Protein AF-A0A4Y7QDM8-F1 (afdb_monomer_lite)

Sequence (848 aa):
MPSLVKTVLRRNSSFAKKEAADAELRDKERAQEAYEDKIKEFDKLQEEANTLRVAHGDRGKEVQKLQEELSKLQADVEAERNEKERAQQLCTGHLEELERLKAEKEEVQSHEGGEAEHLRTSLNNQAKDLSELQDRFKETLALLATSDAEKGRLEQQSKATEEELHRLSKEVDGLREDLENERRTAGQLKRENEAKDGESHALREAHATLQQAHHGLDSNAAALREERTALGRHLEQEQLSKQDLLNAHEIATNSLRELQDQHQELQMHFERGRQESEDSLSLTVKERDELRGSVVSLTSQLHEAGDVEKELRTRLEGRDADILRLQDETKKLQNAFDDKCKEFDEVDAQFEALQGQVQAQQSDVDQLQGVYEDKSKEVTRMQKEFTELQRGVDTEKKDRRRLQNEHNDIIAELAQLREDFVRQKHELQAEQTGRQPLRRAYEDRIKEVSRLRDEVTGLQRQLGEKKRRQYGPFDEGKEADRLRHERTRIKRRLESEQEEHQRLKRAYEDTREEVRRLRRESGTFLKQSDTCQAEEIVAVLCDLNAKISYLANAVSDQWDCAEDPSLLRRSMFPQNPRDKPDDTDTAVLESVLGRSFLALLRERKSGPADDRNATLVLFALQASIVHCIVDAFHDFCAGFSLTENAALTRIYEQMCQGESHVVSARWRALTHAYARATIPNYENSVRHRILSTLTKRFAAVHSLLRGKAETGSVLRDEFSAELAQISEIALRLSLMVKEQITSAKYEVYVPAPDQDFDTDFMEDAFNEHTGTTNVHQMFCTVEMGLVEILHSQKGRMGAGESSGCQKVLLKAKTVSLDSVSSFLADHATSPYDSSWVTVLPSHGHGRN

Foldseek 3Di:
DVVVVVVVVVVVVVVVVVVVVVVVVVVVVVVVVVVVVVVVVVVVVVVVVVVLVVVLVVLVVVLVVLVVVLVVLVVVLVVLVVVLVVLVVVLVVLVVVLVVLVVVLVVLVPDDDDPPPVSVVVNVVSVVVNVVSVVVSVVSVVVSVVSVVVSVVSVVVSVVSVVVSVVSVVVSVVSVVVVVVVVVVVVVVVVVVVVVVVVVVVVVVVVVVVVVVVVVVVVVVVVVVVVVVVVVVVVVVVVVVVVVVVVVVVVVVVVVVVVVVVVVVVVVVVVVVCVVVPVVVPPVVVVVVVVVVVVVVVVVVVVVVVVVVVVVVVVVVVVVVVVVVVVVVVVVVVVVVVVVVVVVVVVVVVVVVVVVVVVVVVVVVVVVVVVVVVVVVVVVVVVVVVVVVVVVVVVVVVVVVVVVVVVVVVVVVVVVVVVVVVVVVVVVVVVVVVCVVVVVVVVVVVVVVVVVVVVVVVCVVVCVPDDDDDDDDDDPPPVVVVVVVVVVVVVVVVVVVVVVVVVVVVVVVVVVVVVVVVVVVVVVVLPPDFPDDPVVLVVLQVVLLVLLLVLLLVVLVVVLVPPPPVVLVVVVDPPDPPLDPDPVLLVVLCFQQPPQLLVVLQVDDPDRDDVLNSVSSSQSLLSQLQVLLQVLLQQLQLLDDPVVSVVVVVVLVVCVVVDDLSVSLQVQLVVRVVVCVPDPPSLVSQLVSSLVSSLSSNLSSVCSNSVDSPCSVVSCVVCVVSSSVSSVSSVVSSNSQGHRDRPWHKHWDFDTAQDWDDPQQEDEPQCPPPPDPDGFGFRHFNGIWMKIFDDPPPPPDDPDPDPTDIDTPGHTHTHTPVSSVVVVVVPCPDPVPCPVVVPPPPPPPPDD

Radius of gyration: 60.0 Å; chains: 1; bounding box: 162×70×203 Å

Secondary structure (DSSP, 8-state):
-HHHHHHHHHHHHHHHHHHHHHHHHHHHHHHHHHHHHHHHHHHHHHHHHHHHHHHHHHHHHHHHHHHHHHHHHHHHHHHHHHHHHHHHHHHHHHHHHHHHHHHHHHHHHT--SS-HHHHHHHHHHHHHHHHHHHHHHHHHHHHHHHHHHHHHHHHHHHHHHHHHHHHHHHHHHHHHHHHHHHHHHHHHHHHHHHHHHHHHHHHHHHHHHHHHHHHHHHHHHHHHHHHHHHHHHHHHHHHHHHHHHHHHHHHHHHHHHHHHHHHHHHHHHHHHHHTT-GGGTTSHHHHHHHHHHHHHHHHHHHHHHHHHHHHHHHHHHHHHHHHHHHHHHHHHHHHHHHHHHHHHHHHHHHHHHHHHHHHHHHHHHHHHHHHHHHHHHHHHHHHHHHHHHHHHHHHHHHHHHHHHHHHHHHHHHHHHHHHHHHHHHHHHHHHHHHHHHHHHHHHHHHHHHHHHHHHHHHHHTTSSSS----------HHHHHHHHHHHHHHHHHHHHHHHHHHHHHHHHHHHHHHHHHHHHHHHHHTTPPPSS-HHHHHHHHHHHHHHHHHHHHHHHHHHHH---HHHHHHS-S-S-TT-PPPHHHHHHHHHHH-HHHHHHHHH----S--HHHHHHHHHHHHHHHHHHHHHHHHSSSTTS-HHHHHHHHHHHHHHHHHS-HHHHHHHHHHHHHHHHHHSTTHHHHHHHHHHHHHHHHHHHHHHHHHS-STTHHHHHHHTHHHHHHHHHHHHHHHHIIIII--SSEEEEE-PPTTPBP-TTTEEETT-SS-------BEEEEEE-EEEEE------S---S-----EEEEEPEEEEEHHHHHHHHHHT---TT-GGGGGTS--------

pLDDT: mean 77.37, std 14.48, range [30.5, 98.31]

Organism: NCBI:txid50990

Structure (mmCIF, N/CA/C/O backbone):
data_AF-A0A4Y7QDM8-F1
#
_entry.id   AF-A0A4Y7QDM8-F1
#
loop_
_atom_site.group_PDB
_atom_site.id
_atom_site.type_symbol
_atom_site.label_atom_id
_atom_site.label_alt_id
_atom_site.label_comp_id
_atom_site.label_asym_id
_atom_site.label_entity_id
_atom_site.label_seq_id
_atom_site.pdbx_PDB_ins_code
_atom_site.Cartn_x
_atom_site.Cartn_y
_atom_site.Cartn_z
_atom_site.occupancy
_atom_site.B_iso_or_equiv
_atom_site.auth_seq_id
_atom_site.auth_comp_id
_atom_site.auth_asym_id
_atom_site.auth_atom_id
_atom_site.pdbx_PDB_model_num
ATOM 1 N N . MET A 1 1 ? 77.520 -0.214 -24.690 1.00 50.72 1 MET A N 1
ATOM 2 C CA . MET A 1 1 ? 77.342 0.125 -23.257 1.00 50.72 1 MET A CA 1
ATOM 3 C C . MET A 1 1 ? 75.986 0.777 -22.936 1.00 50.72 1 MET A C 1
ATOM 5 O O . MET A 1 1 ? 75.354 0.290 -22.010 1.00 50.72 1 MET A O 1
ATOM 9 N N . PRO A 1 2 ? 75.453 1.770 -23.683 1.00 56.81 2 PRO A N 1
ATOM 10 C CA . PRO A 1 2 ? 74.168 2.411 -23.333 1.00 56.81 2 PRO A CA 1
ATOM 11 C C . PRO A 1 2 ? 72.923 1.508 -23.452 1.00 56.81 2 PRO A C 1
ATOM 13 O O . PRO A 1 2 ? 71.976 1.660 -22.682 1.00 56.81 2 PRO A O 1
ATOM 16 N N . SER A 1 3 ? 72.912 0.548 -24.388 1.00 52.81 3 SER A N 1
ATOM 17 C CA . SER A 1 3 ? 71.766 -0.360 -24.578 1.00 52.81 3 SER A CA 1
ATOM 18 C C . SER A 1 3 ? 71.617 -1.369 -23.436 1.00 52.81 3 SER A C 1
ATOM 20 O O . SER A 1 3 ? 70.508 -1.598 -22.969 1.00 52.81 3 SER A O 1
ATOM 22 N N . LEU A 1 4 ? 72.730 -1.901 -22.923 1.00 56.88 4 LEU A N 1
ATOM 23 C CA . LEU A 1 4 ? 72.750 -2.837 -21.794 1.00 56.88 4 LEU A CA 1
ATOM 24 C C . LEU A 1 4 ? 72.221 -2.195 -20.503 1.00 56.88 4 LEU A C 1
ATOM 26 O O . LEU A 1 4 ? 71.441 -2.821 -19.791 1.00 56.88 4 LEU A O 1
ATOM 30 N N . VAL A 1 5 ? 72.551 -0.925 -20.247 1.00 64.69 5 VAL A N 1
ATOM 31 C CA . VAL A 1 5 ? 72.051 -0.183 -19.075 1.00 64.69 5 VAL A CA 1
ATOM 32 C C . VAL A 1 5 ? 70.540 0.065 -19.169 1.00 64.69 5 VAL A C 1
ATOM 34 O O . VAL A 1 5 ? 69.830 -0.134 -18.185 1.00 64.69 5 VAL A O 1
ATOM 37 N N . LYS A 1 6 ? 70.006 0.405 -20.353 1.00 66.94 6 LYS A N 1
ATOM 38 C CA . LYS A 1 6 ? 68.549 0.545 -20.557 1.00 66.94 6 LYS A CA 1
ATOM 39 C C . LYS A 1 6 ? 67.799 -0.774 -20.358 1.00 66.94 6 LYS A C 1
ATOM 41 O O . LYS A 1 6 ? 66.714 -0.768 -19.779 1.00 66.94 6 LYS A O 1
ATOM 46 N N . THR A 1 7 ? 68.365 -1.894 -20.804 1.00 69.31 7 THR A N 1
ATOM 47 C CA . THR A 1 7 ? 67.736 -3.212 -20.641 1.00 69.31 7 THR A CA 1
ATOM 48 C C . THR A 1 7 ? 67.732 -3.660 -19.180 1.00 69.31 7 THR A C 1
ATOM 50 O O . THR A 1 7 ? 66.719 -4.174 -18.709 1.00 69.31 7 THR A O 1
ATOM 53 N N . VAL A 1 8 ? 68.814 -3.408 -18.434 1.00 66.56 8 VAL A N 1
ATOM 54 C CA . VAL A 1 8 ? 68.887 -3.714 -16.995 1.00 66.56 8 VAL A CA 1
ATOM 55 C C . VAL A 1 8 ? 67.937 -2.823 -16.187 1.00 66.56 8 VAL A C 1
ATOM 57 O O . VAL A 1 8 ? 67.216 -3.332 -15.336 1.00 66.56 8 VAL A O 1
ATOM 60 N N . LEU A 1 9 ? 67.835 -1.527 -16.504 1.00 67.25 9 LEU A N 1
ATOM 61 C CA . LEU A 1 9 ? 66.886 -0.623 -15.837 1.00 67.25 9 LEU A CA 1
ATOM 62 C C . LEU A 1 9 ? 65.420 -0.984 -16.125 1.00 67.25 9 LEU A C 1
ATOM 64 O O . LEU A 1 9 ? 64.596 -0.941 -15.213 1.00 67.25 9 LEU A O 1
ATOM 68 N N . ARG A 1 10 ? 65.084 -1.404 -17.355 1.00 67.31 10 ARG A N 1
ATOM 69 C CA . ARG A 1 10 ? 63.734 -1.905 -17.676 1.00 67.31 10 ARG A CA 1
ATOM 70 C C . ARG A 1 10 ? 63.413 -3.207 -16.948 1.00 67.31 10 ARG A C 1
ATOM 72 O O . ARG A 1 10 ? 62.311 -3.336 -16.423 1.00 67.31 10 ARG A O 1
ATOM 79 N N . ARG A 1 11 ? 64.367 -4.143 -16.867 1.00 67.88 11 ARG A N 1
ATOM 80 C CA . ARG A 1 11 ? 64.181 -5.386 -16.103 1.00 67.88 11 ARG A CA 1
ATOM 81 C C . ARG A 1 11 ? 63.990 -5.110 -14.616 1.00 67.88 11 ARG A C 1
ATOM 83 O O . ARG A 1 11 ? 63.026 -5.614 -14.053 1.00 67.88 11 ARG A O 1
ATOM 90 N N . ASN A 1 12 ? 64.812 -4.250 -14.018 1.00 62.47 12 ASN A N 1
ATOM 91 C CA . ASN A 1 12 ? 64.685 -3.891 -12.604 1.00 62.47 12 ASN A CA 1
ATOM 92 C C . ASN A 1 12 ? 63.372 -3.151 -12.308 1.00 62.47 12 ASN A C 1
ATOM 94 O O . ASN A 1 12 ? 62.740 -3.427 -11.297 1.00 62.47 12 ASN A O 1
ATOM 98 N N . SER A 1 13 ? 62.906 -2.282 -13.213 1.00 69.75 13 SER A N 1
ATOM 99 C CA . SER A 1 13 ? 61.588 -1.646 -13.084 1.00 69.75 13 SER A CA 1
ATOM 100 C C . SER A 1 13 ? 60.440 -2.657 -13.176 1.00 69.75 13 SER A C 1
ATOM 102 O O . SER A 1 13 ? 59.495 -2.567 -12.399 1.00 69.75 13 SER A O 1
ATOM 104 N N . SER A 1 14 ? 60.521 -3.639 -14.082 1.00 74.12 14 SER A N 1
ATOM 105 C CA . SER A 1 14 ? 59.501 -4.692 -14.184 1.00 74.12 14 SER A CA 1
ATOM 106 C C . SER A 1 14 ? 59.487 -5.616 -12.964 1.00 74.12 14 SER A C 1
ATOM 108 O O . SER A 1 14 ? 58.417 -6.020 -12.523 1.00 74.12 14 SER A O 1
ATOM 110 N N . PHE A 1 15 ? 60.660 -5.894 -12.385 1.00 72.50 15 PHE A N 1
ATOM 111 C CA . PHE A 1 15 ? 60.785 -6.721 -11.188 1.00 72.50 15 PHE A CA 1
ATOM 112 C C . PHE A 1 15 ? 60.228 -5.999 -9.960 1.00 72.50 15 PHE A C 1
ATOM 114 O O . PHE A 1 15 ? 59.425 -6.578 -9.244 1.00 72.50 15 PHE A O 1
ATOM 121 N N . ALA A 1 16 ? 60.549 -4.712 -9.790 1.00 71.12 16 ALA A N 1
ATOM 122 C CA . ALA A 1 16 ? 60.012 -3.896 -8.701 1.00 71.12 16 ALA A CA 1
ATOM 123 C C . ALA A 1 16 ? 58.483 -3.736 -8.779 1.00 71.12 16 ALA A C 1
ATOM 125 O O . ALA A 1 16 ? 57.808 -3.767 -7.757 1.00 71.12 16 ALA A O 1
ATOM 126 N N . LYS A 1 17 ? 57.915 -3.609 -9.989 1.00 74.69 17 LYS A N 1
ATOM 127 C CA . LYS A 1 17 ? 56.454 -3.571 -10.177 1.00 74.69 17 LYS A CA 1
ATOM 128 C C . LYS A 1 17 ? 55.789 -4.902 -9.838 1.00 74.69 17 LYS A C 1
ATOM 130 O O . LYS A 1 17 ? 54.727 -4.903 -9.228 1.00 74.69 17 LYS A O 1
ATOM 135 N N . LYS A 1 18 ? 56.412 -6.020 -10.221 1.00 80.19 18 LYS A N 1
ATOM 136 C CA . LYS A 1 18 ? 55.911 -7.355 -9.888 1.00 80.19 18 LYS A CA 1
ATOM 137 C C . LYS A 1 18 ? 55.977 -7.616 -8.381 1.00 80.19 18 LYS A C 1
ATOM 139 O O . LYS A 1 18 ? 55.008 -8.079 -7.807 1.00 80.19 18 LYS A O 1
ATOM 144 N N . GLU A 1 19 ? 57.079 -7.244 -7.739 1.00 78.38 19 GLU A N 1
ATOM 145 C CA . GLU A 1 19 ? 57.257 -7.401 -6.293 1.00 78.38 19 GLU A CA 1
ATOM 146 C C . GLU A 1 19 ? 56.279 -6.530 -5.487 1.00 78.38 19 GLU A C 1
ATOM 148 O O . GLU A 1 19 ? 55.766 -6.980 -4.467 1.00 78.38 19 GLU A O 1
ATOM 153 N N . ALA A 1 20 ? 55.949 -5.327 -5.977 1.00 74.56 20 ALA A N 1
ATOM 154 C CA . ALA A 1 20 ? 54.905 -4.484 -5.392 1.00 74.56 20 ALA A CA 1
ATOM 155 C C . ALA A 1 20 ? 53.498 -5.092 -5.546 1.00 74.56 20 ALA A C 1
ATOM 157 O O . ALA A 1 20 ? 52.741 -5.107 -4.580 1.00 74.56 20 ALA A O 1
ATOM 158 N N . ALA A 1 21 ? 53.168 -5.647 -6.718 1.00 76.19 21 ALA A N 1
ATOM 159 C CA . ALA A 1 21 ? 51.889 -6.326 -6.942 1.00 76.19 21 ALA A CA 1
ATOM 160 C C . ALA A 1 21 ? 51.752 -7.599 -6.083 1.00 76.19 21 ALA A C 1
ATOM 162 O O . ALA A 1 21 ? 50.711 -7.829 -5.474 1.00 76.19 21 ALA A O 1
ATOM 163 N N . ASP A 1 22 ? 52.827 -8.384 -5.961 1.00 78.56 22 ASP A N 1
ATOM 164 C CA . ASP A 1 22 ? 52.868 -9.586 -5.118 1.00 78.56 22 ASP A CA 1
ATOM 165 C C . ASP A 1 22 ? 52.829 -9.244 -3.610 1.00 78.56 22 ASP A C 1
ATOM 167 O O . ASP A 1 22 ? 52.485 -10.093 -2.785 1.00 78.56 22 ASP A O 1
ATOM 171 N N . ALA A 1 23 ? 53.228 -8.031 -3.213 1.00 78.19 23 ALA A N 1
ATOM 172 C CA . ALA A 1 23 ? 53.070 -7.538 -1.843 1.00 78.19 23 ALA A CA 1
ATOM 173 C C . ALA A 1 23 ? 51.623 -7.099 -1.574 1.00 78.19 23 ALA A C 1
ATOM 175 O O . ALA A 1 23 ? 51.047 -7.494 -0.564 1.00 78.19 23 ALA A O 1
ATOM 176 N N . GLU A 1 24 ? 51.011 -6.369 -2.509 1.00 79.62 24 GLU A N 1
ATOM 177 C CA . GLU A 1 24 ? 49.614 -5.934 -2.412 1.00 79.62 24 GLU A CA 1
ATOM 178 C C . GLU A 1 24 ? 48.640 -7.123 -2.384 1.00 79.62 24 GLU A C 1
ATOM 180 O O . GLU A 1 24 ? 47.684 -7.123 -1.608 1.00 79.62 24 GLU A O 1
ATOM 185 N N . LEU A 1 25 ? 48.908 -8.170 -3.174 1.00 83.88 25 LEU A N 1
ATOM 186 C CA . LEU A 1 25 ? 48.118 -9.402 -3.161 1.00 83.88 25 LEU A CA 1
ATOM 187 C C . LEU A 1 25 ? 48.176 -10.096 -1.792 1.00 83.88 25 LEU A C 1
ATOM 189 O O . LEU A 1 25 ? 47.143 -10.493 -1.263 1.00 83.88 25 LEU A O 1
ATOM 193 N N . ARG A 1 26 ? 49.362 -10.168 -1.174 1.00 79.56 26 ARG A N 1
ATOM 194 C CA . ARG A 1 26 ? 49.536 -10.776 0.156 1.00 79.56 26 ARG A CA 1
ATOM 195 C C . ARG A 1 26 ? 48.857 -9.986 1.269 1.00 79.56 26 ARG A C 1
ATOM 197 O O . ARG A 1 26 ? 48.368 -10.583 2.226 1.00 79.56 26 ARG A O 1
ATOM 204 N N . ASP A 1 27 ? 48.816 -8.662 1.163 1.00 79.44 27 ASP A N 1
ATOM 205 C CA . ASP A 1 27 ? 48.089 -7.834 2.127 1.00 79.44 27 ASP A CA 1
ATOM 206 C C . ASP A 1 27 ? 46.566 -7.960 1.948 1.00 79.44 27 ASP A C 1
ATOM 208 O O . ASP A 1 27 ? 45.841 -7.999 2.943 1.00 79.44 27 ASP A O 1
ATOM 212 N N . LYS A 1 28 ? 46.079 -8.127 0.708 1.00 76.81 28 LYS A N 1
ATOM 213 C CA . LYS A 1 28 ? 44.670 -8.448 0.417 1.00 76.81 28 LYS A CA 1
ATOM 214 C C . LYS A 1 28 ? 44.267 -9.826 0.952 1.00 76.81 28 LYS A C 1
ATOM 216 O O . LYS A 1 28 ? 43.232 -9.927 1.604 1.00 76.81 28 LYS A O 1
ATOM 221 N N . GLU A 1 29 ? 45.098 -10.851 0.763 1.00 82.50 29 GLU A N 1
ATOM 222 C CA . GLU A 1 29 ? 44.865 -12.202 1.304 1.00 82.50 29 GLU A CA 1
ATOM 223 C C . GLU A 1 29 ? 44.802 -12.199 2.840 1.00 82.50 29 GLU A C 1
ATOM 225 O O . GLU A 1 29 ? 43.885 -12.772 3.424 1.00 82.50 29 GLU A O 1
ATOM 230 N N . ARG A 1 30 ? 45.708 -11.475 3.514 1.00 77.94 30 ARG A N 1
ATOM 231 C CA . ARG A 1 30 ? 45.671 -11.317 4.982 1.00 77.94 30 ARG A CA 1
ATOM 232 C C . ARG A 1 30 ? 44.437 -10.567 5.472 1.00 77.94 30 ARG A C 1
ATOM 234 O O . ARG A 1 30 ? 43.904 -10.892 6.531 1.00 77.94 30 ARG A O 1
ATOM 241 N N . ALA A 1 31 ? 44.000 -9.544 4.738 1.00 68.38 31 ALA A N 1
ATOM 242 C CA . ALA A 1 31 ? 42.775 -8.825 5.064 1.00 68.38 31 ALA A CA 1
ATOM 243 C C . ALA A 1 31 ? 41.548 -9.735 4.909 1.00 68.38 31 ALA A C 1
ATOM 245 O O . ALA A 1 31 ? 40.668 -9.705 5.766 1.00 68.38 31 ALA A O 1
ATOM 246 N N . GLN A 1 32 ? 41.521 -10.575 3.871 1.00 73.75 32 GLN A N 1
ATOM 247 C CA . GLN A 1 32 ? 40.457 -11.549 3.650 1.00 73.75 32 GLN A CA 1
ATOM 248 C C . GLN A 1 32 ? 40.412 -12.613 4.758 1.00 73.75 32 GLN A C 1
ATOM 250 O O . GLN A 1 32 ? 39.346 -12.815 5.334 1.00 73.75 32 GLN A O 1
ATOM 255 N N . GLU A 1 33 ? 41.547 -13.211 5.141 1.00 80.25 33 GLU A N 1
ATOM 256 C CA . GLU A 1 33 ? 41.607 -14.153 6.276 1.00 80.25 33 GLU A CA 1
ATOM 257 C C . GLU A 1 33 ? 41.094 -13.511 7.578 1.00 80.25 33 GLU A C 1
ATOM 259 O O . GLU A 1 33 ? 40.294 -14.105 8.301 1.00 80.25 33 GLU A O 1
ATOM 264 N N . ALA A 1 34 ? 41.477 -12.259 7.856 1.00 73.50 34 ALA A N 1
ATOM 265 C CA . ALA A 1 34 ? 41.010 -11.538 9.040 1.00 73.50 34 ALA A CA 1
ATOM 266 C C . ALA A 1 34 ? 39.499 -11.225 9.015 1.00 73.50 34 ALA A C 1
ATOM 268 O O . ALA A 1 34 ? 38.883 -11.092 10.076 1.00 73.50 34 ALA A O 1
ATOM 269 N N . TYR A 1 35 ? 38.898 -11.080 7.830 1.00 70.19 35 TYR A N 1
ATOM 270 C CA . TYR A 1 35 ? 37.448 -10.946 7.674 1.00 70.19 35 TYR A CA 1
ATOM 271 C C . TYR A 1 35 ? 36.735 -12.287 7.878 1.00 70.19 35 TYR A C 1
ATOM 273 O O . TYR A 1 35 ? 35.742 -12.336 8.603 1.00 70.19 35 TYR A O 1
ATOM 281 N N . GLU A 1 36 ? 37.258 -13.374 7.310 1.00 75.06 36 GLU A N 1
ATOM 282 C CA . GLU A 1 36 ? 36.695 -14.720 7.468 1.00 75.06 36 GLU A CA 1
ATOM 283 C C . GLU A 1 36 ? 36.697 -15.184 8.932 1.00 75.06 36 GLU A C 1
ATOM 285 O O . GLU A 1 36 ? 35.723 -15.781 9.394 1.00 75.06 36 GLU A O 1
ATOM 290 N N . ASP A 1 37 ? 37.742 -14.866 9.699 1.00 79.00 37 ASP A N 1
ATOM 291 C CA . ASP A 1 37 ? 37.795 -15.200 11.125 1.00 79.00 37 ASP A CA 1
ATOM 292 C C . ASP A 1 37 ? 36.770 -14.417 11.962 1.00 79.00 37 ASP A C 1
ATOM 294 O O . ASP A 1 37 ? 36.185 -14.973 12.894 1.00 79.00 37 ASP A O 1
ATOM 298 N N . LYS A 1 38 ? 36.462 -13.167 11.591 1.00 74.12 38 LYS A N 1
ATOM 299 C CA . LYS A 1 38 ? 35.397 -12.382 12.243 1.00 74.12 38 LYS A CA 1
ATOM 300 C C . LYS A 1 38 ? 33.998 -12.888 11.914 1.00 74.12 38 LYS A C 1
ATOM 302 O O . LYS A 1 38 ? 33.127 -12.838 12.778 1.00 74.12 38 LYS A O 1
ATOM 307 N N . ILE A 1 39 ? 33.783 -13.386 10.696 1.00 70.38 39 ILE A N 1
ATOM 308 C CA . ILE A 1 39 ? 32.514 -14.018 10.308 1.00 70.38 39 ILE A CA 1
ATOM 309 C C . ILE A 1 39 ? 32.278 -15.269 11.163 1.00 70.38 39 ILE A C 1
ATOM 311 O O . ILE A 1 39 ? 31.212 -15.412 11.752 1.00 70.38 39 ILE A O 1
ATOM 315 N N . LYS A 1 40 ? 33.303 -16.113 11.345 1.00 77.75 40 LYS A N 1
ATOM 316 C CA . LYS A 1 40 ? 33.209 -17.301 12.214 1.00 77.75 40 LYS A CA 1
ATOM 317 C C . LYS A 1 40 ? 32.926 -16.947 13.678 1.00 77.75 40 LYS A C 1
ATOM 319 O O . LYS A 1 40 ? 32.194 -17.669 14.352 1.00 77.75 40 LYS A O 1
ATOM 324 N N . GLU A 1 41 ? 33.512 -15.864 14.190 1.00 78.75 41 GLU A N 1
ATOM 325 C CA . GLU A 1 41 ? 33.242 -15.382 15.551 1.00 78.75 41 GLU A CA 1
ATOM 326 C C . GLU A 1 41 ? 31.790 -14.898 15.703 1.00 78.75 41 GLU A C 1
ATOM 328 O O . GLU A 1 41 ? 31.136 -15.209 16.699 1.00 78.75 41 GLU A O 1
ATOM 333 N N . PHE A 1 42 ? 31.260 -14.208 14.690 1.00 67.62 42 PHE A N 1
ATOM 334 C CA . PHE A 1 42 ? 29.868 -13.764 14.656 1.00 67.62 42 PHE A CA 1
ATOM 335 C C . PHE A 1 42 ? 28.878 -14.938 14.593 1.00 67.62 42 PHE A C 1
ATOM 337 O O . PHE A 1 42 ? 27.934 -14.975 15.383 1.00 67.62 42 PHE A O 1
ATOM 344 N N . ASP A 1 43 ? 29.129 -15.932 13.736 1.00 73.56 43 ASP A N 1
ATOM 345 C CA . ASP A 1 43 ? 28.293 -17.136 13.629 1.00 73.56 43 ASP A CA 1
ATOM 346 C C . ASP A 1 43 ? 28.221 -17.893 14.964 1.00 73.56 43 ASP A C 1
ATOM 348 O O . ASP A 1 43 ? 27.147 -18.324 15.392 1.00 73.56 43 ASP A O 1
ATOM 352 N N . LYS A 1 44 ? 29.351 -17.984 15.678 1.00 79.31 44 LYS A N 1
ATOM 353 C CA . LYS A 1 44 ? 29.415 -18.608 17.004 1.00 79.31 44 LYS A CA 1
ATOM 354 C C . LYS A 1 44 ? 28.573 -17.854 18.041 1.00 79.31 44 LYS A C 1
ATOM 356 O O . LYS A 1 44 ? 27.829 -18.479 18.795 1.00 79.31 44 LYS A O 1
ATOM 361 N N . LEU A 1 45 ? 28.653 -16.522 18.069 1.00 72.56 45 LEU A N 1
ATOM 362 C CA . LEU A 1 45 ? 27.825 -15.695 18.958 1.00 72.56 45 LEU A CA 1
ATOM 363 C C . LEU A 1 45 ? 26.332 -15.815 18.617 1.00 72.56 45 LEU A C 1
ATOM 365 O O . LEU A 1 45 ? 25.483 -15.798 19.507 1.00 72.56 45 LEU A O 1
ATOM 369 N N . GLN A 1 46 ? 25.995 -15.984 17.338 1.00 68.19 46 GLN A N 1
ATOM 370 C CA . GLN A 1 46 ? 24.616 -16.166 16.897 1.00 68.19 46 GLN A CA 1
ATOM 371 C C . GLN A 1 46 ? 24.048 -17.541 17.298 1.00 68.19 46 GLN A C 1
ATOM 373 O O . GLN A 1 46 ? 22.877 -17.630 17.680 1.00 68.19 46 GLN A O 1
ATOM 378 N N . GLU A 1 47 ? 24.857 -18.605 17.286 1.00 72.56 47 GLU A N 1
ATOM 379 C CA . GLU A 1 47 ? 24.483 -19.908 17.858 1.00 72.56 47 GLU A CA 1
ATOM 380 C C . GLU A 1 47 ? 24.283 -19.843 19.386 1.00 72.56 47 GLU A C 1
ATOM 382 O O . GLU A 1 47 ? 23.286 -20.366 19.902 1.00 72.56 47 GLU A O 1
ATOM 387 N N . GLU A 1 48 ? 25.165 -19.152 20.115 1.00 72.88 48 GLU A N 1
ATOM 388 C CA . GLU A 1 48 ? 25.037 -18.942 21.567 1.00 72.88 48 GLU A CA 1
ATOM 389 C C . GLU A 1 48 ? 23.761 -18.137 21.908 1.00 72.88 48 GLU A C 1
ATOM 391 O O . GLU A 1 48 ? 22.954 -18.549 22.747 1.00 72.88 48 GLU A O 1
ATOM 396 N N . ALA A 1 49 ? 23.465 -17.068 21.166 1.00 62.16 49 ALA A N 1
ATOM 397 C CA . ALA A 1 49 ? 22.231 -16.299 21.338 1.00 62.16 49 ALA A CA 1
ATOM 398 C C . ALA A 1 49 ? 20.960 -17.122 21.031 1.00 62.16 49 ALA A C 1
ATOM 400 O O . ALA A 1 49 ? 19.943 -17.012 21.725 1.00 62.16 49 ALA A O 1
ATOM 401 N N . ASN A 1 50 ? 20.996 -17.983 20.008 1.00 64.81 50 ASN A N 1
ATOM 402 C CA . ASN A 1 50 ? 19.864 -18.845 19.655 1.00 64.81 50 ASN A CA 1
ATOM 403 C C . ASN A 1 50 ? 19.595 -19.920 20.715 1.00 64.81 50 ASN A C 1
ATOM 405 O O . ASN A 1 50 ? 18.434 -20.181 21.044 1.00 64.81 50 ASN A O 1
ATOM 409 N N . THR A 1 51 ? 20.644 -20.507 21.290 1.00 72.12 51 THR A N 1
ATOM 410 C CA . THR A 1 51 ? 20.509 -21.482 22.384 1.00 72.12 51 THR A CA 1
ATOM 411 C C . THR A 1 51 ? 19.927 -20.842 23.653 1.00 72.12 51 THR A C 1
ATOM 413 O O . THR A 1 51 ? 19.019 -21.420 24.259 1.00 72.12 51 THR A O 1
ATOM 416 N N . LEU A 1 52 ? 20.324 -19.610 23.997 1.00 67.56 52 LEU A N 1
ATOM 417 C CA . LEU A 1 52 ? 19.705 -18.834 25.084 1.00 67.56 52 LEU A CA 1
ATOM 418 C C . LEU A 1 52 ? 18.227 -18.511 24.815 1.00 67.56 52 LEU A C 1
ATOM 420 O O . LEU A 1 52 ? 17.391 -18.593 25.719 1.00 67.56 52 LEU A O 1
ATOM 424 N N . ARG A 1 53 ? 17.867 -18.203 23.563 1.00 65.56 53 ARG A N 1
ATOM 425 C CA . ARG A 1 53 ? 16.482 -17.894 23.171 1.00 65.56 53 ARG A CA 1
ATOM 426 C C . ARG A 1 53 ? 15.545 -19.093 23.325 1.00 65.56 53 ARG A C 1
ATOM 428 O O . ARG A 1 53 ? 14.419 -18.928 23.796 1.00 65.56 53 ARG A O 1
ATOM 435 N N . VAL A 1 54 ? 16.010 -20.290 22.963 1.00 68.00 54 VAL A N 1
ATOM 436 C CA . VAL A 1 54 ? 15.258 -21.543 23.151 1.00 68.00 54 VAL A CA 1
ATOM 437 C C . VAL A 1 54 ? 15.070 -21.835 24.642 1.00 68.00 54 VAL A C 1
ATOM 439 O O . VAL A 1 54 ? 13.942 -22.072 25.074 1.00 68.00 54 VAL A O 1
ATOM 442 N N . ALA A 1 55 ? 16.128 -21.696 25.449 1.00 66.81 55 ALA A N 1
ATOM 443 C CA . ALA A 1 55 ? 16.047 -21.877 26.900 1.00 66.81 55 ALA A CA 1
ATOM 444 C C . ALA A 1 55 ? 15.056 -20.899 27.567 1.00 66.81 55 ALA A C 1
ATOM 446 O O . ALA A 1 55 ? 14.302 -21.285 28.462 1.00 66.81 55 ALA A O 1
ATOM 447 N N . HIS A 1 56 ? 15.005 -19.645 27.104 1.00 63.47 56 HIS A N 1
ATOM 448 C CA . HIS A 1 56 ? 14.059 -18.641 27.597 1.00 63.47 56 HIS A CA 1
ATOM 449 C C . HIS A 1 56 ? 12.604 -18.953 27.192 1.00 63.47 56 HIS A C 1
ATOM 451 O O . HIS A 1 56 ? 11.672 -18.673 27.952 1.00 63.47 56 HIS A O 1
ATOM 457 N N . GLY A 1 57 ? 12.400 -19.547 26.012 1.00 66.12 57 GLY A N 1
ATOM 458 C CA . GLY A 1 57 ? 11.089 -19.995 25.542 1.00 66.12 57 GLY A CA 1
ATOM 459 C C . GLY A 1 57 ? 10.542 -21.178 26.341 1.00 66.12 57 GLY A C 1
ATOM 460 O O . GLY A 1 57 ? 9.368 -21.181 26.708 1.00 66.12 57 GLY A O 1
ATOM 461 N N . ASP A 1 58 ? 11.385 -22.158 26.660 1.00 68.31 58 ASP A N 1
ATOM 462 C CA . ASP A 1 58 ? 10.958 -23.342 27.412 1.00 68.31 58 ASP A CA 1
ATOM 463 C C . ASP A 1 58 ? 10.683 -23.031 28.889 1.00 68.31 58 ASP A C 1
ATOM 465 O O . ASP A 1 58 ? 9.665 -23.474 29.423 1.00 68.31 58 ASP A O 1
ATOM 469 N N . ARG A 1 59 ? 11.482 -22.159 29.520 1.00 69.25 59 ARG A N 1
ATOM 470 C CA . ARG A 1 59 ? 11.194 -21.659 30.879 1.00 69.25 59 ARG A CA 1
ATOM 471 C C . ARG A 1 59 ? 9.916 -20.820 30.944 1.00 69.25 59 ARG A C 1
ATOM 473 O O . ARG A 1 59 ? 9.181 -20.897 31.923 1.00 69.25 59 ARG A O 1
ATOM 480 N N . GLY A 1 60 ? 9.614 -20.050 29.895 1.00 66.38 60 GLY A N 1
ATOM 481 C CA . GLY A 1 60 ? 8.355 -19.306 29.798 1.00 66.38 60 GLY A CA 1
ATOM 482 C C . GLY A 1 60 ? 7.124 -20.220 29.823 1.00 66.38 60 GLY A C 1
ATOM 483 O O . GLY A 1 60 ? 6.153 -19.922 30.516 1.00 66.38 60 GLY A O 1
ATOM 484 N N . LYS A 1 61 ? 7.189 -21.371 29.139 1.00 70.25 61 LYS A N 1
ATOM 485 C CA . LYS A 1 61 ? 6.118 -22.386 29.162 1.00 70.25 61 LYS A CA 1
ATOM 486 C C . LYS A 1 61 ? 5.962 -23.028 30.542 1.00 70.25 61 LYS A C 1
ATOM 488 O O . LYS A 1 61 ? 4.844 -23.317 30.955 1.00 70.25 61 LYS A O 1
ATOM 493 N N . GLU A 1 62 ? 7.064 -23.245 31.256 1.00 70.69 62 GLU A N 1
ATOM 494 C CA . GLU A 1 62 ? 7.053 -23.822 32.606 1.00 70.69 62 GLU A CA 1
ATOM 495 C C . GLU A 1 62 ? 6.420 -22.867 33.630 1.00 70.69 62 GLU A C 1
ATOM 497 O O . GLU A 1 62 ? 5.558 -23.277 34.406 1.00 70.69 62 GLU A O 1
ATOM 502 N N . VAL A 1 63 ? 6.735 -21.568 33.552 1.00 63.84 63 VAL A N 1
ATOM 503 C CA . VAL A 1 63 ? 6.074 -20.520 34.354 1.00 63.84 63 VAL A CA 1
ATOM 504 C C . VAL A 1 63 ? 4.579 -20.435 34.038 1.00 63.84 63 VAL A C 1
ATOM 506 O O . VAL A 1 63 ? 3.767 -20.330 34.957 1.00 63.84 63 VAL A O 1
ATOM 509 N N . GLN A 1 64 ? 4.197 -20.525 32.761 1.00 67.38 64 GLN A N 1
ATOM 510 C CA . GLN A 1 64 ? 2.791 -20.499 32.351 1.00 67.38 64 GLN A CA 1
ATOM 511 C C . GLN A 1 64 ? 2.018 -21.714 32.887 1.00 67.38 64 GLN A C 1
ATOM 513 O O . GLN A 1 64 ? 0.917 -21.565 33.414 1.00 67.38 64 GLN A O 1
ATOM 518 N N . LYS A 1 65 ? 2.624 -22.906 32.838 1.00 73.75 65 LYS A N 1
ATOM 519 C CA . LYS A 1 65 ? 2.044 -24.128 33.405 1.00 73.75 65 LYS A CA 1
ATOM 520 C C . LYS A 1 65 ? 1.855 -24.024 34.924 1.00 73.75 65 LYS A C 1
ATOM 522 O O . LYS A 1 65 ? 0.797 -24.384 35.432 1.00 73.75 65 LYS A O 1
ATOM 527 N N . LEU A 1 66 ? 2.839 -23.482 35.644 1.00 70.50 66 LEU A N 1
ATOM 528 C CA . LEU A 1 66 ? 2.730 -23.255 37.089 1.00 70.50 66 LEU A CA 1
ATOM 529 C C . LEU A 1 66 ? 1.673 -22.195 37.436 1.00 70.50 66 LEU A C 1
ATOM 531 O O . LEU A 1 66 ? 0.983 -22.334 38.440 1.00 70.50 66 LEU A O 1
ATOM 535 N N . GLN A 1 67 ? 1.486 -21.165 36.603 1.00 68.06 67 GLN A N 1
ATOM 536 C CA . GLN A 1 67 ? 0.402 -20.187 36.772 1.00 68.06 67 GLN A CA 1
ATOM 537 C C . GLN A 1 67 ? -0.989 -20.802 36.566 1.00 68.06 67 GLN A C 1
ATOM 539 O O . GLN A 1 67 ? -1.923 -20.456 37.295 1.00 68.06 67 GLN A O 1
ATOM 544 N N . GLU A 1 68 ? -1.143 -21.722 35.611 1.00 72.81 68 GLU A N 1
ATOM 545 C CA . GLU A 1 68 ? -2.387 -22.480 35.425 1.00 72.81 68 GLU A CA 1
ATOM 546 C C . GLU A 1 68 ? -2.671 -23.403 36.620 1.00 72.81 68 GLU A C 1
ATOM 548 O O . GLU A 1 68 ? -3.799 -23.437 37.116 1.00 72.81 68 GLU A O 1
ATOM 553 N N . GLU A 1 69 ? -1.652 -24.099 37.136 1.00 76.81 69 GLU A N 1
ATOM 554 C CA . GLU A 1 69 ? -1.770 -24.944 38.334 1.00 76.81 69 GLU A CA 1
ATOM 555 C C . GLU A 1 69 ? -2.119 -24.121 39.586 1.00 76.81 69 GLU A C 1
ATOM 557 O O . GLU A 1 69 ? -2.999 -24.517 40.355 1.00 76.81 69 GLU A O 1
ATOM 562 N N . LEU A 1 70 ? -1.518 -22.937 39.750 1.00 69.06 70 LEU A N 1
ATOM 563 C CA . LEU A 1 70 ? -1.833 -22.009 40.838 1.00 69.06 70 LEU A CA 1
ATOM 564 C C . LEU A 1 70 ? -3.277 -21.493 40.748 1.00 69.06 70 LEU A C 1
ATOM 566 O O . LEU A 1 70 ? -3.992 -21.467 41.747 1.00 69.06 70 LEU A O 1
ATOM 570 N N . SER A 1 71 ? -3.727 -21.129 39.543 1.00 72.31 71 SER A N 1
ATOM 571 C CA . SER A 1 71 ? -5.098 -20.653 39.305 1.00 72.31 71 SER A CA 1
ATOM 572 C C . SER A 1 71 ? -6.131 -21.737 39.623 1.00 72.31 71 SER A C 1
ATOM 574 O O . SER A 1 71 ? -7.192 -21.453 40.178 1.00 72.31 71 SER A O 1
ATOM 576 N N . LYS A 1 72 ? -5.807 -22.998 39.315 1.00 76.31 72 LYS A N 1
ATOM 577 C CA . LYS A 1 72 ? -6.655 -24.148 39.633 1.00 76.31 72 LYS A CA 1
ATOM 578 C C . LYS A 1 72 ? -6.736 -24.402 41.141 1.00 76.31 72 LYS A C 1
ATOM 580 O O . LYS A 1 72 ? -7.834 -24.555 41.663 1.00 76.31 72 LYS A O 1
ATOM 585 N N . LEU A 1 73 ? -5.603 -24.366 41.845 1.00 73.25 73 LEU A N 1
ATOM 586 C CA . LEU A 1 73 ? -5.566 -24.502 43.307 1.00 73.25 73 LEU A CA 1
ATOM 587 C C . LEU A 1 73 ? -6.339 -23.380 44.015 1.00 73.25 73 LEU A C 1
ATOM 589 O O . LEU A 1 73 ? -7.038 -23.642 44.990 1.00 73.25 73 LEU A O 1
ATOM 593 N N . GLN A 1 74 ? -6.259 -22.142 43.518 1.00 71.25 74 GLN A N 1
ATOM 594 C CA . GLN A 1 74 ? -7.036 -21.020 44.056 1.00 71.25 74 GLN A CA 1
ATOM 595 C C . GLN A 1 74 ? -8.547 -21.234 43.894 1.00 71.25 74 GLN A C 1
ATOM 597 O O . GLN A 1 74 ? -9.297 -20.999 44.842 1.00 71.25 74 GLN A O 1
ATOM 602 N N . ALA A 1 75 ? -8.984 -21.737 42.736 1.00 70.56 75 ALA A N 1
ATOM 603 C CA . ALA A 1 75 ? -10.385 -22.075 42.499 1.00 70.56 75 ALA A CA 1
ATOM 604 C C . ALA A 1 75 ? -10.876 -23.206 43.424 1.00 70.56 75 ALA A C 1
ATOM 606 O O . ALA A 1 75 ? -11.979 -23.117 43.966 1.00 70.56 75 ALA A O 1
ATOM 607 N N . ASP A 1 76 ? -10.049 -24.230 43.659 1.00 73.94 76 ASP A N 1
ATOM 608 C CA . ASP A 1 76 ? -10.372 -25.337 44.568 1.00 73.94 76 ASP A CA 1
ATOM 609 C C . ASP A 1 76 ? -10.489 -24.852 46.032 1.00 73.94 76 ASP A C 1
ATOM 611 O O . ASP A 1 76 ? -11.418 -25.231 46.747 1.00 73.94 76 ASP A O 1
ATOM 615 N N . VAL A 1 77 ? -9.612 -23.937 46.471 1.00 69.50 77 VAL A N 1
ATOM 616 C CA . VAL A 1 77 ? -9.688 -23.308 47.807 1.00 69.50 77 VAL A CA 1
ATOM 617 C C . VAL A 1 77 ? -10.952 -22.452 47.968 1.00 69.50 77 VAL A C 1
ATOM 619 O O . VAL A 1 77 ? -11.568 -22.452 49.038 1.00 69.50 77 VAL A O 1
ATOM 622 N N . GLU A 1 78 ? -11.366 -21.720 46.930 1.00 70.81 78 GLU A N 1
ATOM 623 C CA . GLU A 1 78 ? -12.622 -20.959 46.950 1.00 70.81 78 GLU A CA 1
ATOM 624 C C . GLU A 1 78 ? -13.858 -21.865 46.961 1.00 70.81 78 GLU A C 1
ATOM 626 O O . GLU A 1 78 ? -14.829 -21.560 47.659 1.00 70.81 78 GLU A O 1
ATOM 631 N N . ALA A 1 79 ? -13.829 -22.992 46.247 1.00 71.50 79 ALA A N 1
ATOM 632 C CA . ALA A 1 79 ? -14.902 -23.982 46.274 1.00 71.50 79 ALA A CA 1
ATOM 633 C C . ALA A 1 79 ? -15.095 -24.567 47.686 1.00 71.50 79 ALA A C 1
ATOM 635 O O . ALA A 1 79 ? -16.211 -24.524 48.209 1.00 71.50 79 ALA A O 1
ATOM 636 N N . GLU A 1 80 ? -14.008 -24.989 48.339 1.00 72.94 80 GLU A N 1
ATOM 637 C CA . GLU A 1 80 ? -14.017 -25.467 49.732 1.00 72.94 80 GLU A CA 1
ATOM 638 C C . GLU A 1 80 ? -14.520 -24.397 50.710 1.00 72.94 80 GLU A C 1
ATOM 640 O O . GLU A 1 80 ? -15.324 -24.663 51.606 1.00 72.94 80 GLU A O 1
ATOM 645 N N . ARG A 1 81 ? -14.116 -23.135 50.521 1.00 73.00 81 ARG A N 1
ATOM 646 C CA . ARG A 1 81 ? -14.603 -22.022 51.349 1.00 73.00 81 ARG A CA 1
ATOM 647 C C . ARG A 1 81 ? -16.118 -21.835 51.229 1.00 73.00 81 ARG A C 1
ATOM 649 O O . ARG A 1 81 ? -16.783 -21.618 52.244 1.00 73.00 81 ARG A O 1
ATOM 656 N N . ASN A 1 82 ? -16.658 -21.932 50.017 1.00 73.25 82 ASN A N 1
ATOM 657 C CA . ASN A 1 82 ? -18.095 -21.825 49.768 1.00 73.25 82 ASN A CA 1
ATOM 658 C C . ASN A 1 82 ? -18.866 -23.014 50.363 1.00 73.25 82 ASN A C 1
ATOM 660 O O . ASN A 1 82 ? -19.971 -22.844 50.884 1.00 73.25 82 ASN A O 1
ATOM 664 N N . GLU A 1 83 ? -18.294 -24.216 50.312 1.00 74.62 83 GLU A N 1
ATOM 665 C CA . GLU A 1 83 ? -18.882 -25.415 50.912 1.00 74.62 83 GLU A CA 1
ATOM 666 C C . GLU A 1 83 ? -18.893 -25.331 52.445 1.00 74.62 83 GLU A C 1
ATOM 668 O O . GLU A 1 83 ? -19.922 -25.592 53.078 1.00 74.62 83 GLU A O 1
ATOM 673 N N . LYS A 1 84 ? -17.815 -24.806 53.038 1.00 72.81 84 LYS A N 1
ATOM 674 C CA . LYS A 1 84 ? -17.750 -24.473 54.463 1.00 72.81 84 LYS A CA 1
ATOM 675 C C . LYS A 1 84 ? -18.805 -23.443 54.876 1.00 72.81 84 LYS A C 1
ATOM 677 O O . LYS A 1 84 ? -19.458 -23.627 55.903 1.00 72.81 84 LYS A O 1
ATOM 682 N N . GLU A 1 85 ? -18.999 -22.373 54.104 1.00 72.00 85 GLU A N 1
ATOM 683 C CA . GLU A 1 85 ? -20.038 -21.372 54.393 1.00 72.00 85 GLU A CA 1
ATOM 684 C C . GLU A 1 85 ? -21.447 -21.979 54.345 1.00 72.00 85 GLU A C 1
ATOM 686 O O . GLU A 1 85 ? -22.262 -21.708 55.229 1.00 72.00 85 GLU A O 1
ATOM 691 N N . ARG A 1 86 ? -21.728 -22.866 53.381 1.00 74.38 86 ARG A N 1
ATOM 692 C CA . ARG A 1 86 ? -23.002 -23.604 53.322 1.00 74.38 86 ARG A CA 1
ATOM 693 C C . ARG A 1 86 ? -23.196 -24.515 54.532 1.00 74.38 86 ARG A C 1
ATOM 695 O O . ARG A 1 86 ? -24.282 -24.532 55.112 1.00 74.38 86 ARG A O 1
ATOM 702 N N . ALA A 1 87 ? -22.154 -25.235 54.946 1.00 71.31 87 ALA A N 1
ATOM 703 C CA . ALA A 1 87 ? -22.198 -26.081 56.136 1.00 71.31 87 ALA A CA 1
ATOM 704 C C . ALA A 1 87 ? -22.406 -25.256 57.421 1.00 71.31 87 ALA A C 1
ATOM 706 O O . ALA A 1 87 ? -23.171 -25.659 58.296 1.00 71.31 87 ALA A O 1
ATOM 707 N N . GLN A 1 88 ? -21.791 -24.071 57.525 1.00 72.69 88 GLN A N 1
ATOM 708 C CA . GLN A 1 88 ? -22.023 -23.144 58.638 1.00 72.69 88 GLN A CA 1
ATOM 709 C C . GLN A 1 88 ? -23.461 -22.618 58.663 1.00 72.69 88 GLN A C 1
ATOM 711 O O . GLN A 1 88 ? -24.062 -22.602 59.735 1.00 72.69 88 GLN A O 1
ATOM 716 N N . GLN A 1 89 ? -24.029 -22.257 57.507 1.00 75.44 89 GLN A N 1
ATOM 717 C CA . GLN A 1 89 ? -25.427 -21.823 57.389 1.00 75.44 89 GLN A CA 1
ATOM 718 C C . GLN A 1 89 ? -26.414 -22.923 57.810 1.00 75.44 89 GLN A C 1
ATOM 720 O O . GLN A 1 89 ? -27.371 -22.656 58.542 1.00 75.44 89 GLN A O 1
ATOM 725 N N . LEU A 1 90 ? -26.156 -24.172 57.407 1.00 74.31 90 LEU A N 1
ATOM 726 C CA . LEU A 1 90 ? -26.922 -25.345 57.841 1.00 74.31 90 LEU A CA 1
ATOM 727 C C . LEU A 1 90 ? -26.826 -25.560 59.355 1.00 74.31 90 LEU A C 1
ATOM 729 O O . LEU A 1 90 ? -27.848 -25.742 60.013 1.00 74.31 90 LEU A O 1
ATOM 733 N N . CYS A 1 91 ? -25.622 -25.467 59.925 1.00 70.56 91 CYS A N 1
ATOM 734 C CA . CYS A 1 91 ? -25.420 -25.552 61.370 1.00 70.56 91 CYS A CA 1
ATOM 735 C C . CYS A 1 91 ? -26.176 -24.449 62.124 1.00 70.56 91 CYS A C 1
ATOM 737 O O . CYS A 1 91 ? -26.812 -24.747 63.132 1.00 70.56 91 CYS A O 1
ATOM 739 N N . THR A 1 92 ? -26.159 -23.199 61.650 1.00 73.06 92 THR A N 1
ATOM 740 C CA . THR A 1 92 ? -26.941 -22.118 62.274 1.00 73.06 92 THR A CA 1
ATOM 741 C C . THR A 1 92 ? -28.442 -22.375 62.192 1.00 73.06 92 THR A C 1
ATOM 743 O O . THR A 1 92 ? -29.121 -22.226 63.203 1.00 73.06 92 THR A O 1
ATOM 746 N N . GLY A 1 93 ? -28.949 -22.856 61.051 1.00 75.50 93 GLY A N 1
ATOM 747 C CA . GLY A 1 93 ? -30.366 -23.204 60.903 1.00 75.50 93 GLY A CA 1
ATOM 748 C C . GLY A 1 93 ? -30.794 -24.342 61.835 1.00 75.50 93 GLY A C 1
ATOM 749 O O . GLY A 1 93 ? -31.809 -24.236 62.519 1.00 75.50 93 GLY A O 1
ATOM 750 N N . HIS A 1 94 ? -29.982 -25.398 61.944 1.00 75.44 94 HIS A N 1
ATOM 751 C CA . HIS A 1 94 ? -30.233 -26.495 62.883 1.00 75.44 94 HIS A CA 1
ATOM 752 C C . HIS A 1 94 ? -30.186 -26.025 64.347 1.00 75.44 94 HIS A C 1
ATOM 754 O O . HIS A 1 94 ? -30.931 -26.545 65.175 1.00 75.44 94 HIS A O 1
ATOM 760 N N . LEU A 1 95 ? -29.326 -25.054 64.682 1.00 73.94 95 LEU A N 1
ATOM 761 C CA . LEU A 1 95 ? -29.232 -24.487 66.030 1.00 73.94 95 LEU A CA 1
ATOM 762 C C . LEU A 1 95 ? -30.492 -23.685 66.394 1.00 73.94 95 LEU A C 1
ATOM 764 O O . LEU A 1 95 ? -31.045 -23.882 67.475 1.00 73.94 95 LEU A O 1
ATOM 768 N N . GLU A 1 96 ? -30.968 -22.835 65.480 1.00 76.62 96 GLU A N 1
ATOM 769 C CA . GLU A 1 96 ? -32.202 -22.053 65.640 1.00 76.62 96 GLU A CA 1
ATOM 770 C C . GLU A 1 96 ? -33.432 -22.961 65.796 1.00 76.62 96 GLU A C 1
ATOM 772 O O . GLU A 1 96 ? -34.286 -22.727 66.654 1.00 76.62 96 GLU A O 1
ATOM 777 N N . GLU A 1 97 ? -33.508 -24.046 65.021 1.00 75.88 97 GLU A N 1
ATOM 778 C CA . GLU A 1 97 ? -34.583 -25.039 65.118 1.00 75.88 97 GLU A CA 1
ATOM 779 C C . GLU A 1 97 ? -34.529 -25.823 66.443 1.00 75.88 97 GLU A C 1
ATOM 781 O O . GLU A 1 97 ? -35.561 -26.054 67.079 1.00 75.88 97 GLU A O 1
ATOM 786 N N . LEU A 1 98 ? -33.326 -26.143 66.934 1.00 72.94 98 LEU A N 1
ATOM 787 C CA . LEU A 1 98 ? -33.106 -26.727 68.262 1.00 72.94 98 LEU A CA 1
ATOM 788 C C . LEU A 1 98 ? -33.551 -25.796 69.397 1.00 72.94 98 LEU A C 1
ATOM 790 O O . LEU A 1 98 ? -34.140 -26.261 70.377 1.00 72.94 98 LEU A O 1
ATOM 794 N N . GLU A 1 99 ? -33.254 -24.500 69.299 1.00 75.94 99 GLU A N 1
ATOM 795 C CA . GLU A 1 99 ? -33.683 -23.495 70.277 1.00 75.94 99 GLU A CA 1
ATOM 796 C C . GLU A 1 99 ? -35.202 -23.308 70.257 1.00 75.94 99 GLU A C 1
ATOM 798 O O . GLU A 1 99 ? -35.826 -23.262 71.320 1.00 75.94 99 GLU A O 1
ATOM 803 N N . ARG A 1 100 ? -35.816 -23.313 69.069 1.00 79.50 100 ARG A N 1
ATOM 804 C CA . ARG A 1 100 ? -37.272 -23.262 68.911 1.00 79.50 100 ARG A CA 1
ATOM 805 C C . ARG A 1 100 ? -37.962 -24.483 69.524 1.00 79.50 100 ARG A C 1
ATOM 807 O O . ARG A 1 100 ? -38.905 -24.318 70.292 1.00 79.50 100 ARG A O 1
ATOM 814 N N . LEU A 1 101 ? -37.487 -25.697 69.237 1.00 73.94 101 LEU A N 1
ATOM 815 C CA . LEU A 1 101 ? -38.062 -26.928 69.796 1.00 73.94 101 LEU A CA 1
ATOM 816 C C . LEU A 1 101 ? -37.878 -27.015 71.319 1.00 73.94 101 LEU A C 1
ATOM 818 O O . LEU A 1 101 ? -38.740 -27.547 72.019 1.00 73.94 101 LEU A O 1
ATOM 822 N N . LYS A 1 102 ? -36.781 -26.468 71.861 1.00 74.31 102 LYS A N 1
ATOM 823 C CA . LYS A 1 102 ? -36.605 -26.322 73.316 1.00 74.31 102 LYS A CA 1
ATOM 824 C C . LYS A 1 102 ? -37.606 -25.336 73.916 1.00 74.31 102 LYS A C 1
ATOM 826 O O . LYS A 1 102 ? -38.186 -25.657 74.949 1.00 74.31 102 LYS A O 1
ATOM 831 N N . ALA A 1 103 ? -37.839 -24.197 73.267 1.00 72.06 103 ALA A N 1
ATOM 832 C CA . ALA A 1 103 ? -38.826 -23.216 73.712 1.00 72.06 103 ALA A CA 1
ATOM 833 C C . ALA A 1 103 ? -40.260 -23.781 73.671 1.00 72.06 103 ALA A C 1
ATOM 835 O O . ALA A 1 103 ? -40.983 -23.664 74.657 1.00 72.06 103 ALA A O 1
ATOM 836 N N . GLU A 1 104 ? -40.645 -24.479 72.594 1.00 75.25 104 GLU A N 1
ATOM 837 C CA . GLU A 1 104 ? -41.947 -25.165 72.491 1.00 75.25 104 GLU A CA 1
ATOM 838 C C . GLU A 1 104 ? -42.104 -26.242 73.583 1.00 75.25 104 GLU A C 1
ATOM 840 O O . GLU A 1 104 ? -43.168 -26.382 74.188 1.00 75.25 104 GLU A O 1
ATOM 845 N N . LYS A 1 105 ? -41.030 -26.979 73.901 1.00 72.31 105 LYS A N 1
ATOM 846 C CA . LYS A 1 105 ? -41.025 -27.962 74.994 1.00 72.31 105 LYS A CA 1
ATOM 847 C C . LYS A 1 105 ? -41.218 -27.313 76.372 1.00 72.31 105 LYS A C 1
ATOM 849 O O . LYS A 1 105 ? -41.926 -27.880 77.204 1.00 72.31 105 LYS A O 1
ATOM 854 N N . GLU A 1 106 ? -40.593 -26.164 76.628 1.00 72.12 106 GLU A N 1
ATOM 855 C CA . GLU A 1 106 ? -40.754 -25.405 77.878 1.00 72.12 106 GLU A CA 1
ATOM 856 C C . GLU A 1 106 ? -42.163 -24.799 78.006 1.00 72.12 106 GLU A C 1
ATOM 858 O O . GLU A 1 106 ? -42.750 -24.829 79.088 1.00 72.12 106 GLU A O 1
ATOM 863 N N . GLU A 1 107 ? -42.753 -24.335 76.900 1.00 69.12 107 GLU A N 1
ATOM 864 C CA . GLU A 1 107 ? -44.122 -23.810 76.855 1.00 69.12 107 GLU A CA 1
ATOM 865 C C . GLU A 1 107 ? -45.154 -24.903 77.178 1.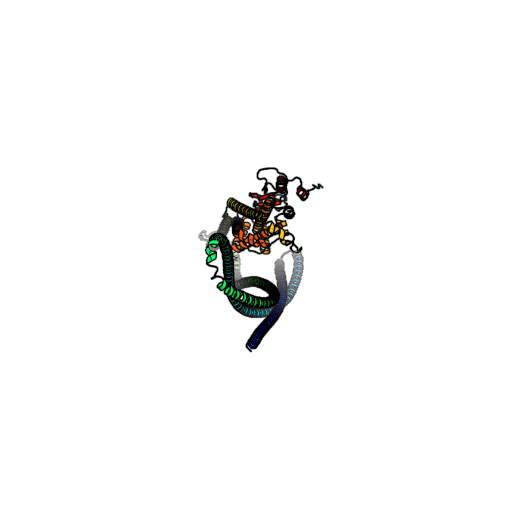00 69.12 107 GLU A C 1
ATOM 867 O O . GLU A 1 107 ? -46.016 -24.715 78.040 1.00 69.12 107 GLU A O 1
ATOM 872 N N . VAL A 1 108 ? -44.994 -26.098 76.597 1.00 64.56 108 VAL A N 1
ATOM 873 C CA . VAL A 1 108 ? -45.844 -27.266 76.884 1.00 64.56 108 VAL A CA 1
ATOM 874 C C . VAL A 1 108 ? -45.702 -27.752 78.336 1.00 64.56 108 VAL A C 1
ATOM 876 O O . VAL A 1 108 ? -46.675 -28.224 78.922 1.00 64.56 108 VAL A O 1
ATOM 879 N N . GLN A 1 109 ? -44.527 -27.603 78.959 1.00 62.53 109 GLN A N 1
ATOM 880 C CA . GLN A 1 109 ? -44.317 -27.943 80.375 1.00 62.53 109 GLN A CA 1
ATOM 881 C C . GLN A 1 109 ? -44.979 -26.958 81.355 1.00 62.53 109 GLN A C 1
ATOM 883 O O . GLN A 1 109 ? -45.146 -27.300 82.524 1.00 62.53 109 GLN A O 1
ATOM 888 N N . SER A 1 110 ? -45.388 -25.769 80.900 1.00 60.50 110 SER A N 1
ATOM 889 C CA . SER A 1 110 ? -46.020 -24.739 81.738 1.00 60.50 110 SER A CA 1
ATOM 890 C C . SER A 1 110 ? -47.556 -24.826 81.819 1.00 60.50 110 SER A C 1
ATOM 892 O O . SER A 1 110 ? -48.177 -24.136 82.631 1.00 60.50 110 SER A O 1
ATOM 894 N N . HIS A 1 111 ? -48.193 -25.687 81.017 1.00 52.97 111 HIS A N 1
ATOM 895 C CA . HIS A 1 111 ? -49.641 -25.911 81.043 1.00 52.97 111 HIS A CA 1
ATOM 896 C C . HIS A 1 111 ? -50.030 -27.083 81.959 1.00 52.97 111 HIS A C 1
ATOM 898 O O . HIS A 1 111 ? -50.131 -28.237 81.546 1.00 52.97 111 HIS A O 1
ATOM 904 N N . GLU A 1 112 ? -50.312 -26.769 83.224 1.00 48.62 112 GLU A N 1
ATOM 905 C CA . GLU A 1 112 ? -50.935 -27.689 84.181 1.00 48.62 112 GLU A CA 1
ATOM 906 C C . GLU A 1 112 ? -52.469 -27.629 84.057 1.00 48.62 112 GLU A C 1
ATOM 908 O O . GLU A 1 112 ? -53.145 -26.880 84.762 1.00 48.62 112 GLU A O 1
ATOM 913 N N . GLY A 1 113 ? -53.048 -28.410 83.138 1.00 51.50 113 GLY A N 1
ATOM 914 C CA . GLY A 1 113 ? -54.506 -28.518 83.031 1.00 51.50 113 GLY A CA 1
ATOM 915 C C . GLY A 1 113 ? -55.023 -29.577 82.052 1.00 51.50 113 GLY A C 1
ATOM 916 O O . GLY A 1 113 ? -54.999 -29.380 80.847 1.00 51.50 113 GLY A O 1
ATOM 917 N N . GLY A 1 114 ? -55.565 -30.678 82.585 1.00 49.84 114 GLY A N 1
ATOM 918 C CA . GLY A 1 114 ? -56.645 -31.483 81.981 1.00 49.84 114 GLY A CA 1
ATOM 919 C C . GLY A 1 114 ? -56.359 -32.408 80.786 1.00 49.84 114 GLY A C 1
ATOM 920 O O . GLY A 1 114 ? -56.925 -33.496 80.751 1.00 49.84 114 GLY A O 1
ATOM 921 N N . GLU A 1 115 ? -55.488 -32.056 79.839 1.00 50.00 115 GLU A N 1
ATOM 922 C CA . GLU A 1 115 ? -55.298 -32.808 78.575 1.00 50.00 115 GLU A CA 1
ATOM 923 C C . GLU A 1 115 ? -53.977 -33.611 78.535 1.00 50.00 115 GLU A C 1
ATOM 925 O O . GLU A 1 115 ? -53.188 -33.563 77.591 1.00 50.00 115 GLU A O 1
ATOM 930 N N . ALA A 1 116 ? -53.708 -34.370 79.601 1.00 51.44 116 ALA A N 1
ATOM 931 C CA . ALA A 1 116 ? -52.384 -34.936 79.889 1.00 51.44 116 ALA A CA 1
ATOM 932 C C . ALA A 1 116 ? -51.940 -36.138 79.019 1.00 51.44 116 ALA A C 1
ATOM 934 O O . ALA A 1 116 ? -50.755 -36.481 79.024 1.00 51.44 116 ALA A O 1
ATOM 935 N N . GLU A 1 117 ? -52.833 -36.793 78.270 1.00 54.91 117 GLU A N 1
ATOM 936 C CA . GLU A 1 117 ? -52.460 -37.948 77.429 1.00 54.91 117 GLU A CA 1
ATOM 937 C C . GLU A 1 117 ? -52.054 -37.559 76.002 1.00 54.91 117 GLU A C 1
ATOM 939 O O . GLU A 1 117 ? -51.068 -38.089 75.491 1.00 54.91 117 GLU A O 1
ATOM 944 N N . HIS A 1 118 ? -52.716 -36.573 75.388 1.00 56.97 118 HIS A N 1
ATOM 945 C CA . HIS A 1 118 ? -52.400 -36.151 74.018 1.00 56.97 118 HIS A CA 1
ATOM 946 C C . HIS A 1 118 ? -51.074 -35.365 73.943 1.00 56.97 118 HIS A C 1
ATOM 948 O O . HIS A 1 118 ? -50.289 -35.536 73.001 1.00 56.97 118 HIS A O 1
ATOM 954 N N . LEU A 1 119 ? -50.779 -34.576 74.985 1.00 58.97 119 LEU A N 1
ATOM 955 C CA . LEU A 1 119 ? -49.524 -33.833 75.140 1.00 58.97 119 LEU A CA 1
ATOM 956 C C . LEU A 1 119 ? -48.323 -34.751 75.407 1.00 58.97 119 LEU A C 1
ATOM 958 O O . LEU A 1 119 ? -47.225 -34.458 74.940 1.00 58.97 119 LEU A O 1
ATOM 962 N N . ARG A 1 120 ? -48.514 -35.901 76.073 1.00 62.84 120 ARG A N 1
ATOM 963 C CA . ARG A 1 120 ? -47.438 -36.886 76.297 1.00 62.84 120 ARG A CA 1
ATOM 964 C C . ARG A 1 120 ? -46.964 -37.543 75.005 1.00 62.84 120 ARG A C 1
ATOM 966 O O . ARG A 1 120 ? -45.760 -37.693 74.818 1.00 62.84 120 ARG A O 1
ATOM 973 N N . THR A 1 121 ? -47.877 -37.896 74.101 1.00 65.06 121 THR A N 1
ATOM 974 C CA . THR A 1 121 ? -47.511 -38.405 72.769 1.00 65.06 121 THR A CA 1
ATOM 975 C C . THR A 1 121 ? -46.828 -37.344 71.906 1.00 65.06 121 THR A C 1
ATOM 977 O O . THR A 1 121 ? -45.861 -37.662 71.220 1.00 65.06 121 THR A O 1
ATOM 980 N N . SER A 1 122 ? -47.259 -36.079 71.994 1.00 68.44 122 SER A N 1
ATOM 981 C CA . SER A 1 122 ? -46.617 -34.963 71.279 1.00 68.44 122 SER A CA 1
ATOM 982 C C . SER A 1 122 ? -45.195 -34.698 71.784 1.00 68.44 122 SER A C 1
ATOM 984 O O . SER A 1 122 ? -44.267 -34.601 70.987 1.00 68.44 122 SER A O 1
ATOM 986 N N . LEU A 1 123 ? -44.999 -34.683 73.107 1.00 68.81 123 LEU A N 1
ATOM 987 C CA . LEU A 1 123 ? -43.687 -34.534 73.745 1.00 68.81 123 LEU A CA 1
ATOM 988 C C . LEU A 1 123 ? -42.724 -35.672 73.394 1.00 68.81 123 LEU A C 1
ATOM 990 O O . LEU A 1 123 ? -41.525 -35.439 73.259 1.00 68.81 123 LEU A O 1
ATOM 994 N N . ASN A 1 124 ? -43.228 -36.901 73.254 1.00 71.19 124 ASN A N 1
ATOM 995 C CA . ASN A 1 124 ? -42.390 -38.051 72.918 1.00 71.19 124 ASN A CA 1
ATOM 996 C C . ASN A 1 124 ? -41.957 -38.036 71.441 1.00 71.19 124 ASN A C 1
ATOM 998 O O . ASN A 1 124 ? -40.823 -38.398 71.135 1.00 71.19 124 ASN A O 1
ATOM 1002 N N . ASN A 1 125 ? -42.821 -37.554 70.541 1.00 71.19 125 ASN A N 1
ATOM 1003 C CA . ASN A 1 125 ? -42.463 -37.324 69.139 1.00 71.19 125 ASN A CA 1
ATOM 1004 C C . ASN A 1 125 ? -41.468 -36.160 69.006 1.00 71.19 125 ASN A C 1
ATOM 1006 O O . ASN A 1 125 ? -40.417 -36.338 68.402 1.00 71.19 125 ASN A O 1
ATOM 1010 N N . GLN A 1 126 ? -41.704 -35.033 69.689 1.00 72.94 126 GLN A N 1
ATOM 1011 C CA . GLN A 1 126 ? -40.760 -33.907 69.716 1.00 72.94 126 GLN A CA 1
ATOM 1012 C C . GLN A 1 126 ? -39.399 -34.284 70.319 1.00 72.94 126 GLN A C 1
ATOM 1014 O O . GLN A 1 126 ? -38.374 -33.780 69.874 1.00 72.94 126 GLN A O 1
ATOM 1019 N N . ALA A 1 127 ? -39.350 -35.179 71.315 1.00 70.44 127 ALA A N 1
ATOM 1020 C CA . ALA A 1 127 ? -38.089 -35.677 71.872 1.00 70.44 127 ALA A CA 1
ATOM 1021 C C . ALA A 1 127 ? -37.304 -36.547 70.876 1.00 70.44 127 ALA A C 1
ATOM 1023 O O . ALA A 1 127 ? -36.073 -36.511 70.875 1.00 70.44 127 ALA A O 1
ATOM 1024 N N . LYS A 1 128 ? -38.008 -37.303 70.025 1.00 75.00 128 LYS A N 1
ATOM 1025 C CA . LYS A 1 128 ? -37.402 -38.080 68.942 1.00 75.00 128 LYS A CA 1
ATOM 1026 C C . LYS A 1 128 ? -36.853 -37.161 67.847 1.00 75.00 128 LYS A C 1
ATOM 1028 O O . LYS A 1 128 ? -35.698 -37.326 67.465 1.00 75.00 128 LYS A O 1
ATOM 1033 N N . ASP A 1 129 ? -37.622 -36.153 67.441 1.00 73.94 129 ASP A N 1
ATOM 1034 C CA . ASP A 1 129 ? -37.198 -35.158 66.447 1.00 73.94 129 ASP A CA 1
ATOM 1035 C C . ASP A 1 129 ? -35.975 -34.361 66.942 1.00 73.94 129 ASP A C 1
ATOM 1037 O O . ASP A 1 129 ? -35.020 -34.150 66.198 1.00 73.94 129 ASP A O 1
ATOM 1041 N N . LEU A 1 130 ? -35.933 -34.014 68.236 1.00 73.38 130 LEU A N 1
ATOM 1042 C CA . LEU A 1 130 ? -34.771 -33.385 68.879 1.00 73.38 130 LEU A CA 1
ATOM 1043 C C . LEU A 1 130 ? -33.516 -34.271 68.855 1.00 73.38 130 LEU A C 1
ATOM 1045 O O . LEU A 1 130 ? -32.410 -33.753 68.704 1.00 73.38 130 LEU A O 1
ATOM 1049 N N . SER A 1 131 ? -33.673 -35.588 69.021 1.00 75.12 131 SER A N 1
ATOM 1050 C CA . SER A 1 131 ? -32.558 -36.540 68.956 1.00 75.12 131 SER A CA 1
ATOM 1051 C C . SER A 1 131 ? -32.031 -36.681 67.528 1.00 75.12 131 SER A C 1
ATOM 1053 O O . SER A 1 131 ? -30.822 -36.621 67.321 1.00 75.12 131 SER A O 1
ATOM 1055 N N . GLU A 1 132 ? -32.921 -36.812 66.539 1.00 74.94 132 GLU A N 1
ATOM 1056 C CA . GLU A 1 132 ? -32.538 -36.896 65.123 1.00 74.94 132 GLU A CA 1
ATOM 1057 C C . GLU A 1 132 ? -31.862 -35.599 64.641 1.00 74.94 132 GLU A C 1
ATOM 1059 O O . GLU A 1 132 ? -30.870 -35.654 63.910 1.00 74.94 132 GLU A O 1
ATOM 1064 N N . LEU A 1 133 ? -32.325 -34.429 65.100 1.00 73.69 133 LEU A N 1
ATOM 1065 C CA . LEU A 1 133 ? -31.690 -33.145 64.786 1.00 73.69 133 LEU A CA 1
ATOM 1066 C C . LEU A 1 133 ? -30.306 -33.004 65.445 1.00 73.69 133 LEU A C 1
ATOM 1068 O O . LEU A 1 133 ? -29.376 -32.491 64.824 1.00 73.69 133 LEU A O 1
ATOM 1072 N N . GLN A 1 134 ? -30.142 -33.483 66.685 1.00 74.81 134 GLN A N 1
ATOM 1073 C CA . GLN A 1 134 ? -28.844 -33.490 67.372 1.00 74.81 134 GLN A CA 1
ATOM 1074 C C . GLN A 1 134 ? -27.817 -34.391 66.684 1.00 74.81 134 GLN A C 1
ATOM 1076 O O . GLN A 1 134 ? -26.639 -34.029 66.627 1.00 74.81 134 GLN A O 1
ATOM 1081 N N . ASP A 1 135 ? -28.240 -35.539 66.160 1.00 75.25 135 ASP A N 1
ATOM 1082 C CA . ASP A 1 135 ? -27.348 -36.441 65.432 1.00 75.25 135 ASP A CA 1
ATOM 1083 C C . ASP A 1 135 ? -26.954 -35.856 64.067 1.00 75.25 135 ASP A C 1
ATOM 1085 O O . ASP A 1 135 ? -25.765 -35.839 63.742 1.00 75.25 135 ASP A O 1
ATOM 1089 N N . ARG A 1 136 ? -27.893 -35.234 63.336 1.00 74.31 136 ARG A N 1
ATOM 1090 C CA . ARG A 1 136 ? -27.577 -34.478 62.106 1.00 74.31 136 ARG A CA 1
ATOM 1091 C C . ARG A 1 136 ? -26.628 -33.310 62.360 1.00 74.31 136 ARG A C 1
ATOM 1093 O O . ARG A 1 136 ? -25.724 -33.077 61.568 1.00 74.31 136 ARG A O 1
ATOM 1100 N N . PHE A 1 137 ? -26.798 -32.593 63.471 1.00 72.75 137 PHE A N 1
ATOM 1101 C CA . PHE A 1 137 ? -25.913 -31.488 63.846 1.00 72.75 137 PHE A CA 1
ATOM 1102 C C . PHE A 1 137 ? -24.480 -31.962 64.149 1.00 72.75 137 PHE A C 1
ATOM 1104 O O . PHE A 1 137 ? -23.508 -31.299 63.782 1.00 72.75 137 PHE A O 1
ATOM 1111 N N . LYS A 1 138 ? -24.324 -33.131 64.785 1.00 76.56 138 LYS A N 1
ATOM 1112 C CA . LYS A 1 138 ? -23.004 -33.748 64.996 1.00 76.56 138 LYS A CA 1
ATOM 1113 C C . LYS A 1 138 ? -22.360 -34.192 63.684 1.00 76.56 138 LYS A C 1
ATOM 1115 O O . LYS A 1 138 ? -21.155 -34.022 63.526 1.00 76.56 138 LYS A O 1
ATOM 1120 N N . GLU A 1 139 ? -23.145 -34.730 62.755 1.00 77.88 139 GLU A N 1
ATOM 1121 C CA . GLU A 1 139 ? -22.670 -35.140 61.431 1.00 77.88 139 GLU A CA 1
ATOM 1122 C C . GLU A 1 139 ? -22.186 -33.935 60.605 1.00 77.88 139 GLU A C 1
ATOM 1124 O O . GLU A 1 139 ? -21.082 -33.962 60.061 1.00 77.88 139 GLU A O 1
ATOM 1129 N N . THR A 1 140 ? -22.924 -32.818 60.613 1.00 74.88 140 THR A N 1
ATOM 1130 C CA . THR A 1 140 ? -22.487 -31.572 59.957 1.00 74.88 140 THR A CA 1
ATOM 1131 C C . THR A 1 140 ? -21.248 -30.956 60.607 1.00 74.88 140 THR A C 1
ATOM 1133 O O . THR A 1 140 ? -20.392 -30.421 59.905 1.00 74.88 140 THR A O 1
ATOM 1136 N N . LEU A 1 141 ? -21.094 -31.063 61.933 1.00 72.56 141 LEU A N 1
ATOM 1137 C CA . LEU A 1 141 ? -19.868 -30.635 62.620 1.00 72.56 141 LEU A CA 1
ATOM 1138 C C . LEU A 1 141 ? -18.655 -31.504 62.258 1.00 72.56 141 LEU A C 1
ATOM 1140 O O . LEU A 1 141 ? -17.546 -30.980 62.148 1.00 72.56 141 LEU A O 1
ATOM 1144 N N . ALA A 1 142 ? -18.849 -32.809 62.052 1.00 73.69 142 ALA A N 1
ATOM 1145 C CA . ALA A 1 142 ? -17.783 -33.705 61.611 1.00 73.69 142 ALA A CA 1
ATOM 1146 C C . ALA A 1 142 ? -17.316 -33.378 60.180 1.00 73.69 142 ALA A C 1
ATOM 1148 O O . ALA A 1 142 ? -16.111 -33.346 59.938 1.00 73.69 142 ALA A O 1
ATOM 1149 N N . LEU A 1 143 ? -18.243 -33.054 59.269 1.00 73.12 143 LEU A N 1
ATOM 1150 C CA . LEU A 1 143 ? -17.926 -32.616 57.900 1.00 73.12 143 LEU A CA 1
ATOM 1151 C C . LEU A 1 143 ? -17.180 -31.269 57.862 1.00 73.12 143 LEU A C 1
ATOM 1153 O O . LEU A 1 143 ? -16.243 -31.087 57.086 1.00 73.12 143 LEU A O 1
ATOM 1157 N N . LEU A 1 144 ? -17.544 -30.338 58.748 1.00 71.44 144 LEU A N 1
ATOM 1158 C CA . LEU A 1 144 ? -16.830 -29.068 58.924 1.00 71.44 144 LEU A CA 1
ATOM 1159 C C . LEU A 1 144 ? -15.380 -29.277 59.381 1.00 71.44 144 LEU A C 1
ATOM 1161 O O . LEU A 1 144 ? -14.478 -28.587 58.908 1.00 71.44 144 LEU A O 1
ATOM 1165 N N . ALA A 1 145 ? -15.143 -30.250 60.263 1.00 72.56 145 ALA A N 1
ATOM 1166 C CA . ALA A 1 145 ? -13.799 -30.580 60.728 1.00 72.56 145 ALA A CA 1
ATOM 1167 C C . ALA A 1 145 ? -12.929 -31.227 59.632 1.00 72.56 145 ALA A C 1
ATOM 1169 O O . ALA A 1 145 ? -11.722 -30.988 59.601 1.00 72.56 145 ALA A O 1
ATOM 1170 N N . THR A 1 146 ? -13.515 -32.021 58.727 1.00 75.12 146 THR A N 1
ATOM 1171 C CA . THR A 1 146 ? -12.781 -32.603 57.588 1.00 75.12 146 THR A CA 1
ATOM 1172 C C . THR A 1 146 ? -12.449 -31.566 56.516 1.00 75.12 146 THR A C 1
ATOM 1174 O O . THR A 1 146 ? -11.311 -31.545 56.054 1.00 75.12 146 THR A O 1
ATOM 1177 N N . SER A 1 147 ? -13.375 -30.651 56.202 1.00 74.69 147 SER A N 1
ATOM 1178 C CA . SER A 1 147 ? -13.131 -29.529 55.275 1.00 74.69 147 SER A CA 1
ATOM 1179 C C . SER A 1 147 ? -12.018 -28.599 55.786 1.00 74.69 147 SER A C 1
ATOM 1181 O O . SER A 1 147 ? -11.129 -28.199 55.035 1.00 74.69 147 SER A O 1
ATOM 1183 N N . ASP A 1 148 ? -11.958 -28.339 57.099 1.00 71.44 148 ASP A N 1
ATOM 1184 C CA . ASP A 1 148 ? -10.874 -27.538 57.684 1.00 71.44 148 ASP A CA 1
ATOM 1185 C C . ASP A 1 148 ? -9.487 -28.197 57.566 1.00 71.44 148 ASP A C 1
ATOM 1187 O O . ASP A 1 148 ? -8.481 -27.500 57.397 1.00 71.44 148 ASP A O 1
ATOM 1191 N N . ALA A 1 149 ? -9.415 -29.530 57.600 1.00 73.06 149 ALA A N 1
ATOM 1192 C CA . ALA A 1 149 ? -8.168 -30.258 57.366 1.00 73.06 149 ALA A CA 1
ATOM 1193 C C . ALA A 1 149 ? -7.744 -30.226 55.885 1.00 73.06 149 ALA A C 1
ATOM 1195 O O . ALA A 1 149 ? -6.553 -30.107 55.584 1.00 73.06 149 ALA A O 1
ATOM 1196 N N . GLU A 1 150 ? -8.704 -30.304 54.962 1.00 73.94 150 GLU A N 1
ATOM 1197 C CA . GLU A 1 150 ? -8.464 -30.290 53.516 1.00 73.94 150 GLU A CA 1
ATOM 1198 C C . GLU A 1 150 ? -8.032 -28.902 53.024 1.00 73.94 150 GLU A C 1
ATOM 1200 O O . GLU A 1 150 ? -7.019 -28.777 52.326 1.00 73.94 150 GLU A O 1
ATOM 1205 N N . LYS A 1 151 ? -8.678 -27.846 53.530 1.00 74.69 151 LYS A N 1
ATOM 1206 C CA . LYS A 1 151 ? -8.254 -26.455 53.340 1.00 74.69 151 LYS A CA 1
ATOM 1207 C C . LYS A 1 151 ? -6.804 -26.226 53.779 1.00 74.69 151 LYS A C 1
ATOM 1209 O O . LYS A 1 151 ? -6.025 -25.635 53.035 1.00 74.69 151 LYS A O 1
ATOM 1214 N N . GLY A 1 152 ? -6.412 -26.733 54.951 1.00 73.00 152 GLY A N 1
ATOM 1215 C CA . GLY A 1 152 ? -5.033 -26.609 55.438 1.00 73.00 152 GLY A CA 1
ATOM 1216 C C . GLY A 1 152 ? -4.002 -27.291 54.527 1.00 73.00 152 GLY A C 1
ATOM 1217 O O . GLY A 1 152 ? -2.876 -26.808 54.389 1.00 73.00 152 GLY A O 1
ATOM 1218 N N . ARG A 1 153 ? -4.385 -28.387 53.858 1.00 77.38 153 ARG A N 1
ATOM 1219 C CA . ARG A 1 153 ? -3.524 -29.090 52.896 1.00 77.38 153 ARG A CA 1
ATOM 1220 C C . ARG A 1 153 ? -3.373 -28.313 51.586 1.00 77.38 153 ARG A C 1
ATOM 1222 O O . ARG A 1 153 ? -2.263 -28.225 51.062 1.00 77.38 153 ARG A O 1
ATOM 1229 N N . LEU A 1 154 ? -4.463 -27.731 51.086 1.00 73.19 154 LEU A N 1
ATOM 1230 C CA . LEU A 1 154 ? -4.461 -26.904 49.874 1.00 73.19 154 LEU A CA 1
ATOM 1231 C C . LEU A 1 154 ? -3.695 -25.588 50.078 1.00 73.19 154 LEU A C 1
ATOM 1233 O O . LEU A 1 154 ? -2.920 -25.196 49.210 1.00 73.19 154 LEU A O 1
ATOM 1237 N N . GLU A 1 155 ? -3.813 -24.953 51.247 1.00 73.38 155 GLU A N 1
ATOM 1238 C CA . GLU A 1 155 ? -3.029 -23.757 51.596 1.00 73.38 155 GLU A CA 1
ATOM 1239 C C . GLU A 1 155 ? -1.517 -24.053 51.650 1.00 73.38 155 GLU A C 1
ATOM 1241 O O . GLU A 1 155 ? -0.709 -23.240 51.195 1.00 73.38 155 GLU A O 1
ATOM 1246 N N . GLN A 1 156 ? -1.113 -25.235 52.136 1.00 75.06 156 GLN A N 1
ATOM 1247 C CA . GLN A 1 156 ? 0.290 -25.667 52.085 1.00 75.06 156 GLN A CA 1
ATOM 1248 C C . GLN A 1 156 ? 0.784 -25.921 50.655 1.00 75.06 156 GLN A C 1
ATOM 1250 O O . GLN A 1 156 ? 1.913 -25.542 50.340 1.00 75.06 156 GLN A O 1
ATOM 1255 N N . GLN A 1 157 ? -0.037 -26.523 49.785 1.00 74.25 157 GLN A N 1
ATOM 1256 C CA . GLN A 1 157 ? 0.314 -26.703 48.370 1.00 74.25 157 GLN A CA 1
ATOM 1257 C C . GLN A 1 157 ? 0.431 -25.365 47.634 1.00 74.25 157 GLN A C 1
ATOM 1259 O O . GLN A 1 157 ? 1.432 -25.153 46.957 1.00 74.25 157 GLN A O 1
ATOM 1264 N N . SER A 1 158 ? -0.519 -24.444 47.836 1.00 74.94 158 SER A N 1
ATOM 1265 C CA . SER A 1 158 ? -0.481 -23.092 47.259 1.00 74.94 158 SER A CA 1
ATOM 1266 C C . SER A 1 158 ? 0.801 -22.355 47.647 1.00 74.94 158 SER A C 1
ATOM 1268 O O . SER A 1 158 ? 1.467 -21.753 46.805 1.00 74.94 158 SER A O 1
ATOM 1270 N N . LYS A 1 159 ? 1.198 -22.443 48.921 1.00 76.00 159 LYS A N 1
ATOM 1271 C CA . LYS A 1 159 ? 2.410 -21.785 49.410 1.00 76.00 159 LYS A CA 1
ATOM 1272 C C . LYS A 1 159 ? 3.689 -22.377 48.807 1.00 76.00 159 LYS A C 1
ATOM 1274 O O . LYS A 1 159 ? 4.595 -21.627 48.456 1.00 76.00 159 LYS A O 1
ATOM 1279 N N . ALA A 1 160 ? 3.755 -23.699 48.639 1.00 75.12 160 ALA A N 1
ATOM 1280 C CA . ALA A 1 160 ? 4.889 -24.350 47.982 1.00 75.12 160 ALA A CA 1
ATOM 1281 C C . ALA A 1 160 ? 5.021 -23.922 46.507 1.00 75.12 160 ALA A C 1
ATOM 1283 O O . ALA A 1 160 ? 6.121 -23.612 46.052 1.00 75.12 160 ALA A O 1
ATOM 1284 N N . THR A 1 161 ? 3.902 -23.824 45.783 1.00 74.56 161 THR A N 1
ATOM 1285 C CA . THR A 1 161 ? 3.893 -23.354 44.388 1.00 74.56 161 THR A CA 1
ATOM 1286 C C . THR A 1 161 ? 4.253 -21.871 44.255 1.00 74.56 161 THR A C 1
ATOM 1288 O O . THR A 1 161 ? 4.937 -21.493 43.307 1.00 74.56 161 THR A O 1
ATOM 1291 N N . GLU A 1 162 ? 3.866 -21.023 45.216 1.00 73.88 162 GLU A N 1
ATOM 1292 C CA . GLU A 1 162 ? 4.268 -19.607 45.251 1.00 73.88 162 GLU A CA 1
ATOM 1293 C C . GLU A 1 162 ? 5.780 -19.436 45.465 1.00 73.88 162 GLU A C 1
ATOM 1295 O O . GLU A 1 162 ? 6.407 -18.589 44.825 1.00 73.88 162 GLU A O 1
ATOM 1300 N N . GLU A 1 163 ? 6.385 -20.250 46.334 1.00 79.06 163 GLU A N 1
ATOM 1301 C CA . GLU A 1 163 ? 7.833 -20.234 46.579 1.00 79.06 163 GLU A CA 1
ATOM 1302 C C . GLU A 1 163 ? 8.629 -20.668 45.332 1.00 79.06 163 GLU A C 1
ATOM 1304 O O . GLU A 1 163 ? 9.661 -20.067 45.011 1.00 79.06 163 GLU A O 1
ATOM 1309 N N . GLU A 1 164 ? 8.129 -21.652 44.579 1.00 78.25 164 GLU A N 1
ATOM 1310 C CA . GLU A 1 164 ? 8.732 -22.112 43.322 1.00 78.25 164 GLU A CA 1
ATOM 1311 C C . GLU A 1 164 ? 8.606 -21.068 42.197 1.00 78.25 164 GLU A C 1
ATOM 1313 O O . GLU A 1 164 ? 9.594 -20.757 41.523 1.00 78.25 164 GLU A O 1
ATOM 1318 N N . LEU A 1 165 ? 7.442 -20.419 42.074 1.00 70.56 165 LEU A N 1
ATOM 1319 C CA . LEU A 1 165 ? 7.230 -19.277 41.175 1.00 70.56 165 LEU A CA 1
ATOM 1320 C C . LEU A 1 165 ? 8.169 -18.110 41.501 1.00 70.56 165 LEU A C 1
ATOM 1322 O O . LEU A 1 165 ? 8.758 -17.513 40.597 1.00 70.56 165 LEU A O 1
ATOM 1326 N N . HIS A 1 166 ? 8.361 -17.800 42.786 1.00 75.00 166 HIS A N 1
ATOM 1327 C CA . HIS A 1 166 ? 9.264 -16.728 43.198 1.00 75.00 166 HIS A CA 1
ATOM 1328 C C . HIS A 1 166 ? 10.727 -17.052 42.858 1.00 75.00 166 HIS A C 1
ATOM 1330 O O . HIS A 1 166 ? 11.482 -16.160 42.449 1.00 75.00 166 HIS A O 1
ATOM 1336 N N . ARG A 1 167 ? 11.145 -18.316 42.996 1.00 84.44 167 ARG A N 1
ATOM 1337 C CA . ARG A 1 167 ? 12.485 -18.757 42.592 1.00 84.44 167 ARG A CA 1
ATOM 1338 C C . ARG A 1 167 ? 12.681 -18.627 41.078 1.00 84.44 167 ARG A C 1
ATOM 1340 O O . ARG A 1 167 ? 13.684 -18.049 40.659 1.00 84.44 167 ARG A O 1
ATOM 1347 N N . LEU A 1 168 ? 11.732 -19.113 40.277 1.00 74.06 168 LEU A N 1
ATOM 1348 C CA . LEU A 1 168 ? 11.792 -19.035 38.814 1.00 74.06 168 LEU A CA 1
ATOM 1349 C C . LEU A 1 168 ? 11.771 -17.586 38.314 1.00 74.06 168 LEU A C 1
ATOM 1351 O O . LEU A 1 168 ? 12.544 -17.241 37.424 1.00 74.06 168 LEU A O 1
ATOM 1355 N N . SER A 1 169 ? 10.975 -16.710 38.936 1.00 73.75 169 SER A N 1
ATOM 1356 C CA . SER A 1 169 ? 10.978 -15.272 38.630 1.00 73.75 169 SER A CA 1
ATOM 1357 C C . SER A 1 169 ? 12.364 -14.652 38.825 1.00 73.75 169 SER A C 1
ATOM 1359 O O . SER A 1 169 ? 12.824 -13.898 37.975 1.00 73.75 169 SER A O 1
ATOM 1361 N N . LYS A 1 170 ? 13.067 -15.017 39.906 1.00 74.81 170 LYS A N 1
ATOM 1362 C CA . LYS A 1 170 ? 14.430 -14.537 40.179 1.00 74.81 170 LYS A CA 1
ATOM 1363 C C . LYS A 1 170 ? 15.447 -15.006 39.136 1.00 74.81 170 LYS A C 1
ATOM 1365 O O . LYS A 1 170 ? 16.362 -14.260 38.805 1.00 74.81 170 LYS A O 1
ATOM 1370 N N . GLU A 1 171 ? 15.306 -16.231 38.631 1.00 74.44 171 GLU A N 1
ATOM 1371 C CA . GLU A 1 171 ? 16.158 -16.737 37.548 1.00 74.44 171 GLU A CA 1
ATOM 1372 C C . GLU A 1 171 ? 15.863 -16.035 36.211 1.00 74.44 171 GLU A C 1
ATOM 1374 O O . GLU A 1 171 ? 16.794 -15.738 35.465 1.00 74.44 171 GLU A O 1
ATOM 1379 N N . VAL A 1 172 ? 14.595 -15.724 35.915 1.00 70.38 172 VAL A N 1
ATOM 1380 C CA . VAL A 1 172 ? 14.212 -14.950 34.718 1.00 70.38 172 VAL A CA 1
ATOM 1381 C C . VAL A 1 172 ? 14.766 -13.524 34.777 1.00 70.38 172 VAL A C 1
ATOM 1383 O O . VAL A 1 172 ? 15.240 -13.018 33.761 1.00 70.38 172 VAL A O 1
ATOM 1386 N N . ASP A 1 173 ? 14.758 -12.890 35.951 1.00 72.38 173 ASP A N 1
ATOM 1387 C CA . ASP A 1 173 ? 15.347 -11.560 36.136 1.00 72.38 173 ASP A CA 1
ATOM 1388 C C . ASP A 1 173 ? 16.869 -11.569 35.909 1.00 72.38 173 ASP A C 1
ATOM 1390 O O . ASP A 1 173 ? 17.386 -10.680 35.235 1.00 72.38 173 ASP A O 1
ATOM 1394 N N . GLY A 1 174 ? 17.577 -12.605 36.381 1.00 78.88 174 GLY A N 1
ATOM 1395 C CA . GLY A 1 174 ? 19.010 -12.780 36.105 1.00 78.88 174 GLY A CA 1
ATOM 1396 C C . GLY A 1 174 ? 19.312 -12.947 34.611 1.00 78.88 174 GLY A C 1
ATOM 1397 O O . GLY A 1 174 ? 20.171 -12.257 34.072 1.00 78.88 174 GLY A O 1
ATOM 1398 N N . LEU A 1 175 ? 18.538 -13.781 33.907 1.00 73.12 175 LEU A N 1
ATOM 1399 C CA . LEU A 1 175 ? 18.689 -13.964 32.456 1.00 73.12 175 LEU A CA 1
ATOM 1400 C C . LEU A 1 175 ? 18.366 -12.692 31.656 1.00 73.12 175 LEU A C 1
ATOM 1402 O O . LEU A 1 175 ? 18.957 -12.459 30.603 1.00 73.12 175 LEU A O 1
ATOM 1406 N N . ARG A 1 176 ? 17.441 -11.849 32.137 1.00 72.38 176 ARG A N 1
ATOM 1407 C CA . ARG A 1 176 ? 17.174 -10.534 31.531 1.00 72.38 176 ARG A CA 1
ATOM 1408 C C . ARG A 1 176 ? 18.358 -9.586 31.669 1.00 72.38 176 ARG A C 1
ATOM 1410 O O . ARG A 1 176 ? 18.638 -8.850 30.724 1.00 72.38 176 ARG A O 1
ATOM 1417 N N . GLU A 1 177 ? 19.026 -9.590 32.818 1.00 77.06 177 GLU A N 1
ATOM 1418 C CA . GLU A 1 177 ? 20.218 -8.772 33.050 1.00 77.06 177 GLU A CA 1
ATOM 1419 C C . GLU A 1 177 ? 21.381 -9.213 32.146 1.00 77.06 177 GLU A C 1
ATOM 1421 O O . GLU A 1 177 ? 22.029 -8.369 31.522 1.00 77.06 177 GLU A O 1
ATOM 1426 N N . ASP A 1 178 ? 21.573 -10.524 31.977 1.00 74.12 178 ASP A N 1
ATOM 1427 C CA . ASP A 1 178 ? 22.555 -11.087 31.043 1.00 74.12 178 ASP A CA 1
ATOM 1428 C C . ASP A 1 178 ? 22.250 -10.694 29.585 1.00 74.12 178 ASP A C 1
ATOM 1430 O O . ASP A 1 178 ? 23.133 -10.208 28.872 1.00 74.12 178 ASP A O 1
ATOM 1434 N N . LEU A 1 179 ? 20.983 -10.787 29.163 1.00 71.19 179 LEU A N 1
ATOM 1435 C CA . LEU A 1 179 ? 20.544 -10.375 27.825 1.00 71.19 179 LEU A CA 1
ATOM 1436 C C . LEU A 1 179 ? 20.735 -8.864 27.591 1.00 71.19 179 LEU A C 1
ATOM 1438 O O . LEU A 1 179 ? 21.096 -8.435 26.494 1.00 71.19 179 LEU A O 1
ATOM 1442 N N . GLU A 1 180 ? 20.498 -8.023 28.604 1.00 73.00 180 GLU A N 1
ATOM 1443 C CA . GLU A 1 180 ? 20.773 -6.584 28.516 1.00 73.00 180 GLU A CA 1
ATOM 1444 C C . GLU A 1 180 ? 22.268 -6.285 28.385 1.00 73.00 180 GLU A C 1
ATOM 1446 O O . GLU A 1 180 ? 22.642 -5.367 27.648 1.00 73.00 180 GLU A O 1
ATOM 1451 N N . ASN A 1 181 ? 23.121 -7.049 29.067 1.00 72.25 181 ASN A N 1
ATOM 1452 C CA . ASN A 1 181 ? 24.569 -6.917 28.953 1.00 72.25 181 ASN A CA 1
ATOM 1453 C C . ASN A 1 181 ? 25.063 -7.299 27.547 1.00 72.25 181 ASN A C 1
ATOM 1455 O O . ASN A 1 181 ? 25.824 -6.528 26.961 1.00 72.25 181 ASN A O 1
ATOM 1459 N N . GLU A 1 182 ? 24.555 -8.382 26.949 1.00 74.44 182 GLU A N 1
ATOM 1460 C CA . GLU A 1 182 ? 24.808 -8.716 25.534 1.00 74.44 182 GLU A CA 1
ATOM 1461 C C . GLU A 1 182 ? 24.287 -7.642 24.571 1.00 74.44 182 GLU A C 1
ATOM 1463 O O . GLU A 1 182 ? 24.921 -7.294 23.575 1.00 74.44 182 GLU A O 1
ATOM 1468 N N . ARG A 1 183 ? 23.133 -7.042 24.868 1.00 71.50 183 ARG A N 1
ATOM 1469 C CA . ARG A 1 183 ? 22.581 -5.970 24.031 1.00 71.50 183 ARG A CA 1
ATOM 1470 C C . ARG A 1 183 ? 23.455 -4.714 24.064 1.00 71.50 183 ARG A C 1
ATOM 1472 O O . ARG A 1 183 ? 23.564 -4.011 23.056 1.00 71.50 183 ARG A O 1
ATOM 1479 N N . ARG A 1 184 ? 24.089 -4.428 25.208 1.00 74.69 184 ARG A N 1
ATOM 1480 C CA . ARG A 1 184 ? 25.059 -3.331 25.353 1.00 74.69 184 ARG A CA 1
ATOM 1481 C C . ARG A 1 184 ? 26.326 -3.600 24.544 1.00 74.69 184 ARG A C 1
ATOM 1483 O O . ARG A 1 184 ? 26.769 -2.685 23.851 1.00 74.69 184 ARG A O 1
ATOM 1490 N N . THR A 1 185 ? 26.870 -4.819 24.573 1.00 74.06 185 THR A N 1
ATOM 1491 C CA . THR A 1 185 ? 28.062 -5.178 23.781 1.00 74.06 185 THR A CA 1
ATOM 1492 C C . THR A 1 185 ? 27.766 -5.176 22.279 1.00 74.06 185 THR A C 1
ATOM 1494 O O . THR A 1 185 ? 28.519 -4.571 21.516 1.00 74.06 185 THR A O 1
ATOM 1497 N N . ALA A 1 186 ? 26.618 -5.709 21.848 1.00 68.06 186 ALA A N 1
ATOM 1498 C CA . ALA A 1 186 ? 26.169 -5.643 20.454 1.00 68.06 186 ALA A CA 1
ATOM 1499 C C . ALA A 1 186 ? 25.975 -4.194 19.966 1.00 68.06 186 ALA A C 1
ATOM 1501 O O . ALA A 1 186 ? 26.368 -3.842 18.854 1.00 68.06 186 ALA A O 1
ATOM 1502 N N . GLY A 1 187 ? 25.424 -3.314 20.811 1.00 72.19 187 GLY A N 1
ATOM 1503 C CA . GLY A 1 187 ? 25.312 -1.884 20.508 1.00 72.19 187 GLY A CA 1
ATOM 1504 C C . GLY A 1 187 ? 26.667 -1.178 20.383 1.00 72.19 187 GLY A C 1
ATOM 1505 O O . GLY A 1 187 ? 26.792 -0.213 19.630 1.00 72.19 187 GLY A O 1
ATOM 1506 N N . GLN A 1 188 ? 27.689 -1.655 21.092 1.00 72.00 188 GLN A N 1
ATOM 1507 C CA . GLN A 1 188 ? 29.053 -1.138 21.009 1.00 72.00 188 GLN A CA 1
ATOM 1508 C C . GLN A 1 188 ? 29.730 -1.563 19.697 1.00 72.00 188 GLN A C 1
ATOM 1510 O O . GLN A 1 188 ? 30.286 -0.711 19.005 1.00 72.00 188 GLN A O 1
ATOM 1515 N N . LEU A 1 189 ? 29.570 -2.831 19.300 1.00 71.25 189 LEU A N 1
ATOM 1516 C CA . LEU A 1 189 ? 30.029 -3.353 18.006 1.00 71.25 189 LEU A CA 1
ATOM 1517 C C . LEU A 1 189 ? 29.336 -2.665 16.821 1.00 71.25 189 LEU A C 1
ATOM 1519 O O . LEU A 1 189 ? 29.986 -2.344 15.831 1.00 71.25 189 LEU A O 1
ATOM 1523 N N . LYS A 1 190 ? 28.035 -2.356 16.936 1.00 72.81 190 LYS A N 1
ATOM 1524 C CA . LYS A 1 190 ? 27.299 -1.615 15.899 1.00 72.81 190 LYS A CA 1
ATOM 1525 C C . LYS A 1 190 ? 27.899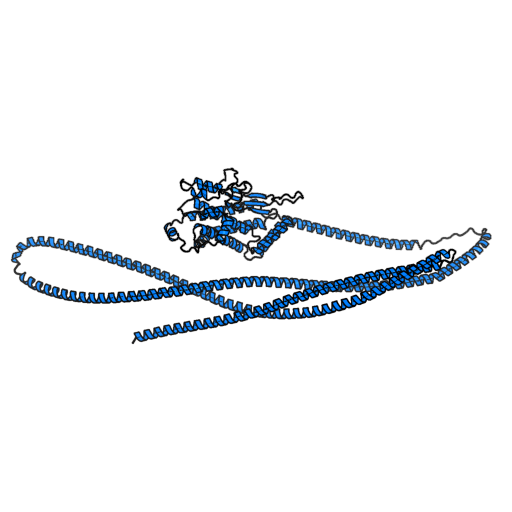 -0.228 15.646 1.00 72.81 190 LYS A C 1
ATOM 1527 O O . LYS A 1 190 ? 28.094 0.140 14.495 1.00 72.81 190 LYS A O 1
ATOM 1532 N N . ARG A 1 191 ? 28.251 0.513 16.703 1.00 71.75 191 ARG A N 1
ATOM 1533 C CA . ARG A 1 191 ? 28.892 1.836 16.570 1.00 71.75 191 ARG A CA 1
ATOM 1534 C C . ARG A 1 191 ? 30.284 1.751 15.946 1.00 71.75 191 ARG A C 1
ATOM 1536 O O . ARG A 1 191 ? 30.661 2.644 15.195 1.00 71.75 191 ARG A O 1
ATOM 1543 N N . GLU A 1 192 ? 31.049 0.700 16.245 1.00 73.00 192 GLU A N 1
ATOM 1544 C CA . GLU A 1 192 ? 32.330 0.457 15.569 1.00 73.00 192 GLU A CA 1
ATOM 1545 C C . GLU A 1 192 ? 32.148 0.137 14.080 1.00 73.00 192 GLU A C 1
ATOM 1547 O O . GLU A 1 192 ? 32.962 0.575 13.268 1.00 73.00 192 GLU A O 1
ATOM 1552 N N . ASN A 1 193 ? 31.083 -0.579 13.706 1.00 64.38 193 ASN A N 1
ATOM 1553 C CA . ASN A 1 193 ? 30.772 -0.853 12.302 1.00 64.38 193 ASN A CA 1
ATOM 1554 C C . ASN A 1 193 ? 30.308 0.407 11.560 1.00 64.38 193 ASN A C 1
ATOM 1556 O O . ASN A 1 193 ? 30.838 0.708 10.500 1.00 64.38 193 ASN A O 1
ATOM 1560 N N . GLU A 1 194 ? 29.424 1.208 12.161 1.00 69.00 194 GLU A N 1
ATOM 1561 C CA . GLU A 1 194 ? 28.986 2.497 11.600 1.00 69.00 194 GLU A CA 1
ATOM 1562 C C . GLU A 1 194 ? 30.171 3.463 11.390 1.00 69.00 194 GLU A C 1
ATOM 1564 O O . GLU A 1 194 ? 30.225 4.189 10.397 1.00 69.00 194 GLU A O 1
ATOM 1569 N N . ALA A 1 195 ? 31.166 3.448 12.287 1.00 71.31 195 ALA A N 1
ATOM 1570 C CA . ALA A 1 195 ? 32.395 4.223 12.115 1.00 71.31 195 ALA A CA 1
ATOM 1571 C C . ALA A 1 195 ? 33.232 3.746 10.910 1.00 71.31 195 ALA A C 1
ATOM 1573 O O . ALA A 1 195 ? 33.777 4.573 10.176 1.00 71.31 195 ALA A O 1
ATOM 1574 N N . LYS A 1 196 ? 33.301 2.430 10.669 1.00 71.62 196 LYS A N 1
ATOM 1575 C CA . LYS A 1 196 ? 33.993 1.842 9.505 1.00 71.62 196 LYS A CA 1
ATOM 1576 C C . LYS A 1 196 ? 33.234 2.031 8.193 1.00 71.62 196 LYS A C 1
ATOM 1578 O O . LYS A 1 196 ? 33.861 2.201 7.146 1.00 71.62 196 LYS A O 1
ATOM 1583 N N . ASP A 1 197 ? 31.907 2.064 8.239 1.00 66.56 197 ASP A N 1
ATOM 1584 C CA . ASP A 1 197 ? 31.075 2.428 7.091 1.00 66.56 197 ASP A CA 1
ATOM 1585 C C . ASP A 1 197 ? 31.299 3.893 6.697 1.00 66.56 197 ASP A C 1
ATOM 1587 O O . ASP A 1 197 ? 31.365 4.210 5.509 1.00 66.56 197 ASP A O 1
ATOM 1591 N N . GLY A 1 198 ? 31.527 4.773 7.680 1.00 71.25 198 GLY A N 1
ATOM 1592 C CA . GLY A 1 198 ? 31.974 6.148 7.453 1.00 71.25 198 GLY A CA 1
ATOM 1593 C C . GLY A 1 198 ? 33.320 6.237 6.718 1.00 71.25 198 GLY A C 1
ATOM 1594 O O . GLY A 1 198 ? 33.441 6.994 5.753 1.00 71.25 198 GLY A O 1
ATOM 1595 N N . GLU A 1 199 ? 34.315 5.430 7.105 1.00 71.00 199 GLU A N 1
ATOM 1596 C CA . GLU A 1 199 ? 35.591 5.326 6.371 1.00 71.00 199 GLU A CA 1
ATOM 1597 C C . GLU A 1 199 ? 35.402 4.765 4.952 1.00 71.00 199 GLU A C 1
ATOM 1599 O O . GLU A 1 199 ? 35.988 5.278 3.996 1.00 71.00 199 GLU A O 1
ATOM 1604 N N . SER A 1 200 ? 34.538 3.761 4.782 1.00 66.12 200 SER A N 1
ATOM 1605 C CA . SER A 1 200 ? 34.223 3.190 3.466 1.00 66.12 200 SER A CA 1
ATOM 1606 C C . SER A 1 200 ? 33.496 4.183 2.558 1.00 66.12 200 SER A C 1
ATOM 1608 O O . SER A 1 200 ? 33.763 4.225 1.358 1.00 66.12 200 SER A O 1
ATOM 1610 N N . HIS A 1 201 ? 32.610 5.018 3.106 1.00 67.50 201 HIS A N 1
ATOM 1611 C CA . HIS A 1 201 ? 31.954 6.086 2.358 1.00 67.50 201 HIS A CA 1
ATOM 1612 C C . HIS A 1 201 ? 32.965 7.142 1.896 1.00 67.50 201 HIS A C 1
ATOM 1614 O O . HIS A 1 201 ? 32.952 7.525 0.728 1.00 67.50 201 HIS A O 1
ATOM 1620 N N . ALA A 1 202 ? 33.891 7.556 2.768 1.00 68.00 202 ALA A N 1
ATOM 1621 C CA . ALA A 1 202 ? 34.964 8.481 2.401 1.00 68.00 202 ALA A CA 1
ATOM 1622 C C . ALA A 1 202 ? 35.867 7.910 1.287 1.00 68.00 202 ALA A C 1
ATOM 1624 O O . ALA A 1 202 ? 36.264 8.633 0.372 1.00 68.00 202 ALA A O 1
ATOM 1625 N N . LEU A 1 203 ? 36.141 6.600 1.311 1.00 68.75 203 LEU A N 1
ATOM 1626 C CA . LEU A 1 203 ? 36.871 5.910 0.242 1.00 68.75 203 LEU A CA 1
ATOM 1627 C C . LEU A 1 203 ? 36.080 5.849 -1.075 1.00 68.75 203 LEU A C 1
ATOM 1629 O O . LEU A 1 203 ? 36.663 6.069 -2.137 1.00 68.75 203 LEU A O 1
ATOM 1633 N N . ARG A 1 204 ? 34.763 5.602 -1.033 1.00 69.19 204 ARG A N 1
ATOM 1634 C CA . ARG A 1 204 ? 33.900 5.631 -2.232 1.00 69.19 204 ARG A CA 1
ATOM 1635 C C . ARG A 1 204 ? 33.815 7.026 -2.841 1.00 69.19 204 ARG A C 1
ATOM 1637 O O . ARG A 1 204 ? 33.850 7.157 -4.060 1.00 69.19 204 ARG A O 1
ATOM 1644 N N . GLU A 1 205 ? 33.750 8.061 -2.013 1.00 71.12 205 GLU A N 1
ATOM 1645 C CA . GLU A 1 205 ? 33.714 9.452 -2.466 1.00 71.12 205 GLU A CA 1
ATOM 1646 C C . GLU A 1 205 ? 35.038 9.849 -3.139 1.00 71.12 205 GLU A C 1
ATOM 1648 O O . GLU A 1 205 ? 35.031 10.406 -4.240 1.00 71.12 205 GLU A O 1
ATOM 1653 N N . ALA A 1 206 ? 36.177 9.447 -2.559 1.00 70.88 206 ALA A N 1
ATOM 1654 C CA . ALA A 1 206 ? 37.496 9.598 -3.177 1.00 70.88 206 ALA A CA 1
ATOM 1655 C C . ALA A 1 206 ? 37.617 8.821 -4.505 1.00 70.88 206 ALA A C 1
ATOM 1657 O O . ALA A 1 206 ? 38.177 9.329 -5.481 1.00 70.88 206 ALA A O 1
ATOM 1658 N N . HIS A 1 207 ? 37.053 7.612 -4.575 1.00 70.75 207 HIS A N 1
ATOM 1659 C CA . HIS A 1 207 ? 37.004 6.817 -5.803 1.00 70.75 207 HIS A CA 1
ATOM 1660 C C . HIS A 1 207 ? 36.134 7.475 -6.884 1.00 70.75 207 HIS A C 1
ATOM 1662 O O . HIS A 1 207 ? 36.543 7.542 -8.042 1.00 70.75 207 HIS A O 1
ATOM 1668 N N . ALA A 1 208 ? 34.981 8.039 -6.517 1.00 68.44 208 ALA A N 1
ATOM 1669 C CA . ALA A 1 208 ? 34.128 8.793 -7.432 1.00 68.44 208 ALA A CA 1
ATOM 1670 C C . ALA A 1 208 ? 34.842 10.044 -7.972 1.00 68.44 208 ALA A C 1
ATOM 1672 O O . ALA A 1 208 ? 34.751 10.345 -9.163 1.00 68.44 208 ALA A O 1
ATOM 1673 N N . THR A 1 209 ? 35.631 10.731 -7.135 1.00 73.50 209 THR A N 1
ATOM 1674 C CA . THR A 1 209 ? 36.442 11.876 -7.588 1.00 73.50 209 THR A CA 1
ATOM 1675 C C . THR A 1 209 ? 37.523 11.441 -8.585 1.00 73.50 209 THR A C 1
ATOM 1677 O O . THR A 1 209 ? 37.772 12.129 -9.577 1.00 73.50 209 THR A O 1
ATOM 1680 N N . LEU A 1 210 ? 38.144 10.277 -8.362 1.00 70.62 210 LEU A N 1
ATOM 1681 C CA . LEU A 1 210 ? 39.111 9.683 -9.290 1.00 70.62 210 LEU A CA 1
ATOM 1682 C C . LEU A 1 210 ? 38.462 9.229 -10.606 1.00 70.62 210 LEU A C 1
ATOM 1684 O O . LEU A 1 210 ? 39.031 9.478 -11.668 1.00 70.62 210 LEU A O 1
ATOM 1688 N N . GLN A 1 211 ? 37.268 8.633 -10.570 1.00 69.75 211 GLN A N 1
ATOM 1689 C CA . GLN A 1 211 ? 36.512 8.269 -11.776 1.00 69.75 211 GLN A CA 1
ATOM 1690 C C . GLN A 1 211 ? 36.107 9.503 -12.590 1.00 69.75 211 GLN A C 1
ATOM 1692 O O . GLN A 1 211 ? 36.218 9.499 -13.816 1.00 69.75 211 GLN A O 1
ATOM 1697 N N . GLN A 1 212 ? 35.716 10.591 -11.923 1.00 67.62 212 GLN A N 1
ATOM 1698 C CA . GLN A 1 212 ? 35.406 11.857 -12.583 1.00 67.62 212 GLN A CA 1
ATOM 1699 C C . GLN A 1 212 ? 36.652 12.473 -13.244 1.00 67.62 212 GLN A C 1
ATOM 1701 O O . GLN A 1 212 ? 36.578 12.973 -14.369 1.00 67.62 212 GLN A O 1
ATOM 1706 N N . ALA A 1 213 ? 37.816 12.380 -12.594 1.00 69.12 213 ALA A N 1
ATOM 1707 C CA . ALA A 1 213 ? 39.092 12.771 -13.192 1.00 69.12 213 ALA A CA 1
ATOM 1708 C C . ALA A 1 213 ? 39.469 11.880 -14.391 1.00 69.12 213 ALA A C 1
ATOM 1710 O O . ALA A 1 213 ? 39.969 12.392 -15.395 1.00 69.12 213 ALA A O 1
ATOM 1711 N N . HIS A 1 214 ? 39.182 10.576 -14.327 1.00 67.25 214 HIS A N 1
ATOM 1712 C CA . HIS A 1 214 ? 39.398 9.642 -15.434 1.00 67.25 214 HIS A CA 1
ATOM 1713 C C . HIS A 1 214 ? 38.520 9.984 -16.644 1.00 67.25 214 HIS A C 1
ATOM 1715 O O . HIS A 1 214 ? 39.036 10.117 -17.749 1.00 67.25 214 HIS A O 1
ATOM 1721 N N . HIS A 1 215 ? 37.230 10.264 -16.435 1.00 66.38 215 HIS A N 1
ATOM 1722 C CA . HIS A 1 215 ? 36.336 10.753 -17.492 1.00 66.38 215 HIS A CA 1
ATOM 1723 C C . HIS A 1 215 ? 36.823 12.073 -18.114 1.00 66.38 215 HIS A C 1
ATOM 1725 O O . HIS A 1 215 ? 36.724 12.269 -19.326 1.00 66.38 215 HIS A O 1
ATOM 1731 N N . GLY A 1 216 ? 37.399 12.973 -17.309 1.00 73.31 216 GLY A N 1
ATOM 1732 C CA . GLY A 1 216 ? 38.047 14.186 -17.813 1.00 73.31 216 GLY A CA 1
ATOM 1733 C C . GLY A 1 216 ? 39.256 13.893 -18.712 1.00 73.31 216 GLY A C 1
ATOM 1734 O O . GLY A 1 216 ? 39.443 14.550 -19.738 1.00 73.31 216 GLY A O 1
ATOM 1735 N N . LEU A 1 217 ? 40.059 12.881 -18.371 1.00 70.94 217 LEU A N 1
ATOM 1736 C CA . LEU A 1 217 ? 41.179 12.424 -19.199 1.00 70.94 217 LEU A CA 1
ATOM 1737 C C . LEU A 1 217 ? 40.707 11.729 -20.482 1.00 70.94 217 LEU A C 1
ATOM 1739 O O . LEU A 1 217 ? 41.298 11.965 -21.534 1.00 70.94 217 LEU A O 1
ATOM 1743 N N . ASP A 1 218 ? 39.628 10.950 -20.426 1.00 65.94 218 ASP A N 1
ATOM 1744 C CA . ASP A 1 218 ? 39.040 10.287 -21.596 1.00 65.94 218 ASP A CA 1
ATOM 1745 C C . ASP A 1 218 ? 38.413 11.290 -22.572 1.00 65.94 218 ASP A C 1
ATOM 1747 O O . ASP A 1 218 ? 38.589 11.165 -23.786 1.00 65.94 218 ASP A O 1
ATOM 1751 N N . SER A 1 219 ? 37.769 12.341 -22.055 1.00 70.00 219 SER A N 1
ATOM 1752 C CA . SER A 1 219 ? 37.271 13.469 -22.852 1.00 70.00 219 SER A CA 1
ATOM 1753 C C . SER A 1 219 ? 38.415 14.221 -23.545 1.00 70.00 219 SER A C 1
ATOM 1755 O O . SER A 1 219 ? 38.371 14.466 -24.753 1.00 70.00 219 SER A O 1
ATOM 1757 N N . ASN A 1 220 ? 39.513 14.483 -22.829 1.00 71.19 220 ASN A N 1
ATOM 1758 C CA . ASN A 1 220 ? 40.716 15.070 -23.426 1.00 71.19 220 ASN A CA 1
ATOM 1759 C C . ASN A 1 220 ? 41.364 14.139 -24.466 1.00 71.19 220 ASN A C 1
ATOM 1761 O O . ASN A 1 220 ? 41.843 14.600 -25.502 1.00 71.19 220 ASN A O 1
ATOM 1765 N N . ALA A 1 221 ? 41.361 12.824 -24.234 1.00 68.12 221 ALA A N 1
ATOM 1766 C CA . ALA A 1 221 ? 41.845 11.847 -25.203 1.00 68.12 221 ALA A CA 1
ATOM 1767 C C . ALA A 1 221 ? 40.955 11.796 -26.457 1.00 68.12 221 ALA A C 1
ATOM 1769 O O . ALA A 1 221 ? 41.477 11.648 -27.562 1.00 68.12 221 ALA A O 1
ATOM 1770 N N . ALA A 1 222 ? 39.636 11.952 -26.316 1.00 66.44 222 ALA A N 1
ATOM 1771 C CA . ALA A 1 222 ? 38.708 12.067 -27.438 1.00 66.44 222 ALA A CA 1
ATOM 1772 C C . ALA A 1 222 ? 38.963 13.345 -28.256 1.00 66.44 222 ALA A C 1
ATOM 1774 O O . ALA A 1 222 ? 39.095 13.253 -29.477 1.00 66.44 222 ALA A O 1
ATOM 1775 N N . ALA A 1 223 ? 39.161 14.492 -27.599 1.00 70.25 223 ALA A N 1
ATOM 1776 C CA . ALA A 1 223 ? 39.520 15.749 -28.261 1.00 70.25 223 ALA A CA 1
ATOM 1777 C C . ALA A 1 223 ? 40.849 15.643 -29.035 1.00 70.25 223 ALA A C 1
ATOM 1779 O O . ALA A 1 223 ? 40.943 16.072 -30.183 1.00 70.25 223 ALA A O 1
ATOM 1780 N N . LEU A 1 224 ? 41.862 14.981 -28.463 1.00 73.00 224 LEU A N 1
ATOM 1781 C CA . LEU A 1 224 ? 43.140 14.729 -29.144 1.00 73.00 224 LEU A CA 1
ATOM 1782 C C . LEU A 1 224 ? 43.009 13.752 -30.325 1.00 73.00 224 LEU A C 1
ATOM 1784 O O . LEU A 1 224 ? 43.734 13.873 -31.315 1.00 73.00 224 LEU A O 1
ATOM 1788 N N . ARG A 1 225 ? 42.095 12.772 -30.256 1.00 74.62 225 ARG A N 1
ATOM 1789 C CA . ARG A 1 225 ? 41.780 11.899 -31.403 1.00 74.62 225 ARG A CA 1
ATOM 1790 C C . ARG A 1 225 ? 41.102 12.692 -32.515 1.00 74.62 225 ARG A C 1
ATOM 1792 O O . ARG A 1 225 ? 41.456 12.503 -33.678 1.00 74.62 225 ARG A O 1
ATOM 1799 N N . GLU A 1 226 ? 40.185 13.590 -32.171 1.00 71.62 226 GLU A N 1
ATOM 1800 C CA . GLU A 1 226 ? 39.513 14.465 -33.129 1.00 71.62 226 GLU A CA 1
ATOM 1801 C C . GLU A 1 226 ? 40.510 15.421 -33.802 1.00 71.62 226 GLU A C 1
ATOM 1803 O O . GLU A 1 226 ? 40.560 15.483 -35.031 1.00 71.62 226 GLU A O 1
ATOM 1808 N N . GLU A 1 227 ? 41.406 16.048 -33.036 1.00 78.62 227 GLU A N 1
ATOM 1809 C CA . GLU A 1 227 ? 42.495 16.881 -33.562 1.00 78.62 227 GLU A CA 1
ATOM 1810 C C . GLU A 1 227 ? 43.434 16.081 -34.482 1.00 78.62 227 GLU A C 1
ATOM 1812 O O . GLU A 1 227 ? 43.776 16.524 -35.580 1.00 78.62 227 GLU A O 1
ATOM 1817 N N . ARG A 1 228 ? 43.778 14.842 -34.107 1.00 76.19 228 ARG A N 1
ATOM 1818 C CA . ARG A 1 228 ? 44.557 13.933 -34.960 1.00 76.19 228 ARG A CA 1
ATOM 1819 C C . ARG A 1 228 ? 43.825 13.589 -36.261 1.00 76.19 228 ARG A C 1
ATOM 1821 O O . ARG A 1 228 ? 44.471 13.507 -37.304 1.00 76.19 228 ARG A O 1
ATOM 1828 N N . THR A 1 229 ? 42.505 13.400 -36.232 1.00 75.50 229 THR A N 1
ATOM 1829 C CA . THR A 1 229 ? 41.715 13.161 -37.455 1.00 75.50 229 THR A CA 1
ATOM 1830 C C . THR A 1 229 ? 41.600 14.416 -38.321 1.00 75.50 229 THR A C 1
ATOM 1832 O O . THR A 1 229 ? 41.610 14.316 -39.546 1.00 75.50 229 THR A O 1
ATOM 1835 N N . ALA A 1 230 ? 41.538 15.605 -37.716 1.00 73.06 230 ALA A N 1
ATOM 1836 C CA . ALA A 1 230 ? 41.549 16.878 -38.428 1.00 73.06 230 ALA A CA 1
ATOM 1837 C C . ALA A 1 230 ? 42.900 17.115 -39.121 1.00 73.06 230 ALA A C 1
ATOM 1839 O O . ALA A 1 230 ? 42.927 17.447 -40.303 1.00 73.06 230 ALA A O 1
ATOM 1840 N N . LEU A 1 231 ? 44.014 16.842 -38.434 1.00 78.19 231 LEU A N 1
ATOM 1841 C CA . LEU A 1 231 ? 45.355 16.872 -39.026 1.00 78.19 231 LEU A CA 1
ATOM 1842 C C . LEU A 1 231 ? 45.524 15.817 -40.128 1.00 78.19 231 LEU A C 1
ATOM 1844 O O . LEU A 1 231 ? 46.132 16.108 -41.154 1.00 78.19 231 LEU A O 1
ATOM 1848 N N . GLY A 1 232 ? 44.948 14.622 -39.954 1.00 81.12 232 GLY A N 1
ATOM 1849 C CA . GLY A 1 232 ? 44.901 13.587 -40.991 1.00 81.12 232 GLY A CA 1
ATOM 1850 C C . GLY A 1 232 ? 44.197 14.070 -42.262 1.00 81.12 232 GLY A C 1
ATOM 1851 O O . GLY A 1 232 ? 44.773 13.992 -43.344 1.00 81.12 232 GLY A O 1
ATOM 1852 N N . ARG A 1 233 ? 43.009 14.676 -42.123 1.00 75.38 233 ARG A N 1
ATOM 1853 C CA . ARG A 1 233 ? 42.272 15.290 -43.242 1.00 75.38 233 ARG A CA 1
ATOM 1854 C C . ARG A 1 233 ? 43.055 16.426 -43.902 1.00 75.38 233 ARG A C 1
ATOM 1856 O O . ARG A 1 233 ? 43.063 16.532 -45.123 1.00 75.38 233 ARG A O 1
ATOM 1863 N N . HIS A 1 234 ? 43.745 17.251 -43.116 1.00 75.50 234 HIS A N 1
ATOM 1864 C CA . HIS A 1 234 ? 44.552 18.354 -43.640 1.00 75.50 234 HIS A CA 1
ATOM 1865 C C . HIS A 1 234 ? 45.777 17.855 -44.428 1.00 75.50 234 HIS A C 1
ATOM 1867 O O . HIS A 1 234 ? 46.142 18.446 -45.444 1.00 75.50 234 HIS A O 1
ATOM 1873 N N . LEU A 1 235 ? 46.385 16.746 -43.992 1.00 77.31 235 LEU A N 1
ATOM 1874 C CA . LEU A 1 235 ? 47.481 16.084 -44.699 1.00 77.31 235 LEU A CA 1
ATOM 1875 C C . LEU A 1 235 ? 46.999 15.428 -46.002 1.00 77.31 235 LEU A C 1
ATOM 1877 O O . LEU A 1 235 ? 47.671 15.543 -47.023 1.00 77.31 235 LEU A O 1
ATOM 1881 N N . GLU A 1 236 ? 45.833 14.777 -45.994 1.00 74.56 236 GLU A N 1
ATOM 1882 C CA . GLU A 1 236 ? 45.202 14.239 -47.209 1.00 74.56 236 GLU A CA 1
ATOM 1883 C C . GLU A 1 236 ? 44.861 15.354 -48.209 1.00 74.56 236 GLU A C 1
ATOM 1885 O O . GLU A 1 236 ? 45.102 15.213 -49.407 1.00 74.56 236 GLU A O 1
ATOM 1890 N N . GLN A 1 237 ? 44.377 16.499 -47.723 1.00 75.88 237 GLN A N 1
ATOM 1891 C CA . GLN A 1 237 ? 44.080 17.666 -48.551 1.00 75.88 237 GLN A CA 1
ATOM 1892 C C . GLN A 1 237 ? 45.352 18.300 -49.141 1.00 75.88 237 GLN A C 1
ATOM 1894 O O . GLN A 1 237 ? 45.354 18.705 -50.305 1.00 75.88 237 GLN A O 1
ATOM 1899 N N . GLU A 1 238 ? 46.461 18.332 -48.393 1.00 78.50 238 GLU A N 1
ATOM 1900 C CA . GLU A 1 238 ? 47.770 18.708 -48.941 1.00 78.50 238 GLU A CA 1
ATOM 1901 C C . GLU A 1 238 ? 48.284 17.701 -49.975 1.00 78.50 238 GLU A C 1
ATOM 1903 O O . GLU A 1 238 ? 48.866 18.107 -50.980 1.00 78.50 238 GLU A O 1
ATOM 1908 N N . GLN A 1 239 ? 48.070 16.398 -49.770 1.00 76.75 239 GLN A N 1
ATOM 1909 C CA . GLN A 1 239 ? 48.457 15.379 -50.748 1.00 76.75 239 GLN A CA 1
ATOM 1910 C C . GLN A 1 239 ? 47.649 15.498 -52.046 1.00 76.75 239 GLN A C 1
ATOM 1912 O O . GLN A 1 239 ? 48.234 15.387 -53.122 1.00 76.75 239 GLN A O 1
ATOM 1917 N N . LEU A 1 240 ? 46.352 15.803 -51.958 1.00 75.12 240 LEU A N 1
ATOM 1918 C CA . LEU A 1 240 ? 45.506 16.114 -53.115 1.00 75.12 240 LEU A CA 1
ATOM 1919 C C . LEU A 1 240 ? 45.970 17.391 -53.827 1.00 75.12 240 LEU A C 1
ATOM 1921 O O . LEU A 1 240 ? 46.195 17.361 -55.031 1.00 75.12 240 LEU A O 1
ATOM 1925 N N . SER A 1 241 ? 46.236 18.472 -53.088 1.00 78.12 241 SER A N 1
ATOM 1926 C CA . SER A 1 241 ? 46.781 19.722 -53.645 1.00 78.12 241 SER A CA 1
ATOM 1927 C C . SER A 1 241 ? 48.138 19.513 -54.330 1.00 78.12 241 SER A C 1
ATOM 1929 O O . SER A 1 241 ? 48.408 20.041 -55.410 1.00 78.12 241 SER A O 1
ATOM 1931 N N . LYS A 1 242 ? 48.997 18.669 -53.748 1.00 78.06 242 LYS A N 1
ATOM 1932 C CA . LYS A 1 242 ? 50.268 18.266 -54.354 1.00 78.06 242 LYS A CA 1
ATOM 1933 C C . LYS A 1 242 ? 50.055 17.445 -55.627 1.00 78.06 242 LYS A C 1
ATOM 1935 O O . LYS A 1 242 ? 50.802 17.635 -56.584 1.00 78.06 242 LYS A O 1
ATOM 1940 N N . GLN A 1 243 ? 49.062 16.558 -55.657 1.00 77.06 243 GLN A N 1
ATOM 1941 C CA . GLN A 1 243 ? 48.712 15.790 -56.851 1.00 77.06 243 GLN A CA 1
ATOM 1942 C C . GLN A 1 243 ? 48.161 16.698 -57.960 1.00 77.06 243 GLN A C 1
ATOM 1944 O O . GLN A 1 243 ? 48.552 16.545 -59.114 1.00 77.06 243 GLN A O 1
ATOM 1949 N N . ASP A 1 244 ? 47.348 17.697 -57.618 1.00 76.12 244 ASP A N 1
ATOM 1950 C CA . ASP A 1 244 ? 46.852 18.702 -58.562 1.00 76.12 244 ASP A CA 1
ATOM 1951 C C . ASP A 1 244 ? 47.986 19.574 -59.116 1.00 76.12 244 ASP A C 1
ATOM 1953 O O . ASP A 1 244 ? 48.017 19.865 -60.312 1.00 76.12 244 ASP A O 1
ATOM 1957 N N . LEU A 1 245 ? 48.976 19.926 -58.288 1.00 75.06 245 LEU A N 1
ATOM 1958 C CA . LEU A 1 245 ? 50.194 20.610 -58.733 1.00 75.06 245 LEU A CA 1
ATOM 1959 C C . LEU A 1 245 ? 51.060 19.737 -59.648 1.00 75.06 245 LEU A C 1
ATOM 1961 O O . LEU A 1 245 ? 51.636 20.254 -60.604 1.00 75.06 245 LEU A O 1
ATOM 1965 N N . LEU A 1 246 ? 51.150 18.429 -59.390 1.00 75.88 246 LEU A N 1
ATOM 1966 C CA . LEU A 1 246 ? 51.852 17.488 -60.268 1.00 75.88 246 LEU A CA 1
ATOM 1967 C C . LEU A 1 246 ? 51.134 17.345 -61.615 1.00 75.88 246 LEU A C 1
ATOM 1969 O O . LEU A 1 246 ? 51.788 17.411 -62.652 1.00 75.88 246 LEU A O 1
ATOM 1973 N N . ASN A 1 247 ? 49.804 17.257 -61.609 1.00 75.56 247 ASN A N 1
ATOM 1974 C CA . ASN A 1 247 ? 48.994 17.234 -62.827 1.00 75.56 247 ASN A CA 1
ATOM 1975 C C . ASN A 1 247 ? 49.122 18.561 -63.605 1.00 75.56 247 ASN A C 1
ATOM 1977 O O . ASN A 1 247 ? 49.278 18.558 -64.824 1.00 75.56 247 ASN A O 1
ATOM 1981 N N . ALA A 1 248 ? 49.131 19.708 -62.916 1.00 71.69 248 ALA A N 1
ATOM 1982 C CA . ALA A 1 248 ? 49.359 21.018 -63.529 1.00 71.69 248 ALA A CA 1
ATOM 1983 C C . ALA A 1 248 ? 50.776 21.145 -64.112 1.00 71.69 248 ALA A C 1
ATOM 1985 O O . ALA A 1 248 ? 50.954 21.701 -65.197 1.00 71.69 248 ALA A O 1
ATOM 1986 N N . HIS A 1 249 ? 51.782 20.594 -63.428 1.00 73.31 249 HIS A N 1
ATOM 1987 C CA . HIS A 1 249 ? 53.145 20.511 -63.940 1.00 73.31 249 HIS A CA 1
ATOM 1988 C C . HIS A 1 249 ? 53.207 19.623 -65.187 1.00 73.31 249 HIS A C 1
ATOM 1990 O O . HIS A 1 249 ? 53.849 19.995 -66.164 1.00 73.31 249 HIS A O 1
ATOM 1996 N N . GLU A 1 250 ? 52.518 18.484 -65.211 1.00 76.38 250 GLU A N 1
ATOM 1997 C CA . GLU A 1 250 ? 52.443 17.600 -66.379 1.00 76.38 250 GLU A CA 1
ATOM 1998 C C . GLU A 1 250 ? 51.772 18.290 -67.581 1.00 76.38 250 GLU A C 1
ATOM 2000 O O . GLU A 1 250 ? 52.306 18.250 -68.690 1.00 76.38 250 GLU A O 1
ATOM 2005 N N . ILE A 1 251 ? 50.687 19.040 -67.356 1.00 73.19 251 ILE A N 1
ATOM 2006 C CA . ILE A 1 251 ? 50.037 19.879 -68.380 1.00 73.19 251 ILE A CA 1
ATOM 2007 C C . ILE A 1 251 ? 50.992 20.968 -68.896 1.00 73.19 251 ILE A C 1
ATOM 2009 O O . ILE A 1 251 ? 51.099 21.176 -70.107 1.00 73.19 251 ILE A O 1
ATOM 2013 N N . ALA A 1 252 ? 51.731 21.636 -68.006 1.00 70.19 252 ALA A N 1
ATOM 2014 C CA . ALA A 1 252 ? 52.736 22.625 -68.392 1.00 70.19 252 ALA A CA 1
ATOM 2015 C C . ALA A 1 252 ? 53.897 21.989 -69.178 1.00 70.19 252 ALA A C 1
ATOM 2017 O O . ALA A 1 252 ? 54.380 22.577 -70.142 1.00 70.19 252 ALA A O 1
ATOM 2018 N N . THR A 1 253 ? 54.302 20.767 -68.825 1.00 72.50 253 THR A N 1
ATOM 2019 C CA . THR A 1 253 ? 55.370 20.022 -69.515 1.00 72.50 253 THR A CA 1
ATOM 2020 C C . THR A 1 253 ? 54.924 19.592 -70.916 1.00 72.50 253 THR A C 1
ATOM 2022 O O . THR A 1 253 ? 55.701 19.670 -71.865 1.00 72.50 253 THR A O 1
ATOM 2025 N N . ASN A 1 254 ? 53.654 19.209 -71.073 1.00 69.62 254 ASN A N 1
ATOM 2026 C CA . ASN A 1 254 ? 53.061 18.894 -72.373 1.00 69.62 254 ASN A CA 1
ATOM 2027 C C . ASN A 1 254 ? 52.868 20.152 -73.239 1.00 69.62 254 ASN A C 1
ATOM 2029 O O . ASN A 1 254 ? 53.155 20.109 -74.431 1.00 69.62 254 ASN A O 1
ATOM 2033 N N . SER A 1 255 ? 52.515 21.292 -72.636 1.00 73.62 255 SER A N 1
ATOM 2034 C CA . SER A 1 255 ? 52.457 22.592 -73.329 1.00 73.62 255 SER A CA 1
ATOM 2035 C C . SER A 1 255 ? 53.847 23.070 -73.777 1.00 73.62 255 SER A C 1
ATOM 2037 O O . SER A 1 255 ? 54.000 23.678 -74.834 1.00 73.62 255 SER A O 1
ATOM 2039 N N . LEU A 1 256 ? 54.891 22.769 -72.993 1.00 68.31 256 LEU A N 1
ATOM 2040 C CA . LEU A 1 256 ? 56.285 23.040 -73.356 1.00 68.31 256 LEU A CA 1
ATOM 2041 C C . LEU A 1 256 ? 56.749 22.160 -74.530 1.00 68.31 256 LEU A C 1
ATOM 2043 O O . LEU A 1 256 ? 57.538 22.612 -75.358 1.00 68.31 256 LEU A O 1
ATOM 2047 N N . ARG A 1 257 ? 56.239 20.923 -74.613 1.00 71.00 257 ARG A N 1
ATOM 2048 C CA . ARG A 1 257 ? 56.486 19.995 -75.723 1.00 71.00 257 ARG A CA 1
ATOM 2049 C C . ARG A 1 257 ? 55.785 20.462 -77.008 1.00 71.00 257 ARG A C 1
ATOM 2051 O O . ARG A 1 257 ? 56.429 20.500 -78.047 1.00 71.00 257 ARG A O 1
ATOM 2058 N N . GLU A 1 258 ? 54.548 20.957 -76.926 1.00 69.38 258 GLU A N 1
ATOM 2059 C CA . GLU A 1 258 ? 53.861 21.600 -78.064 1.00 69.38 258 GLU A CA 1
ATOM 2060 C C . GLU A 1 258 ? 54.568 22.881 -78.545 1.00 69.38 258 GLU A C 1
ATOM 2062 O O . GLU A 1 258 ? 54.682 23.113 -79.748 1.00 69.38 258 GLU A O 1
ATOM 2067 N N . LEU A 1 259 ? 55.107 23.698 -77.633 1.00 66.56 259 LEU A N 1
ATOM 2068 C CA . LEU A 1 259 ? 55.938 24.857 -77.992 1.00 66.56 259 LEU A CA 1
ATOM 2069 C C . LEU A 1 259 ? 57.277 24.449 -78.631 1.00 66.56 259 LEU A C 1
ATOM 2071 O O . LEU A 1 259 ? 57.785 25.166 -79.494 1.00 66.56 259 LEU A O 1
ATOM 2075 N N . GLN A 1 260 ? 57.850 23.306 -78.237 1.00 65.75 260 GLN A N 1
ATOM 2076 C CA . GLN A 1 260 ? 59.031 22.726 -78.887 1.00 65.75 260 GLN A CA 1
ATOM 2077 C C . GLN A 1 260 ? 58.724 22.222 -80.301 1.00 65.75 260 GLN A C 1
ATOM 2079 O O . GLN A 1 260 ? 59.541 22.431 -81.198 1.00 65.75 260 GLN A O 1
ATOM 2084 N N . ASP A 1 261 ? 57.546 21.645 -80.523 1.00 67.06 261 ASP A N 1
ATOM 2085 C CA . ASP A 1 261 ? 57.112 21.190 -81.846 1.00 67.06 261 ASP A CA 1
ATOM 2086 C C . ASP A 1 261 ? 56.812 22.389 -82.776 1.00 67.06 261 ASP A C 1
ATOM 2088 O O . ASP A 1 261 ? 57.234 22.407 -83.933 1.00 67.06 261 ASP A O 1
ATOM 2092 N N . GLN A 1 262 ? 56.226 23.474 -82.247 1.00 67.75 262 GLN A N 1
ATOM 2093 C CA . GLN A 1 262 ? 56.079 24.756 -82.963 1.00 67.75 262 GLN A CA 1
ATOM 2094 C C . GLN A 1 262 ? 57.430 25.435 -83.258 1.00 67.75 262 GLN A C 1
ATOM 2096 O O . GLN A 1 262 ? 57.600 26.100 -84.284 1.00 67.75 262 GLN A O 1
ATOM 2101 N N . HIS A 1 263 ? 58.424 25.260 -82.381 1.00 63.50 263 HIS A N 1
ATOM 2102 C CA . HIS A 1 263 ? 59.790 25.729 -82.614 1.00 63.50 263 HIS A CA 1
ATOM 2103 C C . HIS A 1 263 ? 60.496 24.921 -83.718 1.00 63.50 263 HIS A C 1
ATOM 2105 O O . HIS A 1 263 ? 61.234 25.504 -84.514 1.00 63.50 263 HIS A O 1
ATOM 2111 N N . GLN A 1 264 ? 60.231 23.614 -83.825 1.00 62.03 264 GLN A N 1
ATOM 2112 C CA . GLN A 1 264 ? 60.727 22.766 -84.918 1.00 62.03 264 GLN A CA 1
ATOM 2113 C C . GLN A 1 264 ? 60.083 23.110 -86.275 1.00 62.03 264 GLN A C 1
ATOM 2115 O O . GLN A 1 264 ? 60.775 23.115 -87.295 1.00 62.03 264 GLN A O 1
ATOM 2120 N N . GLU A 1 265 ? 58.803 23.498 -86.312 1.00 61.00 265 GLU A N 1
ATOM 2121 C CA . GLU A 1 265 ? 58.163 24.017 -87.536 1.00 61.00 265 GLU A CA 1
ATOM 2122 C C . GLU A 1 265 ? 58.746 25.368 -87.992 1.00 61.00 265 GLU A C 1
ATOM 2124 O O . GLU A 1 265 ? 58.925 25.604 -89.192 1.00 61.00 265 GLU A O 1
ATOM 2129 N N . LEU A 1 266 ? 59.114 26.243 -87.049 1.00 59.56 266 LEU A N 1
ATOM 2130 C CA . LEU A 1 266 ? 59.830 27.491 -87.340 1.00 59.56 266 LEU A CA 1
ATOM 2131 C C . LEU A 1 266 ? 61.266 27.242 -87.837 1.00 59.56 266 LEU A C 1
ATOM 2133 O O . LEU A 1 266 ? 61.738 27.977 -88.708 1.00 59.56 266 LEU A O 1
ATOM 2137 N N . GLN A 1 267 ? 61.945 26.196 -87.354 1.00 55.22 267 GLN A N 1
ATOM 2138 C CA . GLN A 1 267 ? 63.275 25.797 -87.839 1.00 55.22 267 GLN A CA 1
ATOM 2139 C C . GLN A 1 267 ? 63.247 25.313 -89.298 1.00 55.22 267 GLN A C 1
ATOM 2141 O O . GLN A 1 267 ? 64.057 25.778 -90.101 1.00 55.22 267 GLN A O 1
ATOM 2146 N N . MET A 1 268 ? 62.226 24.545 -89.693 1.00 55.59 268 MET A N 1
ATOM 2147 C CA . MET A 1 268 ? 62.021 24.115 -91.088 1.00 55.59 268 MET A CA 1
ATOM 2148 C C . MET A 1 268 ? 61.800 25.290 -92.063 1.00 55.59 268 MET A C 1
ATOM 2150 O O . MET A 1 268 ? 62.121 25.203 -93.254 1.00 55.59 268 MET A O 1
ATOM 2154 N N . HIS A 1 269 ? 61.284 26.421 -91.569 1.00 54.97 269 HIS A N 1
ATOM 2155 C CA . HIS A 1 269 ? 61.179 27.674 -92.324 1.00 54.97 269 HIS A CA 1
ATOM 2156 C C . HIS A 1 269 ? 62.522 28.417 -92.453 1.00 54.97 269 HIS A C 1
ATOM 2158 O O . HIS A 1 269 ? 62.759 29.067 -93.475 1.00 54.97 269 HIS A O 1
ATOM 2164 N N . PHE A 1 270 ? 63.418 28.280 -91.471 1.00 54.88 270 PHE A N 1
ATOM 2165 C CA . PHE A 1 270 ? 64.788 28.802 -91.508 1.00 54.88 270 PHE A CA 1
ATOM 2166 C C . PHE A 1 270 ? 65.721 27.965 -92.398 1.00 54.88 270 PHE A C 1
ATOM 2168 O O . PHE A 1 270 ? 66.568 28.534 -93.090 1.00 54.88 270 PHE A O 1
ATOM 2175 N N . GLU A 1 271 ? 65.540 26.642 -92.467 1.00 51.47 271 GLU A N 1
ATOM 2176 C CA . GLU A 1 271 ? 66.322 25.762 -93.352 1.00 51.47 271 GLU A CA 1
ATOM 2177 C C . GLU A 1 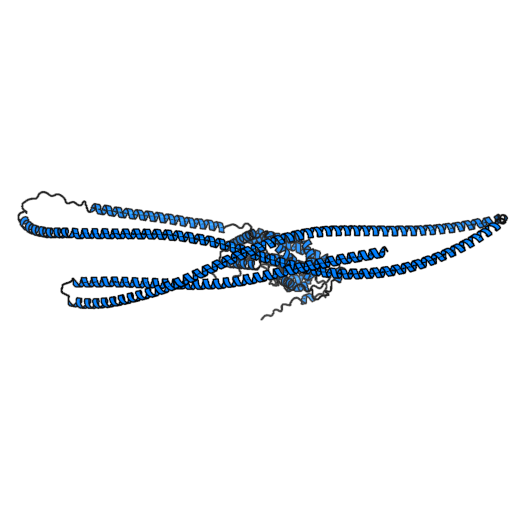271 ? 66.162 26.110 -94.842 1.00 51.47 271 GLU A C 1
ATOM 2179 O O . GLU A 1 271 ? 67.102 25.947 -95.618 1.00 51.47 271 GLU A O 1
ATOM 2184 N N . ARG A 1 272 ? 65.023 26.688 -95.245 1.00 55.22 272 ARG A N 1
ATOM 2185 C CA . ARG A 1 272 ? 64.808 27.179 -96.617 1.00 55.22 272 ARG A CA 1
ATOM 2186 C C . ARG A 1 272 ? 65.616 28.446 -96.940 1.00 55.22 272 ARG A C 1
ATOM 2188 O O . ARG A 1 272 ? 65.947 28.659 -98.100 1.00 55.22 272 ARG A O 1
ATOM 2195 N N . GLY A 1 273 ? 65.965 29.253 -95.934 1.00 53.25 273 GLY A N 1
ATOM 2196 C CA . GLY A 1 273 ? 66.862 30.412 -96.072 1.00 53.25 273 GLY A CA 1
ATOM 2197 C C . GLY A 1 273 ? 68.350 30.059 -95.947 1.00 53.25 273 GLY A C 1
ATOM 2198 O O . GLY A 1 273 ? 69.216 30.862 -96.278 1.00 53.25 273 GLY A O 1
ATOM 2199 N N . ARG A 1 274 ? 68.675 28.844 -95.493 1.00 51.69 274 ARG A N 1
ATOM 2200 C CA . ARG A 1 274 ? 70.054 28.400 -95.249 1.00 51.69 274 ARG A CA 1
ATOM 2201 C C . ARG A 1 274 ? 70.799 27.953 -96.515 1.00 51.69 274 ARG A C 1
ATOM 2203 O O . ARG A 1 274 ? 72.026 27.950 -96.502 1.00 51.69 274 ARG A O 1
ATOM 2210 N N . GLN A 1 275 ? 70.103 27.677 -97.619 1.00 50.84 275 GLN A N 1
ATOM 2211 C CA . GLN A 1 275 ? 70.733 27.428 -98.927 1.00 50.84 275 GLN A CA 1
ATOM 2212 C C . GLN A 1 275 ? 71.506 28.663 -99.449 1.00 50.84 275 GLN A C 1
ATOM 2214 O O . GLN A 1 275 ? 72.400 28.535 -100.274 1.00 50.84 275 GLN A O 1
ATOM 2219 N N . GLU A 1 276 ? 71.221 29.860 -98.921 1.00 52.31 276 GLU A N 1
ATOM 2220 C CA . GLU A 1 276 ? 71.955 31.104 -99.216 1.00 52.31 276 GLU A CA 1
ATOM 2221 C C . GLU A 1 276 ? 73.124 31.362 -98.237 1.00 52.31 276 GLU A C 1
ATOM 2223 O O . GLU A 1 276 ? 73.911 32.284 -98.423 1.00 52.31 276 GLU A O 1
ATOM 2228 N N . SER A 1 277 ? 73.280 30.524 -97.204 1.00 50.06 277 SER A N 1
ATOM 2229 C CA . SER A 1 277 ? 74.353 30.584 -96.195 1.00 50.06 277 SER A CA 1
ATOM 2230 C C . SER A 1 277 ? 75.350 29.416 -96.334 1.00 50.06 277 SER A C 1
ATOM 2232 O O . SER A 1 277 ? 76.144 29.134 -95.436 1.00 50.06 277 SER A O 1
ATOM 2234 N N . GLU A 1 278 ? 75.354 28.740 -97.487 1.00 49.38 278 GLU A N 1
ATOM 2235 C CA . GLU A 1 278 ? 76.353 27.723 -97.851 1.00 49.38 278 GLU A CA 1
ATOM 2236 C C . GLU A 1 278 ? 77.770 28.304 -98.061 1.00 49.38 278 GLU A C 1
ATOM 2238 O O . GLU A 1 278 ? 78.738 27.548 -98.072 1.00 49.38 278 GLU A O 1
ATOM 2243 N N . ASP A 1 279 ? 77.935 29.632 -98.068 1.00 51.72 279 ASP A N 1
ATOM 2244 C CA . ASP A 1 279 ? 79.252 30.292 -98.070 1.00 51.72 279 ASP A CA 1
ATOM 2245 C C . ASP A 1 279 ? 79.866 30.468 -96.659 1.00 51.72 279 ASP A C 1
ATOM 2247 O O . ASP A 1 279 ? 81.064 30.726 -96.521 1.00 51.72 279 ASP A O 1
ATOM 2251 N N . SER A 1 280 ? 79.101 30.256 -95.577 1.00 50.69 280 SER A N 1
ATOM 2252 C CA . SER A 1 280 ? 79.614 30.294 -94.189 1.00 50.69 280 SER A CA 1
ATOM 2253 C C . SER A 1 280 ? 80.093 28.928 -93.664 1.00 50.69 280 SER A C 1
ATOM 2255 O O . SER A 1 280 ? 80.545 28.814 -92.521 1.00 50.69 280 SER A O 1
ATOM 2257 N N . LEU A 1 281 ? 80.067 27.891 -94.509 1.00 50.72 281 LEU A N 1
ATOM 2258 C CA . LEU A 1 281 ? 80.332 26.477 -94.192 1.00 50.72 281 LEU A CA 1
ATOM 2259 C C . LEU A 1 281 ? 81.809 26.126 -93.904 1.00 50.72 281 LEU A C 1
ATOM 2261 O O . LEU A 1 281 ? 82.159 24.961 -93.735 1.00 50.72 281 LEU A O 1
ATOM 2265 N N . SER A 1 282 ? 82.684 27.127 -93.817 1.00 49.22 282 SER A N 1
ATOM 2266 C CA . SER A 1 282 ? 84.094 26.964 -93.434 1.00 49.22 282 SER A CA 1
ATOM 2267 C C . SER A 1 282 ? 84.306 27.003 -91.907 1.00 49.22 282 SER A C 1
ATOM 2269 O O . SER A 1 282 ? 85.314 26.507 -91.404 1.00 49.22 282 SER A O 1
ATOM 2271 N N . LEU A 1 283 ? 83.342 27.531 -91.134 1.00 54.19 283 LEU A N 1
ATOM 2272 C CA . LEU A 1 283 ? 83.469 27.671 -89.673 1.00 54.19 283 LEU A CA 1
ATOM 2273 C C . LEU A 1 283 ? 82.911 26.482 -88.861 1.00 54.19 283 LEU A C 1
ATOM 2275 O O . LEU A 1 283 ? 83.342 26.256 -87.732 1.00 54.19 283 LEU A O 1
ATOM 2279 N N . THR A 1 284 ? 82.015 25.673 -89.431 1.00 53.88 284 THR A N 1
ATOM 2280 C CA . THR A 1 284 ? 81.270 24.608 -88.721 1.00 53.88 284 THR A CA 1
ATOM 2281 C C . THR A 1 284 ? 82.036 23.292 -88.551 1.00 53.88 284 THR A C 1
ATOM 2283 O O . THR A 1 284 ? 81.580 22.384 -87.856 1.00 53.88 284 THR A O 1
ATOM 2286 N N . VAL A 1 285 ? 83.239 23.174 -89.122 1.00 57.69 285 VAL A N 1
ATOM 2287 C CA . VAL A 1 285 ? 84.113 22.012 -88.881 1.00 57.69 285 VAL A CA 1
ATOM 2288 C C . VAL A 1 285 ? 84.700 22.038 -87.459 1.00 57.69 285 VAL A C 1
ATOM 2290 O O . VAL A 1 285 ? 85.009 20.977 -86.927 1.00 57.69 285 VAL A O 1
ATOM 2293 N N . LYS A 1 286 ? 84.781 23.211 -86.806 1.00 57.94 286 LYS A N 1
ATOM 2294 C CA . LYS A 1 286 ? 85.305 23.343 -85.432 1.00 57.94 286 LYS A CA 1
ATOM 2295 C C . LYS A 1 286 ? 84.295 22.977 -84.335 1.00 57.94 286 LYS A C 1
ATOM 2297 O O . LYS A 1 286 ? 84.682 22.341 -83.364 1.00 57.94 286 LYS A O 1
ATOM 2302 N N . GLU A 1 287 ? 83.009 23.281 -84.504 1.00 57.38 287 GLU A N 1
ATOM 2303 C CA . GLU A 1 287 ? 81.973 22.987 -83.488 1.00 57.38 287 GLU A CA 1
ATOM 2304 C C . GLU A 1 287 ? 81.601 21.494 -83.415 1.00 57.38 287 GLU A C 1
ATOM 2306 O O . GLU A 1 287 ? 81.185 20.984 -82.374 1.00 57.38 287 GLU A O 1
ATOM 2311 N N . ARG A 1 288 ? 81.812 20.743 -84.504 1.00 59.66 288 ARG A N 1
ATOM 2312 C CA . ARG A 1 288 ? 81.569 19.292 -84.544 1.00 59.66 288 ARG A CA 1
ATOM 2313 C C . ARG A 1 288 ? 82.511 18.506 -83.620 1.00 59.66 288 ARG A C 1
ATOM 2315 O O . ARG A 1 288 ? 82.112 17.472 -83.081 1.00 59.66 288 ARG A O 1
ATOM 2322 N N . ASP A 1 289 ? 83.738 18.985 -83.428 1.00 57.69 289 ASP A N 1
ATOM 2323 C CA . ASP A 1 289 ? 84.734 18.298 -82.599 1.00 57.69 289 ASP A CA 1
ATOM 2324 C C . ASP A 1 289 ? 84.514 18.561 -81.092 1.00 57.69 289 ASP A C 1
ATOM 2326 O O . ASP A 1 289 ? 84.835 17.701 -80.271 1.00 57.69 289 ASP A O 1
ATOM 2330 N N . GLU A 1 290 ? 83.853 19.665 -80.721 1.00 60.81 290 GLU A N 1
ATOM 2331 C CA . GLU A 1 290 ? 83.444 19.971 -79.338 1.00 60.81 290 GLU A CA 1
ATOM 2332 C C . GLU A 1 290 ? 82.202 19.169 -78.905 1.00 60.81 290 GLU A C 1
ATOM 2334 O O . GLU A 1 290 ? 82.159 18.623 -77.800 1.00 60.81 290 GLU A O 1
ATOM 2339 N N . LEU A 1 291 ? 81.229 18.972 -79.804 1.00 58.12 291 LEU A N 1
ATOM 2340 C CA . LEU A 1 291 ? 80.035 18.159 -79.528 1.00 58.12 291 LEU A CA 1
ATOM 2341 C C . LEU A 1 291 ? 80.355 16.668 -79.318 1.00 58.12 291 LEU A C 1
ATOM 2343 O O . LEU A 1 291 ? 79.674 15.986 -78.549 1.00 58.12 291 LEU A O 1
ATOM 2347 N N . ARG A 1 292 ? 81.435 16.158 -79.926 1.00 62.75 292 ARG A N 1
ATOM 2348 C CA . ARG A 1 292 ? 81.903 14.779 -79.704 1.00 62.75 292 ARG A CA 1
ATOM 2349 C C . ARG A 1 292 ? 82.463 14.570 -78.288 1.00 62.75 292 ARG A C 1
ATOM 2351 O O . ARG A 1 292 ? 82.339 13.469 -77.755 1.00 62.75 292 ARG A O 1
ATOM 2358 N N . GLY A 1 293 ? 83.021 15.611 -77.662 1.00 64.88 293 GLY A N 1
ATOM 2359 C CA . GLY A 1 293 ? 83.470 15.585 -76.264 1.00 64.88 293 GLY A CA 1
ATOM 2360 C C . GLY A 1 293 ? 82.309 15.529 -75.265 1.00 64.88 293 GLY A C 1
ATOM 2361 O O . GLY A 1 293 ? 82.342 14.746 -74.313 1.00 64.88 293 GLY A O 1
ATOM 2362 N N . SER A 1 294 ? 81.236 16.276 -75.530 1.00 64.81 294 SER A N 1
ATOM 2363 C CA . SER A 1 294 ? 80.036 16.303 -74.681 1.00 64.81 294 SER A CA 1
ATOM 2364 C C . SER A 1 294 ? 79.274 14.973 -74.677 1.00 64.81 294 SER A C 1
ATOM 2366 O O . SER A 1 294 ? 78.781 14.550 -73.635 1.00 64.81 294 SER A O 1
ATOM 2368 N N . VAL A 1 295 ? 79.241 14.251 -75.803 1.00 64.75 295 VAL A N 1
ATOM 2369 C CA . VAL A 1 295 ? 78.597 12.924 -75.883 1.00 64.75 295 VAL A CA 1
ATOM 2370 C C . VAL A 1 295 ? 79.349 11.872 -75.054 1.00 64.75 295 VAL A C 1
ATOM 2372 O O . VAL A 1 295 ? 78.721 11.049 -74.387 1.00 64.75 295 VAL A O 1
ATOM 2375 N N . VAL A 1 296 ? 80.686 11.919 -75.011 1.00 70.25 296 VAL A N 1
ATOM 2376 C CA . VAL A 1 296 ? 81.490 11.014 -74.165 1.00 70.25 296 VAL A CA 1
ATOM 2377 C C . VAL A 1 296 ? 81.307 11.334 -72.675 1.00 70.25 296 VAL A C 1
ATOM 2379 O O . VAL A 1 296 ? 81.183 10.417 -71.864 1.00 70.25 296 VAL A O 1
ATOM 2382 N N . SER A 1 297 ? 81.197 12.617 -72.314 1.00 70.00 297 SER A N 1
ATOM 2383 C CA . SER A 1 297 ? 80.904 13.049 -70.939 1.00 70.00 297 SER A CA 1
ATOM 2384 C C . SER A 1 297 ? 79.516 12.597 -70.464 1.00 70.00 297 SER A C 1
ATOM 2386 O O . SER A 1 297 ? 79.397 12.041 -69.372 1.00 70.00 297 SER A O 1
ATOM 2388 N N . LEU A 1 298 ? 78.488 12.734 -71.306 1.00 64.94 298 LEU A N 1
ATOM 2389 C CA . LEU A 1 298 ? 77.129 12.280 -70.996 1.00 64.94 298 LEU A CA 1
ATOM 2390 C C . LEU A 1 298 ? 77.032 10.751 -70.888 1.00 64.94 298 LEU A C 1
ATOM 2392 O O . LEU A 1 298 ? 76.295 10.242 -70.050 1.00 64.94 298 LEU A O 1
ATOM 2396 N N . THR A 1 299 ? 77.820 10.007 -71.671 1.00 69.81 299 THR A N 1
ATOM 2397 C CA . THR A 1 299 ? 77.862 8.535 -71.584 1.00 69.81 299 THR A CA 1
ATOM 2398 C C . THR A 1 299 ? 78.502 8.059 -70.270 1.00 69.81 299 THR A C 1
ATOM 2400 O O . THR A 1 299 ? 78.074 7.051 -69.709 1.00 69.81 299 THR A O 1
ATOM 2403 N N . SER A 1 300 ? 79.479 8.806 -69.737 1.00 70.00 300 SER A N 1
ATOM 2404 C CA . SER A 1 300 ? 80.080 8.543 -68.419 1.00 70.00 300 SER A CA 1
ATOM 2405 C C . SER A 1 300 ? 79.109 8.846 -67.272 1.00 70.00 300 SER A C 1
ATOM 2407 O O . SER A 1 300 ? 78.967 8.034 -66.362 1.00 70.00 300 SER A O 1
ATOM 2409 N N . GLN A 1 301 ? 78.377 9.963 -67.349 1.00 71.44 301 GLN A N 1
ATOM 2410 C CA . GLN A 1 301 ? 77.349 10.320 -66.360 1.00 71.44 301 GLN A CA 1
ATOM 2411 C C . GLN A 1 301 ? 76.179 9.324 -66.349 1.00 71.44 301 GLN A C 1
ATOM 2413 O O . GLN A 1 301 ? 75.598 9.063 -65.299 1.00 71.44 301 GLN A O 1
ATOM 2418 N N . LEU A 1 302 ? 75.861 8.710 -67.495 1.00 69.31 302 LEU A N 1
ATOM 2419 C CA . LEU A 1 302 ? 74.838 7.665 -67.577 1.00 69.31 302 LEU A CA 1
ATOM 2420 C C . LEU A 1 302 ? 75.269 6.363 -66.877 1.00 69.31 302 LEU A C 1
ATOM 2422 O O . LEU A 1 302 ? 74.431 5.667 -66.308 1.00 69.31 302 LEU A O 1
ATOM 2426 N N . HIS A 1 303 ? 76.567 6.038 -66.899 1.00 70.88 303 HIS A N 1
ATOM 2427 C CA . HIS A 1 303 ? 77.110 4.892 -66.163 1.00 70.88 303 HIS A CA 1
ATOM 2428 C C . HIS A 1 303 ? 77.103 5.143 -64.648 1.00 70.88 303 HIS A C 1
ATOM 2430 O O . HIS A 1 303 ? 76.661 4.278 -63.896 1.00 70.88 303 HIS A O 1
ATOM 2436 N N . GLU A 1 304 ? 77.489 6.346 -64.211 1.00 71.56 304 GLU A N 1
ATOM 2437 C CA . GLU A 1 304 ? 77.403 6.755 -62.800 1.00 71.56 304 GLU A CA 1
ATOM 2438 C C . GLU A 1 304 ? 75.952 6.755 -62.288 1.00 71.56 304 GLU A C 1
ATOM 2440 O O . GLU A 1 304 ? 75.682 6.276 -61.187 1.00 71.56 304 GLU A O 1
ATOM 2445 N N . ALA A 1 305 ? 74.989 7.202 -63.102 1.00 69.38 305 ALA A N 1
ATOM 2446 C CA . ALA A 1 305 ? 73.567 7.125 -62.764 1.00 69.38 305 ALA A CA 1
ATOM 2447 C C . ALA A 1 305 ? 73.068 5.671 -62.630 1.00 69.38 305 ALA A C 1
ATOM 2449 O O . ALA A 1 305 ? 72.276 5.372 -61.736 1.00 69.38 305 ALA A O 1
ATOM 2450 N N . GLY A 1 306 ? 73.563 4.756 -63.471 1.00 77.25 306 GLY A N 1
ATOM 2451 C CA . GLY A 1 306 ? 73.235 3.329 -63.392 1.00 77.25 306 GLY A CA 1
ATOM 2452 C C . GLY A 1 306 ? 73.786 2.639 -62.139 1.00 77.25 306 GLY A C 1
ATOM 2453 O O . GLY A 1 306 ? 73.139 1.742 -61.591 1.00 77.25 306 GLY A O 1
ATOM 2454 N N . ASP A 1 307 ? 74.947 3.065 -61.643 1.00 77.94 307 ASP A N 1
ATOM 2455 C CA . ASP A 1 307 ? 75.502 2.549 -60.387 1.00 77.94 307 ASP A CA 1
ATOM 2456 C C . ASP A 1 307 ? 74.732 3.077 -59.164 1.00 77.94 307 ASP A C 1
ATOM 2458 O O . ASP A 1 307 ? 74.439 2.307 -58.245 1.00 77.94 307 ASP A O 1
ATOM 2462 N N . VAL A 1 308 ? 74.281 4.338 -59.196 1.00 79.94 308 VAL A N 1
ATOM 2463 C CA . VAL A 1 308 ? 73.374 4.896 -58.176 1.00 79.94 308 VAL A CA 1
ATOM 2464 C C . VAL A 1 308 ? 72.022 4.174 -58.172 1.00 79.94 308 VAL A C 1
ATOM 2466 O O . VAL A 1 308 ? 71.479 3.899 -57.102 1.00 79.94 308 VAL A O 1
ATOM 2469 N N . GLU A 1 309 ? 71.478 3.807 -59.335 1.00 77.44 309 GLU A N 1
ATOM 2470 C CA . GLU A 1 309 ? 70.228 3.037 -59.417 1.00 77.44 309 GLU A CA 1
ATOM 2471 C C . GLU A 1 309 ? 70.363 1.660 -58.746 1.00 77.44 309 GLU A C 1
ATOM 2473 O O . GLU A 1 309 ? 69.485 1.249 -57.981 1.00 77.44 309 GLU A O 1
ATOM 2478 N N . LYS A 1 310 ? 71.483 0.958 -58.965 1.00 79.31 310 LYS A N 1
ATOM 2479 C CA . LYS A 1 310 ? 71.760 -0.326 -58.297 1.00 79.31 310 LYS A CA 1
ATOM 2480 C C . LYS A 1 310 ? 71.899 -0.163 -56.783 1.00 79.31 310 LYS A C 1
ATOM 2482 O O . LYS A 1 310 ? 71.353 -0.972 -56.029 1.00 79.31 310 LYS A O 1
ATOM 2487 N N . GLU A 1 311 ? 72.583 0.884 -56.324 1.00 82.88 311 GLU A N 1
ATOM 2488 C CA . GLU A 1 311 ? 72.698 1.183 -54.894 1.00 82.88 311 GLU A CA 1
ATOM 2489 C C . GLU A 1 311 ? 71.329 1.498 -54.268 1.00 82.88 311 GLU A C 1
ATOM 2491 O O . GLU A 1 311 ? 70.989 0.977 -53.206 1.00 82.88 311 GLU A O 1
ATOM 2496 N N . LEU A 1 312 ? 70.484 2.279 -54.941 1.00 81.44 312 LEU A N 1
ATOM 2497 C CA . LEU A 1 312 ? 69.128 2.556 -54.468 1.00 81.44 312 LEU A CA 1
ATOM 2498 C C . LEU A 1 312 ? 68.259 1.296 -54.432 1.00 81.44 312 LEU A C 1
ATOM 2500 O O . LEU A 1 312 ? 67.522 1.107 -53.464 1.00 81.44 312 LEU A O 1
ATOM 2504 N N . ARG A 1 313 ? 68.378 0.406 -55.425 1.00 84.00 313 ARG A N 1
ATOM 2505 C CA . ARG A 1 313 ? 67.624 -0.855 -55.464 1.00 84.00 313 ARG A CA 1
ATOM 2506 C C . ARG A 1 313 ? 68.005 -1.772 -54.296 1.00 84.00 313 ARG A C 1
ATOM 2508 O O . ARG A 1 313 ? 67.121 -2.233 -53.585 1.00 84.00 313 ARG A O 1
ATOM 2515 N N . THR A 1 314 ? 69.297 -1.930 -54.007 1.00 84.12 314 THR A N 1
ATOM 2516 C CA . THR A 1 314 ? 69.748 -2.702 -52.827 1.00 84.12 314 THR A CA 1
ATOM 2517 C C . THR A 1 314 ? 69.311 -2.083 -51.493 1.00 84.12 314 THR A C 1
ATOM 2519 O O . THR A 1 314 ? 68.951 -2.804 -50.562 1.00 84.12 314 THR A O 1
ATOM 2522 N N . ARG A 1 315 ? 69.272 -0.746 -51.377 1.00 84.62 315 ARG A N 1
ATOM 2523 C CA . ARG A 1 315 ? 68.748 -0.070 -50.173 1.00 84.62 315 ARG A CA 1
ATOM 2524 C C . ARG A 1 315 ? 67.231 -0.205 -50.031 1.00 84.62 315 ARG A C 1
ATOM 2526 O O . ARG A 1 315 ? 66.750 -0.245 -48.899 1.00 84.62 315 ARG A O 1
ATOM 2533 N N . LEU A 1 316 ? 66.489 -0.258 -51.137 1.00 81.44 316 LEU A N 1
ATOM 2534 C CA . LEU A 1 316 ? 65.047 -0.519 -51.133 1.00 81.44 316 LEU A CA 1
ATOM 2535 C C . LEU A 1 316 ? 64.752 -1.954 -50.696 1.00 81.44 316 LEU A C 1
ATOM 2537 O O . LEU A 1 316 ? 63.977 -2.137 -49.768 1.00 81.44 316 LEU A O 1
ATOM 2541 N N . GLU A 1 317 ? 65.462 -2.941 -51.244 1.00 84.19 317 GLU A N 1
ATOM 2542 C CA . GLU A 1 317 ? 65.333 -4.346 -50.826 1.00 84.19 317 GLU A CA 1
ATOM 2543 C C . GLU A 1 317 ? 65.635 -4.533 -49.327 1.00 84.19 317 GLU A C 1
ATOM 2545 O O . GLU A 1 317 ? 64.922 -5.251 -48.626 1.00 84.19 317 GLU A O 1
ATOM 2550 N N . GLY A 1 318 ? 66.647 -3.831 -48.799 1.00 87.56 318 GLY A N 1
ATOM 2551 C CA . GLY A 1 318 ? 66.927 -3.811 -47.359 1.00 87.56 318 GLY A CA 1
ATOM 2552 C C . GLY A 1 318 ? 65.794 -3.196 -46.527 1.00 87.56 318 GLY A C 1
ATOM 2553 O O . GLY A 1 318 ? 65.452 -3.717 -45.467 1.00 87.56 318 GLY A O 1
ATOM 2554 N N . ARG A 1 319 ? 65.167 -2.119 -47.018 1.00 86.06 319 ARG A N 1
ATOM 2555 C CA . ARG A 1 319 ? 64.017 -1.488 -46.351 1.00 86.06 319 ARG A CA 1
ATOM 2556 C C . ARG A 1 319 ? 62.764 -2.356 -46.395 1.00 86.06 319 ARG A C 1
ATOM 2558 O O . ARG A 1 319 ? 62.044 -2.390 -45.404 1.00 86.06 319 ARG A O 1
ATOM 2565 N N . ASP A 1 320 ? 62.524 -3.075 -47.484 1.00 85.38 320 ASP A N 1
ATOM 2566 C CA . ASP A 1 320 ? 61.389 -3.994 -47.596 1.00 85.38 320 ASP A CA 1
ATOM 2567 C C . ASP A 1 320 ? 61.521 -5.162 -46.609 1.00 85.38 320 ASP A C 1
ATOM 2569 O O . ASP A 1 320 ? 60.548 -5.541 -45.953 1.00 85.38 320 ASP A O 1
ATOM 2573 N N . ALA A 1 321 ? 62.740 -5.678 -46.415 1.00 86.69 321 ALA A N 1
ATOM 2574 C CA . ALA A 1 321 ? 63.017 -6.677 -45.384 1.00 86.69 321 ALA A CA 1
ATOM 2575 C C . ALA A 1 321 ? 62.746 -6.144 -43.961 1.00 86.69 321 ALA A C 1
ATOM 2577 O O . ALA A 1 321 ? 62.144 -6.846 -43.142 1.00 86.69 321 ALA A O 1
ATOM 2578 N N . ASP A 1 322 ? 63.131 -4.896 -43.672 1.00 88.00 322 ASP A N 1
ATOM 2579 C CA . ASP A 1 322 ? 62.837 -4.246 -42.388 1.00 88.00 322 ASP A CA 1
ATOM 2580 C C . ASP A 1 322 ? 61.329 -4.004 -42.194 1.00 88.00 322 ASP A C 1
ATOM 2582 O O . ASP A 1 322 ? 60.806 -4.222 -41.098 1.00 88.00 322 ASP A O 1
ATOM 2586 N N . ILE A 1 323 ? 60.605 -3.612 -43.249 1.00 86.19 323 ILE A N 1
ATOM 2587 C CA . ILE A 1 323 ? 59.145 -3.431 -43.219 1.00 86.19 323 ILE A CA 1
ATOM 2588 C C . ILE A 1 323 ? 58.448 -4.753 -42.891 1.00 86.19 323 ILE A C 1
ATOM 2590 O O . ILE A 1 323 ? 57.600 -4.783 -41.998 1.00 86.19 323 ILE A O 1
ATOM 2594 N N . LEU A 1 324 ? 58.827 -5.853 -43.546 1.00 87.31 324 LEU A N 1
ATOM 2595 C CA . LEU A 1 324 ? 58.256 -7.176 -43.272 1.00 87.31 324 LEU A CA 1
ATOM 2596 C C . LEU A 1 324 ? 58.511 -7.619 -41.826 1.00 87.31 324 LEU A C 1
ATOM 2598 O O . LEU A 1 324 ? 57.621 -8.160 -41.169 1.00 87.31 324 LEU A O 1
ATOM 2602 N N . ARG A 1 325 ? 59.706 -7.342 -41.294 1.00 89.56 325 ARG A N 1
ATOM 2603 C CA . ARG A 1 325 ? 60.028 -7.627 -39.892 1.00 89.56 325 ARG A CA 1
ATOM 2604 C C . ARG A 1 325 ? 59.175 -6.801 -38.926 1.00 89.56 325 ARG A C 1
ATOM 2606 O O . ARG A 1 325 ? 58.661 -7.349 -37.953 1.00 89.56 325 ARG A O 1
ATOM 2613 N N . LEU A 1 326 ? 59.003 -5.506 -39.190 1.00 87.00 326 LEU A N 1
ATOM 2614 C CA . LEU A 1 326 ? 58.162 -4.628 -38.373 1.00 87.00 326 LEU A CA 1
ATOM 2615 C C . LEU A 1 326 ? 56.684 -5.027 -38.437 1.00 87.00 326 LEU A C 1
ATOM 2617 O O . LEU A 1 326 ? 55.990 -4.947 -37.425 1.00 87.00 326 LEU A O 1
ATOM 2621 N N . GLN A 1 327 ? 56.200 -5.501 -39.585 1.00 87.94 327 GLN A N 1
ATOM 2622 C CA . GLN A 1 327 ? 54.846 -6.041 -39.715 1.00 87.94 327 GLN A CA 1
ATOM 2623 C C . GLN A 1 327 ? 54.653 -7.299 -38.857 1.00 87.94 327 GLN A C 1
ATOM 2625 O O . GLN A 1 327 ? 53.643 -7.407 -38.161 1.00 87.94 327 GLN A O 1
ATOM 2630 N N . ASP A 1 328 ? 55.628 -8.213 -38.837 1.00 88.81 328 ASP A N 1
ATOM 2631 C CA . ASP A 1 328 ? 55.575 -9.410 -37.985 1.00 88.81 328 ASP A CA 1
ATOM 2632 C C . ASP A 1 328 ? 55.630 -9.058 -36.485 1.00 88.81 328 ASP A C 1
ATOM 2634 O O . ASP A 1 328 ? 54.887 -9.617 -35.676 1.00 88.81 328 ASP A O 1
ATOM 2638 N N . GLU A 1 329 ? 56.451 -8.077 -36.096 1.00 90.12 329 GLU A N 1
ATOM 2639 C CA . GLU A 1 329 ? 56.484 -7.556 -34.721 1.00 90.12 329 GLU A CA 1
ATOM 2640 C C . GLU A 1 329 ? 55.168 -6.865 -34.334 1.00 90.12 329 GLU A C 1
ATOM 2642 O O . GLU A 1 329 ? 54.656 -7.093 -33.236 1.00 90.12 329 GLU A O 1
ATOM 2647 N N . THR A 1 330 ? 54.572 -6.093 -35.244 1.00 85.50 330 THR A N 1
ATOM 2648 C CA . THR A 1 330 ? 53.273 -5.441 -35.020 1.00 85.50 330 THR A CA 1
ATOM 2649 C C . THR A 1 330 ? 52.175 -6.485 -34.832 1.00 85.50 330 THR A C 1
ATOM 2651 O O . THR A 1 330 ? 51.386 -6.376 -33.901 1.00 85.50 330 THR A O 1
ATOM 2654 N N . LYS A 1 331 ? 52.169 -7.554 -35.637 1.00 89.06 331 LYS A N 1
ATOM 2655 C CA . LYS A 1 331 ? 51.206 -8.655 -35.507 1.00 89.06 331 LYS A CA 1
ATOM 2656 C C . LYS A 1 331 ? 51.356 -9.411 -34.184 1.00 89.06 331 LYS A C 1
ATOM 2658 O O . LYS A 1 331 ? 50.358 -9.764 -33.563 1.00 89.06 331 LYS A O 1
ATOM 2663 N N . LYS A 1 332 ? 52.589 -9.628 -33.716 1.00 88.25 332 LYS A N 1
ATOM 2664 C CA . LYS A 1 332 ? 52.845 -10.228 -32.393 1.00 88.25 332 LYS A CA 1
ATOM 2665 C C . LYS A 1 332 ? 52.348 -9.339 -31.257 1.00 88.25 332 LYS A C 1
ATOM 2667 O O . LYS A 1 332 ? 51.758 -9.854 -30.313 1.00 88.25 332 LYS A O 1
ATOM 2672 N N . LEU A 1 333 ? 52.573 -8.027 -31.347 1.00 87.69 333 LEU A N 1
ATOM 2673 C CA . LEU A 1 333 ? 52.068 -7.069 -30.362 1.00 87.69 333 LEU A CA 1
ATOM 2674 C C . LEU A 1 333 ? 50.541 -6.982 -30.380 1.00 87.69 333 LEU A C 1
ATOM 2676 O O . LEU A 1 333 ? 49.946 -6.911 -29.313 1.00 87.69 333 LEU A O 1
ATOM 2680 N N . GLN A 1 334 ? 49.923 -7.043 -31.559 1.00 88.25 334 GLN A N 1
ATOM 2681 C CA . GLN A 1 334 ? 48.471 -7.067 -31.714 1.00 88.25 334 GLN A CA 1
ATOM 2682 C C . GLN A 1 334 ? 47.865 -8.292 -31.023 1.00 88.25 334 GLN A C 1
ATOM 2684 O O . GLN A 1 334 ? 47.011 -8.139 -30.164 1.00 88.25 334 GLN A O 1
ATOM 2689 N N . ASN A 1 335 ? 48.386 -9.491 -31.300 1.00 87.12 335 ASN A N 1
ATOM 2690 C CA . ASN A 1 335 ? 47.904 -10.710 -30.649 1.00 87.12 335 ASN A CA 1
ATOM 2691 C C . ASN A 1 335 ? 48.083 -10.655 -29.120 1.00 87.12 335 ASN A C 1
ATOM 2693 O O . ASN A 1 335 ? 47.193 -11.054 -28.379 1.00 87.12 335 ASN A O 1
ATOM 2697 N N . ALA A 1 336 ? 49.218 -10.135 -28.640 1.00 88.00 336 ALA A N 1
ATOM 2698 C CA . ALA A 1 336 ? 49.454 -9.973 -27.206 1.00 88.00 336 ALA A CA 1
ATOM 2699 C C . ALA A 1 336 ? 48.511 -8.938 -26.565 1.00 88.00 336 ALA A C 1
ATOM 2701 O O . ALA A 1 336 ? 48.151 -9.081 -25.400 1.00 88.00 336 ALA A O 1
ATOM 2702 N N . PHE A 1 337 ? 48.132 -7.897 -27.309 1.00 89.50 337 PHE A N 1
ATOM 2703 C CA . PHE A 1 337 ? 47.138 -6.920 -26.879 1.00 89.50 337 PHE A CA 1
ATOM 2704 C C . PHE A 1 337 ? 45.747 -7.554 -26.802 1.00 89.50 337 PHE A C 1
ATOM 2706 O O . PHE A 1 337 ? 45.096 -7.426 -25.772 1.00 89.50 337 PHE A O 1
ATOM 2713 N N . ASP A 1 338 ? 45.341 -8.312 -27.822 1.00 86.50 338 ASP A N 1
ATOM 2714 C CA . ASP A 1 338 ? 44.051 -9.009 -27.851 1.00 86.50 338 ASP A CA 1
ATOM 2715 C C . ASP A 1 338 ? 43.927 -10.027 -26.705 1.00 86.50 338 ASP A C 1
ATOM 2717 O O . ASP A 1 338 ? 42.879 -10.129 -26.070 1.00 86.50 338 ASP A O 1
ATOM 2721 N N . ASP A 1 339 ? 45.001 -10.757 -26.394 1.00 86.62 339 ASP A N 1
ATOM 2722 C CA . ASP A 1 339 ? 45.020 -11.675 -25.251 1.00 86.62 339 ASP A CA 1
ATOM 2723 C C . ASP A 1 339 ? 44.917 -10.927 -23.913 1.00 86.62 339 ASP A C 1
ATOM 2725 O O . ASP A 1 339 ? 44.240 -11.398 -23.001 1.00 86.62 339 ASP A O 1
ATOM 2729 N N . LYS A 1 340 ? 45.508 -9.729 -23.801 1.00 88.25 340 LYS A N 1
ATOM 2730 C CA . LYS A 1 340 ? 45.331 -8.879 -22.616 1.00 88.25 340 LYS A CA 1
ATOM 2731 C C . LYS A 1 340 ? 43.940 -8.269 -22.514 1.00 88.25 340 LYS A C 1
ATOM 2733 O O . LYS A 1 340 ? 43.445 -8.156 -21.401 1.00 88.25 340 LYS A O 1
ATOM 2738 N N . CYS A 1 341 ? 43.294 -7.924 -23.625 1.00 86.75 341 CYS A N 1
ATOM 2739 C CA . CYS A 1 341 ? 41.895 -7.501 -23.614 1.00 86.75 341 CYS A CA 1
ATOM 2740 C C . CYS A 1 341 ? 40.981 -8.607 -23.080 1.00 86.75 341 CYS A C 1
ATOM 2742 O O . CYS A 1 341 ? 40.154 -8.322 -22.229 1.00 86.75 341 CYS A O 1
ATOM 2744 N N . LYS A 1 342 ? 41.202 -9.871 -23.467 1.00 86.25 342 LYS A N 1
ATOM 2745 C CA . LYS A 1 342 ? 40.433 -11.000 -22.911 1.00 86.25 342 LYS A CA 1
ATOM 2746 C C . LYS A 1 342 ? 40.634 -11.170 -21.406 1.00 86.25 342 LYS A C 1
ATOM 2748 O O . LYS A 1 342 ? 39.673 -11.444 -20.701 1.00 86.25 342 LYS A O 1
ATOM 2753 N N . GLU A 1 343 ? 41.867 -11.015 -20.913 1.00 89.06 343 GLU A N 1
ATOM 2754 C CA . GLU A 1 343 ? 42.126 -11.026 -19.465 1.00 89.06 343 GLU A CA 1
ATOM 2755 C C . GLU A 1 343 ? 41.394 -9.872 -18.755 1.00 89.06 343 GLU A C 1
ATOM 2757 O O . GLU A 1 343 ? 40.881 -10.069 -17.657 1.00 89.06 343 GLU A O 1
ATOM 2762 N N . PHE A 1 344 ? 41.317 -8.685 -19.370 1.00 85.31 344 PHE A N 1
ATOM 2763 C CA . PHE A 1 344 ? 40.535 -7.563 -18.837 1.00 85.31 344 PHE A CA 1
ATOM 2764 C C . PHE A 1 344 ? 39.034 -7.856 -18.832 1.00 85.31 344 PHE A C 1
ATOM 2766 O O . PHE A 1 344 ? 38.412 -7.670 -17.794 1.00 85.31 344 PHE A O 1
ATOM 2773 N N . ASP A 1 345 ? 38.479 -8.388 -19.922 1.00 85.69 345 ASP A N 1
ATOM 2774 C CA . ASP A 1 345 ? 37.061 -8.759 -20.002 1.00 85.69 345 ASP A CA 1
ATOM 2775 C C . ASP A 1 345 ? 36.690 -9.799 -18.924 1.00 85.69 345 ASP A C 1
ATOM 2777 O O . ASP A 1 345 ? 35.605 -9.760 -18.345 1.00 85.69 345 ASP A O 1
ATOM 2781 N N . GLU A 1 346 ? 37.602 -10.730 -18.623 1.00 87.62 346 GLU A N 1
ATOM 2782 C CA . GLU A 1 346 ? 37.412 -11.748 -17.585 1.00 87.62 346 GLU A CA 1
ATOM 2783 C C . GLU A 1 346 ? 37.466 -11.149 -16.168 1.00 87.62 346 GLU A C 1
ATOM 2785 O O . GLU A 1 346 ? 36.684 -11.542 -15.300 1.00 87.62 346 GLU A O 1
ATOM 2790 N N . VAL A 1 347 ? 38.337 -10.162 -15.936 1.00 87.38 347 VAL A N 1
ATOM 2791 C CA . VAL A 1 347 ? 38.386 -9.402 -14.676 1.00 87.38 347 VAL A CA 1
ATOM 2792 C C . VAL A 1 347 ? 37.158 -8.504 -14.517 1.00 87.38 347 VAL A C 1
ATOM 2794 O O . VAL A 1 347 ? 36.593 -8.461 -13.426 1.00 87.38 347 VAL A O 1
ATOM 2797 N N . ASP A 1 348 ? 36.699 -7.843 -15.578 1.00 84.69 348 ASP A N 1
ATOM 2798 C CA . ASP A 1 348 ? 35.485 -7.020 -15.559 1.00 84.69 348 ASP A CA 1
ATOM 2799 C C . ASP A 1 348 ? 34.250 -7.884 -15.272 1.00 84.69 348 ASP A C 1
ATOM 2801 O O . ASP A 1 348 ? 33.426 -7.530 -14.430 1.00 84.69 348 ASP A O 1
ATOM 2805 N N . ALA A 1 349 ? 34.163 -9.082 -15.860 1.00 85.06 349 ALA A N 1
ATOM 2806 C CA . ALA A 1 349 ? 33.104 -10.038 -15.540 1.00 85.06 349 ALA A CA 1
ATOM 2807 C C . ALA A 1 349 ? 33.134 -10.481 -14.063 1.00 85.06 349 ALA A C 1
ATOM 2809 O O . ALA A 1 349 ? 32.082 -10.623 -13.434 1.00 85.06 349 ALA A O 1
ATOM 2810 N N . GLN A 1 350 ? 34.323 -10.687 -13.485 1.00 89.44 350 GLN A N 1
ATOM 2811 C CA . GLN A 1 350 ? 34.469 -10.984 -12.054 1.00 89.44 350 GLN A CA 1
ATOM 2812 C C . GLN A 1 350 ? 34.095 -9.787 -11.174 1.00 89.44 350 GLN A C 1
ATOM 2814 O O . GLN A 1 350 ? 33.472 -9.971 -10.127 1.00 89.44 350 GLN A O 1
ATOM 2819 N N . PHE A 1 351 ? 34.445 -8.570 -11.591 1.00 87.38 351 PHE A N 1
ATOM 2820 C CA . PHE A 1 351 ? 34.101 -7.344 -10.882 1.00 87.38 351 PHE A CA 1
ATOM 2821 C C . PHE A 1 351 ? 32.586 -7.120 -10.854 1.00 87.38 351 PHE A C 1
ATOM 2823 O O . PHE A 1 351 ? 32.034 -6.899 -9.780 1.00 87.38 351 PHE A O 1
ATOM 2830 N N . GLU A 1 352 ? 31.902 -7.278 -11.988 1.00 86.81 352 GLU A N 1
ATOM 2831 C CA . GLU A 1 352 ? 30.438 -7.202 -12.079 1.00 86.81 352 GLU A CA 1
ATOM 2832 C C . GLU A 1 352 ? 29.757 -8.278 -11.216 1.00 86.81 352 GLU A C 1
ATOM 2834 O O . GLU A 1 352 ? 28.791 -8.001 -10.503 1.00 86.81 352 GLU A O 1
ATOM 2839 N N . ALA A 1 353 ? 30.296 -9.503 -11.193 1.00 86.31 353 ALA A N 1
ATOM 2840 C CA . ALA A 1 353 ? 29.786 -10.566 -10.325 1.00 86.31 353 ALA A CA 1
ATOM 2841 C C . ALA A 1 353 ? 29.936 -10.225 -8.830 1.00 86.31 353 ALA A C 1
ATOM 2843 O O . ALA A 1 353 ? 28.998 -10.422 -8.052 1.00 86.31 353 ALA A O 1
ATOM 2844 N N . LEU A 1 354 ? 31.089 -9.683 -8.423 1.00 87.94 354 LEU A N 1
ATOM 2845 C CA . LEU A 1 354 ? 31.322 -9.215 -7.053 1.00 87.94 354 LEU A CA 1
ATOM 2846 C C . LEU A 1 354 ? 30.436 -8.015 -6.706 1.00 87.94 354 LEU A C 1
ATOM 2848 O O . LEU A 1 354 ? 29.888 -7.958 -5.608 1.00 87.94 354 LEU A O 1
ATOM 2852 N N . GLN A 1 355 ? 30.237 -7.082 -7.634 1.00 87.81 355 GLN A N 1
ATOM 2853 C CA . GLN A 1 355 ? 29.344 -5.942 -7.450 1.00 87.81 355 GLN A CA 1
ATOM 2854 C C . GLN A 1 355 ? 27.892 -6.400 -7.260 1.00 87.81 355 GLN A C 1
ATOM 2856 O O . GLN A 1 355 ? 27.207 -5.896 -6.368 1.00 87.81 355 GLN A O 1
ATOM 2861 N N . GLY A 1 356 ? 27.449 -7.409 -8.015 1.00 86.44 356 GLY A N 1
ATOM 2862 C CA . GLY A 1 356 ? 26.157 -8.064 -7.815 1.00 86.44 356 GLY A CA 1
ATOM 2863 C C . GLY A 1 356 ? 26.028 -8.723 -6.436 1.00 86.44 356 GLY A C 1
ATOM 2864 O O . GLY A 1 356 ? 25.003 -8.562 -5.773 1.00 86.44 356 GLY A O 1
ATOM 2865 N N . GLN A 1 357 ? 27.075 -9.402 -5.951 1.00 90.25 357 GLN A N 1
ATOM 2866 C CA . GLN A 1 357 ? 27.093 -9.971 -4.595 1.00 90.25 357 GLN A CA 1
ATOM 2867 C C . GLN A 1 357 ? 27.023 -8.892 -3.508 1.00 90.25 357 GLN A C 1
ATOM 2869 O O . GLN A 1 357 ? 26.249 -9.035 -2.564 1.00 90.25 357 GLN A O 1
ATOM 2874 N N . VAL A 1 358 ? 27.774 -7.797 -3.653 1.00 88.31 358 VAL A N 1
ATOM 2875 C CA . VAL A 1 358 ? 27.743 -6.667 -2.711 1.00 88.31 358 VAL A CA 1
ATOM 2876 C C . VAL A 1 358 ? 26.360 -6.018 -2.681 1.00 88.31 358 VAL A C 1
ATOM 2878 O O . VAL A 1 358 ? 25.861 -5.701 -1.606 1.00 88.31 358 VAL A O 1
ATOM 2881 N N . GLN A 1 359 ? 25.701 -5.855 -3.831 1.00 85.88 359 GLN A N 1
ATOM 2882 C CA . GLN A 1 359 ? 24.334 -5.327 -3.888 1.00 85.88 359 GLN A CA 1
ATOM 2883 C C . GLN A 1 359 ? 23.316 -6.265 -3.228 1.00 85.88 359 GLN A C 1
ATOM 2885 O O . GLN A 1 359 ? 22.437 -5.793 -2.507 1.00 85.88 359 GLN A O 1
ATOM 2890 N N . ALA A 1 360 ? 23.448 -7.580 -3.427 1.00 84.56 360 ALA A N 1
ATOM 2891 C CA . ALA A 1 360 ? 22.602 -8.567 -2.758 1.00 84.56 360 ALA A CA 1
ATOM 2892 C C . ALA A 1 360 ? 22.787 -8.519 -1.232 1.00 84.56 360 ALA A C 1
ATOM 2894 O O . ALA A 1 360 ? 21.810 -8.407 -0.496 1.00 84.56 360 ALA A O 1
ATOM 2895 N N . GLN A 1 361 ? 24.037 -8.492 -0.759 1.00 88.50 361 GLN A N 1
ATOM 2896 C CA . GLN A 1 361 ? 24.345 -8.356 0.666 1.00 88.50 361 GLN A CA 1
ATOM 2897 C C . GLN A 1 361 ? 23.856 -7.023 1.245 1.00 88.50 361 GLN A C 1
ATOM 2899 O O . GLN A 1 361 ? 23.354 -6.994 2.365 1.00 88.50 361 GLN A O 1
ATOM 2904 N N . GLN A 1 362 ? 23.950 -5.922 0.493 1.00 88.56 362 GLN A N 1
ATOM 2905 C CA . GLN A 1 362 ? 23.419 -4.627 0.922 1.00 88.56 362 GLN A CA 1
ATOM 2906 C C . GLN A 1 362 ? 21.893 -4.670 1.071 1.00 88.56 362 GLN A C 1
ATOM 2908 O O . GLN A 1 362 ? 21.368 -4.191 2.072 1.00 88.56 362 GLN A O 1
ATOM 2913 N N . SER A 1 363 ? 21.189 -5.302 0.127 1.00 86.38 363 SER A N 1
ATOM 2914 C CA . SER A 1 363 ? 19.744 -5.533 0.233 1.00 86.38 363 SER A CA 1
ATOM 2915 C C . SER A 1 363 ? 19.390 -6.344 1.485 1.00 86.38 363 SER A C 1
ATOM 2917 O O . SER A 1 363 ? 18.438 -6.004 2.186 1.00 86.38 363 SER A O 1
ATOM 2919 N N . ASP A 1 364 ? 20.156 -7.390 1.803 1.00 89.50 364 ASP A N 1
ATOM 2920 C CA . ASP A 1 364 ? 19.933 -8.196 3.009 1.00 89.50 364 ASP A CA 1
ATOM 2921 C C . ASP A 1 364 ? 20.166 -7.383 4.294 1.00 89.50 364 ASP A C 1
ATOM 2923 O O . ASP A 1 364 ? 19.389 -7.484 5.247 1.00 89.50 364 ASP A O 1
ATOM 2927 N N . VAL A 1 365 ? 21.193 -6.526 4.320 1.00 88.00 365 VAL A N 1
ATOM 2928 C CA . VAL A 1 365 ? 21.452 -5.604 5.438 1.00 88.00 365 VAL A CA 1
ATOM 2929 C C . VAL A 1 365 ? 20.300 -4.617 5.613 1.00 88.00 365 VAL A C 1
ATOM 2931 O O . VAL A 1 365 ? 19.841 -4.426 6.741 1.00 88.00 365 VAL A O 1
ATOM 2934 N N . ASP A 1 366 ? 19.792 -4.035 4.528 1.00 85.88 366 ASP A N 1
ATOM 2935 C CA . ASP A 1 366 ? 18.677 -3.084 4.572 1.00 85.88 366 ASP A CA 1
ATOM 2936 C C . ASP A 1 366 ? 17.386 -3.767 5.074 1.00 85.88 366 ASP A C 1
ATOM 2938 O O . ASP A 1 366 ? 16.658 -3.216 5.906 1.00 85.88 366 ASP A O 1
ATOM 2942 N N . GLN A 1 367 ? 17.130 -5.013 4.654 1.00 85.69 367 GLN A N 1
ATOM 2943 C CA . GLN A 1 367 ? 16.014 -5.819 5.165 1.00 85.69 367 GLN A CA 1
ATOM 2944 C C . GLN A 1 367 ? 16.160 -6.118 6.664 1.00 85.69 367 GLN A C 1
ATOM 2946 O O . GLN A 1 367 ? 15.203 -5.957 7.428 1.00 85.69 367 GLN A O 1
ATOM 2951 N N . LEU A 1 368 ? 17.354 -6.517 7.112 1.00 86.38 368 LEU A N 1
ATOM 2952 C CA . LEU A 1 368 ? 17.632 -6.772 8.528 1.00 86.38 368 LEU A CA 1
ATOM 2953 C C . LEU A 1 368 ? 17.520 -5.499 9.376 1.00 86.38 368 LEU A C 1
ATOM 2955 O O . LEU A 1 368 ? 17.022 -5.562 10.504 1.00 86.38 368 LEU A O 1
ATOM 2959 N N . GLN A 1 369 ? 17.925 -4.342 8.845 1.00 87.62 369 GLN A N 1
ATOM 2960 C CA . GLN A 1 369 ? 17.725 -3.048 9.497 1.00 87.62 369 GLN A CA 1
ATOM 2961 C C . GLN A 1 369 ? 16.238 -2.724 9.658 1.00 87.62 369 GLN A C 1
ATOM 2963 O O . GLN A 1 369 ? 15.829 -2.358 10.761 1.00 87.62 369 GLN A O 1
ATOM 2968 N N . GLY A 1 370 ? 15.417 -2.947 8.627 1.00 86.00 370 GLY A N 1
ATOM 2969 C CA . GLY A 1 370 ? 13.963 -2.779 8.717 1.00 86.00 370 GLY A CA 1
ATOM 2970 C C . GLY A 1 370 ? 13.337 -3.650 9.813 1.00 86.00 370 GLY A C 1
ATOM 2971 O O . GLY A 1 370 ? 12.634 -3.149 10.693 1.00 86.00 370 GLY A O 1
ATOM 2972 N N . VAL A 1 371 ? 13.680 -4.944 9.846 1.00 89.75 371 VAL A N 1
ATOM 2973 C CA . VAL A 1 371 ? 13.207 -5.872 10.892 1.00 89.75 371 VAL A CA 1
ATOM 2974 C C . VAL A 1 371 ? 13.664 -5.429 12.288 1.00 89.75 371 VAL A C 1
ATOM 2976 O O . VAL A 1 371 ? 12.900 -5.516 13.256 1.00 89.75 371 VAL A O 1
ATOM 2979 N N . TYR A 1 372 ? 14.901 -4.943 12.417 1.00 88.19 372 TYR A N 1
ATOM 2980 C CA . TYR A 1 372 ? 15.429 -4.430 13.680 1.00 88.19 372 TYR A CA 1
ATOM 2981 C C . TYR A 1 372 ? 14.671 -3.187 14.160 1.00 88.19 372 TYR A C 1
ATOM 2983 O O . TYR A 1 372 ? 14.330 -3.098 15.343 1.00 88.19 372 TYR A O 1
ATOM 2991 N N . GLU A 1 373 ? 14.382 -2.237 13.271 1.00 87.94 373 GLU A N 1
ATOM 2992 C CA . GLU A 1 373 ? 13.624 -1.030 13.604 1.00 87.94 373 GLU A CA 1
ATOM 2993 C C . GLU A 1 373 ? 12.207 -1.354 14.069 1.00 87.94 373 GLU A C 1
ATOM 2995 O O . GLU A 1 373 ? 11.754 -0.816 15.083 1.00 87.94 373 GLU A O 1
ATOM 3000 N N . ASP A 1 374 ? 11.526 -2.273 13.391 1.00 86.62 374 ASP A N 1
ATOM 3001 C CA . ASP A 1 374 ? 10.174 -2.678 13.766 1.00 86.62 374 ASP A CA 1
ATOM 3002 C C . ASP A 1 374 ? 10.151 -3.393 15.116 1.00 86.62 374 ASP A C 1
ATOM 3004 O O . ASP A 1 374 ? 9.320 -3.083 15.977 1.00 86.62 374 ASP A O 1
ATOM 3008 N N . LYS A 1 375 ? 11.130 -4.268 15.376 1.00 88.50 375 LYS A N 1
ATOM 3009 C CA . LYS A 1 375 ? 11.286 -4.890 16.697 1.00 88.50 375 LYS A CA 1
ATOM 3010 C C . LYS A 1 375 ? 11.658 -3.880 17.779 1.00 88.50 375 LYS A C 1
ATOM 3012 O O . LYS A 1 375 ? 11.192 -4.005 18.911 1.00 88.50 375 LYS A O 1
ATOM 3017 N N . SER A 1 376 ? 12.443 -2.856 17.458 1.00 89.75 376 SER A N 1
ATOM 3018 C CA . SER A 1 376 ? 12.755 -1.760 18.380 1.00 89.75 376 SER A CA 1
ATOM 3019 C C . SER A 1 376 ? 11.503 -0.948 18.741 1.00 89.75 376 SER A C 1
ATOM 3021 O O . SER A 1 376 ? 11.232 -0.709 19.925 1.00 89.75 376 SER A O 1
ATOM 3023 N N . LYS A 1 377 ? 10.672 -0.598 17.749 1.00 88.44 377 LYS A N 1
ATOM 3024 C CA . LYS A 1 377 ? 9.377 0.075 17.962 1.00 88.44 377 LYS A CA 1
ATOM 3025 C C . LYS A 1 377 ? 8.441 -0.782 18.819 1.00 88.44 377 LYS A C 1
ATOM 3027 O O . LYS A 1 377 ? 7.820 -0.261 19.744 1.00 88.44 377 LYS A O 1
ATOM 3032 N N . GLU A 1 378 ? 8.385 -2.091 18.571 1.00 90.44 378 GLU A N 1
ATOM 3033 C CA . GLU A 1 378 ? 7.579 -3.036 19.353 1.00 90.44 378 GLU A CA 1
ATOM 3034 C C . GLU A 1 378 ? 8.039 -3.119 20.817 1.00 90.44 378 GLU A C 1
ATOM 3036 O O . GLU A 1 378 ? 7.213 -3.038 21.726 1.00 90.44 378 GLU A O 1
ATOM 3041 N N . VAL A 1 379 ? 9.351 -3.191 21.069 1.00 89.00 379 VAL A N 1
ATOM 3042 C CA . VAL A 1 379 ? 9.915 -3.152 22.431 1.00 89.00 379 VAL A CA 1
ATOM 3043 C C . VAL A 1 379 ? 9.569 -1.841 23.136 1.00 89.00 379 VAL A C 1
ATOM 3045 O O . VAL A 1 379 ? 9.163 -1.863 24.297 1.00 89.00 379 VAL A O 1
ATOM 3048 N N . THR A 1 380 ? 9.660 -0.712 22.435 1.00 88.38 380 THR A N 1
ATOM 3049 C CA . THR A 1 380 ? 9.320 0.604 22.997 1.00 88.38 380 THR A CA 1
ATOM 3050 C C . THR A 1 380 ? 7.828 0.694 23.343 1.00 88.38 380 THR A C 1
ATOM 3052 O O . THR A 1 380 ? 7.457 1.223 24.393 1.00 88.38 380 THR A O 1
ATOM 3055 N N . ARG A 1 381 ? 6.958 0.124 22.495 1.00 92.38 381 ARG A N 1
ATOM 3056 C CA . ARG A 1 381 ? 5.516 0.013 22.763 1.00 92.38 381 ARG A CA 1
ATOM 3057 C C . ARG A 1 381 ? 5.248 -0.839 24.004 1.00 92.38 381 ARG A C 1
ATOM 3059 O O . ARG A 1 381 ? 4.549 -0.377 24.901 1.00 92.38 381 ARG A O 1
ATOM 3066 N N . MET A 1 382 ? 5.849 -2.026 24.091 1.00 87.19 382 MET A N 1
ATOM 3067 C CA . MET A 1 382 ? 5.701 -2.911 25.253 1.00 87.19 382 MET A CA 1
ATOM 3068 C C . MET A 1 382 ? 6.227 -2.267 26.542 1.00 87.19 382 MET A C 1
ATOM 3070 O O . MET A 1 382 ? 5.620 -2.422 27.596 1.00 87.19 382 MET A O 1
ATOM 3074 N N . GLN A 1 383 ? 7.319 -1.499 26.480 1.00 89.12 383 GLN A N 1
ATOM 3075 C CA . GLN A 1 383 ? 7.817 -0.737 27.630 1.00 89.12 383 GLN A CA 1
ATOM 3076 C C . GLN A 1 383 ? 6.817 0.331 28.078 1.00 89.12 383 GLN A C 1
ATOM 3078 O O . GLN A 1 383 ? 6.585 0.482 29.277 1.00 89.12 383 GLN A O 1
ATOM 3083 N N . LYS A 1 384 ? 6.180 1.038 27.137 1.00 90.88 384 LYS A N 1
ATOM 3084 C CA . LYS A 1 384 ? 5.132 2.008 27.464 1.00 90.88 384 LYS A CA 1
ATOM 3085 C C . LYS A 1 384 ? 3.940 1.327 28.140 1.00 90.88 384 LYS A C 1
ATOM 3087 O O . LYS A 1 384 ? 3.556 1.743 29.231 1.00 90.88 384 LYS A O 1
ATOM 3092 N N . GLU A 1 385 ? 3.425 0.247 27.556 1.00 90.50 385 GLU A N 1
ATOM 3093 C CA . GLU A 1 385 ? 2.322 -0.543 28.125 1.00 90.50 385 GLU A CA 1
ATOM 3094 C C . GLU A 1 385 ? 2.667 -1.073 29.524 1.00 90.50 385 GLU A C 1
ATOM 3096 O O . GLU A 1 385 ? 1.869 -0.949 30.451 1.00 90.50 385 GLU A O 1
ATOM 3101 N N . PHE A 1 386 ? 3.889 -1.576 29.717 1.00 90.38 386 PHE A N 1
ATOM 3102 C CA . PHE A 1 386 ? 4.366 -2.031 31.020 1.00 90.38 386 PHE A CA 1
ATOM 3103 C C . PHE A 1 386 ? 4.369 -0.904 32.061 1.00 90.38 386 PHE A C 1
ATOM 3105 O O . PHE A 1 386 ? 3.883 -1.095 33.173 1.00 90.38 386 PHE A O 1
ATOM 3112 N N . THR A 1 387 ? 4.850 0.296 31.713 1.00 89.00 387 THR A N 1
ATOM 3113 C CA . THR A 1 387 ? 4.830 1.443 32.641 1.00 89.00 387 THR A CA 1
ATOM 3114 C C . THR A 1 387 ? 3.412 1.935 32.954 1.00 89.00 387 THR A C 1
ATOM 3116 O O . THR A 1 387 ? 3.138 2.346 34.084 1.00 89.00 387 THR A O 1
ATOM 3119 N N . GLU A 1 388 ? 2.485 1.856 31.995 1.00 89.50 388 GLU A N 1
ATOM 3120 C CA . GLU A 1 388 ? 1.069 2.177 32.206 1.00 89.50 388 GLU A CA 1
ATOM 3121 C C . GLU A 1 388 ? 0.383 1.156 33.124 1.00 89.50 388 GLU A C 1
ATOM 3123 O O . GLU A 1 388 ? -0.314 1.559 34.061 1.00 89.50 388 GLU A O 1
ATOM 3128 N N . LEU A 1 389 ? 0.642 -0.141 32.925 1.00 87.94 389 LEU A N 1
ATOM 3129 C CA . LEU A 1 389 ? 0.170 -1.215 33.804 1.00 87.94 389 LEU A CA 1
ATOM 3130 C C . LEU A 1 389 ? 0.744 -1.079 35.217 1.00 87.94 389 LEU A C 1
ATOM 3132 O O . LEU A 1 389 ? -0.007 -1.163 36.187 1.00 87.94 389 LEU A O 1
ATOM 3136 N N . GLN A 1 390 ? 2.040 -0.781 35.349 1.00 91.19 390 GLN A N 1
ATOM 3137 C CA . GLN A 1 390 ? 2.686 -0.528 36.641 1.00 91.19 390 GLN A CA 1
ATOM 3138 C C . GLN A 1 390 ? 1.983 0.615 37.392 1.00 91.19 390 GLN A C 1
ATOM 3140 O O . GLN A 1 390 ? 1.657 0.492 38.575 1.00 91.19 390 GLN A O 1
ATOM 3145 N N . ARG A 1 391 ? 1.675 1.712 36.685 1.00 89.81 391 ARG A N 1
ATOM 3146 C CA . ARG A 1 391 ? 0.946 2.856 37.246 1.00 89.81 391 ARG A CA 1
ATOM 3147 C C . ARG A 1 391 ? -0.476 2.472 37.665 1.00 89.81 391 ARG A C 1
ATOM 3149 O O . ARG A 1 391 ? -0.931 2.931 38.712 1.00 89.81 391 ARG A O 1
ATOM 3156 N N . GLY A 1 392 ? -1.154 1.635 36.878 1.00 89.38 392 GLY A N 1
ATOM 3157 C CA . GLY A 1 392 ? -2.472 1.077 37.197 1.00 89.38 392 GLY A CA 1
ATOM 3158 C C . GLY A 1 392 ? -2.461 0.241 38.481 1.00 89.38 392 GLY A C 1
ATOM 3159 O O . GLY A 1 392 ? -3.259 0.482 39.388 1.00 89.38 392 GLY A O 1
ATOM 3160 N N . VAL A 1 393 ? -1.490 -0.666 38.612 1.00 90.00 393 VAL A N 1
ATOM 3161 C CA . VAL A 1 393 ? -1.295 -1.488 39.817 1.00 90.00 393 VAL A CA 1
ATOM 3162 C C . VAL A 1 393 ? -1.035 -0.618 41.049 1.00 90.00 393 VAL A C 1
ATOM 3164 O O . VAL A 1 393 ? -1.568 -0.888 42.126 1.00 90.00 393 VAL A O 1
ATOM 3167 N N . ASP A 1 394 ? -0.254 0.455 40.918 1.00 88.75 394 ASP A N 1
ATOM 3168 C CA . ASP A 1 394 ? 0.007 1.371 42.031 1.00 88.75 394 ASP A CA 1
ATOM 3169 C C . ASP A 1 394 ? -1.229 2.181 42.440 1.00 88.75 394 ASP A C 1
ATOM 3171 O O . ASP A 1 394 ? -1.434 2.426 43.634 1.00 88.75 394 ASP A O 1
ATOM 3175 N N . THR A 1 395 ? -2.073 2.582 41.483 1.00 89.50 395 THR A N 1
ATOM 3176 C CA . THR A 1 395 ? -3.368 3.206 41.797 1.00 89.50 395 THR A CA 1
ATOM 3177 C C . THR A 1 395 ? -4.301 2.229 42.501 1.00 89.50 395 THR A C 1
ATOM 3179 O O . THR A 1 395 ? -4.841 2.566 43.551 1.00 89.50 395 THR A O 1
ATOM 3182 N N . GLU A 1 396 ? -4.385 0.986 42.029 1.00 89.69 396 GLU A N 1
ATOM 3183 C CA . GLU A 1 396 ? -5.233 -0.031 42.648 1.00 89.69 396 GLU A CA 1
ATOM 3184 C C . GLU A 1 396 ? -4.746 -0.394 44.062 1.00 89.69 396 GLU A C 1
ATOM 3186 O O . GLU A 1 396 ? -5.543 -0.540 44.987 1.00 89.69 396 GLU A O 1
ATOM 3191 N N . LYS A 1 397 ? -3.426 -0.453 44.292 1.00 90.81 397 LYS A N 1
ATOM 3192 C CA . LYS A 1 397 ? -2.852 -0.616 45.640 1.00 90.81 397 LYS A CA 1
ATOM 3193 C C . LYS A 1 397 ? -3.228 0.536 46.572 1.00 90.81 397 LYS A C 1
ATOM 3195 O O . LYS A 1 397 ? -3.450 0.296 47.761 1.00 90.81 397 LYS A O 1
ATOM 3200 N N . LYS A 1 398 ? -3.273 1.779 46.076 1.00 91.25 398 LYS A N 1
ATOM 3201 C CA . LYS A 1 398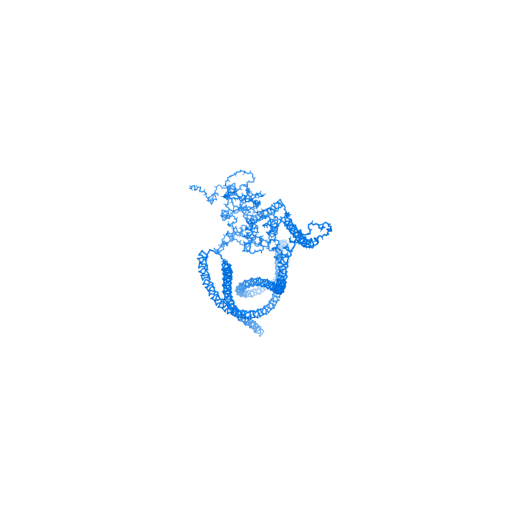 ? -3.717 2.938 46.870 1.00 91.25 398 LYS A CA 1
ATOM 3202 C C . LYS A 1 398 ? -5.199 2.836 47.212 1.00 91.25 398 LYS A C 1
ATOM 3204 O O . LYS A 1 398 ? -5.547 3.029 48.375 1.00 91.25 398 LYS A O 1
ATOM 3209 N N . ASP A 1 399 ? -6.032 2.466 46.247 1.00 89.94 399 ASP A N 1
ATOM 3210 C CA . ASP A 1 399 ? -7.470 2.297 46.458 1.00 89.94 399 ASP A CA 1
ATOM 3211 C C . ASP A 1 399 ? -7.762 1.148 47.423 1.00 89.94 399 ASP A C 1
ATOM 3213 O O . ASP A 1 399 ? -8.545 1.310 48.355 1.00 89.94 399 ASP A O 1
ATOM 3217 N N . ARG A 1 400 ? -7.041 0.028 47.305 1.00 92.06 400 ARG A N 1
ATOM 3218 C CA . ARG A 1 400 ? -7.128 -1.092 48.248 1.00 92.06 400 ARG A CA 1
ATOM 3219 C C . ARG A 1 400 ? -6.779 -0.665 49.672 1.00 92.06 400 ARG A C 1
ATOM 3221 O O . ARG A 1 400 ? -7.503 -1.010 50.597 1.00 92.06 400 ARG A O 1
ATOM 3228 N N . ARG A 1 401 ? -5.713 0.124 49.864 1.00 91.62 401 ARG A N 1
ATOM 3229 C CA . ARG A 1 401 ? -5.358 0.677 51.188 1.00 91.62 401 ARG A CA 1
ATOM 3230 C C . ARG A 1 401 ? -6.440 1.609 51.722 1.00 91.62 401 ARG A C 1
ATOM 3232 O O . ARG A 1 401 ? -6.742 1.562 52.909 1.00 91.62 401 ARG A O 1
ATOM 3239 N N . ARG A 1 402 ? -7.022 2.446 50.861 1.00 93.56 402 ARG A N 1
ATOM 3240 C CA . ARG A 1 402 ? -8.108 3.350 51.242 1.00 93.56 402 ARG A CA 1
ATOM 3241 C C . ARG A 1 402 ? -9.349 2.571 51.680 1.00 93.56 402 ARG A C 1
ATOM 3243 O O . ARG A 1 402 ? -9.835 2.813 52.776 1.00 93.56 402 ARG A O 1
ATOM 3250 N N . LEU A 1 403 ? -9.795 1.607 50.878 1.00 90.50 403 LEU A N 1
ATOM 3251 C CA . LEU A 1 403 ? -10.925 0.736 51.208 1.00 90.50 403 LEU A CA 1
ATOM 3252 C C . LEU A 1 403 ? -10.665 -0.079 52.475 1.00 90.50 403 LEU A C 1
ATOM 3254 O O . LEU A 1 403 ? -11.571 -0.281 53.273 1.00 90.50 403 LEU A O 1
ATOM 3258 N N . GLN A 1 404 ? -9.428 -0.521 52.696 1.00 91.31 404 GLN A N 1
ATOM 3259 C CA . GLN A 1 404 ? -9.062 -1.241 53.911 1.00 91.31 404 GLN A CA 1
ATOM 3260 C C . GLN A 1 404 ? -9.107 -0.343 55.155 1.00 91.31 404 GLN A C 1
ATOM 3262 O O . GLN A 1 404 ? -9.528 -0.800 56.213 1.00 91.31 404 GLN A O 1
ATOM 3267 N N . ASN A 1 405 ? -8.742 0.936 55.032 1.00 90.50 405 ASN A N 1
ATOM 3268 C CA . ASN A 1 405 ? -8.926 1.910 56.107 1.00 90.50 405 ASN A CA 1
ATOM 3269 C C . ASN A 1 405 ? -10.415 2.177 56.367 1.00 90.50 405 ASN A C 1
ATOM 3271 O O . ASN A 1 405 ? -10.843 2.076 57.509 1.00 90.50 405 ASN A O 1
ATOM 3275 N N . GLU A 1 406 ? -11.210 2.410 55.317 1.00 92.31 406 GLU A N 1
ATOM 3276 C CA . GLU A 1 406 ? -12.665 2.601 55.432 1.00 92.31 406 GLU A CA 1
ATOM 3277 C C . GLU A 1 406 ? -13.343 1.370 56.067 1.00 92.31 406 GLU A C 1
ATOM 3279 O O . GLU A 1 406 ? -14.211 1.499 56.926 1.00 92.31 406 GLU A O 1
ATOM 3284 N N . HIS A 1 407 ? -12.906 0.158 55.716 1.00 89.44 407 HIS A N 1
ATOM 3285 C CA . HIS A 1 407 ? -13.383 -1.077 56.334 1.00 89.44 407 HIS A CA 1
ATOM 3286 C C . HIS A 1 407 ? -13.045 -1.155 57.830 1.00 89.44 407 HIS A C 1
ATOM 3288 O O . HIS A 1 407 ? -13.897 -1.539 58.632 1.00 89.44 407 HIS A O 1
ATOM 3294 N N . ASN A 1 408 ? -11.826 -0.770 58.217 1.00 90.31 408 ASN A N 1
ATOM 3295 C CA . ASN A 1 408 ? -11.420 -0.729 59.622 1.00 90.31 408 ASN A CA 1
ATOM 3296 C C . ASN A 1 408 ? -12.222 0.314 60.418 1.00 90.31 408 ASN A C 1
ATOM 3298 O O . ASN A 1 408 ? -12.615 0.032 61.551 1.00 90.31 408 ASN A O 1
ATOM 3302 N N . ASP A 1 409 ? -12.509 1.472 59.820 1.00 90.88 409 ASP A N 1
ATOM 3303 C CA . ASP A 1 409 ? -13.343 2.512 60.428 1.00 90.88 409 ASP A CA 1
ATOM 3304 C C . ASP A 1 409 ? -14.775 1.997 60.655 1.00 90.88 409 ASP A C 1
ATOM 3306 O O . ASP A 1 409 ? -15.309 2.114 61.757 1.00 90.88 409 ASP A O 1
ATOM 3310 N N . ILE A 1 410 ? -15.364 1.313 59.665 1.00 91.44 410 ILE A N 1
ATOM 3311 C CA . ILE A 1 410 ? -16.692 0.688 59.793 1.00 91.44 410 ILE A CA 1
ATOM 3312 C C . ILE A 1 410 ? -16.702 -0.390 60.886 1.00 91.44 410 ILE A C 1
ATOM 3314 O O . ILE A 1 410 ? -17.660 -0.486 61.654 1.00 91.44 410 ILE A O 1
ATOM 3318 N N . ILE A 1 411 ? -15.652 -1.211 60.991 1.00 91.25 411 ILE A N 1
ATOM 3319 C CA . ILE A 1 411 ? -15.536 -2.205 62.070 1.00 91.25 411 ILE A CA 1
ATOM 3320 C C . ILE A 1 411 ? -15.524 -1.516 63.440 1.00 91.25 411 ILE A C 1
ATOM 3322 O O . ILE A 1 411 ? -16.194 -1.988 64.363 1.00 91.25 411 ILE A O 1
ATOM 3326 N N . ALA A 1 412 ? -14.795 -0.405 63.580 1.00 89.00 412 ALA A N 1
ATOM 3327 C CA . ALA A 1 412 ? -14.752 0.363 64.819 1.00 89.00 412 ALA A CA 1
ATOM 3328 C C . ALA A 1 412 ? -16.125 0.966 65.162 1.00 89.00 412 ALA A C 1
ATOM 3330 O O . ALA A 1 412 ? -16.584 0.833 66.299 1.00 89.00 412 ALA A O 1
ATOM 3331 N N . GLU A 1 413 ? -16.825 1.540 64.178 1.00 92.00 413 GLU A N 1
ATOM 3332 C CA . GLU A 1 413 ? -18.190 2.049 64.353 1.00 92.00 413 GLU A CA 1
ATOM 3333 C C . GLU A 1 413 ? -19.165 0.939 64.769 1.00 92.00 413 GLU A C 1
ATOM 3335 O O . GLU A 1 413 ? -19.944 1.119 65.704 1.00 92.00 413 GLU A O 1
ATOM 3340 N N . LEU A 1 414 ? -19.100 -0.239 64.140 1.00 85.88 414 LEU A N 1
ATOM 3341 C CA . LEU A 1 414 ? -19.933 -1.390 64.503 1.00 85.88 414 LEU A CA 1
ATOM 3342 C C . LEU A 1 414 ? -19.651 -1.893 65.923 1.00 85.88 414 LEU A C 1
ATOM 3344 O O . LEU A 1 414 ? -20.584 -2.291 66.627 1.00 85.88 414 LEU A O 1
ATOM 3348 N N . ALA A 1 415 ? -18.389 -1.884 66.357 1.00 89.31 415 ALA A N 1
ATOM 3349 C CA . ALA A 1 415 ? -18.021 -2.243 67.723 1.00 89.31 415 ALA A CA 1
ATOM 3350 C C . ALA A 1 415 ? -18.615 -1.253 68.737 1.00 89.31 415 ALA A C 1
ATOM 3352 O O . ALA A 1 415 ? -19.211 -1.673 69.731 1.00 89.31 415 ALA A O 1
ATOM 3353 N N . GLN A 1 416 ? -18.535 0.046 68.442 1.00 90.44 416 GLN A N 1
ATOM 3354 C CA . GLN A 1 416 ? -19.110 1.096 69.277 1.00 90.44 416 GLN A CA 1
ATOM 3355 C C . GLN A 1 416 ? -20.642 1.004 69.331 1.00 90.44 416 GLN A C 1
ATOM 3357 O O . GLN A 1 416 ? -21.230 1.048 70.411 1.00 90.44 416 GLN A O 1
ATOM 3362 N N . LEU A 1 417 ? -21.294 0.761 68.190 1.00 90.62 417 LEU A N 1
ATOM 3363 C CA . LEU A 1 417 ? -22.745 0.581 68.121 1.00 90.62 417 LEU A CA 1
ATOM 3364 C C . LEU A 1 417 ? -23.212 -0.643 68.923 1.00 90.62 417 LEU A C 1
ATOM 3366 O O . LEU A 1 417 ? -24.262 -0.609 69.566 1.00 90.62 417 LEU A O 1
ATOM 3370 N N . ARG A 1 418 ? -22.433 -1.734 68.905 1.00 91.31 418 ARG A N 1
ATOM 3371 C CA . ARG A 1 418 ? -22.696 -2.921 69.733 1.00 91.31 418 ARG A CA 1
ATOM 3372 C C . ARG A 1 418 ? -22.576 -2.609 71.221 1.00 91.31 418 ARG A C 1
ATOM 3374 O O . ARG A 1 418 ? -23.437 -3.043 71.982 1.00 91.31 418 ARG A O 1
ATOM 3381 N N . GLU A 1 419 ? -21.556 -1.863 71.641 1.00 91.31 419 GLU A N 1
ATOM 3382 C CA . GLU A 1 419 ? -21.434 -1.416 73.034 1.00 91.31 419 GLU A CA 1
ATOM 3383 C C . GLU A 1 419 ? -22.609 -0.536 73.466 1.00 91.31 419 GLU A C 1
ATOM 3385 O O . GLU A 1 419 ? -23.153 -0.729 74.556 1.00 91.31 419 GLU A O 1
ATOM 3390 N N . ASP A 1 420 ? -23.028 0.400 72.617 1.00 89.12 420 ASP A N 1
ATOM 3391 C CA . ASP A 1 420 ? -24.169 1.274 72.890 1.00 89.12 420 ASP A CA 1
ATOM 3392 C C . ASP A 1 420 ? -25.476 0.478 72.976 1.00 89.12 420 ASP A C 1
ATOM 3394 O O . ASP A 1 420 ? -26.291 0.708 73.872 1.00 89.12 420 ASP A O 1
ATOM 3398 N N . PHE A 1 421 ? -25.656 -0.520 72.108 1.00 90.00 421 PHE A N 1
ATOM 3399 C CA . PHE A 1 421 ? -26.797 -1.430 72.166 1.00 90.00 421 PHE A CA 1
ATOM 3400 C C . PHE A 1 421 ? -26.811 -2.252 73.462 1.00 90.00 421 PHE A C 1
ATOM 3402 O O . PHE A 1 421 ? -27.857 -2.404 74.095 1.00 90.00 421 PHE A O 1
ATOM 3409 N N . VAL A 1 422 ? -25.653 -2.756 73.897 1.00 91.31 422 VAL A N 1
ATOM 3410 C CA . VAL A 1 422 ? -25.516 -3.468 75.177 1.00 91.31 422 VAL A CA 1
ATOM 3411 C C . VAL A 1 422 ? -25.828 -2.537 76.351 1.00 91.31 422 VAL A C 1
ATOM 3413 O O . VAL A 1 422 ? -26.576 -2.928 77.250 1.00 91.31 422 VAL A O 1
ATOM 3416 N N . ARG A 1 423 ? -25.344 -1.289 76.323 1.00 89.38 423 ARG A N 1
ATOM 3417 C CA . ARG A 1 423 ? -25.690 -0.257 77.314 1.00 89.38 423 ARG A CA 1
ATOM 3418 C C . ARG A 1 423 ? -27.193 0.000 77.369 1.00 89.38 423 ARG A C 1
ATOM 3420 O O . ARG A 1 423 ? -27.775 -0.119 78.444 1.00 89.38 423 ARG A O 1
ATOM 3427 N N . GLN A 1 424 ? -27.839 0.251 76.229 1.00 88.81 424 GLN A N 1
ATOM 3428 C CA . GLN A 1 424 ? -29.292 0.442 76.166 1.00 88.81 424 GLN A CA 1
ATOM 3429 C C . GLN A 1 424 ? -30.061 -0.781 76.662 1.00 88.81 424 GLN A C 1
ATOM 3431 O O . GLN A 1 424 ? -31.065 -0.641 77.357 1.00 88.81 424 GLN A O 1
ATOM 3436 N N . LYS A 1 425 ? -29.598 -1.994 76.342 1.00 90.31 425 LYS A N 1
ATOM 3437 C CA . LYS A 1 425 ? -30.208 -3.233 76.834 1.00 90.31 425 LYS A CA 1
ATOM 3438 C C . LYS A 1 425 ? -30.117 -3.335 78.359 1.00 90.31 425 LYS A C 1
ATOM 3440 O O . LYS A 1 425 ? -31.103 -3.712 78.991 1.00 90.31 425 LYS A O 1
ATOM 3445 N N . HIS A 1 426 ? -28.978 -2.974 78.952 1.00 85.31 426 HIS A N 1
ATOM 3446 C CA . HIS A 1 426 ? -28.818 -2.928 80.406 1.00 85.31 426 HIS A CA 1
ATOM 3447 C C . HIS A 1 426 ? -29.669 -1.835 81.057 1.00 85.31 426 HIS A C 1
ATOM 3449 O O . HIS A 1 426 ? -30.285 -2.101 82.085 1.00 85.31 426 HIS A O 1
ATOM 3455 N N . GLU A 1 427 ? -29.770 -0.648 80.455 1.00 86.62 427 GLU A N 1
ATOM 3456 C CA . GLU A 1 427 ? -30.667 0.420 80.918 1.00 86.62 427 GLU A CA 1
ATOM 3457 C C . GLU A 1 427 ? -32.137 -0.011 80.853 1.00 86.62 427 GLU A C 1
ATOM 3459 O O . GLU A 1 427 ? -32.875 0.173 81.818 1.00 86.62 427 GLU A O 1
ATOM 3464 N N . LEU A 1 428 ? -32.556 -0.669 79.769 1.00 82.00 428 LEU A N 1
ATOM 3465 C CA . LEU A 1 428 ? -33.899 -1.236 79.632 1.00 82.00 428 LEU A CA 1
ATOM 3466 C C . LEU A 1 428 ? -34.164 -2.341 80.657 1.00 82.00 428 LEU A C 1
ATOM 3468 O O . LEU A 1 428 ? -35.250 -2.385 81.233 1.00 82.00 428 LEU A O 1
ATOM 3472 N N . GLN A 1 429 ? -33.194 -3.217 80.927 1.00 83.38 429 GLN A N 1
ATOM 3473 C CA . GLN A 1 429 ? -33.312 -4.218 81.991 1.00 83.38 429 GLN A CA 1
ATOM 3474 C C . GLN A 1 429 ? -33.369 -3.576 83.384 1.00 83.38 429 GLN A C 1
ATOM 3476 O O . GLN A 1 429 ? -34.164 -4.009 84.221 1.00 83.38 429 GLN A O 1
ATOM 3481 N N . ALA A 1 430 ? -32.579 -2.534 83.643 1.00 79.31 430 ALA A N 1
ATOM 3482 C CA . ALA A 1 430 ? -32.620 -1.761 84.882 1.00 79.31 430 ALA A CA 1
ATOM 3483 C C . ALA A 1 430 ? -33.967 -1.033 85.051 1.00 79.31 430 ALA A C 1
ATOM 3485 O O . ALA A 1 430 ? -34.548 -1.041 86.134 1.00 79.31 430 ALA A O 1
ATOM 3486 N N . GLU A 1 431 ? -34.530 -0.478 83.975 1.00 80.06 431 GLU A N 1
ATOM 3487 C CA . GLU A 1 431 ? -35.879 0.087 83.983 1.00 80.06 431 GLU A CA 1
ATOM 3488 C C . GLU A 1 431 ? -36.949 -0.985 84.201 1.00 80.06 431 GLU A C 1
ATOM 3490 O O . GLU A 1 431 ? -37.882 -0.765 84.971 1.00 80.06 431 GLU A O 1
ATOM 3495 N N . GLN A 1 432 ? -36.849 -2.148 83.555 1.00 76.31 432 GLN A N 1
ATOM 3496 C CA . GLN A 1 432 ? -37.807 -3.243 83.737 1.00 76.31 432 GLN A CA 1
ATOM 3497 C C . GLN A 1 432 ? -37.783 -3.778 85.173 1.00 76.31 432 GLN A C 1
ATOM 3499 O O . GLN A 1 432 ? -38.839 -3.978 85.777 1.00 76.31 432 GLN A O 1
ATOM 3504 N N . THR A 1 433 ? -36.593 -3.950 85.750 1.00 76.62 433 THR A N 1
ATOM 3505 C CA . THR A 1 433 ? -36.421 -4.363 87.149 1.00 76.62 433 THR A CA 1
ATOM 3506 C C . THR A 1 433 ? -36.832 -3.265 88.128 1.00 76.62 433 THR A C 1
ATOM 3508 O O . THR A 1 433 ? -37.473 -3.576 89.125 1.00 76.62 433 THR A O 1
ATOM 3511 N N . GLY A 1 434 ? -36.591 -1.985 87.826 1.00 77.25 434 GLY A N 1
ATOM 3512 C CA . GLY A 1 434 ? -37.084 -0.844 88.609 1.00 77.25 434 GLY A CA 1
ATOM 3513 C C . GLY A 1 434 ? -38.602 -0.639 88.511 1.00 77.25 434 GLY A C 1
ATOM 3514 O O . GLY A 1 434 ? -39.242 -0.191 89.465 1.00 77.25 434 GLY A O 1
ATOM 3515 N N . ARG A 1 435 ? -39.224 -1.045 87.397 1.00 77.38 435 ARG A N 1
ATOM 3516 C CA . ARG A 1 435 ? -40.685 -1.065 87.224 1.00 77.38 435 ARG A CA 1
ATOM 3517 C C . ARG A 1 435 ? -41.357 -2.236 87.936 1.00 77.38 435 ARG A C 1
ATOM 3519 O O . ARG A 1 435 ? -42.553 -2.137 88.186 1.00 77.38 435 ARG A O 1
ATOM 3526 N N . GLN A 1 436 ? -40.650 -3.309 88.303 1.00 71.38 436 GLN A N 1
ATOM 3527 C CA . GLN A 1 436 ? -41.233 -4.412 89.081 1.00 71.38 436 GLN A CA 1
ATOM 3528 C C . GLN A 1 436 ? -41.707 -4.019 90.492 1.00 71.38 436 GLN A C 1
ATOM 3530 O O . GLN A 1 436 ? -42.847 -4.347 90.817 1.00 71.38 436 GLN A O 1
ATOM 3535 N N . PRO A 1 437 ? -40.932 -3.316 91.343 1.00 70.81 437 PRO A N 1
ATOM 3536 C CA . PRO A 1 437 ? -41.420 -2.858 92.641 1.00 70.81 437 PRO A CA 1
ATOM 3537 C C . PRO A 1 437 ? -42.518 -1.802 92.495 1.00 70.81 437 PRO A C 1
ATOM 3539 O O . PRO A 1 437 ? -43.426 -1.773 93.314 1.00 70.81 437 PRO A O 1
ATOM 3542 N N . LEU A 1 438 ? -42.504 -0.997 91.426 1.00 69.62 438 LEU A N 1
ATOM 3543 C CA . LEU A 1 438 ? -43.614 -0.107 91.076 1.00 69.62 438 LEU A CA 1
ATOM 3544 C C . LEU A 1 438 ? -44.866 -0.888 90.666 1.00 69.62 438 LEU A C 1
ATOM 3546 O O . LEU A 1 438 ? -45.941 -0.557 91.142 1.00 69.62 438 LEU A O 1
ATOM 3550 N N . ARG A 1 439 ? -44.752 -1.940 89.846 1.00 73.88 439 ARG A N 1
ATOM 3551 C CA . ARG A 1 439 ? -45.867 -2.841 89.507 1.00 73.88 439 ARG A CA 1
ATOM 3552 C C . ARG A 1 439 ? -46.419 -3.530 90.746 1.00 73.88 439 ARG A C 1
ATOM 3554 O O . ARG A 1 439 ? -47.625 -3.508 90.925 1.00 73.88 439 ARG A O 1
ATOM 3561 N N . ARG A 1 440 ? -45.558 -4.048 91.625 1.00 73.12 440 ARG A N 1
ATOM 3562 C CA . ARG A 1 440 ? -45.966 -4.631 92.912 1.00 73.12 440 ARG A CA 1
ATOM 3563 C C . ARG A 1 440 ? -46.635 -3.593 93.805 1.00 73.12 440 ARG A C 1
ATOM 3565 O O . ARG A 1 440 ? -47.710 -3.854 94.312 1.00 73.12 440 ARG A O 1
ATOM 3572 N N . ALA A 1 441 ? -46.086 -2.383 93.903 1.00 73.81 441 ALA A N 1
ATOM 3573 C CA . ALA A 1 441 ? -46.712 -1.287 94.634 1.00 73.81 441 ALA A CA 1
ATOM 3574 C C . ALA A 1 441 ? -48.050 -0.860 94.009 1.00 73.81 441 ALA A C 1
ATOM 3576 O O . ALA A 1 441 ? -48.966 -0.519 94.744 1.00 73.81 441 ALA A O 1
ATOM 3577 N N . TYR A 1 442 ? -48.195 -0.891 92.681 1.00 69.06 442 TYR A N 1
ATOM 3578 C CA . TYR A 1 442 ? -49.462 -0.649 91.988 1.00 69.06 442 TYR A CA 1
ATOM 3579 C C . TYR A 1 442 ? -50.455 -1.785 92.214 1.00 69.06 442 TYR A C 1
ATOM 3581 O O . TYR A 1 442 ? -51.620 -1.502 92.440 1.00 69.06 442 TYR A O 1
ATOM 3589 N N . GLU A 1 443 ? -50.029 -3.044 92.198 1.00 75.62 443 GLU A N 1
ATOM 3590 C CA . GLU A 1 443 ? -50.867 -4.209 92.495 1.00 75.62 443 GLU A CA 1
ATOM 3591 C C . GLU A 1 443 ? -51.302 -4.223 93.960 1.00 75.62 443 GLU A C 1
ATOM 3593 O O . GLU A 1 443 ? -52.473 -4.453 94.246 1.00 75.62 443 GLU A O 1
ATOM 3598 N N . ASP A 1 444 ? -50.408 -3.889 94.886 1.00 75.06 444 ASP A N 1
ATOM 3599 C CA . ASP A 1 444 ? -50.711 -3.715 96.305 1.00 75.06 444 ASP A CA 1
ATOM 3600 C C . ASP A 1 444 ? -51.630 -2.516 96.516 1.00 75.06 444 ASP A C 1
ATOM 3602 O O . ASP A 1 444 ? -52.570 -2.591 97.300 1.00 75.06 444 ASP A O 1
ATOM 3606 N N . ARG A 1 445 ? -51.450 -1.435 95.750 1.00 73.94 445 ARG A N 1
ATOM 3607 C CA . ARG A 1 445 ? -52.356 -0.284 95.758 1.00 73.94 445 ARG A CA 1
ATOM 3608 C C . ARG A 1 445 ? -53.675 -0.571 95.055 1.00 73.94 445 ARG A C 1
ATOM 3610 O O . ARG A 1 445 ? -54.656 0.049 95.416 1.00 73.94 445 ARG A O 1
ATOM 3617 N N . ILE A 1 446 ? -53.743 -1.502 94.108 1.00 74.75 446 ILE A N 1
ATOM 3618 C CA . ILE A 1 446 ? -54.984 -1.990 93.490 1.00 74.75 446 ILE A CA 1
ATOM 3619 C C . ILE A 1 446 ? -55.717 -2.914 94.460 1.00 74.75 446 ILE A C 1
ATOM 3621 O O . ILE A 1 446 ? -56.937 -2.825 94.556 1.00 74.75 446 ILE A O 1
ATOM 3625 N N . LYS A 1 447 ? -55.007 -3.753 95.219 1.00 74.38 447 LYS A N 1
ATOM 3626 C CA . LYS A 1 447 ? -55.577 -4.545 96.319 1.00 74.38 447 LYS A CA 1
ATOM 3627 C C . LYS A 1 447 ? -56.073 -3.638 97.441 1.00 74.38 447 LYS A C 1
ATOM 3629 O O . LYS A 1 447 ? -57.189 -3.825 97.910 1.00 74.38 447 LYS A O 1
ATOM 3634 N N . GLU A 1 448 ? -55.309 -2.608 97.792 1.00 72.38 448 GLU A N 1
ATOM 3635 C CA . GLU A 1 448 ? -55.708 -1.584 98.757 1.00 72.38 448 GLU A CA 1
ATOM 3636 C C . GLU A 1 448 ? -56.866 -0.744 98.223 1.00 72.38 448 GLU A C 1
ATOM 3638 O O . GLU A 1 448 ? -57.815 -0.498 98.945 1.00 72.38 448 GLU A O 1
ATOM 3643 N N . VAL A 1 449 ? -56.867 -0.367 96.942 1.00 68.44 449 VAL A N 1
ATOM 3644 C CA . VAL A 1 449 ? -58.002 0.304 96.296 1.00 68.44 449 VAL A CA 1
ATOM 3645 C C . VAL A 1 449 ? -59.202 -0.623 96.226 1.00 68.44 449 VAL A C 1
ATOM 3647 O O . VAL A 1 449 ? -60.296 -0.116 96.355 1.00 68.44 449 VAL A O 1
ATOM 3650 N N . SER A 1 450 ? -59.049 -1.937 96.066 1.00 71.69 450 SER A N 1
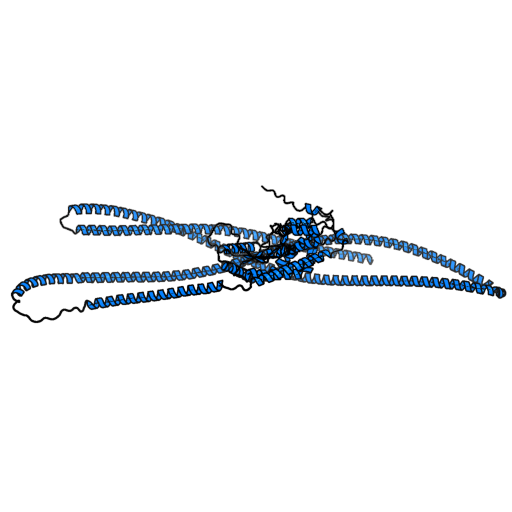ATOM 3651 C CA . SER A 1 450 ? -60.167 -2.894 96.073 1.00 71.69 450 SER A CA 1
ATOM 3652 C C . SER A 1 450 ? -60.743 -3.051 97.478 1.00 71.69 450 SER A C 1
ATOM 3654 O O . SER A 1 450 ? -61.949 -2.948 97.648 1.00 71.69 450 SER A O 1
ATOM 3656 N N . ARG A 1 451 ? -59.884 -3.138 98.498 1.00 71.88 451 ARG A N 1
ATOM 3657 C CA . ARG A 1 451 ? -60.273 -3.105 99.911 1.00 71.88 451 ARG A CA 1
ATOM 3658 C C . ARG A 1 451 ? -60.948 -1.781 100.285 1.00 71.88 451 ARG A C 1
ATOM 3660 O O . ARG A 1 451 ? -62.004 -1.782 100.906 1.00 71.88 451 ARG A O 1
ATOM 3667 N N . LEU A 1 452 ? -60.378 -0.655 99.861 1.00 66.00 452 LEU A N 1
ATOM 3668 C CA . LEU A 1 452 ? -60.971 0.673 99.992 1.00 66.00 452 LEU A CA 1
ATOM 3669 C C . LEU A 1 452 ? -62.217 0.811 99.120 1.00 66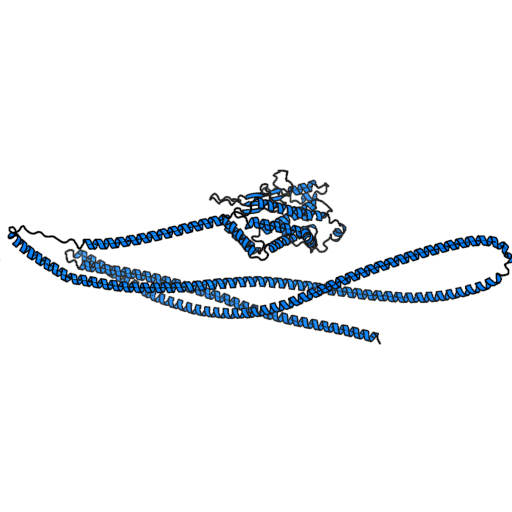.00 452 LEU A C 1
ATOM 3671 O O . LEU A 1 452 ? -63.059 1.619 99.457 1.00 66.00 452 LEU A O 1
ATOM 3675 N N . ARG A 1 453 ? -62.376 0.064 98.020 1.00 64.69 453 ARG A N 1
ATOM 3676 C CA . ARG A 1 453 ? -63.583 0.047 97.177 1.00 64.69 453 ARG A CA 1
ATOM 3677 C C . ARG A 1 453 ? -64.699 -0.705 97.883 1.00 64.69 453 ARG A C 1
ATOM 3679 O O . ARG A 1 453 ? -65.822 -0.230 97.822 1.00 64.69 453 ARG A O 1
ATOM 3686 N N . ASP A 1 454 ? -64.378 -1.771 98.609 1.00 66.06 454 ASP A N 1
ATOM 3687 C CA . ASP A 1 454 ? -65.304 -2.485 99.490 1.00 66.06 454 ASP A CA 1
ATOM 3688 C C . ASP A 1 454 ? -65.718 -1.596 100.681 1.00 66.06 454 ASP A C 1
ATOM 3690 O O . ASP A 1 454 ? -66.904 -1.465 101.007 1.00 66.06 454 ASP A O 1
ATOM 3694 N N . GLU A 1 455 ? -64.757 -0.870 101.259 1.00 64.44 455 GLU A N 1
ATOM 3695 C CA . GLU A 1 455 ? -64.979 0.141 102.301 1.00 64.44 455 GLU A CA 1
ATOM 3696 C C . GLU A 1 455 ? -65.766 1.353 101.763 1.00 64.44 455 GLU A C 1
ATOM 3698 O O . GLU A 1 455 ? -66.668 1.863 102.424 1.00 64.44 455 GLU A O 1
ATOM 3703 N N . VAL A 1 456 ? -65.512 1.760 100.515 1.00 51.50 456 VAL A N 1
ATOM 3704 C CA . VAL A 1 456 ? -66.225 2.807 99.775 1.00 51.50 456 VAL A CA 1
ATOM 3705 C C . VAL A 1 456 ? -67.604 2.332 99.346 1.00 51.50 456 VAL A C 1
ATOM 3707 O O . VAL A 1 456 ? -68.489 3.162 99.356 1.00 51.50 456 VAL A O 1
ATOM 3710 N N . THR A 1 457 ? -67.879 1.056 99.080 1.00 58.84 457 THR A N 1
ATOM 3711 C CA . THR A 1 457 ? -69.262 0.564 98.924 1.00 58.84 457 THR A CA 1
ATOM 3712 C C . THR A 1 457 ? -70.018 0.560 100.256 1.00 58.84 457 THR A C 1
ATOM 3714 O O . THR A 1 457 ? -71.218 0.842 100.283 1.00 58.84 457 THR A O 1
ATOM 3717 N N . GLY A 1 458 ? -69.317 0.362 101.380 1.00 56.47 458 GLY A N 1
ATOM 3718 C CA . GLY A 1 458 ? -69.855 0.567 102.730 1.00 56.47 458 GLY A CA 1
ATOM 3719 C C . GLY A 1 458 ? -70.131 2.043 103.050 1.00 56.47 458 GLY A C 1
ATOM 3720 O O . GLY A 1 458 ? -71.184 2.380 103.596 1.00 56.47 458 GLY A O 1
ATOM 3721 N N . LEU A 1 459 ? -69.232 2.941 102.637 1.00 50.78 459 LEU A N 1
ATOM 3722 C CA . LEU A 1 459 ? -69.352 4.389 102.820 1.00 50.78 459 LEU A CA 1
ATOM 3723 C C . LEU A 1 459 ? -70.252 5.053 101.763 1.00 50.78 459 LEU A C 1
ATOM 3725 O O . LEU A 1 459 ? -70.890 6.047 102.073 1.00 50.78 459 LEU A O 1
ATOM 3729 N N . GLN A 1 460 ? -70.417 4.499 100.560 1.00 45.22 460 GLN A N 1
ATOM 3730 C CA . GLN A 1 460 ? -71.318 4.975 99.493 1.00 45.22 460 GLN A CA 1
ATOM 3731 C C . GLN A 1 460 ? -72.792 4.755 99.844 1.00 45.22 460 GLN A C 1
ATOM 3733 O O . GLN A 1 460 ? -73.648 5.485 99.349 1.00 45.22 460 GLN A O 1
ATOM 3738 N N . ARG A 1 461 ? -73.097 3.843 100.777 1.00 51.41 461 ARG A N 1
ATOM 3739 C CA . ARG A 1 461 ? -74.414 3.762 101.426 1.00 51.41 461 ARG A CA 1
ATOM 3740 C C . ARG A 1 461 ? -74.629 4.873 102.472 1.00 51.41 461 ARG A C 1
ATOM 3742 O O . ARG A 1 461 ? -75.770 5.189 102.786 1.00 51.41 461 ARG A O 1
ATOM 3749 N N . GLN A 1 462 ? -73.561 5.491 102.982 1.00 45.81 462 GLN A N 1
ATOM 3750 C CA . GLN A 1 462 ? -73.599 6.568 103.989 1.00 45.81 462 GLN A CA 1
ATOM 3751 C C . GLN A 1 462 ? -73.307 7.969 103.408 1.00 45.81 462 GLN A C 1
ATOM 3753 O O . GLN A 1 462 ? -73.613 8.981 104.034 1.00 45.81 462 GLN A O 1
ATOM 3758 N N . LEU A 1 463 ? -72.762 8.046 102.190 1.00 43.47 463 LEU A N 1
ATOM 3759 C CA . LEU A 1 463 ? -72.357 9.279 101.509 1.00 43.47 463 LEU A CA 1
ATOM 3760 C C . LEU A 1 463 ? -73.228 9.609 100.281 1.00 43.47 463 LEU A C 1
ATOM 3762 O O . LEU A 1 463 ? -72.889 10.508 99.518 1.00 43.47 463 LEU A O 1
ATOM 3766 N N . GLY A 1 464 ? -74.364 8.925 100.098 1.00 44.81 464 GLY A N 1
ATOM 3767 C CA . GLY A 1 464 ? -75.399 9.305 99.124 1.00 44.81 464 GLY A CA 1
ATOM 3768 C C . GLY A 1 464 ? -76.162 10.585 99.500 1.00 44.81 464 GLY A C 1
ATOM 3769 O O . GLY A 1 464 ? -76.790 11.204 98.646 1.00 44.81 464 GLY A O 1
ATOM 3770 N N . GLU A 1 465 ? -76.062 11.035 100.756 1.00 45.56 465 GLU A N 1
ATOM 3771 C CA . GLU A 1 465 ? -76.748 12.242 101.244 1.00 45.56 465 GLU A CA 1
ATOM 3772 C C . GLU A 1 465 ? -75.852 13.483 101.354 1.00 45.56 465 GLU A C 1
ATOM 3774 O O . GLU A 1 465 ? -76.348 14.589 101.573 1.00 45.56 465 GLU A O 1
ATOM 3779 N N . LYS A 1 466 ? -74.531 13.369 101.170 1.00 45.44 466 LYS A N 1
ATOM 3780 C CA . LYS A 1 466 ? -73.627 14.507 101.380 1.00 45.44 466 LYS A CA 1
ATOM 3781 C C . LYS A 1 466 ? -72.680 14.732 100.211 1.00 45.44 466 LYS A C 1
ATOM 3783 O O . LYS A 1 466 ? -71.586 14.191 100.172 1.00 45.44 466 LYS A O 1
ATOM 3788 N N . LYS A 1 467 ? -73.084 15.721 99.402 1.00 39.25 467 LYS A N 1
ATOM 3789 C CA . LYS A 1 467 ? -72.275 16.534 98.473 1.00 39.25 467 LYS A CA 1
ATOM 3790 C C . LYS A 1 467 ? -71.973 15.819 97.145 1.00 39.25 467 LYS A C 1
ATOM 3792 O O . LYS A 1 467 ? -71.150 14.926 97.103 1.00 39.25 467 LYS A O 1
ATOM 3797 N N . ARG A 1 468 ? -72.532 16.184 95.981 1.00 52.16 468 ARG A N 1
ATOM 3798 C CA . ARG A 1 468 ? -72.986 17.506 95.491 1.00 52.16 468 ARG A CA 1
ATOM 3799 C C . ARG A 1 468 ? -72.133 18.654 96.023 1.00 52.16 468 ARG A C 1
ATOM 3801 O O . ARG A 1 468 ? -72.596 19.441 96.843 1.00 52.16 468 ARG A O 1
ATOM 3808 N N . ARG A 1 469 ? -70.885 18.720 95.560 1.00 42.50 469 ARG A N 1
ATOM 3809 C CA . ARG A 1 469 ? -70.163 19.937 95.138 1.00 42.50 469 ARG A CA 1
ATOM 3810 C C . ARG A 1 469 ? -68.698 19.577 94.895 1.00 42.50 469 ARG A C 1
ATOM 3812 O O . ARG A 1 469 ? -68.128 18.847 95.694 1.00 42.50 469 ARG A O 1
ATOM 3819 N N . GLN A 1 470 ? -68.134 20.211 93.864 1.00 35.03 470 GLN A N 1
ATOM 3820 C CA . GLN A 1 470 ? -66.700 20.375 93.589 1.00 35.03 470 GLN A CA 1
ATOM 3821 C C . GLN A 1 470 ? -66.087 19.355 92.604 1.00 35.03 470 GLN A C 1
ATOM 3823 O O . GLN A 1 470 ? -65.383 18.432 92.988 1.00 35.03 470 GLN A O 1
ATOM 3828 N N . TYR A 1 471 ? -66.358 19.564 91.308 1.00 36.75 471 TYR A N 1
ATOM 3829 C CA . TYR A 1 471 ? -65.590 18.987 90.197 1.00 36.75 471 TYR A CA 1
ATOM 3830 C C . TYR A 1 471 ? -64.412 19.906 89.834 1.00 36.75 471 TYR A C 1
ATOM 3832 O O . TYR A 1 471 ? -64.579 21.124 89.767 1.00 36.75 471 TYR A O 1
ATOM 3840 N N . GLY A 1 472 ? -63.257 19.295 89.564 1.00 30.50 472 GLY A N 1
ATOM 3841 C CA . GLY A 1 472 ? -62.047 19.875 88.973 1.00 30.50 472 GLY A CA 1
ATOM 3842 C C . GLY A 1 472 ? -61.259 18.789 88.207 1.00 30.50 472 GLY A C 1
ATOM 3843 O O . GLY A 1 472 ? -61.534 17.609 88.428 1.00 30.50 472 GLY A O 1
ATOM 3844 N N . PRO A 1 473 ? -60.362 19.168 87.274 1.00 49.00 473 PRO A N 1
ATOM 3845 C CA . PRO A 1 473 ? -60.172 18.494 85.980 1.00 49.00 473 PRO A CA 1
ATOM 3846 C C . PRO A 1 473 ? -58.995 17.500 85.915 1.00 49.00 473 PRO A C 1
ATOM 3848 O O . PRO A 1 473 ? -58.072 17.558 86.723 1.00 49.00 473 PRO A O 1
ATOM 3851 N N . PHE A 1 474 ? -59.042 16.609 84.916 1.00 42.03 474 PHE A N 1
ATOM 3852 C CA . PHE A 1 474 ? -58.043 15.578 84.598 1.00 42.03 474 PHE A CA 1
ATOM 3853 C C . PHE A 1 474 ? -57.146 16.034 83.425 1.00 42.03 474 PHE A C 1
ATOM 3855 O O . PHE A 1 474 ? -57.611 16.737 82.531 1.00 42.03 474 PHE A O 1
ATOM 3862 N N . ASP A 1 475 ? -55.864 15.666 83.473 1.00 47.09 475 ASP A N 1
ATOM 3863 C CA . ASP A 1 475 ? -54.727 16.211 82.710 1.00 47.09 475 ASP A CA 1
ATOM 3864 C C . ASP A 1 475 ? -54.357 15.316 81.498 1.00 47.09 475 ASP A C 1
ATOM 3866 O O . ASP A 1 475 ? -53.904 14.187 81.681 1.00 47.09 475 ASP A O 1
ATOM 3870 N N . GLU A 1 476 ? -54.550 15.812 80.264 1.00 50.56 476 GLU A N 1
ATOM 3871 C CA . GLU A 1 476 ? -54.264 15.129 78.976 1.00 50.56 476 GLU A CA 1
ATOM 3872 C C . GLU A 1 476 ? -52.955 15.610 78.289 1.00 50.56 476 GLU A C 1
ATOM 3874 O O . GLU A 1 476 ? -52.708 15.332 77.115 1.00 50.56 476 GLU A O 1
ATOM 3879 N N . GLY A 1 477 ? -52.071 16.330 78.992 1.00 50.22 477 GLY A N 1
ATOM 3880 C CA . GLY A 1 477 ? -50.943 17.041 78.365 1.00 50.22 477 GLY A CA 1
ATOM 3881 C C . GLY A 1 477 ? -49.752 16.202 77.869 1.00 50.22 477 GLY A C 1
ATOM 3882 O O . GLY A 1 477 ? -48.973 16.687 77.055 1.00 50.22 477 GLY A O 1
ATOM 3883 N N . LYS A 1 478 ? -49.563 14.953 78.320 1.00 53.88 478 LYS A N 1
ATOM 3884 C CA . LYS A 1 478 ? -48.283 14.227 78.112 1.00 53.88 478 LYS A CA 1
ATOM 3885 C C . LYS A 1 478 ? -48.253 13.261 76.923 1.00 53.88 478 LYS A C 1
ATOM 3887 O O . LYS A 1 478 ? -47.172 12.966 76.412 1.00 53.88 478 LYS A O 1
ATOM 3892 N N . GLU A 1 479 ? -49.411 12.814 76.447 1.00 54.81 479 GLU A N 1
ATOM 3893 C CA . GLU A 1 479 ? -49.513 11.906 75.292 1.00 54.81 479 GLU A CA 1
ATOM 3894 C C . GLU A 1 479 ? -49.428 12.682 73.963 1.00 54.81 479 GLU A C 1
ATOM 3896 O O . GLU A 1 479 ? -48.813 12.239 72.991 1.00 54.81 479 GLU A O 1
ATOM 3901 N N . ALA A 1 480 ? -49.967 13.907 73.946 1.00 56.44 480 ALA A N 1
ATOM 3902 C CA . ALA A 1 480 ? -49.978 14.776 72.773 1.00 56.44 480 ALA A CA 1
ATOM 3903 C C . ALA A 1 480 ? -48.571 15.236 72.350 1.00 56.44 480 ALA A C 1
ATOM 3905 O O . ALA A 1 480 ? -48.314 15.409 71.157 1.00 56.44 480 ALA A O 1
ATOM 3906 N N . ASP A 1 481 ? -47.642 15.401 73.294 1.00 58.62 481 ASP A N 1
ATOM 3907 C CA . ASP A 1 481 ? -46.284 15.857 72.987 1.00 58.62 481 ASP A CA 1
ATOM 3908 C C . ASP A 1 481 ? -45.394 14.747 72.423 1.00 58.62 481 ASP A C 1
ATOM 3910 O O . ASP A 1 481 ? -44.558 15.016 71.557 1.00 58.62 481 ASP A O 1
ATOM 3914 N N . ARG A 1 482 ? -45.608 13.484 72.810 1.00 66.62 482 ARG A N 1
ATOM 3915 C CA . ARG A 1 482 ? -44.862 12.347 72.239 1.00 66.62 482 ARG A CA 1
ATOM 3916 C C . ARG A 1 482 ? -45.188 12.143 70.760 1.00 66.62 482 ARG A C 1
ATOM 3918 O O . ARG A 1 482 ? -44.278 12.050 69.937 1.00 66.62 482 ARG A O 1
ATOM 3925 N N . LEU A 1 483 ? -46.471 12.210 70.405 1.00 70.81 483 LEU A N 1
ATOM 3926 C CA . LEU A 1 483 ? -46.928 12.081 69.018 1.00 70.81 483 LEU A CA 1
ATOM 3927 C C . LEU A 1 483 ? -46.479 13.261 68.133 1.00 70.81 483 LEU A C 1
ATOM 3929 O O . LEU A 1 483 ? -46.212 13.082 66.943 1.00 70.81 483 LEU A O 1
ATOM 3933 N N . ARG A 1 484 ? -46.317 14.470 68.698 1.00 70.69 484 ARG A N 1
ATOM 3934 C CA . ARG A 1 484 ? -45.740 15.619 67.971 1.00 70.69 484 ARG A CA 1
ATOM 3935 C C . ARG A 1 484 ? -44.264 15.403 67.632 1.00 70.69 484 ARG A C 1
ATOM 3937 O O . ARG A 1 484 ? -43.857 15.712 66.511 1.00 70.69 484 ARG A O 1
ATOM 3944 N N . HIS A 1 485 ? -43.468 14.844 68.541 1.00 73.69 485 HIS A N 1
ATOM 3945 C CA . HIS A 1 485 ? -42.044 14.588 68.286 1.00 73.69 485 HIS A CA 1
ATOM 3946 C C . HIS A 1 485 ? -41.834 13.493 67.233 1.00 73.69 485 HIS A C 1
ATOM 3948 O O . HIS A 1 485 ? -41.009 13.655 66.331 1.00 73.69 485 HIS A O 1
ATOM 3954 N N . GLU A 1 486 ? -42.633 12.429 67.275 1.00 76.38 486 GLU A N 1
ATOM 3955 C CA . GLU A 1 486 ? -42.545 11.332 66.310 1.00 76.38 486 GLU A CA 1
ATOM 3956 C C . GLU A 1 486 ? -42.972 11.768 64.900 1.00 76.38 486 GLU A C 1
ATOM 3958 O O . GLU A 1 486 ? -42.257 11.530 63.922 1.00 76.38 486 GLU A O 1
ATOM 3963 N N . ARG A 1 487 ? -44.055 12.552 64.796 1.00 74.19 487 ARG A N 1
ATOM 3964 C CA . ARG A 1 487 ? -44.487 13.162 63.530 1.00 74.19 487 ARG A CA 1
ATOM 3965 C C . ARG A 1 487 ? -43.420 14.085 62.936 1.00 74.19 487 ARG A C 1
ATOM 3967 O O . ARG A 1 487 ? -43.238 14.114 61.722 1.00 74.19 487 ARG A O 1
ATOM 3974 N N . THR A 1 488 ? -42.692 14.817 63.777 1.00 77.19 488 THR A N 1
ATOM 3975 C CA . THR A 1 488 ? -41.611 15.707 63.324 1.00 77.19 488 THR A CA 1
ATOM 3976 C C . THR A 1 488 ? -40.400 14.915 62.822 1.00 77.19 488 THR A C 1
ATOM 3978 O O . THR A 1 488 ? -39.767 15.318 61.849 1.00 77.19 488 THR A O 1
ATOM 3981 N N . ARG A 1 489 ? -40.094 13.767 63.438 1.00 81.25 489 ARG A N 1
ATOM 3982 C CA . ARG A 1 489 ? -38.997 12.881 63.020 1.00 81.25 489 ARG A CA 1
ATOM 3983 C C . ARG A 1 489 ? -39.286 12.209 61.676 1.00 81.25 489 ARG A C 1
ATOM 3985 O O . ARG A 1 489 ? -38.415 12.203 60.812 1.00 81.25 489 ARG A O 1
ATOM 3992 N N . ILE A 1 490 ? -40.506 11.705 61.481 1.00 82.50 490 ILE A N 1
ATOM 3993 C CA . ILE A 1 490 ? -40.929 11.095 60.210 1.00 82.50 490 ILE A CA 1
ATOM 3994 C C . ILE A 1 490 ? -40.939 12.140 59.090 1.00 82.50 490 ILE A C 1
ATOM 3996 O O . ILE A 1 490 ? -40.462 11.865 57.993 1.00 82.50 490 ILE A O 1
ATOM 4000 N N . LYS A 1 491 ? -41.398 13.365 59.379 1.00 84.00 491 LYS A N 1
ATOM 4001 C CA . LYS A 1 491 ? -41.414 14.455 58.397 1.00 84.00 491 LYS A CA 1
ATOM 4002 C C . LYS A 1 491 ? -40.014 14.791 57.868 1.00 84.00 491 LYS A C 1
ATOM 4004 O O . LYS A 1 491 ? -39.845 14.881 56.660 1.00 84.00 491 LYS A O 1
ATOM 4009 N N . ARG A 1 492 ? -39.009 14.889 58.747 1.00 81.38 492 ARG A N 1
ATOM 4010 C CA . ARG A 1 492 ? -37.616 15.149 58.332 1.00 81.38 492 ARG A CA 1
ATOM 4011 C C . ARG A 1 492 ? -37.028 14.023 57.479 1.00 81.38 492 ARG A C 1
ATOM 4013 O O . ARG A 1 492 ? -36.236 14.291 56.588 1.00 81.38 492 ARG A O 1
ATOM 4020 N N . ARG A 1 493 ? -37.418 12.773 57.750 1.00 83.31 493 ARG A N 1
ATOM 4021 C CA . ARG A 1 493 ? -36.968 11.601 56.984 1.00 83.31 493 ARG A CA 1
ATOM 4022 C C . ARG A 1 493 ? -37.565 11.586 55.574 1.00 83.31 493 ARG A C 1
ATOM 4024 O O . ARG A 1 493 ? -36.856 11.333 54.611 1.00 83.31 493 ARG A O 1
ATOM 4031 N N . LEU A 1 494 ? -38.847 11.939 55.457 1.00 86.81 494 LEU A N 1
ATOM 4032 C CA . LEU A 1 494 ? -39.513 12.089 54.164 1.00 86.81 494 LEU A CA 1
ATOM 4033 C C . LEU A 1 494 ? -38.924 13.254 53.354 1.00 86.81 494 LEU A C 1
ATOM 4035 O O . LEU A 1 494 ? -38.743 13.130 52.148 1.00 86.81 494 LEU A O 1
ATOM 4039 N N . GLU A 1 495 ? -38.605 14.370 54.014 1.00 86.19 495 GLU A N 1
ATOM 4040 C CA . GLU A 1 495 ? -37.949 15.521 53.382 1.00 86.19 495 GLU A CA 1
ATOM 4041 C C . GLU A 1 495 ? -36.535 15.152 52.881 1.00 86.19 495 GLU A C 1
ATOM 4043 O O . GLU A 1 495 ? -36.207 15.481 51.743 1.00 86.19 495 GLU A O 1
ATOM 4048 N N . SER A 1 496 ? -35.734 14.386 53.640 1.00 87.25 496 SER A N 1
ATOM 4049 C CA . SER A 1 496 ? -34.400 13.962 53.173 1.00 87.25 496 SER A CA 1
ATOM 4050 C C . SER A 1 496 ? -34.456 12.977 52.002 1.00 87.25 496 SER A C 1
ATOM 4052 O O . SER A 1 496 ? -33.689 13.114 51.054 1.00 87.25 496 SER A O 1
ATOM 4054 N N . GLU A 1 497 ? -35.383 12.015 52.018 1.00 83.12 497 GLU A N 1
ATOM 4055 C CA . GLU A 1 497 ? -35.569 11.083 50.895 1.00 83.12 497 GLU A CA 1
ATOM 4056 C C . GLU A 1 497 ? -36.093 11.793 49.637 1.00 83.12 497 GLU A C 1
ATOM 4058 O O . GLU A 1 497 ? -35.695 11.464 48.518 1.00 83.12 497 GLU A O 1
ATOM 4063 N N . GLN A 1 498 ? -36.949 12.809 49.792 1.00 85.25 498 GLN A N 1
ATOM 4064 C CA . GLN A 1 498 ? -37.391 13.639 48.669 1.00 85.25 498 GLN A CA 1
ATOM 4065 C C . GLN A 1 498 ? -36.242 14.457 48.071 1.00 85.25 498 GLN A C 1
ATOM 4067 O O . GLN A 1 498 ? -36.163 14.583 46.847 1.00 85.25 498 GLN A O 1
ATOM 4072 N N . GLU A 1 499 ? -35.341 14.987 48.899 1.00 88.69 499 GLU A N 1
ATOM 4073 C CA . GLU A 1 499 ? -34.139 15.674 48.424 1.00 88.69 499 GLU A CA 1
ATOM 4074 C C . GLU A 1 499 ? -33.185 14.724 47.689 1.00 88.69 499 GLU A C 1
ATOM 4076 O O . GLU A 1 499 ? -32.688 15.075 46.617 1.00 88.69 499 GLU A O 1
ATOM 4081 N N . GLU A 1 500 ? -32.968 13.508 48.196 1.00 84.62 500 GLU A N 1
ATOM 4082 C CA . GLU A 1 500 ? -32.164 12.490 47.506 1.00 84.62 500 GLU A CA 1
ATOM 4083 C C . GLU A 1 500 ? -32.789 12.065 46.176 1.00 84.62 500 GLU A C 1
ATOM 4085 O O . GLU A 1 500 ? -32.098 12.017 45.156 1.00 84.62 500 GLU A O 1
ATOM 4090 N N . HIS A 1 501 ? -34.104 11.848 46.140 1.00 83.50 501 HIS A N 1
ATOM 4091 C CA . HIS A 1 501 ? -34.804 11.511 44.904 1.00 83.50 501 HIS A CA 1
ATOM 4092 C C . HIS A 1 501 ? -34.708 12.641 43.866 1.00 83.50 501 HIS A C 1
ATOM 4094 O O . HIS A 1 501 ? -34.499 12.385 42.679 1.00 83.50 501 HIS A O 1
ATOM 4100 N N . GLN A 1 502 ? -34.799 13.905 44.297 1.00 88.25 502 GLN A N 1
ATOM 4101 C CA . GLN A 1 502 ? -34.601 15.055 43.412 1.00 88.25 502 GLN A CA 1
ATOM 4102 C C . GLN A 1 502 ? -33.159 15.165 42.907 1.00 88.25 502 GLN A C 1
ATOM 4104 O O . GLN A 1 502 ? -32.956 15.485 41.734 1.00 88.25 502 GLN A O 1
ATOM 4109 N N . ARG A 1 503 ? -32.159 14.883 43.751 1.00 90.75 503 ARG A N 1
ATOM 4110 C CA . ARG A 1 503 ? -30.747 14.846 43.337 1.00 90.75 503 ARG A CA 1
ATOM 4111 C C . ARG A 1 503 ? -30.500 13.747 42.306 1.00 90.75 503 ARG A C 1
ATOM 4113 O O . ARG A 1 503 ? -29.893 14.020 41.275 1.00 90.75 503 ARG A O 1
ATOM 4120 N N . LEU A 1 504 ? -31.030 12.546 42.539 1.00 89.06 504 LEU A N 1
ATOM 4121 C CA . LEU A 1 504 ? -30.884 11.415 41.622 1.00 89.06 504 LEU A CA 1
ATOM 4122 C C . LEU A 1 504 ? -31.577 11.680 40.279 1.00 89.06 504 LEU A C 1
ATOM 4124 O O . LEU A 1 504 ? -31.025 11.377 39.223 1.00 89.06 504 LEU A O 1
ATOM 4128 N N . LYS A 1 505 ? -32.760 12.307 40.304 1.00 90.94 505 LYS A N 1
ATOM 4129 C CA . LYS A 1 505 ? -33.487 12.687 39.089 1.00 90.94 505 LYS A CA 1
ATOM 4130 C C . LYS A 1 505 ? -32.709 13.694 38.236 1.00 90.94 505 LYS A C 1
ATOM 4132 O O . LYS A 1 505 ? -32.634 13.505 37.026 1.00 90.94 505 LYS A O 1
ATOM 4137 N N . ARG A 1 506 ? -32.089 14.708 38.856 1.00 90.25 506 ARG A N 1
ATOM 4138 C CA . ARG A 1 506 ? -31.222 15.668 38.147 1.00 90.25 506 ARG A CA 1
ATOM 4139 C C . ARG A 1 506 ? -29.997 14.982 37.548 1.00 90.25 506 ARG A C 1
ATOM 4141 O O . ARG A 1 506 ? -29.745 15.144 36.364 1.00 90.25 506 ARG A O 1
ATOM 4148 N N . ALA A 1 507 ? -29.316 14.129 38.315 1.00 88.62 507 ALA A N 1
ATOM 4149 C CA . ALA A 1 507 ? -28.161 13.383 37.815 1.00 88.62 507 ALA A CA 1
ATOM 4150 C C . ALA A 1 507 ? -28.511 12.490 36.609 1.00 88.62 507 ALA A C 1
ATOM 4152 O O . ALA A 1 507 ? -27.731 12.402 35.661 1.00 88.62 507 ALA A O 1
ATOM 4153 N N . TYR A 1 508 ? -29.693 11.860 36.618 1.00 89.00 508 TYR A N 1
ATOM 4154 C CA . TYR A 1 508 ? -30.203 11.069 35.494 1.00 89.00 508 TYR A CA 1
ATOM 4155 C C . TYR A 1 508 ? -30.539 11.929 34.264 1.00 89.00 508 TYR A C 1
ATOM 4157 O O . TYR A 1 508 ? -30.265 11.533 33.130 1.00 89.00 508 TYR A O 1
ATOM 4165 N N . GLU A 1 509 ? -31.142 13.102 34.466 1.00 91.81 509 GLU A N 1
ATOM 4166 C CA . GLU A 1 509 ? -31.430 14.055 33.389 1.00 91.81 509 GLU A CA 1
ATOM 4167 C C . GLU A 1 509 ? -30.131 14.582 32.758 1.00 91.81 509 GLU A C 1
ATOM 4169 O O . GLU A 1 509 ? -30.014 14.537 31.532 1.00 91.81 509 GLU A O 1
ATOM 4174 N N . ASP A 1 510 ? -29.125 14.918 33.569 1.00 90.00 510 ASP A N 1
ATOM 4175 C CA . ASP A 1 510 ? -27.797 15.346 33.114 1.00 90.00 510 ASP A CA 1
ATOM 4176 C C . ASP A 1 510 ? -27.093 14.246 32.298 1.00 90.00 510 ASP A C 1
ATOM 4178 O O . ASP A 1 510 ? -26.617 14.493 31.188 1.00 90.00 510 ASP A O 1
ATOM 4182 N N . THR A 1 511 ? -27.091 12.990 32.773 1.00 85.75 511 THR A N 1
ATOM 4183 C CA . THR A 1 511 ? -26.510 11.870 31.999 1.00 85.75 511 THR A CA 1
ATOM 4184 C C . THR A 1 511 ? -27.270 11.616 30.699 1.00 85.75 511 THR A C 1
ATOM 4186 O O . THR A 1 511 ? -26.671 11.299 29.671 1.00 85.75 511 THR A O 1
ATOM 4189 N N . ARG A 1 512 ? -28.598 11.765 30.700 1.00 89.00 512 ARG A N 1
ATOM 4190 C CA . ARG A 1 512 ? -29.419 11.597 29.495 1.00 89.00 512 ARG A CA 1
ATOM 4191 C C . ARG A 1 512 ? -29.166 12.702 28.471 1.00 89.00 512 ARG A C 1
ATOM 4193 O O . ARG A 1 512 ? -29.192 12.430 27.267 1.00 89.00 512 ARG A O 1
ATOM 4200 N N . GLU A 1 513 ? -28.967 13.937 28.915 1.00 88.31 513 GLU A N 1
ATOM 4201 C CA . GLU A 1 513 ? -28.584 15.047 28.044 1.00 88.31 513 GLU A CA 1
ATOM 4202 C C . GLU A 1 513 ? -27.180 14.866 27.483 1.00 88.31 513 GLU A C 1
ATOM 4204 O O . GLU A 1 513 ? -26.997 15.063 26.281 1.00 88.31 513 GLU A O 1
ATOM 4209 N N . GLU A 1 514 ? -26.244 14.365 28.284 1.00 84.31 514 GLU A N 1
ATOM 4210 C CA . GLU A 1 514 ? -24.893 14.050 27.829 1.00 84.31 514 GLU A CA 1
ATOM 4211 C C . GLU A 1 514 ? -24.891 12.949 26.761 1.00 84.31 514 GLU A C 1
ATOM 4213 O O . GLU A 1 514 ? -24.314 13.116 25.688 1.00 84.31 514 GLU A O 1
ATOM 4218 N N . VAL A 1 515 ? -25.648 11.867 26.961 1.00 77.19 515 VAL A N 1
ATOM 4219 C CA . VAL A 1 515 ? -25.813 10.819 25.937 1.00 77.19 515 VAL A CA 1
ATOM 4220 C C . VAL A 1 515 ? -26.451 11.378 24.658 1.00 77.19 515 VAL A C 1
ATOM 4222 O O . VAL A 1 515 ? -26.088 10.976 23.551 1.00 77.19 515 VAL A O 1
ATOM 4225 N N . ARG A 1 516 ? -27.397 12.322 24.763 1.00 79.62 516 ARG A N 1
ATOM 4226 C CA . ARG A 1 516 ? -27.970 12.995 23.582 1.00 79.62 516 ARG A CA 1
ATOM 4227 C C . ARG A 1 516 ? -26.960 13.906 22.899 1.00 79.62 516 ARG A C 1
ATOM 4229 O O . ARG A 1 516 ? -26.962 13.952 21.672 1.00 79.62 516 ARG A O 1
ATOM 4236 N N . ARG A 1 517 ? -26.132 14.622 23.659 1.00 81.81 517 ARG A N 1
ATOM 4237 C CA . ARG A 1 517 ? -25.057 15.464 23.135 1.00 81.81 517 ARG A CA 1
ATOM 4238 C C . ARG A 1 517 ? -24.053 14.612 22.367 1.00 81.81 517 ARG A C 1
ATOM 4240 O O . ARG A 1 517 ? -23.896 14.840 21.174 1.00 81.81 517 ARG A O 1
ATOM 4247 N N . LEU A 1 518 ? -23.542 13.545 22.979 1.00 74.44 518 LEU A N 1
ATOM 4248 C CA . LEU A 1 518 ? -22.628 12.591 22.346 1.00 74.44 518 LEU A CA 1
ATOM 4249 C C . LEU A 1 518 ? -23.236 11.935 21.100 1.00 74.44 518 LEU A C 1
ATOM 4251 O O . LEU A 1 518 ? -22.550 11.771 20.095 1.00 74.44 518 LEU A O 1
ATOM 4255 N N . ARG A 1 519 ? -24.536 11.608 21.104 1.00 73.19 519 ARG A N 1
ATOM 4256 C CA . ARG A 1 519 ? -25.232 11.105 19.903 1.00 73.19 519 ARG A CA 1
ATOM 4257 C C . ARG A 1 519 ? -25.363 12.152 18.801 1.00 73.19 519 ARG A C 1
ATOM 4259 O O . ARG A 1 519 ? -25.282 11.789 17.632 1.00 73.19 519 ARG A O 1
ATOM 4266 N N . ARG A 1 520 ? -25.584 13.427 19.136 1.00 74.62 520 ARG A N 1
ATOM 4267 C CA . ARG A 1 520 ? -25.610 14.511 18.141 1.00 74.62 520 ARG A CA 1
ATOM 4268 C C . ARG A 1 520 ? -24.217 14.762 17.581 1.00 74.62 520 ARG A C 1
ATOM 4270 O O . ARG A 1 520 ? -24.095 14.832 16.369 1.00 74.62 520 ARG A O 1
ATOM 4277 N N . GLU A 1 521 ? -23.201 14.817 18.436 1.00 73.62 521 GLU A N 1
ATOM 4278 C CA . GLU A 1 521 ? -21.798 15.001 18.050 1.00 73.62 521 GLU A CA 1
ATOM 4279 C C . GLU A 1 521 ? -21.308 13.835 17.174 1.00 73.62 521 GLU A C 1
ATOM 4281 O O . GLU A 1 521 ? -20.769 14.058 16.090 1.00 73.62 521 GLU A O 1
ATOM 4286 N N . SER A 1 522 ? -21.620 12.593 17.558 1.00 65.38 522 SER A N 1
ATOM 4287 C CA . SER A 1 522 ? -21.351 11.398 16.741 1.00 65.38 522 SER A CA 1
ATOM 4288 C C . SER A 1 522 ? -22.154 11.410 15.436 1.00 65.38 522 SER A C 1
ATOM 4290 O O . SER A 1 522 ? -21.642 11.057 14.380 1.00 65.38 522 SER A O 1
ATOM 4292 N N . GLY A 1 523 ? -23.410 11.864 15.477 1.00 65.00 523 GLY A N 1
ATOM 4293 C CA . GLY A 1 523 ? -24.266 11.991 14.300 1.00 65.00 523 GLY A CA 1
ATOM 4294 C C . GLY A 1 523 ? -23.816 13.082 13.326 1.00 65.00 523 GLY A C 1
ATOM 4295 O O . GLY A 1 523 ? -24.036 12.937 12.129 1.00 65.00 523 GLY A O 1
ATOM 4296 N N . THR A 1 524 ? -23.180 14.156 13.799 1.00 67.94 524 THR A N 1
ATOM 4297 C CA . THR A 1 524 ? -22.538 15.167 12.944 1.00 67.94 524 THR A CA 1
ATOM 4298 C C . THR A 1 524 ? -21.195 14.687 12.411 1.00 67.94 524 THR A C 1
ATOM 4300 O O . THR A 1 524 ? -20.883 14.947 11.255 1.00 67.94 524 THR A O 1
ATOM 4303 N N . PHE A 1 525 ? -20.439 13.927 13.209 1.00 64.31 525 PHE A N 1
ATOM 4304 C CA . PHE A 1 525 ? -19.175 13.321 12.792 1.00 64.31 525 PHE A CA 1
ATOM 4305 C C . PHE A 1 525 ? -19.370 12.294 11.665 1.00 64.31 525 PHE A C 1
ATOM 4307 O O . PHE A 1 525 ? -18.593 12.259 10.717 1.00 64.31 525 PHE A O 1
ATOM 4314 N N . LEU A 1 526 ? -20.455 11.515 11.719 1.00 66.19 526 LEU A N 1
ATOM 4315 C CA . LEU A 1 526 ? -20.839 10.559 10.673 1.00 66.19 526 LEU A CA 1
ATOM 4316 C C . LEU A 1 526 ? -21.512 11.210 9.451 1.00 66.19 526 LEU A C 1
ATOM 4318 O O . LEU A 1 526 ? -21.778 10.528 8.471 1.00 66.19 526 LEU A O 1
ATOM 4322 N N . LYS A 1 527 ? -21.813 12.511 9.490 1.00 66.12 527 LYS A N 1
ATOM 4323 C CA . LYS A 1 527 ? -22.438 13.252 8.380 1.00 66.12 527 LYS A CA 1
ATOM 4324 C C . LYS A 1 527 ? -21.460 14.170 7.656 1.00 66.12 527 LYS A C 1
ATOM 4326 O O . LYS A 1 527 ? -21.900 15.114 7.002 1.00 66.12 527 LYS A O 1
ATOM 4331 N N . GLN A 1 528 ? -20.153 13.946 7.798 1.00 68.00 528 GLN A N 1
ATOM 4332 C CA . GLN A 1 528 ? -19.188 14.726 7.036 1.00 68.00 528 GLN A CA 1
ATOM 4333 C C . GLN A 1 528 ? -19.480 14.518 5.543 1.00 68.00 528 GLN A C 1
ATOM 4335 O O . GLN A 1 528 ? -19.485 13.391 5.061 1.00 68.00 528 GLN A O 1
ATOM 4340 N N . SER A 1 529 ? -19.841 15.604 4.862 1.00 75.06 529 SER A N 1
ATOM 4341 C CA . SER A 1 529 ? -20.180 15.595 3.443 1.00 75.06 529 SER A CA 1
ATOM 4342 C C . SER A 1 529 ? -18.948 15.235 2.627 1.00 75.06 529 SER A C 1
ATOM 4344 O O . SER A 1 529 ? -17.851 15.696 2.955 1.00 75.06 529 SER A O 1
ATOM 4346 N N . ASP A 1 530 ? -19.146 14.459 1.566 1.00 91.75 530 ASP A N 1
ATOM 4347 C CA . ASP A 1 530 ? -18.100 14.178 0.587 1.00 91.75 530 ASP A CA 1
ATOM 4348 C C . ASP A 1 530 ? -17.463 15.483 0.106 1.00 91.75 530 ASP A C 1
ATOM 4350 O O . ASP A 1 530 ? -18.150 16.492 -0.094 1.00 91.75 530 ASP A O 1
ATOM 4354 N N . THR A 1 531 ? -16.139 15.481 -0.037 1.00 91.88 531 THR A N 1
ATOM 4355 C CA . THR A 1 531 ? -15.413 16.672 -0.496 1.00 91.88 531 THR A CA 1
ATOM 4356 C C . THR A 1 531 ? -15.379 16.784 -2.016 1.00 91.88 531 THR A C 1
ATOM 4358 O O . THR A 1 531 ? -14.965 17.824 -2.518 1.00 91.88 531 THR A O 1
ATOM 4361 N N . CYS A 1 532 ? -15.803 15.740 -2.734 1.00 93.69 532 CYS A N 1
ATOM 4362 C CA . CYS A 1 532 ? -15.928 15.718 -4.187 1.00 93.69 532 CYS A CA 1
ATOM 4363 C C . CYS A 1 532 ? -17.235 15.047 -4.633 1.00 93.69 532 CYS A C 1
ATOM 4365 O O . CYS A 1 532 ? -17.833 14.259 -3.895 1.00 93.69 532 CYS A O 1
ATOM 4367 N N . GLN A 1 533 ? -17.695 15.404 -5.834 1.00 94.94 533 GLN A N 1
ATOM 4368 C CA . GLN A 1 533 ? -18.932 14.887 -6.435 1.00 94.94 533 GLN A CA 1
ATOM 4369 C C . GLN A 1 533 ? -18.649 13.753 -7.430 1.00 94.94 533 GLN A C 1
ATOM 4371 O O . GLN A 1 533 ? -17.537 13.629 -7.945 1.00 94.94 533 GLN A O 1
ATOM 4376 N N . ALA A 1 534 ? -19.660 12.932 -7.735 1.00 95.31 534 ALA A N 1
ATOM 4377 C CA . ALA A 1 534 ? -19.528 11.806 -8.666 1.00 95.31 534 ALA A CA 1
ATOM 4378 C C . ALA A 1 534 ? -19.082 12.261 -10.067 1.00 95.31 534 ALA A C 1
ATOM 4380 O O . ALA A 1 534 ? -18.250 11.618 -10.703 1.00 95.31 534 ALA A O 1
ATOM 4381 N N . GLU A 1 535 ? -19.587 13.407 -10.518 1.00 97.12 535 GLU A N 1
ATOM 4382 C CA . GLU A 1 535 ? -19.269 14.028 -11.803 1.00 97.12 535 GLU A CA 1
ATOM 4383 C C . GLU A 1 535 ? -17.786 14.406 -11.902 1.00 97.12 535 GLU A C 1
ATOM 4385 O O . GLU A 1 535 ? -17.183 14.281 -12.967 1.00 97.12 535 GLU A O 1
ATOM 4390 N N . GLU A 1 536 ? -17.173 14.818 -10.789 1.00 97.69 536 GLU A N 1
ATOM 4391 C CA . GLU A 1 536 ? -15.746 15.141 -10.736 1.00 97.69 536 GLU A CA 1
ATOM 4392 C C . GLU A 1 536 ? -14.888 13.877 -10.863 1.00 97.69 536 GLU A C 1
ATOM 4394 O O . GLU A 1 536 ? -13.863 13.906 -11.541 1.00 97.69 536 GLU A O 1
ATOM 4399 N N . ILE A 1 537 ? -15.310 12.754 -10.263 1.00 97.50 537 ILE A N 1
ATOM 4400 C CA . ILE A 1 537 ? -14.629 11.457 -10.431 1.00 97.50 537 ILE A CA 1
ATOM 4401 C C . ILE A 1 537 ? -14.694 11.021 -11.892 1.00 97.50 537 ILE A C 1
ATOM 4403 O O . ILE A 1 537 ? -13.673 10.639 -12.458 1.00 97.50 537 ILE A O 1
ATOM 4407 N N . VAL A 1 538 ? -15.884 11.092 -12.503 1.00 97.94 538 VAL A N 1
ATOM 4408 C CA . VAL A 1 538 ? -16.084 10.729 -13.913 1.00 97.94 538 VAL A CA 1
ATOM 4409 C C . VAL A 1 538 ? -15.207 11.601 -14.808 1.00 97.94 538 VAL A C 1
ATOM 4411 O O . VAL A 1 538 ? -14.529 11.071 -15.680 1.00 97.94 538 VAL A O 1
ATOM 4414 N N . ALA A 1 539 ? -15.135 12.912 -14.560 1.00 98.06 539 ALA A N 1
ATOM 4415 C CA . ALA A 1 539 ? -14.275 13.812 -15.326 1.00 98.06 539 ALA A CA 1
ATOM 4416 C C . ALA A 1 539 ? -12.783 13.446 -15.216 1.00 98.06 539 ALA A C 1
ATOM 4418 O O . ALA A 1 539 ? -12.093 13.402 -16.232 1.00 98.06 539 ALA A O 1
ATOM 4419 N N . VAL A 1 540 ? -12.289 13.145 -14.007 1.00 98.12 540 VAL A N 1
ATOM 4420 C CA . VAL A 1 540 ? -10.890 12.726 -13.800 1.00 98.12 540 VAL A CA 1
ATOM 4421 C C . VAL A 1 540 ? -10.613 11.360 -14.436 1.00 98.12 540 VAL A C 1
ATOM 4423 O O . VAL A 1 540 ? -9.538 11.156 -14.994 1.00 98.12 540 VAL A O 1
ATOM 4426 N N . LEU A 1 541 ? -11.570 10.429 -14.395 1.00 98.06 541 LEU A N 1
ATOM 4427 C CA . LEU A 1 541 ? -11.437 9.131 -15.054 1.00 98.06 541 LEU A CA 1
ATOM 4428 C C . LEU A 1 541 ? -11.426 9.260 -16.585 1.00 98.06 541 LEU A C 1
ATOM 4430 O O . LEU A 1 541 ? -10.615 8.612 -17.239 1.00 98.06 541 LEU A O 1
ATOM 4434 N N . CYS A 1 542 ? -12.267 10.122 -17.160 1.00 98.00 542 CYS A N 1
ATOM 4435 C CA . CYS A 1 542 ? -12.245 10.414 -18.594 1.00 98.00 542 CYS A CA 1
ATOM 4436 C C . CYS A 1 542 ? -10.915 11.049 -19.029 1.00 98.00 542 CYS A C 1
ATOM 4438 O O . CYS A 1 542 ? -10.377 10.667 -20.064 1.00 98.00 542 CYS A O 1
ATOM 4440 N N . ASP A 1 543 ? -10.363 11.977 -18.239 1.00 98.19 543 ASP A N 1
ATOM 4441 C CA . ASP A 1 543 ? -9.039 12.572 -18.488 1.00 98.19 543 ASP A CA 1
ATOM 4442 C C . ASP A 1 543 ? -7.929 11.508 -18.448 1.00 98.19 543 ASP A C 1
ATOM 4444 O O . ASP A 1 543 ? -7.065 11.450 -19.325 1.00 98.19 543 ASP A O 1
ATOM 4448 N N . LEU A 1 544 ? -8.011 10.584 -17.483 1.00 98.06 544 LEU A N 1
ATOM 4449 C CA . LEU A 1 544 ? -7.106 9.442 -17.395 1.00 98.06 544 LEU A CA 1
ATOM 4450 C C . LEU A 1 544 ? -7.200 8.542 -18.635 1.00 98.06 544 LEU A C 1
ATOM 4452 O O . LEU A 1 544 ? -6.174 8.267 -19.253 1.00 98.06 544 LEU A O 1
ATOM 4456 N N . ASN A 1 545 ? -8.407 8.128 -19.032 1.00 98.31 545 ASN A N 1
ATOM 4457 C CA . ASN A 1 545 ? -8.632 7.309 -20.229 1.00 98.31 545 ASN A CA 1
ATOM 4458 C C . ASN A 1 545 ? -8.113 8.014 -21.495 1.00 98.31 545 ASN A C 1
ATOM 4460 O O . ASN A 1 545 ? -7.387 7.408 -22.281 1.00 98.31 545 ASN A O 1
ATOM 4464 N N . ALA A 1 546 ? -8.381 9.314 -21.656 1.00 98.00 546 ALA A N 1
ATOM 4465 C CA . ALA A 1 546 ? -7.879 10.098 -22.783 1.00 98.00 546 ALA A CA 1
ATOM 4466 C C . ALA A 1 546 ? -6.343 10.137 -22.824 1.00 98.00 546 ALA A C 1
ATOM 4468 O O . ALA A 1 546 ? -5.746 10.000 -23.895 1.00 98.00 546 ALA A O 1
ATOM 4469 N N . LYS A 1 547 ? -5.684 10.276 -21.666 1.00 97.94 547 LYS A N 1
ATOM 4470 C CA . LYS A 1 547 ? -4.219 10.282 -21.586 1.00 97.94 547 LYS A CA 1
ATOM 4471 C C . LYS A 1 547 ? -3.610 8.911 -21.889 1.00 97.94 547 LYS A C 1
ATOM 4473 O O . LYS A 1 547 ? -2.580 8.854 -22.564 1.00 97.94 547 LYS A O 1
ATOM 4478 N N . ILE A 1 548 ? -4.247 7.827 -21.441 1.00 97.12 548 ILE A N 1
ATOM 4479 C CA . ILE A 1 548 ? -3.858 6.449 -21.781 1.00 97.12 548 ILE A CA 1
ATOM 4480 C C . ILE A 1 548 ? -3.946 6.241 -23.294 1.00 97.12 548 ILE A C 1
ATOM 4482 O O . ILE A 1 548 ? -2.976 5.799 -23.909 1.00 97.12 548 ILE A O 1
ATOM 4486 N N . SER A 1 549 ? -5.074 6.617 -23.900 1.00 96.88 549 SER A N 1
ATOM 4487 C CA . SER A 1 549 ? -5.294 6.509 -25.342 1.00 96.88 549 SER A CA 1
ATOM 4488 C C . SER A 1 549 ? -4.301 7.349 -26.141 1.00 96.88 549 SER A C 1
ATOM 4490 O O . SER A 1 549 ? -3.742 6.864 -27.121 1.00 96.88 549 SER A O 1
ATOM 4492 N N . TYR A 1 550 ? -4.013 8.579 -25.711 1.00 96.62 550 TYR A N 1
ATOM 4493 C CA . TYR A 1 550 ? -2.992 9.420 -26.341 1.00 96.62 550 TYR A CA 1
ATOM 4494 C C . TYR A 1 550 ? -1.608 8.760 -26.322 1.00 96.62 550 TYR A C 1
ATOM 4496 O O . TYR A 1 550 ? -0.956 8.677 -27.361 1.00 96.62 550 TYR A O 1
ATOM 4504 N N . LEU A 1 551 ? -1.167 8.266 -25.158 1.00 95.31 551 LEU A N 1
ATOM 4505 C CA . LEU A 1 551 ? 0.144 7.633 -25.026 1.00 95.31 551 LEU A CA 1
ATOM 4506 C C . LEU A 1 551 ? 0.247 6.374 -25.893 1.00 95.31 551 LEU A C 1
ATOM 4508 O O . LEU A 1 551 ? 1.241 6.183 -26.588 1.00 95.31 551 LEU A O 1
ATOM 4512 N N . ALA A 1 552 ? -0.775 5.522 -25.867 1.00 94.50 552 ALA A N 1
ATOM 4513 C CA . ALA A 1 552 ? -0.757 4.285 -26.631 1.00 94.50 552 ALA A CA 1
ATOM 4514 C C . ALA A 1 552 ? -0.745 4.542 -28.150 1.00 94.50 552 ALA A C 1
ATOM 4516 O O . ALA A 1 552 ? -0.027 3.846 -28.865 1.00 94.50 552 ALA A O 1
ATOM 4517 N N . ASN A 1 553 ? -1.452 5.575 -28.629 1.00 94.06 553 ASN A N 1
ATOM 4518 C CA . ASN A 1 553 ? -1.371 6.019 -30.026 1.00 94.06 553 ASN A CA 1
ATOM 4519 C C . ASN A 1 553 ? 0.028 6.532 -30.371 1.00 94.06 553 ASN A C 1
ATOM 4521 O O . ASN A 1 553 ? 0.616 6.059 -31.333 1.00 94.06 553 ASN A O 1
ATOM 4525 N N . ALA A 1 554 ? 0.610 7.411 -29.549 1.00 92.75 554 ALA A N 1
ATOM 4526 C CA . ALA A 1 554 ? 1.951 7.944 -29.800 1.00 92.75 554 ALA A CA 1
ATOM 4527 C C . ALA A 1 554 ? 3.018 6.835 -29.891 1.00 92.75 554 ALA A C 1
ATOM 4529 O O . ALA A 1 554 ? 3.881 6.867 -30.766 1.00 92.75 554 ALA A O 1
ATOM 4530 N N . VAL A 1 555 ? 2.938 5.825 -29.019 1.00 89.38 555 VAL A N 1
ATOM 4531 C CA . VAL A 1 555 ? 3.847 4.666 -29.042 1.00 89.38 555 VAL A CA 1
ATOM 4532 C C . VAL A 1 555 ? 3.583 3.774 -30.260 1.00 89.38 555 VAL A C 1
ATOM 4534 O O . VAL A 1 555 ? 4.525 3.241 -30.847 1.00 89.38 555 VAL A O 1
ATOM 4537 N N . SER A 1 556 ? 2.318 3.616 -30.658 1.00 88.81 556 SER A N 1
ATOM 4538 C CA . SER A 1 556 ? 1.937 2.871 -31.861 1.00 88.81 556 SER A CA 1
ATOM 4539 C C . SER A 1 556 ? 2.419 3.557 -33.146 1.00 88.81 556 SER A C 1
ATOM 4541 O O . SER A 1 556 ? 2.966 2.887 -34.013 1.00 88.81 556 SER A O 1
ATOM 4543 N N . ASP A 1 557 ? 2.306 4.881 -33.257 1.00 88.12 557 ASP A N 1
ATOM 4544 C CA . ASP A 1 557 ? 2.740 5.651 -34.435 1.00 88.12 557 ASP A CA 1
ATOM 4545 C C . ASP A 1 557 ? 4.264 5.587 -34.629 1.00 88.12 557 ASP A C 1
ATOM 4547 O O . ASP A 1 557 ? 4.783 5.464 -35.744 1.00 88.12 557 ASP A O 1
ATOM 4551 N N . GLN A 1 558 ? 5.015 5.617 -33.525 1.00 83.00 558 GLN A N 1
ATOM 4552 C CA . GLN A 1 558 ? 6.463 5.408 -33.560 1.00 83.00 558 GLN A CA 1
ATOM 4553 C C . GLN A 1 558 ? 6.843 3.979 -33.952 1.00 83.00 558 GLN A C 1
ATOM 4555 O O . GLN A 1 558 ? 7.952 3.737 -34.440 1.00 83.00 558 GLN A O 1
ATOM 4560 N N . TRP A 1 559 ? 5.928 3.027 -33.769 1.00 75.56 559 TRP A N 1
ATOM 4561 C CA . TRP A 1 559 ? 6.145 1.644 -34.161 1.00 75.56 559 TRP A CA 1
ATOM 4562 C C . TRP A 1 559 ? 6.282 1.485 -35.670 1.00 75.56 559 TRP A C 1
ATOM 4564 O O . TRP A 1 559 ? 7.106 0.676 -36.113 1.00 75.56 559 TRP A O 1
ATOM 4574 N N . ASP A 1 560 ? 5.514 2.269 -36.424 1.00 67.81 560 ASP A N 1
ATOM 4575 C CA . ASP A 1 560 ? 5.494 2.250 -37.885 1.00 67.81 560 ASP A CA 1
ATOM 4576 C C . ASP A 1 560 ? 6.690 3.001 -38.489 1.00 67.81 560 ASP A C 1
ATOM 4578 O O . ASP A 1 560 ? 7.200 2.610 -39.534 1.00 67.81 560 ASP A O 1
ATOM 4582 N N . CYS A 1 561 ? 7.232 4.011 -37.798 1.00 54.38 561 CYS A N 1
ATOM 4583 C CA . CYS A 1 561 ? 8.338 4.835 -38.306 1.00 54.38 561 CYS A CA 1
ATOM 4584 C C . CYS A 1 561 ? 9.725 4.159 -38.283 1.00 54.38 561 CYS A C 1
ATOM 4586 O O . CYS A 1 561 ? 10.670 4.677 -38.882 1.00 54.38 561 CYS A O 1
ATOM 4588 N N . ALA A 1 562 ? 9.896 3.021 -37.599 1.00 56.84 562 ALA A N 1
ATOM 4589 C CA . ALA A 1 562 ? 11.189 2.335 -37.479 1.00 56.84 562 ALA A CA 1
ATOM 4590 C C . ALA A 1 562 ? 11.518 1.476 -38.722 1.00 56.84 562 ALA A C 1
ATOM 4592 O O . ALA A 1 562 ? 11.835 0.288 -38.618 1.00 56.84 562 ALA A O 1
ATOM 4593 N N . GLU A 1 563 ? 11.428 2.077 -39.907 1.00 48.97 563 GLU A N 1
ATOM 4594 C CA . GLU A 1 563 ? 11.772 1.473 -41.191 1.00 48.97 563 GLU A CA 1
ATOM 4595 C C . GLU A 1 563 ? 13.274 1.611 -41.481 1.00 48.97 563 GLU A C 1
ATOM 4597 O O . GLU A 1 563 ? 13.707 2.413 -42.304 1.00 48.97 563 GLU A O 1
ATOM 4602 N N . ASP A 1 564 ? 14.097 0.765 -40.860 1.00 52.44 564 ASP A N 1
ATOM 4603 C CA . ASP A 1 564 ? 15.277 0.265 -41.573 1.00 52.44 564 ASP A CA 1
ATOM 4604 C C . ASP A 1 564 ? 15.172 -1.263 -41.714 1.00 52.44 564 ASP A C 1
ATOM 4606 O O . ASP A 1 564 ? 15.601 -2.021 -40.829 1.00 52.44 564 ASP A O 1
ATOM 4610 N N . PRO A 1 565 ? 14.597 -1.755 -42.832 1.00 54.34 565 PRO A N 1
ATOM 4611 C CA . PRO A 1 565 ? 14.500 -3.183 -43.142 1.00 54.34 565 PRO A CA 1
ATOM 4612 C C . PRO A 1 565 ? 15.853 -3.914 -43.071 1.00 54.34 565 PRO A C 1
ATOM 4614 O O . PRO A 1 565 ? 15.901 -5.140 -42.910 1.00 54.34 565 PRO A O 1
ATOM 4617 N N . SER A 1 566 ? 16.961 -3.171 -43.175 1.00 54.16 566 SER A N 1
ATOM 4618 C CA . SER A 1 566 ? 18.336 -3.669 -43.127 1.00 54.16 566 SER A CA 1
ATOM 4619 C C . SER A 1 566 ? 18.744 -4.166 -41.737 1.00 54.16 566 SER A C 1
ATOM 4621 O O . SER A 1 566 ? 19.446 -5.176 -41.628 1.00 54.16 566 SER A O 1
ATOM 4623 N N . LEU A 1 567 ? 18.291 -3.500 -40.669 1.00 51.19 567 LEU A N 1
ATOM 4624 C CA . LEU A 1 567 ? 18.646 -3.849 -39.288 1.00 51.19 567 LEU A CA 1
ATOM 4625 C C . LEU A 1 567 ? 17.792 -5.005 -38.752 1.00 51.19 567 LEU A C 1
ATOM 4627 O O . LEU A 1 567 ? 18.296 -5.868 -38.030 1.00 51.19 567 LEU A O 1
ATOM 4631 N N . LEU A 1 568 ? 16.536 -5.102 -39.196 1.00 48.44 568 LEU A N 1
ATOM 4632 C CA . LEU A 1 568 ? 15.638 -6.210 -38.856 1.00 48.44 568 LEU A CA 1
ATOM 4633 C C . LEU A 1 568 ? 16.069 -7.539 -39.503 1.00 48.44 568 LEU A C 1
ATOM 4635 O O . LEU A 1 568 ? 15.957 -8.592 -38.875 1.00 48.44 568 LEU A O 1
ATOM 4639 N N . ARG A 1 569 ? 16.651 -7.525 -40.715 1.00 49.38 569 ARG A N 1
ATOM 4640 C CA . ARG A 1 569 ? 17.159 -8.753 -41.367 1.00 49.38 569 ARG A CA 1
ATOM 4641 C C . ARG A 1 569 ? 18.381 -9.371 -40.695 1.00 49.38 569 ARG A C 1
ATOM 4643 O O . ARG A 1 569 ? 18.563 -10.582 -40.797 1.00 49.38 569 ARG A O 1
ATOM 4650 N N . ARG A 1 570 ? 19.204 -8.590 -39.990 1.00 47.22 570 ARG A N 1
ATOM 4651 C CA . ARG A 1 570 ? 20.417 -9.112 -39.333 1.00 47.22 570 ARG A CA 1
ATOM 4652 C C . ARG A 1 570 ? 20.145 -9.732 -37.955 1.00 47.22 570 ARG A C 1
ATOM 4654 O O . ARG A 1 570 ? 21.001 -10.442 -37.442 1.00 47.22 570 ARG A O 1
ATOM 4661 N N . SER A 1 571 ? 18.952 -9.515 -37.396 1.00 45.31 571 SER A N 1
ATOM 4662 C CA . SER A 1 571 ? 18.524 -10.019 -36.081 1.00 45.31 571 SER A CA 1
ATOM 4663 C C . SER A 1 571 ? 17.456 -11.124 -36.154 1.00 45.31 571 SER A C 1
ATOM 4665 O O . SER A 1 571 ? 16.956 -11.553 -35.118 1.00 45.31 571 SER A O 1
ATOM 4667 N N . MET A 1 572 ? 17.078 -11.579 -37.354 1.00 41.59 572 MET A N 1
ATOM 4668 C CA . MET A 1 572 ? 15.856 -12.373 -37.571 1.00 41.59 572 MET A CA 1
ATOM 4669 C C . MET A 1 572 ? 15.969 -13.880 -37.279 1.00 41.59 572 MET A C 1
ATOM 4671 O O . MET A 1 572 ? 15.025 -14.626 -37.520 1.00 41.59 572 MET A O 1
ATOM 4675 N N . PHE A 1 573 ? 17.088 -14.334 -36.714 1.00 45.81 573 PHE A N 1
ATOM 4676 C CA . PHE A 1 573 ? 17.179 -15.665 -36.122 1.00 45.81 573 PHE A CA 1
ATOM 4677 C C . PHE A 1 573 ? 17.761 -15.536 -34.714 1.00 45.81 573 PHE A C 1
ATOM 4679 O O . PHE A 1 573 ? 18.941 -15.193 -34.597 1.00 45.81 573 PHE A O 1
ATOM 4686 N N . PRO A 1 574 ? 16.987 -15.814 -33.648 1.00 44.41 574 PRO A N 1
ATOM 4687 C CA . PRO A 1 574 ? 17.577 -16.073 -32.345 1.00 44.41 574 PRO A CA 1
ATOM 4688 C C . PRO A 1 574 ? 18.468 -17.309 -32.501 1.00 44.41 574 PRO A C 1
ATOM 4690 O O . PRO A 1 574 ? 17.985 -18.436 -32.576 1.00 44.41 574 PRO A O 1
ATOM 4693 N N . GLN A 1 575 ? 19.785 -17.112 -32.631 1.00 47.88 575 GLN A N 1
ATOM 4694 C CA . GLN A 1 575 ? 20.727 -18.235 -32.711 1.00 47.88 575 GLN A CA 1
ATOM 4695 C C . GLN A 1 575 ? 20.817 -18.995 -31.377 1.00 47.88 575 GLN A C 1
ATOM 4697 O O . GLN A 1 575 ? 21.321 -20.115 -31.355 1.00 47.88 575 GLN A O 1
ATOM 4702 N N . ASN A 1 576 ? 20.260 -18.436 -30.295 1.00 50.69 576 ASN A N 1
ATOM 4703 C CA . ASN A 1 576 ? 20.101 -19.109 -29.016 1.00 50.69 576 ASN A CA 1
ATOM 4704 C C . ASN A 1 576 ? 18.618 -19.389 -28.708 1.00 50.69 576 ASN A C 1
ATOM 4706 O O . ASN A 1 576 ? 17.893 -18.478 -28.319 1.00 50.69 576 ASN A O 1
ATOM 4710 N N . PRO A 1 577 ? 18.158 -20.655 -28.748 1.00 53.69 577 PRO A N 1
ATOM 4711 C CA . PRO A 1 577 ? 16.841 -21.062 -28.233 1.00 53.69 577 PRO A CA 1
ATOM 4712 C C . PRO A 1 577 ? 16.685 -20.912 -26.700 1.00 53.69 577 PRO A C 1
ATOM 4714 O O . PRO A 1 577 ? 15.743 -21.455 -26.123 1.00 53.69 577 PRO A O 1
ATOM 4717 N N . ARG A 1 578 ? 17.615 -20.210 -26.035 1.00 52.03 578 ARG A N 1
ATOM 4718 C CA . ARG A 1 578 ? 17.608 -19.911 -24.597 1.00 52.03 578 ARG A CA 1
ATOM 4719 C C . ARG A 1 578 ? 17.007 -18.547 -24.250 1.00 52.03 578 ARG A C 1
ATOM 4721 O O . ARG A 1 578 ? 16.597 -18.391 -23.109 1.00 52.03 578 ARG A O 1
ATOM 4728 N N . ASP A 1 579 ? 16.854 -17.637 -25.210 1.00 57.84 579 ASP A N 1
ATOM 4729 C CA . ASP A 1 579 ? 16.220 -16.329 -24.982 1.00 57.84 579 ASP A CA 1
ATOM 4730 C C . ASP A 1 579 ? 14.703 -16.429 -25.200 1.00 57.84 579 ASP A C 1
ATOM 4732 O O . ASP A 1 579 ? 14.113 -15.727 -26.022 1.00 57.84 579 ASP A O 1
ATOM 4736 N N . LYS A 1 580 ? 14.056 -17.382 -24.517 1.00 62.91 580 LYS A N 1
ATOM 4737 C CA . LYS A 1 580 ? 12.596 -17.350 -24.417 1.00 62.91 580 LYS A CA 1
ATOM 4738 C C . LYS A 1 580 ? 12.230 -16.148 -23.541 1.00 62.91 580 LYS A C 1
ATOM 4740 O O . LYS A 1 580 ? 12.891 -15.967 -22.517 1.00 62.91 580 LYS A O 1
ATOM 4745 N N . PRO A 1 581 ? 11.229 -15.331 -23.924 1.00 62.91 581 PRO A N 1
ATOM 4746 C CA . PRO A 1 581 ? 10.701 -14.314 -23.023 1.00 62.91 581 PRO A CA 1
ATOM 4747 C C . PRO A 1 581 ? 10.364 -14.992 -21.698 1.00 62.91 581 PRO A C 1
ATOM 4749 O O . PRO A 1 581 ? 9.864 -16.118 -21.713 1.00 62.91 581 PRO A O 1
ATOM 4752 N N . ASP A 1 582 ? 10.701 -14.338 -20.589 1.00 74.00 582 ASP A N 1
ATOM 4753 C CA . ASP A 1 582 ? 10.467 -14.871 -19.252 1.00 74.00 582 ASP A CA 1
ATOM 4754 C C . ASP A 1 582 ? 9.012 -15.372 -19.162 1.00 74.00 582 ASP A C 1
ATOM 4756 O O . ASP A 1 582 ? 8.063 -14.651 -19.504 1.00 74.00 582 ASP A O 1
ATOM 4760 N N . ASP A 1 583 ? 8.828 -16.638 -18.774 1.00 80.62 583 ASP A N 1
ATOM 4761 C CA . ASP A 1 583 ? 7.504 -17.269 -18.682 1.00 80.62 583 ASP A CA 1
ATOM 4762 C C . ASP A 1 583 ? 6.583 -16.457 -17.743 1.00 80.62 583 ASP A C 1
ATOM 4764 O O . ASP A 1 583 ? 5.358 -16.484 -17.874 1.00 80.62 583 ASP A O 1
ATOM 4768 N N . THR A 1 584 ? 7.164 -15.668 -16.831 1.00 83.75 584 THR A N 1
ATOM 4769 C CA . THR A 1 584 ? 6.424 -14.765 -15.943 1.00 83.75 584 THR A CA 1
ATOM 4770 C C . THR A 1 584 ? 5.800 -13.567 -16.667 1.00 83.75 584 THR A C 1
ATOM 4772 O O . THR A 1 584 ? 4.613 -13.301 -16.469 1.00 83.75 584 THR A O 1
ATOM 4775 N N . ASP A 1 585 ? 6.527 -12.881 -17.553 1.00 83.69 585 ASP A N 1
ATOM 4776 C CA . ASP A 1 585 ? 6.010 -11.719 -18.296 1.00 83.69 585 ASP A CA 1
ATOM 4777 C C . ASP A 1 585 ? 4.874 -12.119 -19.242 1.00 83.69 585 ASP A C 1
ATOM 4779 O O . ASP A 1 585 ? 3.876 -11.406 -19.395 1.00 83.69 585 ASP A O 1
ATOM 4783 N N . THR A 1 586 ? 4.994 -13.300 -19.851 1.00 86.62 586 THR A N 1
ATOM 4784 C CA . THR A 1 586 ? 3.941 -13.833 -20.719 1.00 86.62 586 THR A CA 1
ATOM 4785 C C . THR A 1 586 ? 2.694 -14.242 -19.942 1.00 86.62 586 THR A C 1
ATOM 4787 O O . THR A 1 586 ? 1.595 -13.973 -20.424 1.00 86.62 586 THR A O 1
ATOM 4790 N N . ALA A 1 587 ? 2.831 -14.809 -18.739 1.00 91.12 587 ALA A N 1
ATOM 4791 C CA . ALA A 1 587 ? 1.692 -15.115 -17.873 1.00 91.12 587 ALA A CA 1
ATOM 4792 C C . ALA A 1 587 ? 0.956 -13.845 -17.404 1.00 91.12 587 ALA A C 1
ATOM 4794 O O . ALA A 1 587 ? -0.276 -13.817 -17.374 1.00 91.12 587 ALA A O 1
ATOM 4795 N N . VAL A 1 588 ? 1.694 -12.772 -17.087 1.00 89.81 588 VAL A N 1
ATOM 4796 C CA . VAL A 1 588 ? 1.100 -11.472 -16.732 1.00 89.81 588 VAL A CA 1
ATOM 4797 C C . VAL A 1 588 ? 0.325 -10.897 -17.916 1.00 89.81 588 VAL A C 1
ATOM 4799 O O . VAL A 1 588 ? -0.830 -10.508 -17.750 1.00 89.81 588 VAL A O 1
ATOM 4802 N N . LEU A 1 589 ? 0.907 -10.890 -19.119 1.00 91.88 589 LEU A N 1
ATOM 4803 C CA . LEU A 1 589 ? 0.205 -10.415 -20.313 1.00 91.88 589 LEU A CA 1
ATOM 4804 C C . LEU A 1 589 ? -1.013 -11.273 -20.660 1.00 91.88 589 LEU A C 1
ATOM 4806 O O . LEU A 1 589 ? -2.034 -10.717 -21.043 1.00 91.88 589 LEU A O 1
ATOM 4810 N N . GLU A 1 590 ? -0.949 -12.594 -20.489 1.00 93.94 590 GLU A N 1
ATOM 4811 C CA . GLU A 1 590 ? -2.100 -13.483 -20.701 1.00 93.94 590 GLU A CA 1
ATOM 4812 C C . GLU A 1 590 ? -3.268 -13.132 -19.770 1.00 93.94 590 GLU A C 1
ATOM 4814 O O . GLU A 1 590 ? -4.413 -13.101 -20.210 1.00 93.94 590 GLU A O 1
ATOM 4819 N N . SER A 1 591 ? -2.982 -12.800 -18.507 1.00 92.62 591 SER A N 1
ATOM 4820 C CA . SER A 1 591 ? -4.005 -12.400 -17.529 1.00 92.62 591 SER A CA 1
ATOM 4821 C C . SER A 1 591 ? -4.667 -11.052 -17.833 1.00 92.62 591 SER A C 1
ATOM 4823 O O . SER A 1 591 ? -5.784 -10.802 -17.390 1.00 92.62 591 SER A O 1
ATOM 4825 N N . VAL A 1 592 ? -3.978 -10.190 -18.584 1.00 92.12 592 VAL A N 1
ATOM 4826 C CA . VAL A 1 592 ? -4.401 -8.820 -18.903 1.00 92.12 592 VAL A CA 1
ATOM 4827 C C . VAL A 1 592 ? -5.090 -8.755 -20.264 1.00 92.12 592 VAL A C 1
ATOM 4829 O O . VAL A 1 592 ? -6.119 -8.110 -20.424 1.00 92.12 592 VAL A O 1
ATOM 4832 N N . LEU A 1 593 ? -4.497 -9.406 -21.260 1.00 93.62 593 LEU A N 1
ATOM 4833 C CA . LEU A 1 593 ? -4.936 -9.363 -22.651 1.00 93.62 593 LEU A CA 1
ATOM 4834 C C . LEU A 1 593 ? -5.898 -10.501 -22.992 1.00 93.62 593 LEU A C 1
ATOM 4836 O O . LEU A 1 593 ? -6.593 -10.412 -23.996 1.00 93.62 593 LEU A O 1
ATOM 4840 N N . GLY A 1 594 ? -5.931 -11.566 -22.191 1.00 93.56 594 GLY A N 1
ATOM 4841 C CA . GLY A 1 594 ? -6.635 -12.795 -22.530 1.00 93.56 594 GLY A CA 1
ATOM 4842 C C . GLY A 1 594 ? -5.804 -13.710 -23.419 1.00 93.56 594 GLY A C 1
ATOM 4843 O O . GLY A 1 594 ? -4.861 -13.300 -24.110 1.00 93.56 594 GLY A O 1
ATOM 4844 N N . ARG A 1 595 ? -6.171 -14.992 -23.420 1.00 92.44 595 ARG A N 1
ATOM 4845 C CA . ARG A 1 595 ? -5.464 -16.016 -24.208 1.00 92.44 595 ARG A CA 1
ATOM 4846 C C . ARG A 1 595 ? -5.630 -15.779 -25.696 1.00 92.44 595 ARG A C 1
ATOM 4848 O O . ARG A 1 595 ? -4.669 -15.909 -26.453 1.00 92.44 595 ARG A O 1
ATOM 4855 N N . SER A 1 596 ? -6.849 -15.429 -26.089 1.00 90.31 596 SER A N 1
ATOM 4856 C CA . SER A 1 596 ? -7.248 -15.224 -27.477 1.00 90.31 596 SER A CA 1
ATOM 4857 C C . SER A 1 596 ? -6.462 -14.071 -28.099 1.00 90.31 596 SER A C 1
ATOM 4859 O O . SER A 1 596 ? -5.875 -14.220 -29.171 1.00 90.31 596 SER A O 1
ATOM 4861 N N . PHE A 1 597 ? -6.359 -12.944 -27.388 1.00 91.06 597 PHE A N 1
ATOM 4862 C CA . PHE A 1 597 ? -5.626 -11.784 -27.884 1.00 91.06 597 PHE A CA 1
ATOM 4863 C C . PHE A 1 597 ? -4.121 -12.010 -27.915 1.00 91.06 597 PHE A C 1
ATOM 4865 O O . PHE A 1 597 ? -3.461 -11.666 -28.896 1.00 91.06 597 PHE A O 1
ATOM 4872 N N . LEU A 1 598 ? -3.578 -12.660 -26.885 1.00 91.69 598 LEU A N 1
ATOM 4873 C CA . LEU A 1 598 ? -2.162 -12.994 -26.851 1.00 91.69 598 LEU A CA 1
ATOM 4874 C C . LEU A 1 598 ? -1.775 -13.964 -27.979 1.00 91.69 598 LEU A C 1
ATOM 4876 O O . LEU A 1 598 ? -0.696 -13.826 -28.554 1.00 91.69 598 LEU A O 1
ATOM 4880 N N . ALA A 1 599 ? -2.647 -14.918 -28.325 1.00 90.06 599 ALA A N 1
ATOM 4881 C CA . ALA A 1 599 ? -2.453 -15.801 -29.473 1.00 90.06 599 ALA A CA 1
ATOM 4882 C C . ALA A 1 599 ? -2.419 -15.012 -30.792 1.00 90.06 599 ALA A C 1
ATOM 4884 O O . ALA A 1 599 ? -1.473 -15.184 -31.560 1.00 90.06 599 ALA A O 1
ATOM 4885 N N . LEU A 1 600 ? -3.351 -14.071 -31.005 1.00 87.88 600 LEU A N 1
ATOM 4886 C CA . LEU A 1 600 ? -3.334 -13.204 -32.193 1.00 87.88 600 LEU A CA 1
ATOM 4887 C C . LEU A 1 600 ? -2.057 -12.353 -32.281 1.00 87.88 600 LEU A C 1
ATOM 4889 O O . LEU A 1 600 ? -1.457 -12.252 -33.351 1.00 87.88 600 LEU A O 1
ATOM 4893 N N . LEU A 1 601 ? -1.599 -11.780 -31.161 1.00 88.38 601 LEU A N 1
ATOM 4894 C CA . LEU A 1 601 ? -0.353 -11.004 -31.120 1.00 88.38 601 LEU A CA 1
ATOM 4895 C C . LEU A 1 601 ? 0.880 -11.866 -31.438 1.00 88.38 601 LEU A C 1
ATOM 4897 O O . LEU A 1 601 ? 1.812 -11.377 -32.075 1.00 88.38 601 LEU A O 1
ATOM 4901 N N . ARG A 1 602 ? 0.890 -13.141 -31.019 1.00 87.50 602 ARG A N 1
ATOM 4902 C CA . ARG A 1 602 ? 1.986 -14.100 -31.264 1.00 87.50 602 ARG A CA 1
ATOM 4903 C C . ARG A 1 602 ? 2.011 -14.638 -32.685 1.00 87.50 602 ARG A C 1
ATOM 4905 O O . ARG A 1 602 ? 3.083 -14.855 -33.242 1.00 87.50 602 ARG A O 1
ATOM 4912 N N . GLU A 1 603 ? 0.844 -14.907 -33.252 1.00 82.38 603 GLU A N 1
ATOM 4913 C CA . GLU A 1 603 ? 0.731 -15.491 -34.587 1.00 82.38 603 GLU A CA 1
ATOM 4914 C C . GLU A 1 603 ? 1.112 -14.515 -35.688 1.00 82.38 603 GLU A C 1
ATOM 4916 O O . GLU A 1 603 ? 1.394 -14.952 -36.808 1.00 82.38 603 GLU A O 1
ATOM 4921 N N . ARG A 1 604 ? 1.180 -13.216 -35.359 1.00 73.38 604 ARG A N 1
ATOM 4922 C CA . ARG A 1 604 ? 1.679 -12.142 -36.215 1.00 73.38 604 ARG A CA 1
ATOM 4923 C C . ARG A 1 604 ? 2.954 -12.574 -36.945 1.00 73.38 604 ARG A C 1
ATOM 4925 O O . ARG A 1 604 ? 4.064 -12.524 -36.418 1.00 73.38 604 ARG A O 1
ATOM 4932 N N . LYS A 1 605 ? 2.806 -12.945 -38.218 1.00 58.28 605 LYS A N 1
ATOM 4933 C CA . LYS A 1 605 ? 3.942 -13.108 -39.126 1.00 58.28 605 LYS A CA 1
ATOM 4934 C C . LYS A 1 605 ? 4.533 -11.727 -39.369 1.00 58.28 605 LYS A C 1
ATOM 4936 O O . LYS A 1 605 ? 3.790 -10.780 -39.611 1.00 58.28 605 LYS A O 1
ATOM 4941 N N . SER A 1 606 ? 5.860 -11.620 -39.312 1.00 57.78 606 SER A N 1
ATOM 4942 C CA . SER A 1 606 ? 6.644 -10.402 -39.563 1.00 57.78 606 SER A CA 1
ATOM 4943 C C . SER A 1 606 ? 6.552 -9.948 -41.032 1.00 57.78 606 SER A C 1
ATOM 4945 O O . SER A 1 606 ? 7.546 -9.911 -41.755 1.00 57.78 606 SER A O 1
ATOM 4947 N N . GLY A 1 607 ? 5.338 -9.670 -41.505 1.00 59.75 607 GLY A N 1
ATOM 4948 C CA . GLY A 1 607 ? 5.079 -9.006 -42.770 1.00 59.75 607 GLY A CA 1
ATOM 4949 C C . GLY A 1 607 ? 5.386 -7.510 -42.637 1.00 59.75 607 GLY A C 1
ATOM 4950 O O . GLY A 1 607 ? 5.101 -6.928 -41.587 1.00 59.75 607 GLY A O 1
ATOM 4951 N N . PRO A 1 608 ? 6.002 -6.887 -43.653 1.00 55.00 608 PRO A N 1
ATOM 4952 C CA . PRO A 1 608 ? 6.282 -5.458 -43.637 1.00 55.00 608 PRO A CA 1
ATOM 4953 C C . PRO A 1 608 ? 4.978 -4.646 -43.720 1.00 55.00 608 PRO A C 1
ATOM 4955 O O . PRO A 1 608 ? 4.166 -4.899 -44.606 1.00 55.00 608 PRO A O 1
ATOM 4958 N N . ALA A 1 609 ? 4.829 -3.685 -42.800 1.00 57.59 609 ALA A N 1
ATOM 4959 C CA . ALA A 1 609 ? 3.908 -2.541 -42.858 1.00 57.59 609 ALA A CA 1
ATOM 4960 C C . ALA A 1 609 ? 2.422 -2.853 -43.140 1.00 57.59 609 ALA A C 1
ATOM 4962 O O . ALA A 1 609 ? 1.846 -2.350 -44.099 1.00 57.59 609 ALA A O 1
ATOM 4963 N N . ASP A 1 610 ? 1.792 -3.684 -42.306 1.00 68.75 610 ASP A N 1
ATOM 4964 C CA . ASP A 1 610 ? 0.328 -3.813 -42.307 1.00 68.75 610 ASP A CA 1
ATOM 4965 C C . ASP A 1 610 ? -0.240 -2.979 -41.148 1.00 68.75 610 ASP A C 1
ATOM 4967 O O . ASP A 1 610 ? 0.018 -3.325 -39.988 1.00 68.75 610 ASP A O 1
ATOM 4971 N N . ASP A 1 611 ? -0.992 -1.913 -41.457 1.00 73.25 611 ASP A N 1
ATOM 4972 C CA . ASP A 1 611 ? -1.633 -0.976 -40.506 1.00 73.25 611 ASP A CA 1
ATOM 4973 C C . ASP A 1 611 ? -2.415 -1.710 -39.399 1.00 73.25 611 ASP A C 1
ATOM 4975 O O . ASP A 1 611 ? -2.492 -1.273 -38.251 1.00 73.25 611 ASP A O 1
ATOM 4979 N N . ARG A 1 612 ? -2.932 -2.904 -39.717 1.00 76.69 612 ARG A N 1
ATOM 4980 C CA . ARG A 1 612 ? -3.626 -3.805 -38.782 1.00 76.69 612 ARG A CA 1
ATOM 4981 C C . ARG A 1 612 ? -2.805 -4.120 -37.539 1.00 76.69 612 ARG A C 1
ATOM 4983 O O . ARG A 1 612 ? -3.341 -4.283 -36.446 1.00 76.69 612 ARG A O 1
ATOM 4990 N N . ASN A 1 613 ? -1.494 -4.217 -37.704 1.00 78.88 613 ASN A N 1
ATOM 4991 C CA . ASN A 1 613 ? -0.613 -4.522 -36.602 1.00 78.88 613 ASN A CA 1
ATOM 4992 C C . ASN A 1 613 ? -0.487 -3.358 -35.625 1.00 78.88 613 ASN A C 1
ATOM 4994 O O . ASN A 1 613 ? -0.456 -3.612 -34.425 1.00 78.88 613 ASN A O 1
ATOM 4998 N N . ALA A 1 614 ? -0.422 -2.121 -36.119 1.00 86.12 614 ALA A N 1
ATOM 4999 C CA . ALA A 1 614 ? -0.353 -0.934 -35.276 1.00 86.12 614 ALA A CA 1
ATOM 5000 C C . ALA A 1 614 ? -1.585 -0.871 -34.361 1.00 86.12 614 ALA A C 1
ATOM 5002 O O . ALA A 1 614 ? -1.450 -0.767 -33.146 1.00 86.12 614 ALA A O 1
ATOM 5003 N N . THR A 1 615 ? -2.781 -1.122 -34.905 1.00 89.50 615 THR A N 1
ATOM 5004 C CA . THR A 1 615 ? -4.026 -1.184 -34.120 1.00 89.50 615 THR A CA 1
ATOM 5005 C C . THR A 1 615 ? -4.003 -2.259 -33.021 1.00 89.50 615 THR A C 1
ATOM 5007 O O . THR A 1 615 ? -4.432 -2.005 -31.896 1.00 89.50 615 THR A O 1
ATOM 5010 N N . LEU A 1 616 ? -3.477 -3.459 -33.295 1.00 89.31 616 LEU A N 1
ATOM 5011 C CA . LEU A 1 616 ? -3.369 -4.506 -32.268 1.00 89.31 616 LEU A CA 1
ATOM 5012 C C . LEU A 1 616 ? -2.349 -4.137 -31.178 1.00 89.31 616 LEU A C 1
ATOM 5014 O O . LEU A 1 616 ? -2.589 -4.405 -30.001 1.00 89.31 616 LEU A O 1
ATOM 5018 N N . VAL A 1 617 ? -1.228 -3.504 -31.549 1.00 90.00 617 VAL A N 1
ATOM 5019 C CA . VAL A 1 617 ? -0.240 -2.996 -30.582 1.00 90.00 617 VAL A CA 1
ATOM 5020 C C . VAL A 1 617 ? -0.850 -1.895 -29.718 1.00 90.00 617 VAL A C 1
ATOM 5022 O O . VAL A 1 617 ? -0.713 -1.946 -28.497 1.00 90.00 617 VAL A O 1
ATOM 5025 N N . LEU A 1 618 ? -1.573 -0.956 -30.328 1.00 93.00 618 LEU A N 1
ATOM 5026 C CA . LEU A 1 618 ? -2.311 0.102 -29.645 1.00 93.00 618 LEU A CA 1
ATOM 5027 C C . LEU A 1 618 ? -3.223 -0.470 -28.550 1.00 93.00 618 LEU A C 1
ATOM 5029 O O . LEU A 1 618 ? -3.089 -0.089 -27.387 1.00 93.00 618 LEU A O 1
ATOM 5033 N N . PHE A 1 619 ? -4.087 -1.433 -28.883 1.00 94.75 619 PHE A N 1
ATOM 5034 C CA . PHE A 1 619 ? -4.990 -2.036 -27.896 1.00 94.75 619 PHE A CA 1
ATOM 5035 C C . PHE A 1 619 ? -4.259 -2.839 -26.824 1.00 94.75 619 PHE A C 1
ATOM 5037 O O . PHE A 1 619 ? -4.646 -2.794 -25.656 1.00 94.75 619 PHE A O 1
ATOM 5044 N N . ALA A 1 620 ? -3.189 -3.551 -27.186 1.00 94.44 620 ALA A N 1
ATOM 5045 C CA . ALA A 1 620 ? -2.376 -4.278 -26.216 1.00 94.44 620 ALA A CA 1
ATOM 5046 C C . ALA A 1 620 ? -1.734 -3.325 -25.198 1.00 94.44 620 ALA A C 1
ATOM 5048 O O . ALA A 1 620 ? -1.720 -3.614 -23.998 1.00 94.44 620 ALA A O 1
ATOM 5049 N N . LEU A 1 621 ? -1.244 -2.171 -25.657 1.00 94.00 621 LEU A N 1
ATOM 5050 C CA . LEU A 1 621 ? -0.686 -1.130 -24.800 1.00 94.00 621 LEU A CA 1
ATOM 5051 C C . LEU A 1 621 ? -1.764 -0.484 -23.924 1.00 94.00 621 LEU A C 1
ATOM 5053 O O . LEU A 1 621 ? -1.580 -0.428 -22.709 1.00 94.00 621 LEU A O 1
ATOM 5057 N N . GLN A 1 622 ? -2.897 -0.062 -24.498 1.00 95.81 622 GLN A N 1
ATOM 5058 C CA . GLN A 1 622 ? -4.010 0.520 -23.734 1.00 95.81 622 GLN A CA 1
ATOM 5059 C C . GLN A 1 622 ? -4.481 -0.426 -22.628 1.00 95.81 622 GLN A C 1
ATOM 5061 O O . GLN A 1 622 ? -4.489 -0.037 -21.460 1.00 95.81 622 GLN A O 1
ATOM 5066 N N . ALA A 1 623 ? -4.775 -1.684 -22.965 1.00 96.31 623 ALA A N 1
ATOM 5067 C CA . ALA A 1 623 ? -5.216 -2.681 -21.995 1.00 96.31 623 ALA A CA 1
ATOM 5068 C C . ALA A 1 623 ? -4.170 -2.934 -20.903 1.00 96.31 623 ALA A C 1
ATOM 5070 O O . ALA A 1 623 ? -4.495 -2.995 -19.715 1.00 96.31 623 ALA A O 1
ATOM 5071 N N . SER A 1 624 ? -2.890 -2.991 -21.276 1.00 95.06 624 SER A N 1
ATOM 5072 C CA . SER A 1 624 ? -1.797 -3.164 -20.315 1.00 95.06 624 SER A CA 1
ATOM 5073 C C . SER A 1 624 ? -1.702 -2.024 -19.303 1.00 95.06 624 SER A C 1
ATOM 5075 O O . SER A 1 624 ? -1.496 -2.282 -18.109 1.00 95.06 624 SER A O 1
ATOM 5077 N N . ILE A 1 625 ? -1.877 -0.781 -19.762 1.00 95.44 625 ILE A N 1
ATOM 5078 C CA . ILE A 1 625 ? -1.867 0.424 -18.925 1.00 95.44 625 ILE A CA 1
ATOM 5079 C C . ILE A 1 625 ? -3.112 0.470 -18.037 1.00 95.44 625 ILE A C 1
ATOM 5081 O O . ILE A 1 625 ? -2.983 0.677 -16.830 1.00 95.44 625 ILE A O 1
ATOM 5085 N N . VAL A 1 626 ? -4.293 0.222 -18.610 1.00 97.19 626 VAL A N 1
ATOM 5086 C CA . VAL A 1 626 ? -5.573 0.157 -17.892 1.00 97.19 626 VAL A CA 1
ATOM 5087 C C . VAL A 1 626 ? -5.480 -0.828 -16.735 1.00 97.19 626 VAL A C 1
ATOM 5089 O O . VAL A 1 626 ? -5.655 -0.436 -15.583 1.00 97.19 626 VAL A O 1
ATOM 5092 N N . HIS A 1 627 ? -5.096 -2.077 -17.000 1.00 95.38 627 HIS A N 1
ATOM 5093 C CA . HIS A 1 627 ? -4.963 -3.071 -15.940 1.00 95.38 627 HIS A CA 1
ATOM 5094 C C . HIS A 1 627 ? -3.886 -2.690 -14.914 1.00 95.38 627 HIS A C 1
ATOM 5096 O O . HIS A 1 627 ? -3.996 -3.051 -13.750 1.00 95.38 627 HIS A O 1
ATOM 5102 N N . CYS A 1 628 ? -2.842 -1.952 -15.304 1.00 94.25 628 CYS A N 1
ATOM 5103 C CA . CYS A 1 628 ? -1.782 -1.560 -14.371 1.00 94.25 628 CYS A CA 1
ATOM 5104 C C . CYS A 1 628 ? -2.304 -0.552 -13.351 1.00 94.25 628 CYS A C 1
ATOM 5106 O O . CYS A 1 628 ? -1.953 -0.601 -12.171 1.00 94.25 628 CYS A O 1
ATOM 5108 N N . ILE A 1 629 ? -3.130 0.376 -13.826 1.00 95.25 629 ILE A N 1
ATOM 5109 C CA . ILE A 1 629 ? -3.809 1.348 -12.983 1.00 95.25 629 ILE A CA 1
ATOM 5110 C C . ILE A 1 629 ? -4.802 0.612 -12.091 1.00 95.25 629 ILE A C 1
ATOM 5112 O O . ILE A 1 629 ? -4.773 0.801 -10.881 1.00 95.25 629 ILE A O 1
ATOM 5116 N N . VAL A 1 630 ? -5.616 -0.281 -12.654 1.00 95.00 630 VAL A N 1
ATOM 5117 C CA . VAL A 1 630 ? -6.584 -1.086 -11.899 1.00 95.00 630 VAL A CA 1
ATOM 5118 C C . VAL A 1 630 ? -5.916 -1.864 -10.769 1.00 95.00 630 VAL A C 1
ATOM 5120 O O . VAL A 1 630 ? -6.418 -1.821 -9.650 1.00 95.00 630 VAL A O 1
ATOM 5123 N N . ASP A 1 631 ? -4.770 -2.500 -11.004 1.00 92.31 631 ASP A N 1
ATOM 5124 C CA . ASP A 1 631 ? -4.040 -3.224 -9.958 1.00 92.31 631 ASP A CA 1
ATOM 5125 C C . ASP A 1 631 ? -3.574 -2.287 -8.835 1.00 92.31 631 ASP A C 1
ATOM 5127 O O . ASP A 1 631 ? -3.740 -2.587 -7.652 1.00 92.31 631 ASP A O 1
ATOM 5131 N N . ALA A 1 632 ? -3.074 -1.098 -9.185 1.00 91.00 632 ALA A N 1
ATOM 5132 C CA . ALA A 1 632 ? -2.725 -0.074 -8.199 1.00 91.00 632 ALA A CA 1
ATOM 5133 C C . ALA A 1 632 ? -3.956 0.465 -7.437 1.00 91.00 632 ALA A C 1
ATOM 5135 O O . ALA A 1 632 ? -3.840 0.895 -6.287 1.00 91.00 632 ALA A O 1
ATOM 5136 N N . PHE A 1 633 ? -5.140 0.436 -8.056 1.00 91.50 633 PHE A N 1
ATOM 5137 C CA . PHE A 1 633 ? -6.415 0.781 -7.426 1.00 91.50 633 PHE A CA 1
ATOM 5138 C C . PHE A 1 633 ? -6.949 -0.322 -6.510 1.00 91.50 633 PHE A C 1
ATOM 5140 O O . PHE A 1 633 ? -7.568 0.005 -5.496 1.00 91.50 633 PHE A O 1
ATOM 5147 N N . HIS A 1 634 ? -6.712 -1.592 -6.833 1.00 91.19 634 HIS A N 1
ATOM 5148 C CA . HIS A 1 634 ? -7.147 -2.733 -6.024 1.00 91.19 634 HIS A CA 1
ATOM 5149 C C . HIS A 1 634 ? -6.328 -2.890 -4.743 1.00 91.19 634 HIS A C 1
ATOM 5151 O O . HIS A 1 634 ? -6.865 -3.326 -3.722 1.00 91.19 634 HIS A O 1
ATOM 5157 N N . ASP A 1 635 ? -5.060 -2.479 -4.758 1.00 92.88 635 ASP A N 1
ATOM 5158 C CA . ASP A 1 635 ? -4.271 -2.365 -3.535 1.00 92.88 635 ASP A CA 1
ATOM 5159 C C . ASP A 1 635 ? -4.972 -1.456 -2.529 1.00 92.88 635 ASP A C 1
ATOM 5161 O O . ASP A 1 635 ? -5.380 -0.349 -2.883 1.00 92.88 635 ASP A O 1
ATOM 5165 N N . PHE A 1 636 ? -5.073 -1.880 -1.263 1.00 93.75 636 PHE A N 1
ATOM 5166 C CA . PHE A 1 636 ? -5.674 -1.045 -0.226 1.00 93.75 636 PHE A CA 1
ATOM 5167 C C . PHE A 1 636 ? -4.916 0.285 -0.133 1.00 93.75 636 PHE A C 1
ATOM 5169 O O . PHE A 1 636 ? -5.451 1.286 -0.589 1.00 93.75 636 PHE A O 1
ATOM 5176 N N . CYS A 1 637 ? -3.639 0.295 0.269 1.00 93.00 637 CYS A N 1
ATOM 5177 C CA . CYS A 1 637 ? -2.733 1.431 0.064 1.00 93.00 637 CYS A CA 1
ATOM 5178 C C . CYS A 1 637 ? -1.497 0.999 -0.740 1.00 93.00 637 CYS A C 1
ATOM 5180 O O . CYS A 1 637 ? -0.715 0.152 -0.314 1.00 93.00 637 CYS A O 1
ATOM 5182 N N . ALA A 1 638 ? -1.238 1.653 -1.872 1.00 87.38 638 ALA A N 1
ATOM 5183 C CA . ALA A 1 638 ? -0.169 1.264 -2.797 1.00 87.38 638 ALA A CA 1
ATOM 5184 C C . ALA A 1 638 ? 1.270 1.349 -2.223 1.00 87.38 638 ALA A C 1
ATOM 5186 O O . ALA A 1 638 ? 2.204 0.857 -2.858 1.00 87.38 638 ALA A O 1
ATOM 5187 N N . GLY A 1 639 ? 1.461 1.947 -1.041 1.00 86.56 639 GLY A N 1
ATOM 5188 C CA . GLY A 1 639 ? 2.744 1.995 -0.327 1.00 86.56 639 GLY A CA 1
ATOM 5189 C C . GLY A 1 639 ? 3.041 0.795 0.586 1.00 86.56 639 GLY A C 1
ATOM 5190 O O . GLY A 1 639 ? 4.157 0.705 1.085 1.00 86.56 639 GLY A O 1
ATOM 5191 N N . PHE A 1 640 ? 2.078 -0.103 0.817 1.00 91.00 640 PHE A N 1
ATOM 5192 C CA . PHE A 1 640 ? 2.279 -1.319 1.615 1.00 91.00 640 PHE A CA 1
ATOM 5193 C C . PHE A 1 640 ? 2.677 -2.522 0.757 1.00 91.00 640 PHE A C 1
ATOM 5195 O O . PHE A 1 640 ? 2.484 -2.538 -0.463 1.00 91.00 640 PHE A O 1
ATOM 5202 N N . SER A 1 641 ? 3.201 -3.559 1.411 1.00 92.56 641 SER A N 1
ATOM 5203 C CA . SER A 1 641 ? 3.416 -4.861 0.781 1.00 92.56 641 SER A CA 1
ATOM 5204 C C . SER A 1 641 ? 2.089 -5.512 0.360 1.00 92.56 641 SER A C 1
ATOM 5206 O O . SER A 1 641 ? 1.014 -5.196 0.879 1.00 92.56 641 SER A O 1
ATOM 5208 N N . LEU A 1 642 ? 2.148 -6.461 -0.581 1.00 89.50 642 LEU A N 1
ATOM 5209 C CA . LEU A 1 642 ? 0.960 -7.182 -1.066 1.00 89.50 642 LEU A CA 1
ATOM 5210 C C . LEU A 1 642 ? 0.216 -7.918 0.064 1.00 89.50 642 LEU A C 1
ATOM 5212 O O . LEU A 1 642 ? -1.011 -7.975 0.061 1.00 89.50 642 LEU A O 1
ATOM 5216 N N . THR A 1 643 ? 0.942 -8.456 1.048 1.00 93.88 643 THR A N 1
ATOM 5217 C CA . THR A 1 643 ? 0.366 -9.180 2.191 1.00 93.88 643 THR A CA 1
ATOM 5218 C C . THR A 1 643 ? -0.377 -8.249 3.147 1.00 93.88 643 THR A C 1
ATOM 5220 O O . THR A 1 643 ? -1.486 -8.568 3.575 1.00 93.88 643 THR A O 1
ATOM 5223 N N . GLU A 1 644 ? 0.193 -7.082 3.448 1.00 94.81 644 GLU A N 1
ATOM 5224 C CA . GLU A 1 644 ? -0.445 -6.047 4.268 1.00 94.81 644 GLU A CA 1
ATOM 5225 C C . GLU A 1 644 ? -1.685 -5.474 3.579 1.00 94.81 644 GLU A C 1
ATOM 5227 O O . GLU A 1 644 ? -2.738 -5.345 4.207 1.00 94.81 644 GLU A O 1
ATOM 5232 N N . ASN A 1 645 ? -1.596 -5.202 2.273 1.00 94.75 645 ASN A N 1
ATOM 5233 C CA . ASN A 1 645 ? -2.738 -4.755 1.481 1.00 94.75 645 ASN A CA 1
ATOM 5234 C C . ASN A 1 645 ? -3.865 -5.787 1.480 1.00 94.75 645 ASN A C 1
ATOM 5236 O O . ASN A 1 645 ? -5.008 -5.430 1.754 1.00 94.75 645 ASN A O 1
ATOM 5240 N N . ALA A 1 646 ? -3.554 -7.067 1.266 1.00 93.81 646 ALA A N 1
ATOM 5241 C CA . ALA A 1 646 ? -4.550 -8.133 1.329 1.00 93.81 646 ALA A CA 1
ATOM 5242 C C . ALA A 1 646 ? -5.215 -8.232 2.715 1.00 93.81 646 ALA A C 1
ATOM 5244 O O . ALA A 1 646 ? -6.427 -8.444 2.811 1.00 93.81 646 ALA A O 1
ATOM 5245 N N . ALA A 1 647 ? -4.449 -8.046 3.796 1.00 96.44 647 ALA A N 1
ATOM 5246 C CA . ALA A 1 647 ? -4.988 -8.034 5.153 1.00 96.44 647 ALA A CA 1
ATOM 5247 C C . ALA A 1 647 ? -5.939 -6.846 5.384 1.00 96.44 647 ALA A C 1
ATOM 5249 O O . ALA A 1 647 ? -7.046 -7.045 5.888 1.00 96.44 647 ALA A O 1
ATOM 5250 N N . LEU A 1 648 ? -5.550 -5.631 4.981 1.00 96.56 648 LEU A N 1
ATOM 5251 C CA . LEU A 1 648 ? -6.384 -4.431 5.112 1.00 96.56 648 LEU A CA 1
ATOM 5252 C C . LEU A 1 648 ? -7.652 -4.509 4.256 1.00 96.56 648 LEU A C 1
ATOM 5254 O O . LEU A 1 648 ? -8.730 -4.174 4.750 1.00 96.56 648 LEU A O 1
ATOM 5258 N N . THR A 1 649 ? -7.551 -5.013 3.023 1.00 95.75 649 THR A N 1
ATOM 5259 C CA . THR A 1 649 ? -8.710 -5.265 2.157 1.00 95.75 649 THR A CA 1
ATOM 5260 C C . THR A 1 649 ? -9.679 -6.240 2.817 1.00 95.75 649 THR A C 1
ATOM 5262 O O . THR A 1 649 ? -10.864 -5.933 2.932 1.00 95.75 649 THR A O 1
ATOM 5265 N N . ARG A 1 650 ? -9.194 -7.364 3.363 1.00 96.69 650 ARG A N 1
ATOM 5266 C CA . ARG A 1 650 ? -10.053 -8.335 4.059 1.00 96.69 650 ARG A CA 1
ATOM 5267 C C . ARG A 1 650 ? -10.727 -7.736 5.299 1.00 96.69 650 ARG A C 1
ATOM 5269 O O . ARG A 1 650 ? -11.905 -7.997 5.533 1.00 96.69 650 ARG A O 1
ATOM 5276 N N . ILE A 1 651 ? -10.009 -6.932 6.089 1.00 96.81 651 ILE A N 1
ATOM 5277 C CA . ILE A 1 651 ? -10.583 -6.224 7.248 1.00 96.81 651 ILE A CA 1
ATOM 5278 C C . ILE A 1 651 ? -11.683 -5.262 6.786 1.00 96.81 651 ILE A C 1
ATOM 5280 O O . ILE A 1 651 ? -12.771 -5.240 7.364 1.00 96.81 651 ILE A O 1
ATOM 5284 N N . TYR A 1 652 ? -11.426 -4.498 5.724 1.00 96.19 652 TYR A N 1
ATOM 5285 C CA . TYR A 1 652 ? -12.397 -3.572 5.151 1.00 96.19 652 TYR A CA 1
ATOM 5286 C C . TYR A 1 652 ? -13.655 -4.284 4.647 1.00 96.19 652 TYR A C 1
ATOM 5288 O O . TYR A 1 652 ? -14.765 -3.846 4.936 1.00 96.19 652 TYR A O 1
ATOM 5296 N N . GLU A 1 653 ? -13.502 -5.401 3.939 1.00 94.62 653 GLU A N 1
ATOM 5297 C CA . GLU A 1 653 ? -14.617 -6.217 3.453 1.00 94.62 653 GLU A CA 1
ATOM 5298 C C . GLU A 1 653 ? -15.457 -6.783 4.601 1.00 94.62 653 GLU A C 1
ATOM 5300 O O . GLU A 1 653 ? -16.683 -6.677 4.572 1.00 94.62 653 GLU A O 1
ATOM 5305 N N . GLN A 1 654 ? -14.816 -7.332 5.638 1.00 95.50 654 GLN A N 1
ATOM 5306 C CA . GLN A 1 654 ? -15.511 -7.817 6.836 1.00 95.50 654 GLN A CA 1
ATOM 5307 C C . GLN A 1 654 ? -16.274 -6.690 7.537 1.00 95.50 654 GLN A C 1
ATOM 5309 O O . GLN A 1 654 ? -17.424 -6.864 7.941 1.00 95.50 654 GLN A O 1
ATOM 5314 N N . MET A 1 655 ? -15.669 -5.508 7.630 1.00 94.50 655 MET A N 1
ATOM 5315 C CA . MET A 1 655 ? -16.316 -4.336 8.203 1.00 94.50 655 MET A CA 1
ATOM 5316 C C . MET A 1 655 ? -17.489 -3.854 7.337 1.00 94.50 655 MET A C 1
ATOM 5318 O O . MET A 1 655 ? -18.533 -3.525 7.882 1.00 94.50 655 MET A O 1
ATOM 5322 N N . CYS A 1 656 ? -17.393 -3.881 6.005 1.00 91.94 656 CYS A N 1
ATOM 5323 C CA . CYS A 1 656 ? -18.522 -3.580 5.114 1.00 91.94 656 CYS A CA 1
ATOM 5324 C C . CYS A 1 656 ? -19.700 -4.559 5.275 1.00 91.94 656 CYS A C 1
ATOM 5326 O O . CYS A 1 656 ? -20.838 -4.196 4.985 1.00 91.94 656 CYS A O 1
ATOM 5328 N N . GLN A 1 657 ? -19.448 -5.790 5.729 1.00 91.00 657 GLN A N 1
ATOM 5329 C CA . GLN A 1 657 ? -20.499 -6.777 5.996 1.00 91.00 657 GLN A CA 1
ATOM 5330 C C . GLN A 1 657 ? -21.172 -6.579 7.363 1.00 91.00 657 GLN A C 1
ATOM 5332 O O . GLN A 1 657 ? -22.360 -6.881 7.498 1.00 91.00 657 GLN A O 1
ATOM 5337 N N . GLY A 1 658 ? -20.424 -6.116 8.371 1.00 91.56 658 GLY A N 1
ATOM 5338 C CA . GLY A 1 658 ? -20.908 -5.949 9.747 1.00 91.56 658 GLY A CA 1
ATOM 5339 C C . GLY A 1 658 ? -21.409 -4.543 10.091 1.00 91.56 658 GLY A C 1
ATOM 5340 O O . GLY A 1 658 ? -22.324 -4.400 10.900 1.00 91.56 658 GLY A O 1
ATOM 5341 N N . GLU A 1 659 ? -20.842 -3.516 9.465 1.00 92.94 659 GLU A N 1
ATOM 5342 C CA . GLU A 1 659 ? -21.057 -2.109 9.799 1.00 92.94 659 GLU A CA 1
ATOM 5343 C C . GLU A 1 659 ? -21.816 -1.357 8.701 1.00 92.94 659 GLU A C 1
ATOM 5345 O O . GLU A 1 659 ? -21.906 -1.775 7.547 1.00 92.94 659 GLU A O 1
ATOM 5350 N N . SER A 1 660 ? -22.366 -0.191 9.052 1.00 90.06 660 SER A N 1
ATOM 5351 C CA . SER A 1 660 ? -22.959 0.698 8.046 1.00 90.06 660 SER A CA 1
ATOM 5352 C C . SER A 1 660 ? -21.897 1.215 7.064 1.00 90.06 660 SER A C 1
ATOM 5354 O O . SER A 1 660 ? -20.785 1.540 7.483 1.00 90.06 660 SER A O 1
ATOM 5356 N N . HIS A 1 661 ? -22.267 1.386 5.788 1.00 89.50 661 HIS A N 1
ATOM 5357 C CA . HIS A 1 661 ? -21.370 1.893 4.737 1.00 89.50 661 HIS A CA 1
ATOM 5358 C C . HIS A 1 661 ? -20.627 3.177 5.141 1.00 89.50 661 HIS A C 1
ATOM 5360 O O . HIS A 1 661 ? -19.434 3.313 4.907 1.00 89.50 661 HIS A O 1
ATOM 5366 N N . VAL A 1 662 ? -21.316 4.107 5.806 1.00 89.44 662 VAL A N 1
ATOM 5367 C CA . VAL A 1 662 ? -20.724 5.376 6.254 1.00 89.44 662 VAL A CA 1
ATOM 5368 C C . VAL A 1 662 ? -19.564 5.141 7.228 1.00 89.44 662 VAL A C 1
ATOM 5370 O O . VAL A 1 662 ? -18.534 5.804 7.137 1.00 89.44 662 VAL A O 1
ATOM 5373 N N . VAL A 1 663 ? -19.708 4.181 8.147 1.00 91.25 663 VAL A N 1
ATOM 5374 C CA . VAL A 1 663 ? -18.663 3.830 9.120 1.00 91.25 663 VAL A CA 1
ATOM 5375 C C . VAL A 1 663 ? -17.487 3.160 8.417 1.00 91.25 663 VAL A C 1
ATOM 5377 O O . VAL A 1 663 ? -16.347 3.580 8.620 1.00 91.25 663 VAL A O 1
ATOM 5380 N N . SER A 1 664 ? -17.747 2.172 7.555 1.00 94.25 664 SER A N 1
ATOM 5381 C CA . SER A 1 664 ? -16.679 1.462 6.849 1.00 94.25 664 SER A CA 1
ATOM 5382 C C . SER A 1 664 ? -15.924 2.377 5.880 1.00 94.25 664 SER A C 1
ATOM 5384 O O . SER A 1 664 ? -14.692 2.405 5.889 1.00 94.25 664 SER A O 1
ATOM 5386 N N . ALA A 1 665 ? -16.633 3.190 5.093 1.00 92.88 665 ALA A N 1
ATOM 5387 C CA . ALA A 1 665 ? -16.038 4.156 4.176 1.00 92.88 665 ALA A CA 1
ATOM 5388 C C . ALA A 1 665 ? -15.210 5.214 4.915 1.00 92.88 665 ALA A C 1
ATOM 5390 O O . ALA A 1 665 ? -14.112 5.552 4.471 1.00 92.88 665 ALA A O 1
ATOM 5391 N N . ARG A 1 666 ? -15.683 5.685 6.077 1.00 92.56 666 ARG A N 1
ATOM 5392 C CA . ARG A 1 666 ? -14.930 6.617 6.921 1.00 92.56 666 ARG A CA 1
ATOM 5393 C C . ARG A 1 666 ? -13.663 5.992 7.487 1.00 92.56 666 ARG A C 1
ATOM 5395 O O . ARG A 1 666 ? -12.620 6.642 7.480 1.00 92.56 666 ARG A O 1
ATOM 5402 N N . TRP A 1 667 ? -13.743 4.758 7.978 1.00 95.25 667 TRP A N 1
ATOM 5403 C CA . TRP A 1 667 ? -12.566 4.033 8.444 1.00 95.25 667 TRP A CA 1
ATOM 5404 C C . TRP A 1 667 ? -11.541 3.900 7.320 1.00 95.25 667 TRP A C 1
ATOM 5406 O O . TRP A 1 667 ? -10.390 4.264 7.523 1.00 95.25 667 TRP A O 1
ATOM 5416 N N . ARG A 1 668 ? -11.964 3.503 6.112 1.00 96.00 668 ARG A N 1
ATOM 5417 C CA . ARG A 1 668 ? -11.080 3.422 4.940 1.00 96.00 668 ARG A CA 1
ATOM 5418 C C . ARG A 1 668 ? -10.410 4.767 4.664 1.00 96.00 668 ARG A C 1
ATOM 5420 O O . ARG A 1 668 ? -9.188 4.817 4.586 1.00 96.00 668 ARG A O 1
ATOM 5427 N N . ALA A 1 669 ? -11.184 5.849 4.596 1.00 95.06 669 ALA A N 1
ATOM 5428 C CA . ALA A 1 669 ? -10.653 7.188 4.352 1.00 95.06 669 ALA A CA 1
ATOM 5429 C C . ALA A 1 669 ? -9.610 7.612 5.401 1.00 95.06 669 ALA A C 1
ATOM 5431 O O . ALA A 1 669 ? -8.551 8.129 5.049 1.00 95.06 669 ALA A O 1
ATOM 5432 N N . LEU A 1 670 ? -9.873 7.355 6.688 1.00 95.06 670 LEU A N 1
ATOM 5433 C CA . LEU A 1 670 ? -8.921 7.642 7.762 1.00 95.06 670 LEU A CA 1
ATOM 5434 C C . LEU A 1 670 ? -7.671 6.765 7.663 1.00 95.06 670 LEU A C 1
ATOM 5436 O O . LEU A 1 670 ? -6.566 7.288 7.771 1.00 95.06 670 LEU A O 1
ATOM 5440 N N . THR A 1 671 ? -7.824 5.460 7.434 1.00 96.44 671 THR A N 1
ATOM 5441 C CA . THR A 1 671 ? -6.695 4.531 7.288 1.00 96.44 671 THR A CA 1
ATOM 5442 C C . THR A 1 671 ? -5.783 4.963 6.144 1.00 96.44 671 THR A C 1
ATOM 5444 O O . THR A 1 671 ? -4.569 5.002 6.317 1.00 96.44 671 THR A O 1
ATOM 5447 N N . HIS A 1 672 ? -6.355 5.374 5.012 1.00 95.25 672 HIS A N 1
ATOM 5448 C CA . HIS A 1 672 ? -5.613 5.949 3.894 1.00 95.25 672 HIS A CA 1
ATOM 5449 C C . HIS A 1 672 ? -4.882 7.244 4.260 1.00 95.25 672 HIS A C 1
ATOM 5451 O O . HIS A 1 672 ? -3.672 7.347 4.045 1.00 95.25 672 HIS A O 1
ATOM 5457 N N . ALA A 1 673 ? -5.588 8.201 4.869 1.00 94.31 673 ALA A N 1
ATOM 5458 C CA . ALA A 1 673 ? -5.006 9.477 5.271 1.00 94.31 673 ALA A CA 1
ATOM 5459 C C . ALA A 1 673 ? -3.835 9.289 6.253 1.00 94.31 673 ALA A C 1
ATOM 5461 O O . ALA A 1 673 ? -2.783 9.912 6.097 1.00 94.31 673 ALA A O 1
ATOM 5462 N N . TYR A 1 674 ? -3.981 8.394 7.237 1.00 95.81 674 TYR A N 1
ATOM 5463 C CA . TYR A 1 674 ? -2.918 8.075 8.190 1.00 95.81 674 TYR A CA 1
ATOM 5464 C C . TYR A 1 674 ? -1.777 7.268 7.565 1.00 95.81 674 TYR A C 1
ATOM 5466 O O . TYR A 1 674 ? -0.620 7.545 7.880 1.00 95.81 674 TYR A O 1
ATOM 5474 N N . ALA A 1 675 ? -2.053 6.320 6.664 1.00 94.44 675 ALA A N 1
ATOM 5475 C CA . ALA A 1 675 ? -1.011 5.606 5.923 1.00 94.44 675 ALA A CA 1
ATOM 5476 C C . ALA A 1 675 ? -0.148 6.581 5.108 1.00 94.44 675 ALA A C 1
ATOM 5478 O O . ALA A 1 675 ? 1.079 6.547 5.201 1.00 94.44 675 ALA A O 1
ATOM 5479 N N . ARG A 1 676 ? -0.786 7.522 4.400 1.00 94.50 676 ARG A N 1
ATOM 5480 C CA . ARG A 1 676 ? -0.098 8.585 3.656 1.00 94.50 676 ARG A CA 1
ATOM 5481 C C . ARG A 1 676 ? 0.722 9.502 4.565 1.00 94.50 676 ARG A C 1
ATOM 5483 O O . ARG A 1 676 ? 1.821 9.888 4.189 1.00 94.50 676 ARG A O 1
ATOM 5490 N N . ALA A 1 677 ? 0.217 9.832 5.755 1.00 94.56 677 ALA A N 1
ATOM 5491 C CA . ALA A 1 677 ? 0.947 10.652 6.724 1.00 94.56 677 ALA A CA 1
ATOM 5492 C C . ALA A 1 677 ? 2.124 9.911 7.392 1.00 94.56 677 ALA A C 1
ATOM 5494 O O . ALA A 1 677 ? 3.068 10.553 7.847 1.00 94.56 677 ALA A O 1
ATOM 5495 N N . THR A 1 678 ? 2.061 8.578 7.473 1.00 94.62 678 THR A N 1
ATOM 5496 C CA . THR A 1 678 ? 3.061 7.743 8.162 1.00 94.62 678 THR A CA 1
ATOM 5497 C C . THR A 1 678 ? 4.209 7.333 7.241 1.00 94.62 678 THR A C 1
ATOM 5499 O O . THR A 1 678 ? 5.344 7.236 7.697 1.00 94.62 678 THR A O 1
ATOM 5502 N N . ILE A 1 679 ? 3.933 7.095 5.956 1.00 93.50 679 ILE A N 1
ATOM 5503 C CA . ILE A 1 679 ? 4.935 6.663 4.975 1.00 93.50 679 ILE A CA 1
ATOM 5504 C C . ILE A 1 679 ? 5.650 7.901 4.398 1.00 93.50 679 ILE A C 1
ATOM 5506 O O . ILE A 1 679 ? 5.014 8.703 3.703 1.00 93.50 679 ILE A O 1
ATOM 5510 N N . PRO A 1 680 ? 6.967 8.079 4.630 1.00 92.88 680 PRO A N 1
ATOM 5511 C CA . PRO A 1 680 ? 7.721 9.185 4.050 1.00 92.88 680 PRO A CA 1
ATOM 5512 C C . PRO A 1 680 ? 7.650 9.146 2.524 1.00 92.88 680 PRO A C 1
ATOM 5514 O O . PRO A 1 680 ? 7.816 8.090 1.916 1.00 92.88 680 PRO A O 1
ATOM 5517 N N . ASN A 1 681 ? 7.418 10.300 1.896 1.00 93.00 681 ASN A N 1
ATOM 5518 C CA . ASN A 1 681 ? 7.317 10.421 0.439 1.00 93.00 681 ASN A CA 1
ATOM 5519 C C . ASN A 1 681 ? 6.278 9.479 -0.208 1.00 93.00 681 ASN A C 1
ATOM 5521 O O . ASN A 1 681 ? 6.456 9.098 -1.364 1.00 93.00 681 ASN A O 1
ATOM 5525 N N . TYR A 1 682 ? 5.188 9.135 0.497 1.00 92.88 682 TYR A N 1
ATOM 5526 C CA . TYR A 1 682 ? 4.139 8.218 0.021 1.00 92.88 682 TYR A CA 1
ATOM 5527 C C . TYR A 1 682 ? 3.740 8.446 -1.444 1.00 92.88 682 TYR A C 1
ATOM 5529 O O . TYR A 1 682 ? 3.762 7.514 -2.242 1.00 92.88 682 TYR A O 1
ATOM 5537 N N . GLU A 1 683 ? 3.430 9.690 -1.821 1.00 93.00 683 GLU A N 1
ATOM 5538 C CA . GLU A 1 683 ? 2.993 10.023 -3.183 1.00 93.00 683 GLU A CA 1
ATOM 5539 C C . GLU A 1 683 ? 4.062 9.694 -4.232 1.00 93.00 683 GLU A C 1
ATOM 5541 O O . GLU A 1 683 ? 3.742 9.132 -5.277 1.00 93.00 683 GLU A O 1
ATOM 5546 N N . ASN A 1 684 ? 5.338 9.964 -3.939 1.00 92.81 684 ASN A N 1
ATOM 5547 C CA . ASN A 1 684 ? 6.443 9.638 -4.841 1.00 92.81 684 ASN A CA 1
ATOM 5548 C C . ASN A 1 684 ? 6.681 8.126 -4.917 1.00 92.81 684 ASN A C 1
ATOM 5550 O O . ASN A 1 684 ? 6.920 7.616 -6.008 1.00 92.81 684 ASN A O 1
ATOM 5554 N N . SER A 1 685 ? 6.575 7.405 -3.798 1.00 92.00 685 SER A N 1
ATOM 5555 C CA . SER A 1 685 ? 6.733 5.945 -3.755 1.00 92.00 685 SER A CA 1
ATOM 5556 C C . SER A 1 685 ? 5.634 5.234 -4.546 1.00 92.00 685 SER A C 1
ATOM 5558 O O . SER A 1 685 ? 5.921 4.347 -5.351 1.00 92.00 685 SER A O 1
ATOM 5560 N N . VAL A 1 686 ? 4.378 5.664 -4.386 1.00 91.62 686 VAL A N 1
ATOM 5561 C CA . VAL A 1 686 ? 3.245 5.134 -5.159 1.00 91.62 686 VAL A CA 1
ATOM 5562 C C . VAL A 1 686 ? 3.395 5.475 -6.640 1.00 91.62 686 VAL A C 1
ATOM 5564 O O . VAL A 1 686 ? 3.255 4.589 -7.483 1.00 91.62 686 VAL A O 1
ATOM 5567 N N . ARG A 1 687 ? 3.752 6.725 -6.967 1.00 92.25 687 ARG A N 1
ATOM 5568 C CA . ARG A 1 687 ? 4.014 7.149 -8.349 1.00 92.25 687 ARG A CA 1
ATOM 5569 C C . ARG A 1 687 ? 5.104 6.293 -8.993 1.00 92.25 687 ARG A C 1
ATOM 5571 O O . ARG A 1 687 ? 4.918 5.790 -10.096 1.00 92.25 687 ARG A O 1
ATOM 5578 N N . HIS A 1 688 ? 6.211 6.079 -8.284 1.00 91.75 688 HIS A N 1
ATOM 5579 C CA . HIS A 1 688 ? 7.325 5.263 -8.753 1.00 91.75 688 HIS A CA 1
ATOM 5580 C C . HIS A 1 688 ? 6.923 3.798 -8.958 1.00 91.75 688 HIS A C 1
ATOM 5582 O O . HIS A 1 688 ? 7.309 3.196 -9.957 1.00 91.75 688 HIS A O 1
ATOM 5588 N N . ARG A 1 689 ? 6.104 3.230 -8.065 1.00 91.19 689 ARG A N 1
ATOM 5589 C CA . ARG A 1 689 ? 5.585 1.865 -8.216 1.00 91.19 689 ARG A CA 1
ATOM 5590 C C . ARG A 1 689 ? 4.695 1.729 -9.452 1.00 91.19 689 ARG A C 1
ATOM 5592 O O . ARG A 1 689 ? 4.911 0.808 -10.234 1.00 91.19 689 ARG A O 1
ATOM 5599 N N . ILE A 1 690 ? 3.749 2.651 -9.655 1.00 90.81 690 ILE A N 1
ATOM 5600 C CA . ILE A 1 690 ? 2.894 2.675 -10.855 1.00 90.81 690 ILE A CA 1
ATOM 5601 C C . ILE A 1 690 ? 3.766 2.791 -12.110 1.00 90.81 690 ILE A C 1
ATOM 5603 O O . ILE A 1 690 ? 3.644 1.974 -13.017 1.00 90.81 690 ILE A O 1
ATOM 5607 N N . LEU A 1 691 ? 4.699 3.745 -12.133 1.00 91.50 691 LEU A N 1
ATOM 5608 C CA . LEU A 1 691 ? 5.615 3.965 -13.254 1.00 91.50 691 LEU A CA 1
ATOM 5609 C C . LEU A 1 691 ? 6.482 2.732 -13.556 1.00 91.50 691 LEU A C 1
ATOM 5611 O O . LEU A 1 691 ? 6.655 2.365 -14.718 1.00 91.50 691 LEU A O 1
ATOM 5615 N N . SER A 1 692 ? 7.009 2.075 -12.523 1.00 90.44 692 SER A N 1
ATOM 5616 C CA . SER A 1 692 ? 7.825 0.864 -12.650 1.00 90.44 692 SER A CA 1
ATOM 5617 C C . SER A 1 692 ? 7.019 -0.288 -13.253 1.00 90.44 692 SER A C 1
ATOM 5619 O O . SER A 1 692 ? 7.468 -0.911 -14.216 1.00 90.44 692 SER A O 1
ATOM 5621 N N . THR A 1 693 ? 5.801 -0.532 -12.760 1.00 90.81 693 THR A N 1
ATOM 5622 C CA . THR A 1 693 ? 4.914 -1.574 -13.300 1.00 90.81 693 THR A CA 1
ATOM 5623 C C . THR A 1 693 ? 4.483 -1.267 -14.732 1.00 90.81 693 THR A C 1
ATOM 5625 O O . THR A 1 693 ? 4.527 -2.163 -15.575 1.00 90.81 693 THR A O 1
ATOM 5628 N N . LEU A 1 694 ? 4.138 -0.010 -15.036 1.00 90.56 694 LEU A N 1
ATOM 5629 C CA . LEU A 1 694 ? 3.836 0.425 -16.401 1.00 90.56 694 LEU A CA 1
ATOM 5630 C C . LEU A 1 694 ? 5.015 0.124 -17.321 1.00 90.56 694 LEU A C 1
ATOM 5632 O O . LEU A 1 694 ? 4.855 -0.577 -18.314 1.00 90.56 694 LEU A O 1
ATOM 5636 N N . THR A 1 695 ? 6.216 0.563 -16.949 1.00 89.06 695 THR A N 1
ATOM 5637 C CA . THR A 1 695 ? 7.419 0.359 -17.762 1.00 89.06 695 THR A CA 1
ATOM 5638 C C . THR A 1 695 ? 7.699 -1.123 -18.018 1.00 89.06 695 THR A C 1
ATOM 5640 O O . THR A 1 695 ? 8.031 -1.498 -19.141 1.00 89.06 695 THR A O 1
ATOM 5643 N N . LYS A 1 696 ? 7.517 -1.986 -17.008 1.00 89.19 696 LYS A N 1
ATOM 5644 C CA . LYS A 1 696 ? 7.645 -3.444 -17.167 1.00 89.19 696 LYS A CA 1
ATOM 5645 C C . LYS A 1 696 ? 6.631 -3.999 -18.165 1.00 89.19 696 LYS A C 1
ATOM 5647 O O . LYS A 1 696 ? 7.006 -4.766 -19.043 1.00 89.19 696 LYS A O 1
ATOM 5652 N N . ARG A 1 697 ? 5.366 -3.575 -18.090 1.00 89.31 697 ARG A N 1
ATOM 5653 C CA . ARG A 1 697 ? 4.322 -4.019 -19.030 1.00 89.31 697 ARG A CA 1
ATOM 5654 C C . ARG A 1 697 ? 4.563 -3.535 -20.451 1.00 89.31 697 ARG A C 1
ATOM 5656 O O . ARG A 1 697 ? 4.407 -4.313 -21.383 1.00 89.31 697 ARG A O 1
ATOM 5663 N N . PHE A 1 698 ? 5.006 -2.292 -20.616 1.00 87.62 698 PHE A N 1
ATOM 5664 C CA . PHE A 1 698 ? 5.445 -1.768 -21.908 1.00 87.62 698 PHE A CA 1
ATOM 5665 C C . PHE A 1 698 ? 6.579 -2.612 -22.494 1.00 87.62 698 PHE A C 1
ATOM 5667 O O . PHE A 1 698 ? 6.505 -3.030 -23.648 1.00 87.62 698 PHE A O 1
ATOM 5674 N N . ALA A 1 699 ? 7.599 -2.915 -21.688 1.00 85.56 699 ALA A N 1
ATOM 5675 C CA . ALA A 1 699 ? 8.706 -3.767 -22.105 1.00 85.56 699 ALA A CA 1
ATOM 5676 C C . ALA A 1 699 ? 8.246 -5.193 -22.446 1.00 85.56 699 ALA A C 1
ATOM 5678 O O . ALA A 1 699 ? 8.749 -5.766 -23.411 1.00 85.56 699 ALA A O 1
ATOM 5679 N N . ALA A 1 700 ? 7.270 -5.746 -21.722 1.00 88.38 700 ALA A N 1
ATOM 5680 C CA . ALA A 1 700 ? 6.705 -7.065 -21.993 1.00 88.38 700 ALA A CA 1
ATOM 5681 C C . ALA A 1 700 ? 5.936 -7.094 -23.325 1.00 88.38 700 ALA A C 1
ATOM 5683 O O . ALA A 1 700 ? 6.216 -7.945 -24.171 1.00 88.38 700 ALA A O 1
ATOM 5684 N N . VAL A 1 701 ? 5.028 -6.133 -23.559 1.00 88.69 701 VAL A N 1
ATOM 5685 C CA . VAL A 1 701 ? 4.316 -5.991 -24.845 1.00 88.69 701 VAL A CA 1
ATOM 5686 C C . VAL A 1 701 ? 5.324 -5.806 -25.978 1.00 88.69 701 VAL A C 1
ATOM 5688 O O . VAL A 1 701 ? 5.228 -6.457 -27.016 1.00 88.69 701 VAL A O 1
ATOM 5691 N N . HIS A 1 702 ? 6.355 -4.987 -25.766 1.00 83.50 702 HIS A N 1
ATOM 5692 C CA . HIS A 1 702 ? 7.394 -4.782 -26.764 1.00 83.50 702 HIS A CA 1
ATOM 5693 C C . HIS A 1 702 ? 8.223 -6.035 -27.049 1.00 83.50 702 HIS A C 1
ATOM 5695 O O . HIS A 1 702 ? 8.470 -6.366 -28.212 1.00 83.50 702 HIS A O 1
ATOM 5701 N N . SER A 1 703 ? 8.637 -6.755 -26.010 1.00 83.06 703 SER A N 1
ATOM 5702 C CA . SER A 1 703 ? 9.425 -7.982 -26.139 1.00 83.06 703 SER A CA 1
ATOM 5703 C C . SER A 1 703 ? 8.642 -9.072 -26.864 1.00 83.06 703 SER A C 1
ATOM 5705 O O . SER A 1 703 ? 9.208 -9.749 -27.720 1.00 83.06 703 SER A O 1
ATOM 5707 N N . LEU A 1 704 ? 7.334 -9.176 -26.602 1.00 84.12 704 LEU A N 1
ATOM 5708 C CA . LEU A 1 704 ? 6.436 -10.084 -27.315 1.00 84.12 704 LEU A CA 1
ATOM 5709 C C . LEU A 1 704 ? 6.420 -9.809 -28.828 1.00 84.12 704 LEU A C 1
ATOM 5711 O O . LEU A 1 704 ? 6.343 -10.742 -29.621 1.00 84.12 704 LEU A O 1
ATOM 5715 N N . LEU A 1 705 ? 6.515 -8.538 -29.224 1.00 78.69 705 LEU A N 1
ATOM 5716 C CA . LEU A 1 705 ? 6.347 -8.102 -30.611 1.00 78.69 705 LEU A CA 1
ATOM 5717 C C . LEU A 1 705 ? 7.656 -8.011 -31.412 1.00 78.69 705 LEU A C 1
ATOM 5719 O O . LEU A 1 705 ? 7.639 -8.244 -32.619 1.00 78.69 705 LEU A O 1
ATOM 5723 N N . ARG A 1 706 ? 8.784 -7.638 -30.786 1.00 74.06 706 ARG A N 1
ATOM 5724 C CA . ARG A 1 706 ? 10.082 -7.427 -31.470 1.00 74.06 706 ARG A CA 1
ATOM 5725 C C . ARG A 1 706 ? 11.205 -8.376 -31.033 1.00 74.06 706 ARG A C 1
ATOM 5727 O O . ARG A 1 706 ? 12.283 -8.330 -31.620 1.00 74.06 706 ARG A O 1
ATOM 5734 N N . GLY A 1 707 ? 10.989 -9.230 -30.031 1.00 63.75 707 GLY A N 1
ATOM 5735 C CA . GLY A 1 707 ? 11.935 -10.285 -29.642 1.00 63.75 707 GLY A CA 1
ATOM 5736 C C . GLY A 1 707 ? 13.247 -9.820 -28.991 1.00 63.75 707 GLY A C 1
ATOM 5737 O O . GLY A 1 707 ? 14.139 -10.644 -28.806 1.00 63.75 707 GLY A O 1
ATOM 5738 N N . LYS A 1 708 ? 13.394 -8.533 -28.635 1.00 64.44 708 LYS A N 1
ATOM 5739 C CA . LYS A 1 708 ? 14.526 -8.008 -27.846 1.00 64.44 708 LYS A CA 1
ATOM 5740 C C . LYS A 1 708 ? 14.059 -7.017 -26.778 1.00 64.44 708 LYS A C 1
ATOM 5742 O O . LYS A 1 708 ? 13.263 -6.127 -27.072 1.00 64.44 708 LYS A O 1
ATOM 5747 N N . ALA A 1 709 ? 14.599 -7.168 -25.568 1.00 59.06 709 ALA A N 1
ATOM 5748 C CA . ALA A 1 709 ? 14.240 -6.402 -24.370 1.00 59.06 709 ALA A CA 1
ATOM 5749 C C . ALA A 1 709 ? 14.978 -5.049 -24.225 1.00 59.06 709 ALA A C 1
ATOM 5751 O O . ALA A 1 709 ? 14.579 -4.212 -23.417 1.00 59.06 709 ALA A O 1
ATOM 5752 N N . GLU A 1 710 ? 16.038 -4.806 -25.009 1.00 60.22 710 GLU A N 1
ATOM 5753 C CA . GLU A 1 710 ? 16.936 -3.641 -24.860 1.00 60.22 710 GLU A CA 1
ATOM 5754 C C . GLU A 1 710 ? 16.267 -2.278 -25.131 1.00 60.22 710 GLU A C 1
ATOM 5756 O O . GLU A 1 710 ? 16.758 -1.245 -24.692 1.00 60.22 710 GLU A O 1
ATOM 5761 N N . THR A 1 711 ? 15.115 -2.248 -25.796 1.00 63.50 711 THR A N 1
ATOM 5762 C CA . THR A 1 711 ? 14.349 -1.021 -26.094 1.00 63.50 711 THR A CA 1
ATOM 5763 C C . THR A 1 711 ? 13.496 -0.519 -24.928 1.00 63.50 711 THR A C 1
ATOM 5765 O O . THR A 1 711 ? 12.963 0.590 -24.994 1.00 63.50 711 THR A O 1
ATOM 5768 N N . GLY A 1 712 ? 13.363 -1.293 -23.845 1.00 67.38 712 GLY A N 1
ATOM 5769 C CA . GLY A 1 712 ? 12.581 -0.888 -22.674 1.00 67.38 712 GLY A CA 1
ATOM 5770 C C . GLY A 1 712 ? 13.164 0.314 -21.915 1.00 67.38 712 GLY A C 1
ATOM 5771 O O . GLY A 1 712 ? 12.455 0.944 -21.133 1.00 67.38 712 GLY A O 1
ATOM 5772 N N . SER A 1 713 ? 14.445 0.648 -22.100 1.00 75.31 713 SER A N 1
ATOM 5773 C CA . SER A 1 713 ? 15.042 1.894 -21.591 1.00 75.31 713 SER A CA 1
ATOM 5774 C C . SER A 1 713 ? 14.692 3.088 -22.479 1.00 75.31 713 SER A C 1
ATOM 5776 O O . SER A 1 713 ? 14.234 4.100 -21.967 1.00 75.31 713 SER A O 1
ATOM 5778 N N . VAL A 1 714 ? 14.795 2.933 -23.800 1.00 75.56 714 VAL A N 1
ATOM 5779 C CA . VAL A 1 714 ? 14.529 4.002 -24.777 1.00 75.56 714 VAL A CA 1
ATOM 5780 C C . VAL A 1 714 ? 13.087 4.499 -24.685 1.00 75.56 714 VAL A C 1
ATOM 5782 O O . VAL A 1 714 ? 12.855 5.694 -24.538 1.00 75.56 714 VAL A O 1
ATOM 5785 N N . LEU A 1 715 ? 12.119 3.576 -24.669 1.00 72.38 715 LEU A N 1
ATOM 5786 C CA . LEU A 1 715 ? 10.702 3.930 -24.528 1.00 72.38 715 LEU A CA 1
ATOM 5787 C C . LEU A 1 715 ? 10.398 4.583 -23.174 1.00 72.38 715 LEU A C 1
ATOM 5789 O O . LEU A 1 715 ? 9.540 5.455 -23.078 1.00 72.38 715 LEU A O 1
ATOM 5793 N N . ARG A 1 716 ? 11.100 4.167 -22.114 1.00 80.06 716 ARG A N 1
ATOM 5794 C CA . ARG A 1 716 ? 10.943 4.769 -20.788 1.00 80.06 716 ARG A CA 1
ATOM 5795 C C . ARG A 1 716 ? 11.430 6.205 -20.789 1.00 80.06 716 ARG A C 1
ATOM 5797 O O . ARG A 1 716 ? 10.740 7.047 -20.235 1.00 80.06 716 ARG A O 1
ATOM 5804 N N . ASP A 1 717 ? 12.590 6.470 -21.378 1.00 86.44 717 ASP A N 1
ATOM 5805 C CA . ASP A 1 717 ? 13.182 7.804 -21.381 1.00 86.44 717 ASP A CA 1
ATOM 5806 C C . ASP A 1 717 ? 12.335 8.764 -22.225 1.00 86.44 717 ASP A C 1
ATOM 5808 O O . ASP A 1 717 ? 12.021 9.866 -21.769 1.00 86.44 717 ASP A O 1
ATOM 5812 N N . GLU A 1 718 ? 11.878 8.304 -23.393 1.00 90.06 718 GLU A N 1
ATOM 5813 C CA . GLU A 1 718 ? 11.077 9.093 -24.331 1.00 90.06 718 GLU A CA 1
ATOM 5814 C C . GLU A 1 718 ? 9.675 9.424 -23.802 1.00 90.06 718 GLU A C 1
ATOM 5816 O O . GLU A 1 718 ? 9.253 10.575 -23.883 1.00 90.06 718 GLU A O 1
ATOM 5821 N N . PHE A 1 719 ? 8.983 8.454 -23.193 1.00 91.44 719 PHE A N 1
ATOM 5822 C CA . PHE A 1 719 ? 7.609 8.621 -22.696 1.00 91.44 719 PHE A CA 1
ATOM 5823 C C . PHE A 1 719 ? 7.517 8.795 -21.172 1.00 91.44 719 PHE A C 1
ATOM 5825 O O . PHE A 1 719 ? 6.442 8.660 -20.573 1.00 91.44 719 PHE A O 1
ATOM 5832 N N . SER A 1 720 ? 8.642 9.076 -20.506 1.00 90.69 720 SER A N 1
ATOM 5833 C CA . SER A 1 720 ? 8.712 9.221 -19.043 1.00 90.69 720 SER A CA 1
ATOM 5834 C C . SER A 1 720 ? 7.757 10.293 -18.514 1.00 90.69 720 SER A C 1
ATOM 5836 O O . SER A 1 720 ? 7.128 10.100 -17.470 1.00 90.69 720 SER A O 1
ATOM 5838 N N . ALA A 1 721 ? 7.622 11.410 -19.235 1.00 93.88 721 ALA A N 1
ATOM 5839 C CA . ALA A 1 721 ? 6.773 12.531 -18.848 1.00 93.88 721 ALA A CA 1
ATOM 5840 C C . ALA A 1 721 ? 5.279 12.169 -18.910 1.00 93.88 721 ALA A C 1
ATOM 5842 O O . ALA A 1 721 ? 4.526 12.468 -17.981 1.00 93.88 721 ALA A O 1
ATOM 5843 N N . GLU A 1 722 ? 4.843 11.488 -19.968 1.00 95.19 722 GLU A N 1
ATOM 5844 C CA . GLU A 1 722 ? 3.469 11.025 -20.151 1.00 95.19 722 GLU A CA 1
ATOM 5845 C C . GLU A 1 722 ? 3.101 9.961 -19.120 1.00 95.19 722 GLU A C 1
ATOM 5847 O O . GLU A 1 722 ? 2.031 10.038 -18.515 1.00 95.19 722 GLU A O 1
ATOM 5852 N N . LEU A 1 723 ? 3.997 9.001 -18.873 1.00 93.25 723 LEU A N 1
ATOM 5853 C CA . LEU A 1 723 ? 3.799 7.977 -17.850 1.00 93.25 723 LEU A CA 1
ATOM 5854 C C . LEU A 1 723 ? 3.713 8.594 -16.447 1.00 93.25 723 LEU A C 1
ATOM 5856 O O . LEU A 1 723 ? 2.867 8.191 -15.643 1.00 93.25 723 LEU A O 1
ATOM 5860 N N . ALA A 1 724 ? 4.535 9.608 -16.159 1.00 93.00 724 ALA A N 1
ATOM 5861 C CA . ALA A 1 724 ? 4.452 10.366 -14.916 1.00 93.00 724 ALA A CA 1
ATOM 5862 C C . ALA A 1 724 ? 3.092 11.076 -14.778 1.00 93.00 724 ALA A C 1
ATOM 5864 O O . ALA A 1 724 ? 2.463 10.965 -13.724 1.00 93.00 724 ALA A O 1
ATOM 5865 N N . GLN A 1 725 ? 2.586 11.711 -15.840 1.00 96.25 725 GLN A N 1
ATOM 5866 C CA . GLN A 1 725 ? 1.257 12.341 -15.840 1.00 96.25 725 GLN A CA 1
ATOM 5867 C C . GLN A 1 725 ? 0.132 11.324 -15.601 1.00 96.25 725 GLN A C 1
ATOM 5869 O O . GLN A 1 725 ? -0.731 11.558 -14.758 1.00 96.25 725 GLN A O 1
ATOM 5874 N N . ILE A 1 726 ? 0.160 10.167 -16.275 1.00 96.25 726 ILE A N 1
ATOM 5875 C CA . ILE A 1 726 ? -0.822 9.089 -16.062 1.00 96.25 726 ILE A CA 1
ATOM 5876 C C . ILE A 1 726 ? -0.809 8.637 -14.599 1.00 96.25 726 ILE A C 1
ATOM 5878 O O . ILE A 1 726 ? -1.861 8.521 -13.972 1.00 96.25 726 ILE A O 1
ATOM 5882 N N . SER A 1 727 ? 0.379 8.425 -14.026 1.00 95.31 727 SER A N 1
ATOM 5883 C CA . SER A 1 727 ? 0.510 8.007 -12.627 1.00 95.31 727 SER A CA 1
ATOM 5884 C C . SER A 1 727 ? 0.021 9.068 -11.629 1.00 95.31 727 SER A C 1
ATOM 5886 O O . SER A 1 727 ? -0.533 8.718 -10.586 1.00 95.31 727 SER A O 1
ATOM 5888 N N . GLU A 1 728 ? 0.162 10.357 -11.949 1.00 95.81 728 GLU A N 1
ATOM 5889 C CA . GLU A 1 728 ? -0.352 11.464 -11.137 1.00 95.81 728 GLU A CA 1
ATOM 5890 C C . GLU A 1 728 ? -1.884 11.542 -11.177 1.00 95.81 728 GLU A C 1
ATOM 5892 O O . GLU A 1 728 ? -2.520 11.625 -10.122 1.00 95.81 728 GLU A O 1
ATOM 5897 N N . ILE A 1 729 ? -2.488 11.445 -12.367 1.00 97.12 729 ILE A N 1
ATOM 5898 C CA . ILE A 1 729 ? -3.949 11.433 -12.527 1.00 97.12 729 ILE A CA 1
ATOM 5899 C C . ILE A 1 729 ? -4.546 10.194 -11.840 1.00 97.12 729 ILE A C 1
ATOM 5901 O O . ILE A 1 729 ? -5.528 10.313 -11.105 1.00 97.12 729 ILE A O 1
ATOM 5905 N N . ALA A 1 730 ? -3.922 9.020 -11.993 1.00 96.38 730 ALA A N 1
ATOM 5906 C CA . ALA A 1 730 ? -4.336 7.789 -11.320 1.00 96.38 730 ALA A CA 1
ATOM 5907 C C . ALA A 1 730 ? -4.278 7.915 -9.786 1.00 96.38 730 ALA A C 1
ATOM 5909 O O . ALA A 1 730 ? -5.233 7.549 -9.097 1.00 96.38 730 ALA A O 1
ATOM 5910 N N . LEU A 1 731 ? -3.199 8.485 -9.236 1.00 94.88 731 LEU A N 1
ATOM 5911 C CA . LEU A 1 731 ? -3.082 8.738 -7.797 1.00 94.88 731 LEU A CA 1
ATOM 5912 C C . LEU A 1 731 ? -4.171 9.703 -7.311 1.00 94.88 731 LEU A C 1
ATOM 5914 O O . LEU A 1 731 ? -4.815 9.444 -6.293 1.00 94.88 731 LEU A O 1
ATOM 5918 N N . ARG A 1 732 ? -4.422 10.785 -8.056 1.00 96.12 732 ARG A N 1
ATOM 5919 C CA . ARG A 1 732 ? -5.483 11.751 -7.747 1.00 96.12 732 ARG A CA 1
ATOM 5920 C C . ARG A 1 732 ? -6.861 11.092 -7.736 1.00 96.12 732 ARG A C 1
ATOM 5922 O O . ARG A 1 732 ? -7.619 11.293 -6.788 1.00 96.12 732 ARG A O 1
ATOM 5929 N N . LEU A 1 733 ? -7.168 10.280 -8.745 1.00 96.44 733 LEU A N 1
ATOM 5930 C CA . LEU A 1 733 ? -8.418 9.531 -8.820 1.00 96.44 733 LEU A CA 1
ATOM 5931 C C . LEU A 1 733 ? -8.553 8.555 -7.636 1.00 96.44 733 LEU A C 1
ATOM 5933 O O . LEU A 1 733 ? -9.613 8.492 -7.012 1.00 96.44 733 LEU A O 1
ATOM 5937 N N . SER A 1 734 ? -7.472 7.864 -7.252 1.00 95.06 734 SER A N 1
ATOM 5938 C CA . SER A 1 734 ? -7.471 6.985 -6.077 1.00 95.06 734 SER A CA 1
ATOM 5939 C C . SER A 1 734 ? -7.753 7.763 -4.792 1.00 95.06 734 SER A C 1
ATOM 5941 O O . SER A 1 734 ? -8.492 7.272 -3.944 1.00 95.06 734 SER A O 1
ATOM 5943 N N . LEU A 1 735 ? -7.201 8.968 -4.622 1.00 94.69 735 LEU A N 1
ATOM 5944 C CA . LEU A 1 735 ? -7.477 9.809 -3.451 1.00 94.69 735 LEU A CA 1
ATOM 5945 C C . LEU A 1 735 ? -8.945 10.250 -3.405 1.00 94.69 735 LEU A C 1
ATOM 5947 O O . LEU A 1 735 ? -9.570 10.195 -2.345 1.00 94.69 735 LEU A O 1
ATOM 5951 N N . MET A 1 736 ? -9.518 10.638 -4.546 1.00 96.12 736 MET A N 1
ATOM 5952 C CA . MET A 1 736 ? -10.931 11.018 -4.627 1.00 96.12 736 MET A CA 1
ATOM 5953 C C . MET A 1 736 ? -11.841 9.848 -4.234 1.00 96.12 736 MET A C 1
ATOM 5955 O O . MET A 1 736 ? -12.663 9.972 -3.329 1.00 96.12 736 MET A O 1
ATOM 5959 N N . VAL A 1 737 ? -11.635 8.678 -4.840 1.00 95.69 737 VAL A N 1
ATOM 5960 C CA . VAL A 1 737 ? -12.467 7.493 -4.589 1.00 95.69 737 VAL A CA 1
ATOM 5961 C C . VAL A 1 737 ? -12.256 6.921 -3.182 1.00 95.69 737 VAL A C 1
ATOM 5963 O O . VAL A 1 737 ? -13.213 6.428 -2.573 1.00 95.69 737 VAL A O 1
ATOM 5966 N N . LYS A 1 738 ? -11.024 6.954 -2.648 1.00 94.75 738 LYS A N 1
ATOM 5967 C CA . LYS A 1 738 ? -10.669 6.279 -1.386 1.00 94.75 738 LYS A CA 1
ATOM 5968 C C . LYS A 1 738 ? -10.738 7.136 -0.127 1.00 94.75 738 LYS A C 1
ATOM 5970 O O . LYS A 1 738 ? -11.121 6.611 0.918 1.00 94.75 738 LYS A O 1
ATOM 5975 N N . GLU A 1 739 ? -10.419 8.424 -0.215 1.00 94.50 739 GLU A N 1
ATOM 5976 C CA . GLU A 1 739 ? -10.364 9.322 0.949 1.00 94.50 739 GLU A CA 1
ATOM 5977 C C . GLU A 1 739 ? -11.529 10.314 0.998 1.00 94.50 739 GLU A C 1
ATOM 5979 O O . GLU A 1 739 ? -12.055 10.601 2.072 1.00 94.50 739 GLU A O 1
ATOM 5984 N N . GLN A 1 740 ? -11.928 10.856 -0.150 1.00 95.31 740 GLN A N 1
ATOM 5985 C CA . GLN A 1 740 ? -12.794 12.039 -0.200 1.00 95.31 740 GLN A CA 1
ATOM 5986 C C . GLN A 1 740 ? -14.290 11.725 -0.213 1.00 95.31 740 GLN A C 1
ATOM 5988 O O . GLN A 1 740 ? -15.106 12.602 0.084 1.00 95.31 740 GLN A O 1
ATOM 5993 N N . ILE A 1 741 ? -14.640 10.479 -0.531 1.00 94.50 741 ILE A N 1
ATOM 5994 C CA . ILE A 1 741 ? -16.020 10.020 -0.642 1.00 94.50 741 ILE A CA 1
ATOM 5995 C C . ILE A 1 741 ? -16.303 8.959 0.406 1.00 94.50 741 ILE A C 1
ATOM 5997 O O . ILE A 1 741 ? -15.631 7.928 0.511 1.00 94.50 741 ILE A O 1
ATOM 6001 N N . THR A 1 742 ? -17.351 9.231 1.171 1.00 93.56 742 THR A N 1
ATOM 6002 C CA . THR A 1 742 ? -17.882 8.371 2.224 1.00 93.56 742 THR A CA 1
ATOM 6003 C C . THR A 1 742 ? -19.370 8.077 2.057 1.00 93.56 742 THR A C 1
ATOM 6005 O O . THR A 1 742 ? -19.859 7.115 2.651 1.00 93.56 742 THR A O 1
ATOM 6008 N N . SER A 1 743 ? -20.099 8.854 1.244 1.00 91.44 743 SER A N 1
ATOM 6009 C CA . SER A 1 743 ? -21.535 8.640 1.037 1.00 91.44 743 SER A CA 1
ATOM 6010 C C . SER A 1 743 ? -21.844 7.423 0.160 1.00 91.44 743 SER A C 1
ATOM 6012 O O . SER A 1 743 ? -22.803 6.705 0.446 1.00 91.44 743 SER A O 1
ATOM 6014 N N . ALA A 1 744 ? -20.997 7.144 -0.836 1.00 93.75 744 ALA A N 1
ATOM 6015 C CA . ALA A 1 744 ? -21.146 6.050 -1.791 1.00 93.75 744 ALA A CA 1
ATOM 6016 C C . ALA A 1 744 ? -19.828 5.287 -2.004 1.00 93.75 744 ALA A C 1
ATOM 6018 O O . ALA A 1 744 ? -18.740 5.809 -1.751 1.00 93.75 744 ALA A O 1
ATOM 6019 N N . LYS A 1 745 ? -19.936 4.038 -2.471 1.00 94.31 745 LYS A N 1
ATOM 6020 C CA . LYS A 1 745 ? -18.788 3.209 -2.847 1.00 94.31 745 LYS A CA 1
ATOM 6021 C C . LYS A 1 745 ? -18.659 3.228 -4.362 1.00 94.31 745 LYS A C 1
ATOM 6023 O O . LYS A 1 745 ? -19.502 2.660 -5.051 1.00 94.31 745 LYS A O 1
ATOM 6028 N N . TYR A 1 746 ? -17.608 3.866 -4.856 1.00 95.94 746 TYR A N 1
ATOM 6029 C CA . TYR A 1 746 ? -17.252 3.823 -6.268 1.00 95.94 746 TYR A CA 1
ATOM 6030 C C . TYR A 1 746 ? -16.139 2.811 -6.488 1.00 95.94 746 TYR A C 1
ATOM 6032 O O . TYR A 1 746 ? -15.182 2.762 -5.712 1.00 95.94 746 TYR A O 1
ATOM 6040 N N . GLU A 1 747 ? -16.264 2.029 -7.549 1.00 95.25 747 GLU A N 1
ATOM 6041 C CA . GLU A 1 747 ? -15.227 1.112 -8.002 1.00 95.25 747 GLU A CA 1
ATOM 6042 C C . GLU A 1 747 ? -14.952 1.336 -9.484 1.00 95.25 747 GLU A C 1
ATOM 6044 O O . GLU A 1 747 ? -15.863 1.573 -10.283 1.00 95.25 747 GLU A O 1
ATOM 6049 N N . VAL A 1 748 ? -13.667 1.294 -9.831 1.00 96.75 748 VAL A N 1
ATOM 6050 C CA . VAL A 1 748 ? -13.230 1.292 -11.224 1.00 96.75 748 VAL A CA 1
ATOM 6051 C C . VAL A 1 748 ? -13.582 -0.074 -11.795 1.00 96.75 748 VAL A C 1
ATOM 6053 O O . VAL A 1 748 ? -13.174 -1.099 -11.251 1.00 96.75 748 VAL A O 1
ATOM 6056 N N . TYR A 1 749 ? -14.360 -0.080 -12.869 1.00 96.94 749 TYR A N 1
ATOM 6057 C CA . TYR A 1 749 ? -14.836 -1.298 -13.500 1.00 96.94 749 TYR A CA 1
ATOM 6058 C C . TYR A 1 749 ? -13.962 -1.632 -14.702 1.00 96.94 749 TYR A C 1
ATOM 6060 O O . TYR A 1 749 ? -13.897 -0.865 -15.664 1.00 96.94 749 TYR A O 1
ATOM 6068 N N . VAL A 1 750 ? -13.300 -2.785 -14.634 1.00 97.06 750 VAL A N 1
ATOM 6069 C CA . VAL A 1 750 ? -12.587 -3.383 -15.758 1.00 97.06 750 VAL A CA 1
ATOM 6070 C C . VAL A 1 750 ? -12.985 -4.849 -15.841 1.00 97.06 750 VAL A C 1
ATOM 6072 O O . VAL A 1 750 ? -12.669 -5.614 -14.927 1.00 97.06 750 VAL A O 1
ATOM 6075 N N . PRO A 1 751 ? -13.728 -5.237 -16.883 1.00 96.06 751 PRO A N 1
ATOM 6076 C CA . PRO A 1 751 ? -14.118 -6.622 -17.067 1.00 96.06 751 PRO A CA 1
ATOM 6077 C C . PRO A 1 751 ? -12.913 -7.513 -17.356 1.00 96.06 751 PRO A C 1
ATOM 6079 O O . PRO A 1 751 ? -11.896 -7.069 -17.896 1.00 96.06 751 PRO A O 1
ATOM 6082 N N . ALA A 1 752 ? -13.031 -8.780 -16.961 1.00 94.50 752 ALA A N 1
ATOM 6083 C CA . ALA A 1 752 ? -11.980 -9.753 -17.206 1.00 94.50 752 ALA A CA 1
ATOM 6084 C C . ALA A 1 752 ? -11.866 -10.021 -18.717 1.00 94.50 752 ALA A C 1
ATOM 6086 O O . ALA A 1 752 ? -12.890 -10.043 -19.409 1.00 94.50 752 ALA A O 1
ATOM 6087 N N . PRO A 1 753 ? -10.652 -10.252 -19.243 1.00 93.19 753 PRO A N 1
ATOM 6088 C CA . PRO A 1 753 ? -10.510 -10.658 -20.632 1.00 93.19 753 PRO A CA 1
ATOM 6089 C C . PRO A 1 753 ? -11.223 -11.995 -20.868 1.00 93.19 753 PRO A C 1
ATOM 6091 O O . PRO A 1 753 ? -11.412 -12.783 -19.938 1.00 93.19 753 PRO A O 1
ATOM 6094 N N . ASP A 1 754 ? -11.622 -12.249 -22.113 1.00 91.44 754 ASP A N 1
ATOM 6095 C CA . ASP A 1 754 ? -12.373 -13.441 -22.521 1.00 91.44 754 ASP A CA 1
ATOM 6096 C C . ASP A 1 754 ? -13.783 -13.571 -21.874 1.00 91.44 754 ASP A C 1
ATOM 6098 O O . ASP A 1 754 ? -14.446 -14.591 -22.079 1.00 91.44 754 ASP A O 1
ATOM 6102 N N . GLN A 1 755 ? -14.271 -12.563 -21.129 1.00 93.44 755 GLN A N 1
ATOM 6103 C CA . GLN A 1 755 ? -15.639 -12.503 -20.586 1.00 93.44 755 GLN A CA 1
ATOM 6104 C C . GLN A 1 755 ? -16.669 -12.154 -21.678 1.00 93.44 755 GLN A C 1
ATOM 6106 O O . GLN A 1 755 ? -16.361 -11.438 -22.632 1.00 93.44 755 GLN A O 1
ATOM 6111 N N . ASP A 1 756 ? -17.910 -12.626 -21.529 1.00 93.12 756 ASP A N 1
ATOM 6112 C CA . ASP A 1 756 ? -19.021 -12.222 -22.398 1.00 93.12 756 ASP A CA 1
ATOM 6113 C C . ASP A 1 756 ? -19.283 -10.709 -22.301 1.00 93.12 756 ASP A C 1
ATOM 6115 O O . ASP A 1 756 ? -19.294 -10.129 -21.211 1.00 93.12 756 ASP A O 1
ATOM 6119 N N . PHE A 1 757 ? -19.508 -10.074 -23.451 1.00 92.75 757 PHE A N 1
ATOM 6120 C CA . PHE A 1 757 ? -19.796 -8.649 -23.550 1.00 92.75 757 PHE A CA 1
ATOM 6121 C C . PHE A 1 757 ? -21.155 -8.315 -22.924 1.00 92.75 757 PHE A C 1
ATOM 6123 O O . PHE A 1 757 ? -22.195 -8.827 -23.347 1.00 92.75 757 PHE A O 1
ATOM 6130 N N . ASP A 1 758 ? -21.145 -7.414 -21.944 1.00 93.00 758 ASP A N 1
ATOM 6131 C CA . ASP A 1 758 ? -22.335 -6.930 -21.251 1.00 93.00 758 ASP A CA 1
ATOM 6132 C C . ASP A 1 758 ? -22.651 -5.492 -21.676 1.00 93.00 758 ASP A C 1
ATOM 6134 O O . ASP A 1 758 ? -21.981 -4.539 -21.274 1.00 93.00 758 ASP A O 1
ATOM 6138 N N . THR A 1 759 ? -23.716 -5.323 -22.461 1.00 92.69 759 THR A N 1
ATOM 6139 C CA . THR A 1 759 ? -24.147 -4.017 -22.977 1.00 92.69 759 THR A CA 1
ATOM 6140 C C . THR A 1 759 ? -24.497 -3.010 -21.885 1.00 92.69 759 THR A C 1
ATOM 6142 O O . THR A 1 759 ? -24.516 -1.810 -22.165 1.00 92.69 759 THR A O 1
ATOM 6145 N N . ASP A 1 760 ? -24.807 -3.450 -20.664 1.00 93.38 760 ASP A N 1
ATOM 6146 C CA . ASP A 1 760 ? -25.174 -2.546 -19.573 1.00 93.38 760 ASP A CA 1
ATOM 6147 C C . ASP A 1 760 ? -23.937 -1.903 -18.931 1.00 93.38 760 ASP A C 1
ATOM 6149 O O . ASP A 1 760 ? -23.994 -0.742 -18.515 1.00 93.38 760 ASP A O 1
ATOM 6153 N N . PHE A 1 761 ? -22.800 -2.603 -18.934 1.00 95.38 761 PHE A N 1
ATOM 6154 C CA . PHE A 1 761 ? -21.556 -2.178 -18.280 1.00 95.38 761 PHE A CA 1
ATOM 6155 C C . PHE A 1 761 ? -20.439 -1.803 -19.257 1.00 95.38 761 PHE A C 1
ATOM 6157 O O . PHE A 1 761 ? -19.469 -1.146 -18.865 1.00 95.38 761 PHE A O 1
ATOM 6164 N N . MET A 1 762 ? -20.574 -2.201 -20.520 1.00 95.62 762 MET A N 1
ATOM 6165 C CA . MET A 1 762 ? -19.521 -2.122 -21.524 1.00 95.62 762 MET A CA 1
ATOM 6166 C C . MET A 1 762 ? -19.998 -1.407 -22.786 1.00 95.62 762 MET A C 1
ATOM 6168 O O . MET A 1 762 ? -21.178 -1.416 -23.144 1.00 95.62 762 MET A O 1
ATOM 6172 N N . GLU A 1 763 ? -19.046 -0.787 -23.466 1.00 94.94 763 GLU A N 1
ATOM 6173 C CA . GLU A 1 763 ? -19.181 -0.199 -24.794 1.00 94.94 763 GLU A CA 1
ATOM 6174 C C . GLU A 1 763 ? -18.112 -0.821 -25.702 1.00 94.94 763 GLU A C 1
ATOM 6176 O O . GLU A 1 763 ? -16.984 -1.047 -25.261 1.00 94.94 763 GLU A O 1
ATOM 6181 N N . ASP A 1 764 ? -18.458 -1.162 -26.944 1.00 93.00 764 ASP A N 1
ATOM 6182 C CA . ASP A 1 764 ? -17.487 -1.705 -27.900 1.00 93.00 764 ASP A CA 1
ATOM 6183 C C . ASP A 1 764 ? -16.753 -0.546 -28.585 1.00 93.00 764 ASP A C 1
ATOM 6185 O O . ASP A 1 764 ? -17.385 0.299 -29.222 1.00 93.00 764 ASP A O 1
ATOM 6189 N N . ALA A 1 765 ? -15.424 -0.520 -28.482 1.00 92.44 765 ALA A N 1
ATOM 6190 C CA . ALA A 1 765 ? -14.571 0.516 -29.059 1.00 92.44 765 ALA A CA 1
ATOM 6191 C C . ALA A 1 765 ? -14.703 0.640 -30.591 1.00 92.44 765 ALA A C 1
ATOM 6193 O O . ALA A 1 765 ? -14.408 1.698 -31.143 1.00 92.44 765 ALA A O 1
ATOM 6194 N N . PHE A 1 766 ? -15.153 -0.413 -31.282 1.00 85.75 766 PHE A N 1
ATOM 6195 C CA . PHE A 1 766 ? -15.359 -0.409 -32.735 1.00 85.75 766 PHE A CA 1
ATOM 6196 C C . PHE A 1 766 ? -16.785 -0.060 -33.169 1.00 85.75 766 PHE A C 1
ATOM 6198 O O . PHE A 1 766 ? -16.994 0.393 -34.295 1.00 85.75 766 PHE A O 1
ATOM 6205 N N . ASN A 1 767 ? -17.771 -0.271 -32.298 1.00 80.31 767 ASN A N 1
ATOM 6206 C CA . ASN A 1 767 ? -19.190 -0.233 -32.649 1.00 80.31 767 ASN A CA 1
ATOM 6207 C C . ASN A 1 767 ? -19.939 0.857 -31.873 1.00 80.31 767 ASN A C 1
ATOM 6209 O O . ASN A 1 767 ? -21.039 0.627 -31.374 1.00 80.31 767 ASN A O 1
ATOM 6213 N N . GLU A 1 768 ? -19.406 2.084 -31.847 1.00 69.81 768 GLU A N 1
ATOM 6214 C CA . GLU A 1 768 ? -20.099 3.235 -31.234 1.00 69.81 768 GLU A CA 1
ATOM 6215 C C . GLU A 1 768 ? -21.494 3.509 -31.867 1.00 69.81 768 GLU A C 1
ATOM 6217 O O . GLU A 1 768 ? -22.294 4.252 -31.304 1.00 69.81 768 GLU A O 1
ATOM 6222 N N . HIS A 1 769 ? -21.832 2.905 -33.025 1.00 59.47 769 HIS A N 1
ATOM 6223 C CA . HIS A 1 769 ? -23.030 3.251 -33.814 1.00 59.47 769 HIS A CA 1
ATOM 6224 C C . HIS A 1 769 ? -23.921 2.075 -34.269 1.00 59.47 769 HIS A C 1
ATOM 6226 O O . HIS A 1 769 ? -25.007 2.306 -34.809 1.00 59.47 769 HIS A O 1
ATOM 6232 N N . THR A 1 770 ? -23.517 0.820 -34.079 1.00 58.12 770 THR A N 1
ATOM 6233 C CA . THR A 1 770 ? -24.207 -0.366 -34.622 1.00 58.12 770 THR A CA 1
ATOM 6234 C C . THR A 1 770 ? -24.771 -1.195 -33.469 1.00 58.12 770 THR A C 1
ATOM 6236 O O . THR A 1 770 ? -24.115 -2.066 -32.917 1.00 58.12 770 THR A O 1
ATOM 6239 N N . GLY A 1 771 ? -26.013 -0.912 -33.064 1.00 60.78 771 GLY A N 1
ATOM 6240 C CA . GLY A 1 771 ? -26.693 -1.557 -31.926 1.00 60.78 771 GLY A CA 1
ATOM 6241 C C . GLY A 1 771 ? -27.042 -3.046 -32.104 1.00 60.78 771 GLY A C 1
ATOM 6242 O O . GLY A 1 771 ? -28.145 -3.460 -31.750 1.00 60.78 771 GLY A O 1
ATOM 6243 N N . THR A 1 772 ? -26.163 -3.856 -32.693 1.00 60.31 772 THR A N 1
ATOM 6244 C CA . THR A 1 772 ? -26.344 -5.301 -32.853 1.00 60.31 772 THR A CA 1
ATOM 6245 C C . THR A 1 772 ? -25.921 -6.032 -31.581 1.00 60.31 772 THR A C 1
ATOM 6247 O O . THR A 1 772 ? -24.746 -6.099 -31.250 1.00 60.31 772 THR A O 1
ATOM 6250 N N . THR A 1 773 ? -26.897 -6.599 -30.874 1.00 59.69 773 THR A N 1
ATOM 6251 C CA . THR A 1 773 ? -26.772 -7.263 -29.563 1.00 59.69 773 THR A CA 1
ATOM 6252 C C . THR A 1 773 ? -26.346 -8.732 -29.660 1.00 59.69 773 THR A C 1
ATOM 6254 O O . THR A 1 773 ? -26.916 -9.588 -28.979 1.00 59.69 773 THR A O 1
ATOM 6257 N N . ASN A 1 774 ? -25.432 -9.080 -30.562 1.00 69.00 774 ASN A N 1
ATOM 6258 C CA . ASN A 1 774 ? -24.941 -10.455 -30.586 1.00 69.00 774 ASN A CA 1
ATOM 6259 C C . ASN A 1 774 ? -24.014 -10.668 -29.378 1.00 69.00 774 ASN A C 1
ATOM 6261 O O . ASN A 1 774 ? -23.293 -9.762 -28.968 1.00 69.00 774 ASN A O 1
ATOM 6265 N N . VAL A 1 775 ? -24.096 -11.849 -28.759 1.00 66.69 775 VAL A N 1
ATOM 6266 C CA . VAL A 1 775 ? -23.257 -12.219 -27.611 1.00 66.69 775 VAL A CA 1
ATOM 6267 C C . VAL A 1 775 ? -21.832 -12.372 -28.126 1.00 66.69 775 VAL A C 1
ATOM 6269 O O . VAL A 1 775 ? -21.516 -13.360 -28.786 1.00 66.69 775 VAL A O 1
ATOM 6272 N N . HIS A 1 776 ? -21.006 -11.365 -27.878 1.00 81.00 776 HIS A N 1
ATOM 6273 C CA . HIS A 1 776 ? -19.622 -11.336 -28.318 1.00 81.00 776 HIS A CA 1
ATOM 6274 C C . HIS A 1 776 ? -18.703 -11.581 -27.129 1.00 81.00 776 HIS A C 1
ATOM 6276 O O . HIS A 1 776 ? -18.913 -11.029 -26.052 1.00 81.00 776 HIS A O 1
ATOM 6282 N N . GLN A 1 777 ? -17.670 -12.393 -27.325 1.00 89.69 777 GLN A N 1
ATOM 6283 C CA . GLN A 1 777 ? -16.612 -12.533 -26.336 1.00 89.69 777 GLN A CA 1
ATOM 6284 C C . GLN A 1 777 ? -15.708 -11.297 -26.389 1.00 89.69 777 GLN A C 1
ATOM 6286 O O . GLN A 1 777 ? -15.319 -10.843 -27.471 1.00 89.69 777 GLN A O 1
ATOM 6291 N N . MET A 1 778 ? -15.373 -10.741 -25.231 1.00 92.38 778 MET A N 1
ATOM 6292 C CA . MET A 1 778 ? -14.436 -9.631 -25.123 1.00 92.38 778 MET A CA 1
ATOM 6293 C C . MET A 1 778 ? -12.996 -10.096 -25.305 1.00 92.38 778 MET A C 1
ATOM 6295 O O . MET A 1 778 ? -12.583 -11.105 -24.744 1.00 92.38 778 MET A O 1
ATOM 6299 N N . PHE A 1 779 ? -12.212 -9.302 -26.026 1.00 89.50 779 PHE A N 1
ATOM 6300 C CA . PHE A 1 779 ? -10.762 -9.431 -26.089 1.00 89.50 779 PHE A CA 1
ATOM 6301 C C . PHE A 1 779 ? -10.098 -8.781 -24.885 1.00 89.50 779 PHE A C 1
ATOM 6303 O O . PHE A 1 779 ? -9.546 -9.462 -24.027 1.00 89.50 779 PHE A O 1
ATOM 6310 N N . CYS A 1 780 ? -10.172 -7.456 -24.813 1.00 95.00 780 CYS A N 1
ATOM 6311 C CA . CYS A 1 780 ? -9.522 -6.677 -23.774 1.00 95.00 780 CYS A CA 1
ATOM 6312 C C . CYS A 1 780 ? -10.295 -5.389 -23.477 1.00 95.00 780 CYS A C 1
ATOM 6314 O O . CYS A 1 780 ? -11.130 -4.937 -24.268 1.00 95.00 780 CYS A O 1
ATOM 6316 N N . THR A 1 781 ? -9.988 -4.783 -22.333 1.00 96.88 781 THR A N 1
ATOM 6317 C CA . THR A 1 781 ? -10.521 -3.475 -21.940 1.00 96.88 781 THR A CA 1
ATOM 6318 C C . THR A 1 781 ? -9.531 -2.383 -22.321 1.00 96.88 781 THR A C 1
ATOM 6320 O O . THR A 1 781 ? -8.386 -2.424 -21.881 1.00 96.88 781 THR A O 1
ATOM 6323 N N . VAL A 1 782 ? -9.961 -1.397 -23.109 1.00 96.81 782 VAL A N 1
ATOM 6324 C CA . VAL A 1 782 ? -9.111 -0.287 -23.579 1.00 96.81 782 VAL A CA 1
ATOM 6325 C C . VAL A 1 782 ? -9.348 1.012 -22.810 1.00 96.81 782 VAL A C 1
ATOM 6327 O O . VAL A 1 782 ? -8.435 1.827 -22.712 1.00 96.81 782 VAL A O 1
ATOM 6330 N N . GLU A 1 783 ? -10.525 1.182 -22.201 1.00 97.69 783 GLU A N 1
ATOM 6331 C CA . GLU A 1 783 ? -10.824 2.291 -21.288 1.00 97.69 783 GLU A CA 1
ATOM 6332 C C . GLU A 1 783 ? -11.577 1.795 -20.052 1.00 97.69 783 GLU A C 1
ATOM 6334 O O . GLU A 1 783 ? -12.478 0.958 -20.138 1.00 97.69 783 GLU A O 1
ATOM 6339 N N . MET A 1 784 ? -11.222 2.336 -18.888 1.00 97.88 784 MET A N 1
ATOM 6340 C CA . MET A 1 784 ? -11.820 1.958 -17.609 1.00 97.88 784 MET A CA 1
ATOM 6341 C C . MET A 1 784 ? -13.232 2.527 -17.452 1.00 97.88 784 MET A C 1
ATOM 6343 O O . MET A 1 784 ? -13.471 3.692 -17.774 1.00 97.88 784 MET A O 1
ATOM 6347 N N . GLY A 1 785 ? -14.135 1.733 -16.876 1.00 97.94 785 GLY A N 1
ATOM 6348 C CA . GLY A 1 785 ? -15.458 2.173 -16.439 1.00 97.94 785 GLY A CA 1
ATOM 6349 C C . GLY A 1 785 ? -15.489 2.612 -14.971 1.00 97.94 785 GLY A C 1
ATOM 6350 O O . GLY A 1 785 ? -14.527 2.444 -14.219 1.00 97.94 785 GLY A O 1
ATOM 6351 N N . LEU A 1 786 ? -16.633 3.141 -14.539 1.00 97.81 786 LEU A N 1
ATOM 6352 C CA . LEU A 1 786 ? -16.910 3.508 -13.151 1.00 97.81 786 LEU A CA 1
ATOM 6353 C C . LEU A 1 786 ? -18.304 3.034 -12.757 1.00 97.81 786 LEU A C 1
ATOM 6355 O O . LEU A 1 786 ? -19.296 3.386 -13.403 1.00 97.81 786 LEU A O 1
ATOM 6359 N N . VAL A 1 787 ? -18.381 2.293 -11.656 1.00 97.25 787 VAL A N 1
ATOM 6360 C CA . VAL A 1 787 ? -19.642 1.816 -11.088 1.00 97.25 787 VAL A CA 1
ATOM 6361 C C . VAL A 1 787 ? -19.817 2.311 -9.659 1.00 97.25 787 VAL A C 1
ATOM 6363 O O . VAL A 1 787 ? -18.881 2.365 -8.862 1.00 97.25 787 VAL A O 1
ATOM 6366 N N . GLU A 1 788 ? -21.046 2.685 -9.331 1.00 96.38 788 GLU A N 1
ATOM 6367 C CA . GLU A 1 788 ? -21.504 2.972 -7.979 1.00 96.38 788 GLU A CA 1
ATOM 6368 C C . GLU A 1 788 ? -22.123 1.694 -7.395 1.00 96.38 788 GLU A C 1
ATOM 6370 O O . GLU A 1 788 ? -23.117 1.172 -7.910 1.00 96.38 788 GLU A O 1
ATOM 6375 N N . ILE A 1 789 ? -21.544 1.171 -6.316 1.00 94.12 789 ILE A N 1
ATOM 6376 C CA . ILE A 1 789 ? -22.031 -0.042 -5.653 1.00 94.12 789 ILE A CA 1
ATOM 6377 C C . ILE A 1 789 ? -23.130 0.336 -4.668 1.00 94.12 789 ILE A C 1
ATOM 6379 O O . ILE A 1 789 ? -22.871 0.831 -3.562 1.00 94.12 789 ILE A O 1
ATOM 6383 N N . LEU A 1 790 ? -24.376 0.050 -5.046 1.00 90.31 790 LEU A N 1
ATOM 6384 C CA . LEU A 1 790 ? -25.519 0.259 -4.173 1.00 90.31 790 LEU A CA 1
ATOM 6385 C C . LEU A 1 790 ? -25.573 -0.894 -3.175 1.00 90.31 790 LEU A C 1
ATOM 6387 O O . LEU A 1 790 ? -25.861 -2.047 -3.509 1.00 90.31 790 LEU A O 1
ATOM 6391 N N . HIS A 1 791 ? -25.312 -0.577 -1.911 1.00 82.25 791 HIS A N 1
ATOM 6392 C CA . HIS A 1 791 ? -25.525 -1.531 -0.835 1.00 82.25 791 HIS A CA 1
ATOM 6393 C C . HIS A 1 791 ? -27.031 -1.739 -0.705 1.00 82.25 791 HIS A C 1
ATOM 6395 O O . HIS A 1 791 ? -27.738 -0.889 -0.162 1.00 82.25 791 HIS A O 1
ATOM 6401 N N . SER A 1 792 ? -27.528 -2.866 -1.225 1.00 71.75 792 SER A N 1
ATOM 6402 C CA . SER A 1 792 ? -28.891 -3.315 -0.955 1.00 71.75 792 SER A CA 1
ATOM 6403 C C . SER A 1 792 ? -29.028 -3.417 0.559 1.00 71.75 792 SER A C 1
ATOM 6405 O O . SER A 1 792 ? -28.443 -4.299 1.194 1.00 71.75 792 SER A O 1
ATOM 6407 N N . GLN A 1 793 ? -29.728 -2.451 1.159 1.00 64.38 793 GLN A N 1
ATOM 6408 C CA . GLN A 1 793 ? -30.053 -2.482 2.574 1.00 64.38 793 GLN A CA 1
ATOM 6409 C C . GLN A 1 793 ? -30.779 -3.804 2.787 1.00 64.38 793 GLN A C 1
ATOM 6411 O O . GLN A 1 793 ? -31.866 -3.992 2.246 1.00 64.38 793 GLN A O 1
ATOM 6416 N N . LYS A 1 794 ? -30.123 -4.740 3.485 1.00 56.44 794 LYS A N 1
ATOM 6417 C CA . LYS A 1 794 ? -30.500 -6.153 3.606 1.00 56.44 794 LYS A CA 1
ATOM 6418 C C . LYS A 1 794 ? -31.827 -6.275 4.362 1.00 56.44 794 LYS A C 1
ATOM 6420 O O . LYS A 1 794 ? -31.890 -6.644 5.532 1.00 56.44 794 LYS A O 1
ATOM 6425 N N . GLY A 1 795 ? -32.914 -5.904 3.701 1.00 53.16 795 GLY A N 1
ATOM 6426 C CA . GLY A 1 795 ? -34.270 -5.930 4.203 1.00 53.16 795 GLY A CA 1
ATOM 6427 C C . GLY A 1 795 ? -34.800 -7.346 4.120 1.00 53.16 795 GLY A C 1
ATOM 6428 O O . GLY A 1 795 ? -35.573 -7.637 3.227 1.00 53.16 795 GLY A O 1
ATOM 6429 N N . ARG A 1 796 ? -34.347 -8.215 5.033 1.00 52.22 796 ARG A N 1
ATOM 6430 C CA . ARG A 1 796 ? -34.992 -9.444 5.548 1.00 52.22 796 ARG A CA 1
ATOM 6431 C C . ARG A 1 796 ? -35.779 -10.376 4.597 1.00 52.22 796 ARG A C 1
ATOM 6433 O O . ARG A 1 796 ? -36.517 -11.219 5.101 1.00 52.22 796 ARG A O 1
ATOM 6440 N N . MET A 1 797 ? -35.637 -10.290 3.279 1.00 47.47 797 MET A N 1
ATOM 6441 C CA . MET A 1 797 ? -36.418 -11.073 2.323 1.00 47.47 797 MET A CA 1
ATOM 6442 C C . MET A 1 797 ? -35.515 -11.907 1.418 1.00 47.47 797 MET A C 1
ATOM 6444 O O . MET A 1 797 ? -34.771 -11.360 0.618 1.00 47.47 797 MET A O 1
ATOM 6448 N N . GLY A 1 798 ? -35.658 -13.231 1.544 1.00 54.62 798 GLY A N 1
ATOM 6449 C CA . GLY A 1 798 ? -35.388 -14.219 0.497 1.00 54.62 798 GLY A CA 1
ATOM 6450 C C . GLY A 1 798 ? -33.920 -14.546 0.222 1.00 54.62 798 GLY A C 1
ATOM 6451 O O . GLY A 1 798 ? -33.157 -13.709 -0.231 1.00 54.62 798 GLY A O 1
ATOM 6452 N N . ALA A 1 799 ? -33.546 -15.809 0.427 1.00 53.72 799 ALA A N 1
ATOM 6453 C CA . ALA A 1 799 ? -32.248 -16.379 0.070 1.00 53.72 799 ALA A CA 1
ATOM 6454 C C . ALA A 1 799 ? -32.100 -16.601 -1.454 1.00 53.72 799 ALA A C 1
ATOM 6456 O O . ALA A 1 799 ? -31.939 -17.732 -1.902 1.00 53.72 799 ALA A O 1
ATOM 6457 N N . GLY A 1 800 ? -32.206 -15.535 -2.249 1.00 57.56 800 GLY A N 1
ATOM 6458 C CA . GLY A 1 800 ? -31.760 -15.520 -3.644 1.00 57.56 800 GLY A CA 1
ATOM 6459 C C . GLY A 1 800 ? -30.429 -14.782 -3.728 1.00 57.56 800 GLY A C 1
ATOM 6460 O O . GLY A 1 800 ? -30.288 -13.745 -3.081 1.00 57.56 800 GLY A O 1
ATOM 6461 N N . GLU A 1 801 ? -29.459 -15.321 -4.468 1.00 51.19 801 GLU A N 1
ATOM 6462 C CA . GLU A 1 801 ? -28.165 -14.683 -4.748 1.00 51.19 801 GLU A CA 1
ATOM 6463 C C . GLU A 1 801 ? -28.389 -13.279 -5.316 1.00 51.19 801 GLU A C 1
ATOM 6465 O O . GLU A 1 801 ? -28.679 -13.077 -6.492 1.00 51.19 801 GLU A O 1
ATOM 6470 N N . SER A 1 802 ? -28.330 -12.284 -4.438 1.00 52.62 802 SER A N 1
ATOM 6471 C CA . SER A 1 802 ? -28.472 -10.889 -4.803 1.00 52.62 802 SER A CA 1
ATOM 6472 C C . SER A 1 802 ? -27.125 -10.407 -5.323 1.00 52.62 802 SER A C 1
ATOM 6474 O O . SER A 1 802 ? -26.296 -9.957 -4.526 1.00 52.62 802 SER A O 1
ATOM 6476 N N . SER A 1 803 ? -26.911 -10.488 -6.640 1.00 64.56 803 SER A N 1
ATOM 6477 C CA . SER A 1 803 ? -25.966 -9.589 -7.311 1.00 64.56 803 SER A CA 1
ATOM 6478 C C . SER A 1 803 ? -26.262 -8.178 -6.813 1.00 64.56 803 SER A C 1
ATOM 6480 O O . SER A 1 803 ? -27.396 -7.703 -6.916 1.00 64.56 803 SER A O 1
ATOM 6482 N N . GLY A 1 804 ? -25.280 -7.551 -6.160 1.00 72.25 804 GLY A N 1
ATOM 6483 C CA . GLY A 1 804 ? -25.427 -6.190 -5.657 1.00 72.25 804 GLY A CA 1
ATOM 6484 C C . GLY A 1 804 ? -25.883 -5.287 -6.797 1.00 72.25 804 GLY A C 1
ATOM 6485 O O . GLY A 1 804 ? -25.351 -5.377 -7.899 1.00 72.25 804 GLY A O 1
ATOM 6486 N N . CYS A 1 805 ? -26.899 -4.458 -6.558 1.00 84.94 805 CYS A N 1
ATOM 6487 C CA . CYS A 1 805 ? -27.356 -3.515 -7.569 1.00 84.94 805 CYS A CA 1
ATOM 6488 C C . CYS A 1 805 ? -26.209 -2.526 -7.825 1.00 84.94 805 CYS A C 1
ATOM 6490 O O . CYS A 1 805 ? -25.821 -1.781 -6.927 1.00 84.94 805 CYS A O 1
ATOM 6492 N N . GLN A 1 806 ? -25.608 -2.570 -9.008 1.00 93.88 806 GLN A N 1
ATOM 6493 C CA . GLN A 1 806 ? -24.567 -1.632 -9.412 1.00 93.88 806 GLN A CA 1
ATOM 6494 C C . GLN A 1 806 ? -25.196 -0.597 -10.337 1.00 93.88 806 GLN A C 1
ATOM 6496 O O . GLN A 1 806 ? -25.974 -0.940 -11.225 1.00 93.88 806 GLN A O 1
ATOM 6501 N N . LYS A 1 807 ? -24.879 0.677 -10.120 1.00 95.94 807 LYS A N 1
ATOM 6502 C CA . LYS A 1 807 ? -25.276 1.763 -11.012 1.00 95.94 807 LYS A CA 1
ATOM 6503 C C . LYS A 1 807 ? -24.054 2.195 -11.809 1.00 95.94 807 LYS A C 1
ATOM 6505 O O . LYS A 1 807 ? -23.091 2.710 -11.248 1.00 95.94 807 LYS A O 1
ATOM 6510 N N . VAL A 1 808 ? -24.097 1.981 -13.116 1.00 97.19 808 VAL A N 1
ATOM 6511 C CA . VAL A 1 808 ? -23.011 2.356 -14.025 1.00 97.19 808 VAL A CA 1
ATOM 6512 C C . VAL A 1 808 ? -23.011 3.872 -14.209 1.00 97.19 808 VAL A C 1
ATOM 6514 O O . VAL A 1 808 ? -24.033 4.457 -14.568 1.00 97.19 808 VAL A O 1
ATOM 6517 N N . LEU A 1 809 ? -21.876 4.509 -13.923 1.00 97.50 809 LEU A N 1
ATOM 6518 C CA . LEU A 1 809 ? -21.659 5.942 -14.145 1.00 97.50 809 LEU A CA 1
ATOM 6519 C C . LEU A 1 809 ? -20.878 6.200 -15.433 1.00 97.50 809 LEU A C 1
ATOM 6521 O O . LEU A 1 809 ? -21.151 7.172 -16.131 1.00 97.50 809 LEU A O 1
ATOM 6525 N N . LEU A 1 810 ? -19.931 5.315 -15.743 1.00 98.00 810 LEU A N 1
ATOM 6526 C CA . LEU A 1 810 ? -19.169 5.302 -16.985 1.00 98.00 810 LEU A CA 1
ATOM 6527 C C . LEU A 1 810 ? -19.000 3.846 -17.423 1.00 98.00 810 LEU A C 1
ATOM 6529 O O . LEU A 1 810 ? -18.543 3.022 -16.629 1.00 98.00 810 LEU A O 1
ATOM 6533 N N . LYS A 1 811 ? -19.384 3.519 -18.658 1.00 97.56 811 LYS A N 1
ATOM 6534 C CA . LYS A 1 811 ? -19.169 2.177 -19.215 1.00 97.56 811 LYS A CA 1
ATOM 6535 C C . LYS A 1 811 ? -17.690 1.978 -19.533 1.00 97.56 811 LYS A C 1
ATOM 6537 O O . LYS A 1 811 ? -17.020 2.924 -19.937 1.00 97.56 811 LYS A O 1
ATOM 6542 N N . ALA A 1 812 ? -17.187 0.762 -19.347 1.00 97.56 812 ALA A N 1
ATOM 6543 C CA . ALA A 1 812 ? -15.841 0.422 -19.801 1.00 97.56 812 ALA A CA 1
ATOM 6544 C C . ALA A 1 812 ? -15.841 0.281 -21.328 1.00 97.56 812 ALA A C 1
ATOM 6546 O O . ALA A 1 812 ? -16.712 -0.408 -21.864 1.00 97.56 812 ALA A O 1
ATOM 6547 N N . LYS A 1 813 ? -14.870 0.881 -22.029 1.00 97.06 813 LYS A N 1
ATOM 6548 C CA . LYS A 1 813 ? -14.694 0.591 -23.457 1.00 97.06 813 LYS A CA 1
ATOM 6549 C C . LYS A 1 813 ? -13.859 -0.664 -23.614 1.00 97.06 813 LYS A C 1
ATOM 6551 O O . LYS A 1 813 ? -12.751 -0.773 -23.086 1.00 97.06 813 LYS A O 1
ATOM 6556 N N . THR A 1 814 ? -14.400 -1.609 -24.356 1.00 95.69 814 THR A N 1
ATOM 6557 C CA . THR A 1 814 ? -13.836 -2.938 -24.554 1.00 95.69 814 THR A CA 1
ATOM 6558 C C . THR A 1 814 ? -13.769 -3.236 -26.039 1.00 95.69 814 THR A C 1
ATOM 6560 O O . THR A 1 814 ? -14.506 -2.662 -26.834 1.00 95.69 814 THR A O 1
ATOM 6563 N N . VAL A 1 815 ? -12.858 -4.111 -26.428 1.00 93.56 815 VAL A N 1
ATOM 6564 C CA . VAL A 1 815 ? -12.739 -4.577 -27.805 1.00 93.56 815 VAL A CA 1
ATOM 6565 C C . VAL A 1 815 ? -13.341 -5.972 -27.864 1.00 93.56 815 VAL A C 1
ATOM 6567 O O . VAL A 1 815 ? -12.930 -6.842 -27.098 1.00 93.56 815 VAL A O 1
ATOM 6570 N N . SER A 1 816 ? -14.317 -6.201 -28.741 1.00 91.50 816 SER A N 1
ATOM 6571 C CA . SER A 1 816 ? -14.911 -7.531 -28.922 1.00 91.50 816 SER A CA 1
ATOM 6572 C C . SER A 1 816 ? -14.171 -8.348 -29.990 1.00 91.50 816 SER A C 1
ATOM 6574 O O . SER A 1 816 ? -13.628 -7.797 -30.953 1.00 91.50 816 SER A O 1
ATOM 6576 N N . LEU A 1 817 ? -14.148 -9.677 -29.831 1.00 85.75 817 LEU A N 1
ATOM 6577 C CA . LEU A 1 817 ? -13.509 -10.597 -30.783 1.00 85.75 817 LEU A CA 1
ATOM 6578 C C . LEU A 1 817 ? -14.080 -10.443 -32.195 1.00 85.75 817 LEU A C 1
ATOM 6580 O O . LEU A 1 817 ? -13.337 -10.445 -33.178 1.00 85.75 817 LEU A O 1
ATOM 6584 N N . ASP A 1 818 ? -15.397 -10.311 -32.293 1.00 84.88 818 ASP A N 1
ATOM 6585 C CA . ASP A 1 818 ? -16.089 -10.253 -33.576 1.00 84.88 818 ASP A CA 1
ATOM 6586 C C . ASP A 1 818 ? -15.828 -8.923 -34.284 1.00 84.88 818 ASP A C 1
ATOM 6588 O O . ASP A 1 818 ? -15.628 -8.919 -35.498 1.00 84.88 818 ASP A O 1
ATOM 6592 N N . SER A 1 819 ? -15.718 -7.818 -33.541 1.00 86.25 819 SER A N 1
ATOM 6593 C CA . SER A 1 819 ? -15.318 -6.524 -34.100 1.00 86.25 819 SER A CA 1
ATOM 6594 C C . SER A 1 819 ? -13.887 -6.548 -34.633 1.00 86.25 819 SER A C 1
ATOM 6596 O O . SER A 1 819 ? -13.648 -6.092 -35.750 1.00 86.25 819 SER A O 1
ATOM 6598 N N . VAL A 1 820 ? -12.943 -7.154 -33.902 1.00 85.19 820 VAL A N 1
ATOM 6599 C CA . VAL A 1 820 ? -11.564 -7.336 -34.395 1.00 85.19 820 VAL A CA 1
ATOM 6600 C C . VAL A 1 820 ? -11.544 -8.255 -35.609 1.00 85.19 820 VAL A C 1
ATOM 6602 O O . VAL A 1 820 ? -10.873 -7.959 -36.592 1.00 85.19 820 VAL A O 1
ATOM 6605 N N . SER A 1 821 ? -12.305 -9.348 -35.583 1.00 83.81 821 SER A N 1
ATOM 6606 C CA . SER A 1 821 ? -12.379 -10.297 -36.697 1.00 83.81 821 SER A CA 1
ATOM 6607 C C . SER A 1 821 ? -12.978 -9.656 -37.948 1.00 83.81 821 SER A C 1
ATOM 6609 O O . SER A 1 821 ? -12.439 -9.844 -39.037 1.00 83.81 821 SER A O 1
ATOM 6611 N N . SER A 1 822 ? -14.042 -8.860 -37.800 1.00 83.94 822 SER A N 1
ATOM 6612 C CA . SER A 1 822 ? -14.642 -8.082 -38.889 1.00 83.94 822 SER A CA 1
ATOM 6613 C C . SER A 1 822 ? -13.655 -7.054 -39.426 1.00 83.94 822 SER A C 1
ATOM 6615 O O . SER A 1 822 ? -13.427 -7.002 -40.629 1.00 83.94 822 SER A O 1
ATOM 6617 N N . PHE A 1 823 ? -12.998 -6.297 -38.544 1.00 82.88 823 PHE A N 1
ATOM 6618 C CA . PHE A 1 823 ? -11.990 -5.313 -38.930 1.00 82.88 823 PHE A CA 1
ATOM 6619 C C . PHE A 1 823 ? -10.831 -5.957 -39.705 1.00 82.88 823 PHE A C 1
ATOM 6621 O O . PHE A 1 823 ? -10.436 -5.466 -40.764 1.00 82.88 823 PHE A O 1
ATOM 6628 N N . LEU A 1 824 ? -10.315 -7.093 -39.226 1.00 80.69 824 LEU A N 1
ATOM 6629 C CA . LEU A 1 824 ? -9.248 -7.837 -39.894 1.00 80.69 824 LEU A CA 1
ATOM 6630 C C . LEU A 1 824 ? -9.702 -8.432 -41.237 1.00 80.69 824 LEU A C 1
ATOM 6632 O O . LEU A 1 824 ? -8.893 -8.484 -42.169 1.00 80.69 824 LEU A O 1
ATOM 6636 N N . ALA A 1 825 ? -10.967 -8.854 -41.343 1.00 80.94 825 ALA A N 1
ATOM 6637 C CA . ALA A 1 825 ? -11.561 -9.392 -42.565 1.00 80.94 825 ALA A CA 1
ATOM 6638 C C . ALA A 1 825 ? -11.804 -8.308 -43.626 1.00 80.94 825 ALA A C 1
ATOM 6640 O O . ALA A 1 825 ? -11.464 -8.519 -44.790 1.00 80.94 825 ALA A O 1
ATOM 6641 N N . ASP A 1 826 ? -12.314 -7.138 -43.235 1.00 78.19 826 ASP A N 1
ATOM 6642 C CA . ASP A 1 826 ? -12.611 -6.023 -44.146 1.00 78.19 826 ASP A CA 1
ATOM 6643 C C . ASP A 1 826 ? -11.342 -5.446 -44.799 1.00 78.19 826 ASP A C 1
ATOM 6645 O O . ASP A 1 826 ? -11.378 -4.960 -45.930 1.00 78.19 826 ASP A O 1
ATOM 6649 N N . HIS A 1 827 ? -10.194 -5.565 -44.124 1.00 69.56 827 HIS A N 1
ATOM 6650 C CA . HIS A 1 827 ? -8.894 -5.098 -44.618 1.00 69.56 827 HIS A CA 1
ATOM 6651 C C . HIS A 1 827 ? -8.069 -6.198 -45.314 1.00 69.56 827 HIS A C 1
ATOM 6653 O O . HIS A 1 827 ? -6.968 -5.935 -45.806 1.00 69.56 827 HIS A O 1
ATOM 6659 N N . ALA A 1 828 ? -8.579 -7.432 -45.414 1.00 67.56 828 ALA A N 1
ATOM 6660 C CA . ALA A 1 828 ? -7.936 -8.502 -46.173 1.00 67.56 828 ALA A CA 1
ATOM 6661 C C . ALA A 1 828 ? -8.140 -8.287 -47.686 1.00 67.56 828 ALA A C 1
ATOM 6663 O O . ALA A 1 828 ? -8.999 -8.886 -48.326 1.00 67.56 828 ALA A O 1
ATOM 6664 N N . THR A 1 829 ? -7.308 -7.436 -48.290 1.00 57.25 829 THR A N 1
ATOM 6665 C CA . THR A 1 829 ? -7.346 -7.117 -49.732 1.00 57.25 829 THR A CA 1
ATOM 6666 C C . THR A 1 829 ? -6.991 -8.296 -50.654 1.00 57.25 829 THR A C 1
ATOM 6668 O O . THR A 1 829 ? -7.145 -8.189 -51.872 1.00 57.25 829 THR A O 1
ATOM 6671 N N . SER A 1 830 ? -6.553 -9.440 -50.108 1.00 53.72 830 SER A N 1
ATOM 6672 C CA . SER A 1 830 ? -6.168 -10.632 -50.872 1.00 53.72 830 SER A CA 1
ATOM 6673 C C . SER A 1 830 ? -6.958 -11.881 -50.445 1.00 53.72 830 SER A C 1
ATOM 6675 O O . SER A 1 830 ? -6.837 -12.316 -49.299 1.00 53.72 830 SER A O 1
ATOM 6677 N N . PRO A 1 831 ? -7.688 -12.547 -51.364 1.00 53.91 831 PRO A N 1
ATOM 6678 C CA . PRO A 1 831 ? -8.456 -13.764 -51.071 1.00 53.91 831 PRO A CA 1
ATOM 6679 C C . PRO A 1 831 ? -7.597 -15.000 -50.731 1.00 53.91 831 PRO A C 1
ATOM 6681 O O . PRO A 1 831 ? -8.147 -16.065 -50.465 1.00 53.91 831 PRO A O 1
ATOM 6684 N N . TYR A 1 832 ? -6.263 -14.885 -50.733 1.00 53.62 832 TYR A N 1
ATOM 6685 C CA . TYR A 1 832 ? -5.335 -15.971 -50.386 1.00 53.62 832 TYR A CA 1
ATOM 6686 C C . TYR A 1 832 ? -4.843 -15.941 -48.930 1.00 53.62 832 TYR A C 1
ATOM 6688 O O . TYR A 1 832 ? -4.169 -16.881 -48.511 1.00 53.62 832 TYR A O 1
ATOM 6696 N N . ASP A 1 833 ? -5.187 -14.912 -48.150 1.00 54.75 833 ASP A N 1
ATOM 6697 C CA . ASP A 1 833 ? -4.740 -14.757 -46.755 1.00 54.75 833 ASP A CA 1
ATOM 6698 C C . ASP A 1 833 ? -5.817 -15.173 -45.730 1.00 54.75 833 ASP A C 1
ATOM 6700 O O . ASP A 1 833 ? -5.885 -14.678 -44.610 1.00 54.75 833 ASP A O 1
ATOM 6704 N N . SER A 1 834 ? -6.688 -16.118 -46.098 1.00 53.06 834 SER A N 1
ATOM 6705 C CA . SER A 1 834 ? -7.777 -16.615 -45.241 1.00 53.06 834 SER A CA 1
ATOM 6706 C C . SER A 1 834 ? -7.311 -17.562 -44.124 1.00 53.06 834 SER A C 1
ATOM 6708 O O . SER A 1 834 ? -8.141 -18.164 -43.446 1.00 53.06 834 SER A O 1
ATOM 6710 N N . SER A 1 835 ? -5.997 -17.739 -43.934 1.00 54.84 835 SER A N 1
ATOM 6711 C CA . SER A 1 835 ? -5.451 -18.693 -42.957 1.00 54.84 835 SER A CA 1
ATOM 6712 C C . SER A 1 835 ? -5.738 -18.305 -41.499 1.00 54.84 835 SER A C 1
ATOM 6714 O O . SER A 1 835 ? -5.861 -19.192 -40.655 1.00 54.84 835 SER A O 1
ATOM 6716 N N . TRP A 1 836 ? -5.954 -17.014 -41.232 1.00 51.72 836 TRP A N 1
ATOM 6717 C CA . TRP A 1 836 ? -6.246 -16.456 -39.906 1.00 51.72 836 TRP A CA 1
ATOM 6718 C C . TRP A 1 836 ? -7.631 -16.820 -39.360 1.00 51.72 836 TRP A C 1
ATOM 6720 O O . TRP A 1 836 ? -7.776 -17.048 -38.163 1.00 51.72 836 TRP A O 1
ATOM 6730 N N . VAL A 1 837 ? -8.638 -16.968 -40.230 1.00 53.66 837 VAL A N 1
ATOM 6731 C CA . VAL A 1 837 ? -10.009 -17.349 -39.823 1.00 53.66 837 VAL A CA 1
ATOM 6732 C C . VAL A 1 837 ? -10.035 -18.747 -39.183 1.00 53.66 837 VAL A C 1
ATOM 6734 O O . VAL A 1 837 ? -10.917 -19.060 -38.391 1.00 53.66 837 VAL A O 1
ATOM 6737 N N . THR A 1 838 ? -9.041 -19.586 -39.483 1.00 55.47 838 THR A N 1
ATOM 6738 C CA . THR A 1 838 ? -8.928 -20.954 -38.957 1.00 55.47 838 THR A CA 1
ATOM 6739 C C . THR A 1 838 ? -8.345 -21.047 -37.547 1.00 55.47 838 THR A C 1
ATOM 6741 O O . THR A 1 838 ? -8.426 -22.124 -36.959 1.00 55.47 838 THR A O 1
ATOM 6744 N N . VAL A 1 839 ? -7.722 -19.983 -37.021 1.00 53.06 839 VAL A N 1
ATOM 6745 C CA . VAL A 1 839 ? -6.988 -20.062 -35.744 1.00 53.06 839 VAL A CA 1
ATOM 6746 C C . VAL A 1 839 ? -7.833 -19.665 -34.533 1.00 53.06 839 VAL A C 1
ATOM 6748 O O . VAL A 1 839 ? -7.563 -20.089 -33.409 1.00 53.06 839 VAL A O 1
ATOM 6751 N N . LEU A 1 840 ? -8.930 -18.943 -34.755 1.00 53.28 840 LEU A N 1
ATOM 6752 C CA . LEU A 1 840 ? -9.927 -18.742 -33.714 1.00 53.28 840 LEU A CA 1
ATOM 6753 C C . LEU A 1 840 ? -10.613 -20.085 -33.416 1.00 53.28 840 LEU A C 1
ATOM 6755 O O . LEU A 1 840 ? -11.075 -20.751 -34.348 1.00 53.28 840 LEU A O 1
ATOM 6759 N N . PRO A 1 841 ? -10.688 -20.522 -32.145 1.00 50.06 841 PRO A N 1
ATOM 6760 C CA . PRO A 1 841 ? -11.325 -21.781 -31.799 1.00 50.06 841 PRO A CA 1
ATOM 6761 C C . PRO A 1 841 ? -12.797 -21.707 -32.198 1.00 50.06 841 PRO A C 1
ATOM 6763 O O . PRO A 1 841 ? -13.595 -21.037 -31.542 1.00 50.06 841 PRO A O 1
ATOM 6766 N N . SER A 1 842 ? -13.161 -22.411 -33.275 1.00 44.31 842 SER A N 1
ATOM 6767 C CA . SER A 1 842 ? -14.549 -22.570 -33.692 1.00 44.31 842 SER A CA 1
ATOM 6768 C C . SER A 1 842 ? -15.324 -23.140 -32.508 1.00 44.31 842 SER A C 1
ATOM 6770 O O . SER A 1 842 ? -15.172 -24.320 -32.177 1.00 44.31 842 SER A O 1
ATOM 6772 N N . HIS A 1 843 ? -16.110 -22.301 -31.835 1.00 47.09 843 HIS A N 1
ATOM 6773 C CA . HIS A 1 843 ? -16.953 -22.722 -30.728 1.00 47.09 843 HIS A CA 1
ATOM 6774 C C . HIS A 1 843 ? -18.070 -23.599 -31.289 1.00 47.09 843 HIS A C 1
ATOM 6776 O O . HIS A 1 843 ? -19.168 -23.146 -31.612 1.00 47.09 843 HIS A O 1
ATOM 6782 N N . GLY A 1 844 ? -17.773 -24.892 -31.421 1.00 39.06 844 GLY A N 1
ATOM 6783 C CA . GLY A 1 844 ? -18.782 -25.918 -31.572 1.00 39.06 844 GLY A CA 1
ATOM 6784 C C . GLY A 1 844 ? -19.680 -25.853 -30.347 1.00 39.06 844 GLY A C 1
ATOM 6785 O O . GLY A 1 844 ? -19.273 -26.251 -29.260 1.00 39.06 844 GLY A O 1
ATOM 6786 N N . HIS A 1 845 ? -20.890 -25.326 -30.522 1.00 41.50 845 HIS A N 1
ATOM 6787 C CA . HIS A 1 845 ? -21.981 -25.453 -29.565 1.00 41.50 845 HIS A CA 1
ATOM 6788 C C . HIS A 1 845 ? -22.279 -26.943 -29.332 1.00 41.50 845 HIS A C 1
ATOM 6790 O O . HIS A 1 845 ? -23.168 -27.532 -29.948 1.00 41.50 845 HIS A O 1
ATOM 6796 N N . GLY A 1 846 ? -21.518 -27.567 -28.437 1.00 39.91 846 GLY A N 1
ATOM 6797 C CA . GLY A 1 846 ? -21.851 -28.844 -27.836 1.00 39.91 846 GLY A CA 1
ATOM 6798 C C . GLY A 1 846 ? -22.981 -28.628 -26.842 1.00 39.91 846 GLY A C 1
ATOM 6799 O O . GLY A 1 846 ? -22.736 -28.463 -25.654 1.00 39.91 846 GLY A O 1
ATOM 6800 N N . ARG A 1 847 ? -24.224 -28.612 -27.333 1.00 37.50 847 ARG A N 1
ATOM 6801 C CA . ARG A 1 847 ? -25.382 -28.888 -26.482 1.00 37.50 847 ARG A CA 1
ATOM 6802 C C . ARG A 1 847 ? -25.264 -30.325 -25.973 1.00 37.50 847 ARG A C 1
ATOM 6804 O O . ARG A 1 847 ? -25.326 -31.250 -26.781 1.00 37.50 847 ARG A O 1
ATOM 6811 N N . ASN A 1 848 ? -25.147 -30.481 -24.660 1.00 33.09 848 ASN A N 1
ATOM 6812 C CA . ASN A 1 848 ? -25.742 -31.575 -23.895 1.00 33.09 848 ASN A CA 1
ATOM 6813 C C . ASN A 1 848 ? -26.235 -31.024 -22.565 1.00 33.09 848 ASN A C 1
ATOM 6815 O O . ASN A 1 848 ? -25.423 -30.360 -21.885 1.00 33.09 848 ASN A O 1
#